Protein AF-A0A3D5FNA5-F1 (afdb_monomer_lite)

Sequence (862 aa):
MSSTCTRPLIRIAESLHCHIPSVRASAQRWLTGDHIDRHAGDKHLRKLVTDQVQAGADFLDVNVDDFFTVEGIGHDGARQVLAHILHLIAEYGHGVPPCIDSSDPSILEYGLQVDREGRGARGGRMPLVNSVTINRLEALQLRSGLPFAVVGMLLEKAGDDGATGFTDIADAAIYHETAKQIFDAARDAGFSAQDVFFDPTVGPLGADMVGYTKRTFEGIRMIREDAGMAGAHVVLGLSNCSDGLPRRLAINRAYLRVAMEYGVDAAICDVGQISGKDLVDGRVLKLIRKIATGDAEAGATDALILLVDYAQSQRRAPAAPSRSTKFDDPFGRALDDPTGEPVFILELAPSEGGLDQIFDVAEKARDEDYIFTITDTPGGNRTPGPDTLALEVARLSGRQPIMNLSCKSDDRNALIRRALALYHQGLHHFFAVTGDYTNGGRPVFDLDAVSLAMALDSLRRGLEFPDLLPRAGGALDQLRIGSAVSPFKYDEADSWGQYLKVWKKRRAGADYLITQLGYDVAKFQELKIWMSRAGMSDTPVFPMVYFLTPQFLRVLNRVHVAGAVIPDELKRKYQGRLGSKQEVKELRALNFSDLASHQHRQAVRRAALLSHILLDGFRFRGIDLAGITQLDDARAVRDELASLAGCDWHASWEEYRDADGTRPMQLSPSEDAFYLFEQREDGLLQEDSPLLRGDRSAYQPIDPQMKRLHGRYFEPGRGLNGLLQWMVGGAPDGSRLKWATLLEQATKRSKLGCEMCGDCRIADLAYLCPEPTTGCAKRLLNGPCAGADLQGGCEVTPERRCYWGRVLEATLADGGVEGLLALQPPKDPSLSHTSSWRNEVEGRCPQSLDLGLPPSEALPPR

Secondary structure (DSSP, 8-state):
------PPPEEEEEEEETTSHHHHHHHHHHHHS-HHHHHHHHHHHHHHHHHHHHTT-SEEEEE-GGGTTSTTTHHHHHHHHHHHHHHHHHHHSTTPPEEEE-S-HHHHHHHHHHHHHHHGGG--PPPEEEEEBTTB-GGGGGGGTS--EEEEE------SS-PPPGGG---HHHHHHHHHHHHHHHHHTT--GGGEEEE--PPPGGG-SS-HHHHHHHHHHHHHH-GGGTT-EEEEEGGGGGTT-TTHHHHHHHHHHHHHHHT--EEEE-TTT--SS----HHHHHHHHHHHHT-TTTTHHHHHHHHHHHHHTSPPPPPPP------B-HHHHHHH-TTSPPEEEEEE---TT-HHHHHHHHHHTTTSSEEEEEPPPGGG-SSPPHHHHHHHHHHHHSBPPEEEEETTS--HHHHHHHHHHHHTTT--EEEEE--PPPSSS----SS-HHHHHHHHHHHHHTB-TTT-PBPTT---TT-EEEEEE-----SHHHHHHHHHHHHHHHHTT--EEEEPS---HHHHHHHHHHHHHTT-TTS-EE-EEE---HHHHHHHTTS--TT----HHHHHHHTT-SS-HHHHHHHHHS-HHHHHHHHHHHHHHHHHHHHHIIIIIS--SEEEEES--SHHHHHHHHHHHHHTTTS-HHHHHHHHHBSSSSSB---SSSTT---SSPBPTTSSB-TTSPPP----TT-----HHHHHHHHHHHSTTSTTHHHHHHHH-S-TT-HHHHHHHHHHHHHHHHHH-----S---TTTTTT--SSSTTS-TT--SSS--S---TTSB-SS-TTSB-HHHHHHHHHHHHT--GGGSSB-PPP-GGGTTS-HHHHHHTT-SPPPBP--PPPGGGSPP-

Radius of gyration: 34.53 Å; chains: 1; bounding box: 84×60×103 Å

pLDDT: mean 88.19, std 11.37, range [28.02, 98.31]

Foldseek 3Di:
DDPPPQFFFQEEEAPQACVPPQNVQLLCLLQPNFLLSVVLSLLQLLCSLQLLVVLPHLEYEHYQAVQCPPPPQHPVNSLVSLLSSLLSCLVRNVQRAYAYADPDLVSQLSSQVSNDVSVPPVDGDAYEYHAAELVRLVSLLCCVVGPAQHEYEQQADPDDDDDDDLVPPPALVSLQVRLVSSVVSNVVSPDDLLSYEYEPEAAALLPCPPLSLQSSLSNLLSCPPDPVSPNHAYEYQQQRNQPPFAPSLLLSLLSLLVSSVSGHRYYHDNSNSDRNPDDHDPLSNVLNVCSNNVDVVPCNVVSSVVRRCVRVVDDDDDDDDQDDPAFDEVPLVLLVDLPDDFAEEEEDEDDDVQLVLLLVLLLVCLVPRYAYEYDAHAQDDPDDGQLVSQLSSCVNSSHHHAYEQEQFADALVRSLVSQVVVLSHHHQHYEFAPGDHHPPDDGGLLDHSLQSLLCSVLQQQQADPPSRHHHPVGHSVSHAYEYEAELQAFDPLQNVLRLLLVLSNVLSHHQAYEYDAADQLQSLLLSCLLCVLLVNNSRAYAYEQELDAPVVLVVCVVDPDFLHDFAPLNNCVLVLNWAAPVSSVVLVVDDPVVNRVVSLVVSLLLSLLSQLCCCVVSNHRHYHYYHDSHNVSVVSNVVNNVVCPPPDSVVSLCVNQDGYVPDGHDRHNDPSGDGQADADPSRHGDSPGFGDDDDLVVFDAQDVVVLVVCCQCQPPPHHCVVVLCVQCDDDPVDPSNVVVLVVQCVVCCVPAVDQQQLADCCNLQSNHAQPHPLHAPSSHLQGDSSRQDNVQAHVVGRVDHHNSSNSSSRQVVVFFCQSSSFAQHRWDNVSGNHHNSNCSSVVVTDDTRPSDGGPPSSTDGD

Structure (mmCIF, N/CA/C/O backbone):
data_AF-A0A3D5FNA5-F1
#
_entry.id   AF-A0A3D5FNA5-F1
#
loop_
_atom_site.group_PDB
_atom_site.id
_atom_site.type_symbol
_atom_site.label_atom_id
_atom_site.label_alt_id
_atom_site.label_comp_id
_atom_site.label_asym_id
_atom_site.label_entity_id
_atom_site.label_seq_id
_atom_site.pdbx_PDB_ins_code
_atom_site.Cartn_x
_atom_site.Cartn_y
_atom_site.Cartn_z
_atom_site.occupancy
_atom_site.B_iso_or_equiv
_atom_site.auth_seq_id
_atom_site.auth_comp_id
_atom_site.auth_asym_id
_atom_site.auth_atom_id
_atom_site.pdbx_PDB_model_num
ATOM 1 N N . MET A 1 1 ? 45.920 -18.286 -42.533 1.00 30.48 1 MET A N 1
ATOM 2 C CA . MET A 1 1 ? 45.208 -18.033 -41.261 1.00 30.48 1 MET A CA 1
ATOM 3 C C . MET A 1 1 ? 45.146 -16.526 -41.061 1.00 30.48 1 MET A C 1
ATOM 5 O O . MET A 1 1 ? 46.071 -15.951 -40.508 1.00 30.48 1 MET A O 1
ATOM 9 N N . SER A 1 2 ? 44.133 -15.884 -41.648 1.00 28.02 2 SER A N 1
ATOM 10 C CA . SER A 1 2 ? 43.925 -14.436 -41.542 1.00 28.02 2 SER A CA 1
ATOM 11 C C . SER A 1 2 ? 43.163 -14.156 -40.252 1.00 28.02 2 SER A C 1
ATOM 13 O O . SER A 1 2 ? 42.155 -14.804 -39.981 1.00 28.02 2 SER A O 1
ATOM 15 N N . SER A 1 3 ? 43.695 -13.241 -39.449 1.00 28.86 3 SER A N 1
ATOM 16 C CA . SER A 1 3 ? 43.079 -12.701 -38.241 1.00 28.86 3 SER A CA 1
ATOM 17 C C . SER A 1 3 ? 41.722 -12.077 -38.590 1.00 28.86 3 SER A C 1
ATOM 19 O O . SER A 1 3 ? 41.660 -10.959 -39.100 1.00 28.86 3 SER A O 1
ATOM 21 N N . THR A 1 4 ? 40.625 -12.804 -38.360 1.00 37.19 4 THR A N 1
ATOM 22 C CA . THR A 1 4 ? 39.272 -12.241 -38.405 1.00 37.19 4 THR A CA 1
ATOM 23 C C . THR A 1 4 ? 39.134 -11.273 -37.239 1.00 37.19 4 THR A C 1
ATOM 25 O O . THR A 1 4 ? 38.918 -11.681 -36.099 1.00 37.19 4 THR A O 1
ATOM 28 N N . CYS A 1 5 ? 39.296 -9.986 -37.530 1.00 33.12 5 CYS A N 1
ATOM 29 C CA . CYS A 1 5 ? 38.975 -8.889 -36.632 1.00 33.12 5 CYS A CA 1
ATOM 30 C C . CYS A 1 5 ? 37.448 -8.893 -36.420 1.00 33.12 5 CYS A C 1
ATOM 32 O O . CYS A 1 5 ? 36.706 -8.243 -37.153 1.00 33.12 5 CYS A O 1
ATOM 34 N N . THR A 1 6 ? 36.949 -9.722 -35.499 1.00 52.69 6 THR A N 1
ATOM 35 C CA . THR A 1 6 ? 35.526 -9.751 -35.145 1.00 52.69 6 THR A CA 1
ATOM 36 C C . THR A 1 6 ? 35.206 -8.450 -34.425 1.00 52.69 6 THR A C 1
ATOM 38 O O . THR A 1 6 ? 35.691 -8.237 -33.310 1.00 52.69 6 THR A O 1
ATOM 41 N N . ARG A 1 7 ? 34.429 -7.569 -35.068 1.00 62.88 7 ARG A N 1
ATOM 42 C CA . ARG A 1 7 ? 33.876 -6.384 -34.402 1.00 62.88 7 ARG A CA 1
ATOM 43 C C . ARG A 1 7 ? 33.125 -6.835 -33.137 1.00 62.88 7 ARG A C 1
ATOM 45 O O . ARG A 1 7 ? 32.475 -7.883 -33.176 1.00 62.88 7 ARG A O 1
ATOM 52 N N . PRO A 1 8 ? 33.247 -6.112 -32.013 1.00 80.38 8 PRO A N 1
ATOM 53 C CA . PRO A 1 8 ? 32.435 -6.399 -30.837 1.00 80.38 8 PRO A CA 1
ATOM 54 C C . PRO A 1 8 ? 30.951 -6.218 -31.183 1.00 80.38 8 PRO A C 1
ATOM 56 O O . PRO A 1 8 ? 30.600 -5.287 -31.901 1.00 80.38 8 PRO A O 1
ATOM 59 N N . LEU A 1 9 ? 30.110 -7.132 -30.695 1.00 93.56 9 LEU A N 1
ATOM 60 C CA . LEU A 1 9 ? 28.661 -7.067 -30.870 1.00 93.56 9 LEU A CA 1
ATOM 61 C C . LEU A 1 9 ? 28.115 -5.823 -30.161 1.00 93.56 9 LEU A C 1
ATOM 63 O O . LEU A 1 9 ? 28.338 -5.677 -28.960 1.00 93.56 9 LEU A O 1
ATOM 67 N N . ILE A 1 10 ? 27.378 -4.987 -30.888 1.00 96.00 10 ILE A N 1
ATOM 68 C CA . ILE A 1 10 ? 26.593 -3.884 -30.330 1.00 96.00 10 ILE A CA 1
ATOM 69 C C . ILE A 1 10 ? 25.331 -4.476 -29.704 1.00 96.00 10 ILE A C 1
ATOM 71 O O . ILE A 1 10 ? 24.541 -5.142 -30.375 1.00 96.00 10 ILE A O 1
ATOM 75 N N . ARG A 1 11 ? 25.135 -4.252 -28.409 1.00 96.69 11 ARG A N 1
ATOM 76 C CA . ARG A 1 11 ? 24.027 -4.834 -27.648 1.00 96.69 11 ARG A CA 1
ATOM 77 C C . ARG A 1 11 ? 22.987 -3.775 -27.316 1.00 96.69 11 ARG A C 1
ATOM 79 O O . ARG A 1 11 ? 23.229 -2.905 -26.485 1.00 96.69 11 ARG A O 1
ATOM 86 N N . ILE A 1 12 ? 21.830 -3.863 -27.951 1.00 97.81 12 ILE A N 1
ATOM 87 C CA . ILE A 1 12 ? 20.679 -2.997 -27.705 1.00 97.81 12 ILE A CA 1
ATOM 88 C C . ILE A 1 12 ? 19.760 -3.746 -26.732 1.00 97.81 12 ILE A C 1
ATOM 90 O O . ILE A 1 12 ? 19.386 -4.891 -26.980 1.00 97.81 12 ILE A O 1
ATOM 94 N N . ALA A 1 13 ? 19.466 -3.157 -25.578 1.00 97.38 13 ALA A N 1
ATOM 95 C CA . ALA A 1 13 ? 18.776 -3.854 -24.499 1.00 97.38 13 ALA A CA 1
ATOM 96 C C . ALA A 1 13 ? 17.252 -3.739 -24.621 1.00 97.38 13 ALA A C 1
ATOM 98 O O . ALA A 1 13 ? 16.744 -2.630 -24.719 1.00 97.38 13 ALA A O 1
ATOM 99 N N . GLU A 1 14 ? 16.540 -4.871 -24.595 1.00 94.81 14 GLU A N 1
ATOM 100 C CA . GLU A 1 14 ? 15.115 -4.966 -24.981 1.00 94.81 14 GLU A CA 1
ATOM 101 C C . GLU A 1 14 ? 14.102 -4.843 -23.822 1.00 94.81 14 GLU A C 1
ATOM 103 O O . GLU A 1 14 ? 12.896 -4.972 -24.022 1.00 94.81 14 GLU A O 1
ATOM 108 N N . SER A 1 15 ? 14.556 -4.644 -22.579 1.00 95.12 15 SER A N 1
ATOM 109 C CA . SER A 1 15 ? 13.682 -4.826 -21.404 1.00 95.12 15 SER A CA 1
ATOM 110 C C . SER A 1 15 ? 12.771 -3.632 -21.099 1.00 95.12 15 SER A C 1
ATOM 112 O O . SER A 1 15 ? 11.934 -3.747 -20.210 1.00 95.12 15 SER A O 1
ATOM 114 N N . LEU A 1 16 ? 12.914 -2.488 -21.781 1.00 96.81 16 LEU A N 1
ATOM 115 C CA . LEU A 1 16 ? 12.081 -1.285 -21.580 1.00 96.81 16 LEU A CA 1
ATOM 116 C C . LEU A 1 16 ? 10.971 -1.173 -22.636 1.00 96.81 16 LEU A C 1
ATOM 118 O O . LEU A 1 16 ? 10.598 -0.084 -23.067 1.00 96.81 16 LEU A O 1
ATOM 122 N N . HIS A 1 17 ? 10.412 -2.315 -23.027 1.00 95.06 17 HIS A N 1
ATOM 123 C CA . HIS A 1 17 ? 9.368 -2.390 -24.036 1.00 95.06 17 HIS A CA 1
ATOM 124 C C . HIS A 1 17 ? 8.015 -2.750 -23.410 1.00 95.06 17 HIS A C 1
ATOM 126 O O . HIS A 1 17 ? 7.859 -3.784 -22.757 1.00 95.06 17 HIS A O 1
ATOM 132 N N . CYS A 1 18 ? 6.997 -1.919 -23.650 1.00 94.62 18 CYS A N 1
ATOM 133 C CA . CYS A 1 18 ? 5.665 -2.076 -23.057 1.00 94.62 18 CYS A CA 1
ATOM 134 C C . CYS A 1 18 ? 4.857 -3.273 -23.593 1.00 94.62 18 CYS A C 1
ATOM 136 O O . CYS A 1 18 ? 3.796 -3.570 -23.045 1.00 94.62 18 CYS A O 1
ATOM 138 N N . HIS A 1 19 ? 5.361 -4.031 -24.575 1.00 90.06 19 HIS A N 1
ATOM 139 C CA . HIS A 1 19 ? 4.775 -5.327 -24.919 1.00 90.06 19 HIS A CA 1
ATOM 140 C C . HIS A 1 19 ? 4.975 -6.345 -23.788 1.00 90.06 19 HIS A C 1
ATOM 142 O O . HIS A 1 19 ? 4.123 -7.211 -23.578 1.00 90.06 19 HIS A O 1
ATOM 148 N N . ILE A 1 20 ? 6.055 -6.211 -23.008 1.00 90.31 20 ILE A N 1
ATOM 149 C CA . ILE A 1 20 ? 6.362 -7.074 -21.868 1.00 90.31 20 ILE A CA 1
ATOM 150 C C . ILE A 1 20 ? 5.338 -6.792 -20.753 1.00 90.31 20 ILE A C 1
ATOM 152 O O . ILE A 1 20 ? 5.287 -5.667 -20.247 1.00 90.31 20 ILE A O 1
ATOM 156 N N . PRO A 1 21 ? 4.542 -7.787 -20.303 1.00 89.56 21 PRO A N 1
ATOM 157 C CA . PRO A 1 21 ? 3.437 -7.546 -19.370 1.00 89.56 21 PRO A CA 1
ATOM 158 C C . PRO A 1 21 ? 3.836 -6.855 -18.060 1.00 89.56 21 PRO A C 1
ATOM 160 O O . PRO A 1 21 ? 3.113 -5.986 -17.577 1.00 89.56 21 PRO A O 1
ATOM 163 N N . SER A 1 22 ? 4.991 -7.206 -17.485 1.00 89.88 22 SER A N 1
ATOM 164 C CA . SER A 1 22 ? 5.482 -6.586 -16.246 1.00 89.88 22 SER A CA 1
ATOM 165 C C . SER A 1 22 ? 5.896 -5.125 -16.441 1.00 89.88 22 SER A C 1
ATOM 167 O O . SER A 1 22 ? 5.652 -4.304 -15.561 1.00 89.88 22 SER A O 1
ATOM 169 N N . VAL A 1 23 ? 6.481 -4.787 -17.593 1.00 93.44 23 VAL A N 1
ATOM 170 C CA . VAL A 1 23 ? 6.891 -3.418 -17.945 1.00 93.44 23 VAL A CA 1
ATOM 171 C C . VAL A 1 23 ? 5.660 -2.561 -18.196 1.00 93.44 23 VAL A C 1
ATOM 173 O O . VAL A 1 23 ? 5.538 -1.486 -17.614 1.00 93.44 23 VAL A O 1
ATOM 176 N N . ARG A 1 24 ? 4.698 -3.079 -18.973 1.00 94.06 24 ARG A N 1
ATOM 177 C CA . ARG A 1 24 ? 3.404 -2.430 -19.219 1.00 94.06 24 ARG A CA 1
ATOM 178 C C . ARG A 1 24 ? 2.683 -2.100 -17.922 1.00 94.06 24 ARG A C 1
ATOM 180 O O . ARG A 1 24 ? 2.264 -0.965 -17.721 1.00 94.06 24 ARG A O 1
ATOM 187 N N . ALA A 1 25 ? 2.580 -3.081 -17.025 1.00 92.38 25 ALA A N 1
ATOM 188 C CA . ALA A 1 25 ? 1.931 -2.903 -15.734 1.00 92.38 25 ALA A CA 1
ATOM 189 C C . ALA A 1 25 ? 2.641 -1.835 -14.888 1.00 92.38 25 ALA A C 1
ATOM 191 O O . ALA A 1 25 ? 1.975 -1.008 -14.272 1.00 92.38 25 ALA A O 1
ATOM 192 N N . SER A 1 26 ? 3.976 -1.809 -14.872 1.00 94.94 26 SER A N 1
ATOM 193 C CA . SER A 1 26 ? 4.739 -0.788 -14.143 1.00 94.94 26 SER A CA 1
ATOM 194 C C . SER A 1 26 ? 4.603 0.609 -14.741 1.00 94.94 26 SER A C 1
ATOM 196 O O . SER A 1 26 ? 4.397 1.558 -13.990 1.00 94.94 26 SER A O 1
ATOM 198 N N . ALA A 1 27 ? 4.651 0.742 -16.065 1.00 96.31 27 ALA A N 1
ATOM 199 C CA . ALA A 1 27 ? 4.425 2.014 -16.743 1.00 96.31 27 ALA A CA 1
ATOM 200 C C . ALA A 1 27 ? 3.001 2.540 -16.504 1.00 96.31 27 ALA A C 1
ATOM 202 O O . ALA A 1 27 ? 2.817 3.716 -16.196 1.00 96.31 27 ALA A O 1
ATOM 203 N N . GLN A 1 28 ? 1.994 1.664 -16.549 1.00 95.19 28 GLN A N 1
ATOM 204 C CA . GLN A 1 28 ? 0.611 2.030 -16.251 1.00 95.19 28 GLN A CA 1
ATOM 205 C C . GLN A 1 28 ? 0.424 2.455 -14.787 1.00 95.19 28 GLN A C 1
ATOM 207 O O . GLN A 1 28 ? -0.239 3.462 -14.530 1.00 95.19 28 GLN A O 1
ATOM 212 N N . ARG A 1 29 ? 1.026 1.734 -13.829 1.00 94.56 29 ARG A N 1
ATOM 213 C CA . ARG A 1 29 ? 1.037 2.112 -12.403 1.00 94.56 29 ARG A CA 1
ATOM 214 C C . ARG A 1 29 ? 1.679 3.475 -12.180 1.00 94.56 29 ARG A C 1
ATOM 216 O O . ARG A 1 29 ? 1.130 4.291 -11.450 1.00 94.56 29 ARG A O 1
ATOM 223 N N . TRP A 1 30 ? 2.804 3.734 -12.841 1.00 96.31 30 TRP A N 1
ATOM 224 C CA . TRP A 1 30 ? 3.465 5.032 -12.796 1.00 96.31 30 TRP A CA 1
ATOM 225 C C . TRP A 1 30 ? 2.601 6.160 -13.370 1.00 96.31 30 TRP A C 1
ATOM 227 O O . TRP A 1 30 ? 2.513 7.237 -12.784 1.00 96.31 30 TRP A O 1
ATOM 237 N N . LEU A 1 31 ? 1.919 5.912 -14.484 1.00 96.38 31 LEU A N 1
ATOM 238 C CA . LEU A 1 31 ? 1.126 6.941 -15.145 1.00 96.38 31 LEU A CA 1
ATOM 239 C C . LEU A 1 31 ? -0.180 7.250 -14.394 1.00 96.38 31 LEU A C 1
ATOM 241 O O . LEU A 1 31 ? -0.549 8.409 -14.216 1.00 96.38 31 LEU A O 1
ATOM 245 N N . THR A 1 32 ? -0.892 6.206 -13.965 1.00 94.50 32 THR A N 1
ATOM 246 C CA . THR A 1 32 ? -2.301 6.306 -13.534 1.00 94.50 32 THR A CA 1
ATOM 247 C C . THR A 1 32 ? -2.543 5.930 -12.074 1.00 94.50 32 THR A C 1
ATOM 249 O O . THR A 1 32 ? -3.610 6.225 -11.544 1.00 94.50 32 THR A O 1
ATOM 252 N N . GLY A 1 33 ? -1.570 5.302 -11.413 1.00 92.06 33 GLY A N 1
ATOM 253 C CA . GLY A 1 33 ? -1.720 4.795 -10.054 1.00 92.06 33 GLY A CA 1
ATOM 254 C C . GLY A 1 33 ? -1.658 5.869 -8.968 1.00 92.06 33 GLY A C 1
ATOM 255 O O . GLY A 1 33 ? -1.315 7.034 -9.213 1.00 92.06 33 GLY A O 1
ATOM 256 N N . ASP A 1 34 ? -1.973 5.443 -7.744 1.00 91.56 34 ASP A N 1
ATOM 257 C CA . ASP A 1 34 ? -1.765 6.231 -6.528 1.00 91.56 34 ASP A CA 1
ATOM 258 C C . ASP A 1 34 ? -0.267 6.371 -6.189 1.00 91.56 34 ASP A C 1
ATOM 260 O O . ASP A 1 34 ? 0.606 5.892 -6.909 1.00 91.56 34 ASP A O 1
ATOM 264 N N . HIS A 1 35 ? 0.064 7.031 -5.079 1.00 89.94 35 HIS A N 1
ATOM 265 C CA . HIS A 1 35 ? 1.462 7.264 -4.712 1.00 89.94 35 HIS A CA 1
ATOM 266 C C . HIS A 1 35 ? 2.297 5.974 -4.561 1.00 89.94 35 HIS A C 1
ATOM 268 O O . HIS A 1 35 ? 3.477 5.973 -4.919 1.00 89.94 35 HIS A O 1
ATOM 274 N N . ILE A 1 36 ? 1.704 4.878 -4.068 1.00 90.62 36 ILE A N 1
ATOM 275 C CA . ILE A 1 36 ? 2.400 3.594 -3.893 1.00 90.62 36 ILE A CA 1
ATOM 276 C C . ILE A 1 36 ? 2.641 2.950 -5.258 1.00 90.62 36 ILE A C 1
ATOM 278 O O . ILE A 1 36 ? 3.762 2.529 -5.546 1.00 90.62 36 ILE A O 1
ATOM 282 N N . ASP A 1 37 ? 1.621 2.916 -6.117 1.00 93.06 37 ASP A N 1
ATOM 283 C CA . ASP A 1 37 ? 1.743 2.388 -7.477 1.00 93.06 37 ASP A CA 1
ATOM 284 C C . ASP A 1 37 ? 2.751 3.186 -8.302 1.00 93.06 37 ASP A C 1
ATOM 286 O O . ASP A 1 37 ? 3.568 2.596 -9.012 1.00 93.06 37 ASP A O 1
ATOM 290 N N . ARG A 1 38 ? 2.758 4.514 -8.161 1.00 93.12 38 ARG A N 1
ATOM 291 C CA . ARG A 1 38 ? 3.729 5.370 -8.842 1.00 93.12 38 ARG A CA 1
ATOM 292 C C . ARG A 1 38 ? 5.155 5.061 -8.435 1.00 93.12 38 ARG A C 1
ATOM 294 O O . ARG A 1 38 ? 6.006 4.889 -9.304 1.00 93.12 38 ARG A O 1
ATOM 301 N N . HIS A 1 39 ? 5.398 4.941 -7.132 1.00 92.06 39 HIS A N 1
ATOM 302 C CA . HIS A 1 39 ? 6.709 4.577 -6.608 1.00 92.06 39 HIS A CA 1
ATOM 303 C C . HIS A 1 39 ? 7.138 3.173 -7.063 1.00 92.06 39 HIS A C 1
ATOM 305 O O . HIS A 1 39 ? 8.275 2.983 -7.483 1.00 92.06 39 HIS A O 1
ATOM 311 N N . ALA A 1 40 ? 6.230 2.193 -7.028 1.00 93.06 40 ALA A N 1
ATOM 312 C CA . ALA A 1 40 ? 6.492 0.829 -7.489 1.00 93.06 40 ALA A CA 1
ATOM 313 C C . ALA A 1 40 ? 6.831 0.775 -8.991 1.00 93.06 40 ALA A C 1
ATOM 315 O O . ALA A 1 40 ? 7.771 0.089 -9.403 1.00 93.06 40 ALA A O 1
ATOM 316 N N . GLY A 1 41 ? 6.075 1.516 -9.809 1.00 95.19 41 GLY A N 1
ATOM 317 C CA . GLY A 1 41 ? 6.292 1.648 -11.247 1.00 95.19 41 GLY A CA 1
ATOM 318 C C . GLY A 1 41 ? 7.649 2.270 -11.571 1.00 95.19 41 GLY A C 1
ATOM 319 O O . GLY A 1 41 ? 8.448 1.639 -12.264 1.00 95.19 41 GLY A O 1
ATOM 320 N N . ASP A 1 42 ? 7.932 3.447 -11.005 1.00 95.00 42 ASP A N 1
ATOM 321 C CA . ASP A 1 42 ? 9.212 4.160 -11.142 1.00 95.00 42 ASP A CA 1
ATOM 322 C C . ASP A 1 42 ? 10.392 3.263 -10.753 1.00 95.00 42 ASP A C 1
ATOM 324 O O . ASP A 1 42 ? 11.331 3.065 -11.527 1.00 95.00 42 ASP A O 1
ATOM 328 N N . LYS A 1 43 ? 10.302 2.622 -9.585 1.00 93.94 43 LYS A N 1
ATOM 329 C CA . LYS A 1 43 ? 11.365 1.772 -9.057 1.00 93.94 43 LYS A CA 1
ATOM 330 C C . LYS A 1 43 ? 11.660 0.573 -9.951 1.00 93.94 43 LYS A C 1
ATOM 332 O O . LYS A 1 43 ? 12.831 0.261 -10.175 1.00 93.94 43 LYS A O 1
ATOM 337 N N . HIS A 1 44 ? 10.632 -0.098 -10.471 1.00 95.06 44 HIS A N 1
ATOM 338 C CA . HIS A 1 44 ? 10.831 -1.216 -11.391 1.00 95.06 44 HIS A CA 1
ATOM 339 C C . HIS A 1 44 ? 11.458 -0.750 -12.713 1.00 95.06 44 HIS A C 1
ATOM 341 O O . HIS A 1 44 ? 12.442 -1.346 -13.148 1.00 95.06 44 HIS A O 1
ATOM 347 N N . LEU A 1 45 ? 10.965 0.341 -13.311 1.00 97.31 45 LEU A N 1
ATOM 348 C CA . LEU A 1 45 ? 11.518 0.899 -14.553 1.00 97.31 45 LEU A CA 1
ATOM 349 C C . LEU A 1 45 ? 12.976 1.346 -14.376 1.00 97.31 45 LEU A C 1
ATOM 351 O O . LEU A 1 45 ? 13.840 0.992 -15.180 1.00 97.31 45 LEU A O 1
ATOM 355 N N . ARG A 1 46 ? 13.286 2.035 -13.274 1.00 96.19 46 ARG A N 1
ATOM 356 C CA . ARG A 1 46 ? 14.655 2.406 -12.899 1.00 96.19 46 ARG A CA 1
ATOM 357 C C . ARG A 1 46 ? 15.545 1.177 -12.755 1.00 96.19 46 ARG A C 1
ATOM 359 O O . ARG A 1 46 ? 16.673 1.188 -13.245 1.00 96.19 46 ARG A O 1
ATOM 366 N N . LYS A 1 47 ? 15.052 0.115 -12.108 1.00 95.19 47 LYS A N 1
ATOM 367 C CA . LYS A 1 47 ? 15.805 -1.134 -11.952 1.00 95.19 47 LYS A CA 1
ATOM 368 C C . LYS A 1 47 ? 16.162 -1.740 -13.311 1.00 95.19 47 LYS A C 1
ATOM 370 O O . LYS A 1 47 ? 17.310 -2.130 -13.511 1.00 95.19 47 LYS A O 1
ATOM 375 N N . LEU A 1 48 ? 15.218 -1.760 -14.254 1.00 96.69 48 LEU A N 1
ATOM 376 C CA . LEU A 1 48 ? 15.452 -2.245 -15.618 1.00 96.69 48 LEU A CA 1
ATOM 377 C C . LEU A 1 48 ? 16.516 -1.416 -16.349 1.00 96.69 48 LEU A C 1
ATOM 379 O O . LEU A 1 48 ? 17.368 -1.990 -17.026 1.00 96.69 48 LEU A O 1
ATOM 383 N N . VAL A 1 49 ? 16.523 -0.088 -16.191 1.00 97.31 49 VAL A N 1
ATOM 384 C CA . VAL A 1 49 ? 17.604 0.769 -16.717 1.00 97.31 49 VAL A CA 1
ATOM 385 C C . VAL A 1 49 ? 18.946 0.354 -16.109 1.00 97.31 49 VAL A C 1
ATOM 387 O O . VAL A 1 49 ? 19.884 0.031 -16.838 1.00 97.31 49 VAL A O 1
ATOM 390 N N . THR A 1 50 ? 19.046 0.309 -14.777 1.00 96.50 50 THR A N 1
ATOM 391 C CA . THR A 1 50 ? 20.322 0.042 -14.098 1.00 96.50 50 THR A CA 1
ATOM 392 C C . THR A 1 50 ? 20.862 -1.361 -14.362 1.00 96.50 50 THR A C 1
ATOM 394 O O . THR A 1 50 ? 22.062 -1.511 -14.583 1.00 96.50 50 THR A O 1
ATOM 397 N N . ASP A 1 51 ? 20.001 -2.382 -14.375 1.00 96.44 51 ASP A N 1
ATOM 398 C CA . ASP A 1 51 ? 20.400 -3.773 -14.602 1.00 96.44 51 ASP A CA 1
ATOM 399 C C . ASP A 1 51 ? 20.968 -3.951 -16.020 1.00 96.44 51 ASP A C 1
ATOM 401 O O . ASP A 1 51 ? 22.015 -4.574 -16.204 1.00 96.44 51 ASP A O 1
ATOM 405 N N . GLN A 1 52 ? 20.316 -3.358 -17.028 1.00 96.62 52 GLN A N 1
ATOM 406 C CA . GLN A 1 52 ? 20.752 -3.451 -18.425 1.00 96.62 52 GLN A CA 1
ATOM 407 C C . GLN A 1 52 ? 22.076 -2.714 -18.663 1.00 96.62 52 GLN A C 1
ATOM 409 O O . GLN A 1 52 ? 22.957 -3.221 -19.361 1.00 96.62 52 GLN A O 1
ATOM 414 N N . VAL A 1 53 ? 22.266 -1.554 -18.030 1.00 95.56 53 VAL A N 1
ATOM 415 C CA . VAL A 1 53 ? 23.540 -0.819 -18.075 1.00 95.56 53 VAL A CA 1
ATOM 416 C C . VAL A 1 53 ? 24.658 -1.621 -17.411 1.00 95.56 53 VAL A C 1
ATOM 418 O O . VAL A 1 53 ? 25.742 -1.746 -17.976 1.00 95.56 53 VAL A O 1
ATOM 421 N N . GLN A 1 54 ? 24.403 -2.226 -16.247 1.00 95.50 54 GLN A N 1
ATOM 422 C CA . GLN A 1 54 ? 25.382 -3.074 -15.555 1.00 95.50 54 GLN A CA 1
ATOM 423 C C . GLN A 1 54 ? 25.737 -4.337 -16.353 1.00 95.50 54 GLN A C 1
ATOM 425 O O . GLN A 1 54 ? 26.886 -4.777 -16.331 1.00 95.50 54 GLN A O 1
ATOM 430 N N . ALA A 1 55 ? 24.783 -4.886 -17.109 1.00 94.88 55 ALA A N 1
ATOM 431 C CA . ALA A 1 55 ? 25.014 -5.969 -18.065 1.00 94.88 55 ALA A CA 1
ATOM 432 C C . ALA A 1 55 ? 25.795 -5.521 -19.324 1.00 94.88 55 ALA A C 1
ATOM 434 O O . ALA A 1 55 ? 26.236 -6.352 -20.130 1.00 94.88 55 ALA A O 1
ATOM 435 N N . GLY A 1 56 ? 26.026 -4.215 -19.478 1.00 93.88 56 GLY A N 1
ATOM 436 C CA . GLY A 1 56 ? 26.859 -3.594 -20.504 1.00 93.88 56 GLY A CA 1
ATOM 437 C C . GLY A 1 56 ? 26.127 -3.294 -21.812 1.00 93.88 56 GLY A C 1
ATOM 438 O O . GLY A 1 56 ? 26.720 -3.465 -22.878 1.00 93.88 56 GLY A O 1
ATOM 439 N N . ALA A 1 57 ? 24.853 -2.907 -21.744 1.00 96.12 57 ALA A N 1
ATOM 440 C CA . ALA A 1 57 ? 24.109 -2.401 -22.895 1.00 96.12 57 ALA A CA 1
ATOM 441 C C . ALA A 1 57 ? 24.840 -1.243 -23.604 1.00 96.12 57 ALA A C 1
ATOM 443 O O . ALA A 1 57 ? 25.382 -0.348 -22.956 1.00 96.12 57 ALA A O 1
ATOM 444 N N . ASP A 1 58 ? 24.821 -1.250 -24.937 1.00 96.25 58 ASP A N 1
ATOM 445 C CA . ASP A 1 58 ? 25.298 -0.155 -25.787 1.00 96.25 58 ASP A CA 1
ATOM 446 C C . ASP A 1 58 ? 24.202 0.868 -26.096 1.00 96.25 58 ASP A C 1
ATOM 448 O O . ASP A 1 58 ? 24.523 2.038 -26.309 1.00 96.25 58 ASP A O 1
ATOM 452 N N . PHE A 1 59 ? 22.941 0.423 -26.107 1.00 97.69 59 PHE A N 1
ATOM 453 C CA . PHE A 1 59 ? 21.722 1.228 -26.225 1.00 97.69 59 PHE A CA 1
ATOM 454 C C . PHE A 1 59 ? 20.609 0.610 -25.367 1.00 97.69 59 PHE A C 1
ATOM 456 O O . PHE A 1 59 ? 20.636 -0.592 -25.095 1.00 97.69 59 PHE A O 1
ATOM 463 N N . LEU A 1 60 ? 19.615 1.407 -24.976 1.00 97.81 60 LEU A N 1
ATOM 464 C CA . LEU A 1 60 ? 18.421 0.950 -24.253 1.00 97.81 60 LEU A CA 1
ATOM 465 C C . LEU A 1 60 ? 17.177 1.155 -25.123 1.00 97.81 60 LEU A C 1
ATOM 467 O O . LEU A 1 60 ? 16.788 2.297 -25.337 1.00 97.81 60 LEU A O 1
ATOM 471 N N . ASP A 1 61 ? 16.584 0.076 -25.630 1.00 98.19 61 ASP A N 1
ATOM 472 C CA . ASP A 1 61 ? 15.390 0.109 -26.482 1.00 98.19 61 ASP A CA 1
ATOM 473 C C . ASP A 1 61 ? 14.133 0.405 -25.665 1.00 98.19 61 ASP A C 1
ATOM 475 O O . ASP A 1 61 ? 13.848 -0.287 -24.685 1.00 98.19 61 ASP A O 1
ATOM 479 N N . VAL A 1 62 ? 13.424 1.471 -26.040 1.00 98.06 62 VAL A N 1
ATOM 480 C CA . VAL A 1 62 ? 12.243 1.985 -25.345 1.00 98.06 62 VAL A CA 1
ATOM 481 C C . VAL A 1 62 ? 11.084 2.063 -26.321 1.00 98.06 62 VAL A C 1
ATOM 483 O O . VAL A 1 62 ? 11.097 2.897 -27.224 1.00 98.06 62 VAL A O 1
ATOM 486 N N . ASN A 1 63 ? 10.052 1.263 -26.065 1.00 97.88 63 ASN A N 1
ATOM 487 C CA . ASN A 1 63 ? 8.841 1.220 -26.877 1.00 97.88 63 ASN A CA 1
ATOM 488 C C . ASN A 1 63 ? 7.589 1.315 -25.995 1.00 97.88 63 ASN A C 1
ATOM 490 O O . ASN A 1 63 ? 7.445 0.592 -24.997 1.00 97.88 63 ASN A O 1
ATOM 494 N N . VAL A 1 64 ? 6.676 2.206 -26.385 1.00 97.56 64 VAL A N 1
ATOM 495 C CA . VAL A 1 64 ? 5.432 2.535 -25.668 1.00 97.56 64 VAL A CA 1
ATOM 496 C C . VAL A 1 64 ? 4.171 2.351 -26.522 1.00 97.56 64 VAL A C 1
ATOM 498 O O . VAL A 1 64 ? 3.082 2.703 -26.069 1.00 97.56 64 VAL A O 1
ATOM 501 N N . ASP A 1 65 ? 4.292 1.786 -27.725 1.00 96.19 65 ASP A N 1
ATOM 502 C CA . ASP A 1 65 ? 3.214 1.722 -28.725 1.00 96.19 65 ASP A CA 1
ATOM 503 C C . ASP A 1 65 ? 1.991 0.934 -28.233 1.00 96.19 65 ASP A C 1
ATOM 505 O O . ASP A 1 65 ? 0.849 1.262 -28.564 1.00 96.19 65 ASP A O 1
ATOM 509 N N . ASP A 1 66 ? 2.209 -0.049 -27.354 1.00 94.19 66 ASP A N 1
ATOM 510 C CA . ASP A 1 66 ? 1.151 -0.816 -26.690 1.00 94.19 66 ASP A CA 1
ATOM 511 C C . ASP A 1 66 ? 0.104 0.069 -25.992 1.00 94.19 66 ASP A C 1
ATOM 513 O O . ASP A 1 66 ? -1.032 -0.365 -25.810 1.00 94.19 66 ASP A O 1
ATOM 517 N N . PHE A 1 67 ? 0.447 1.307 -25.616 1.00 95.12 67 PHE A N 1
ATOM 518 C CA . PHE A 1 67 ? -0.470 2.242 -24.965 1.00 95.12 67 PHE A CA 1
ATOM 519 C C . PHE A 1 67 ? -1.375 3.029 -25.918 1.00 95.12 67 PHE A C 1
ATOM 521 O O . PHE A 1 67 ? -2.381 3.572 -25.460 1.00 95.12 67 PHE A O 1
ATOM 528 N N . PHE A 1 68 ? -1.100 3.062 -27.228 1.00 94.25 68 PHE A N 1
ATOM 529 C CA . PHE A 1 68 ? -1.918 3.825 -28.184 1.00 94.25 68 PHE A CA 1
ATOM 530 C C . PHE A 1 68 ? -3.375 3.366 -28.217 1.00 94.25 68 PHE A C 1
ATOM 532 O O . PHE A 1 68 ? -4.276 4.174 -28.442 1.00 94.25 68 PHE A O 1
ATOM 539 N N . THR A 1 69 ? -3.600 2.074 -27.975 1.00 89.94 69 THR A N 1
ATOM 540 C CA . THR A 1 69 ? -4.925 1.440 -28.005 1.00 89.94 69 THR A CA 1
ATOM 541 C C . THR A 1 69 ? -5.527 1.221 -26.617 1.00 89.94 69 THR A C 1
ATOM 543 O O . THR A 1 69 ? -6.658 0.748 -26.512 1.00 89.94 69 THR A O 1
ATOM 546 N N . VAL A 1 70 ? -4.810 1.575 -25.543 1.00 88.38 70 VAL A N 1
ATOM 547 C CA . VAL A 1 70 ? -5.314 1.433 -24.174 1.00 88.38 70 VAL A CA 1
ATOM 548 C C . VAL A 1 70 ? -6.241 2.600 -23.856 1.00 88.38 70 VAL A C 1
ATOM 550 O O . VAL A 1 70 ? -5.826 3.763 -23.829 1.00 88.38 70 VAL A O 1
ATOM 553 N N . GLU A 1 71 ? -7.507 2.274 -23.601 1.00 86.00 71 GLU A N 1
ATOM 554 C CA . GLU A 1 71 ? -8.530 3.237 -23.205 1.00 86.00 71 GLU A CA 1
ATOM 555 C C . GLU A 1 71 ? -8.086 4.031 -21.962 1.00 86.00 71 GLU A C 1
ATOM 557 O O . GLU A 1 71 ? -7.568 3.471 -20.996 1.00 86.00 71 GLU A O 1
ATOM 562 N N . GLY A 1 72 ? -8.244 5.357 -22.005 1.00 87.00 72 GLY A N 1
ATOM 563 C CA . GLY A 1 72 ? -7.827 6.265 -20.930 1.00 87.00 72 GLY A CA 1
ATOM 564 C C . GLY A 1 72 ? -6.340 6.653 -20.916 1.00 87.00 72 GLY A C 1
ATOM 565 O O . GLY A 1 72 ? -5.977 7.547 -20.157 1.00 87.00 72 GLY A O 1
ATOM 566 N N . ILE A 1 73 ? -5.491 6.042 -21.755 1.00 92.12 73 ILE A N 1
ATOM 567 C CA . ILE A 1 73 ? -4.059 6.382 -21.876 1.00 92.12 73 ILE A CA 1
ATOM 568 C C . ILE A 1 73 ? -3.767 7.029 -23.236 1.00 92.12 73 ILE A C 1
ATOM 570 O O . ILE A 1 73 ? -3.373 8.196 -23.295 1.00 92.12 73 ILE A O 1
ATOM 574 N N . GLY A 1 74 ? -3.978 6.290 -24.330 1.00 94.12 74 GLY A N 1
ATOM 575 C CA . GLY A 1 74 ? -3.756 6.766 -25.698 1.00 94.12 74 GLY A CA 1
ATOM 576 C C . GLY A 1 74 ? -2.351 7.328 -25.971 1.00 94.12 74 GLY A C 1
ATOM 577 O O . GLY A 1 74 ? -1.375 7.025 -25.283 1.00 94.12 74 GLY A O 1
ATOM 578 N N . HIS A 1 75 ? -2.247 8.177 -26.998 1.00 95.12 75 HIS A N 1
ATOM 579 C CA . HIS A 1 75 ? -0.970 8.747 -27.450 1.00 95.12 75 HIS A CA 1
ATOM 580 C C . HIS A 1 75 ? -0.354 9.708 -26.421 1.00 95.12 75 HIS A C 1
ATOM 582 O O . HIS A 1 75 ? 0.859 9.697 -26.217 1.00 95.12 75 HIS A O 1
ATOM 588 N N . ASP A 1 76 ? -1.170 10.509 -25.729 1.00 95.06 76 ASP A N 1
ATOM 589 C CA . ASP A 1 76 ? -0.676 11.459 -24.723 1.00 95.06 76 ASP A CA 1
ATOM 590 C C . ASP A 1 76 ? -0.099 10.747 -23.496 1.00 95.06 76 ASP A C 1
ATOM 592 O O . ASP A 1 76 ? 0.935 11.158 -22.961 1.00 95.06 76 ASP A O 1
ATOM 596 N N . GLY A 1 77 ? -0.731 9.658 -23.054 1.00 95.75 77 GLY A N 1
ATOM 597 C CA . GLY A 1 77 ? -0.194 8.817 -21.992 1.00 95.75 77 GLY A CA 1
ATOM 598 C C . GLY A 1 77 ? 1.076 8.079 -22.423 1.00 95.75 77 GLY A C 1
ATOM 599 O O . GLY A 1 77 ? 2.042 8.039 -21.662 1.00 95.75 77 GLY A O 1
ATOM 600 N N . ALA A 1 78 ? 1.131 7.585 -23.666 1.00 96.88 78 ALA A N 1
ATOM 601 C CA . ALA A 1 78 ? 2.340 6.985 -24.232 1.00 96.88 78 ALA A CA 1
ATOM 602 C C . ALA A 1 78 ? 3.519 7.977 -24.258 1.00 96.88 78 ALA A C 1
ATOM 604 O O . ALA A 1 78 ? 4.621 7.629 -23.834 1.00 96.88 78 ALA A O 1
ATOM 605 N N . ARG A 1 79 ? 3.286 9.239 -24.656 1.00 97.75 79 ARG A N 1
ATOM 606 C CA . ARG A 1 79 ? 4.296 10.315 -24.597 1.00 97.75 79 ARG A CA 1
ATOM 607 C C . ARG A 1 79 ? 4.798 10.556 -23.176 1.00 97.75 79 ARG A C 1
ATOM 609 O O . ARG A 1 79 ? 6.003 10.646 -22.967 1.00 97.75 79 ARG A O 1
ATOM 616 N N . GLN A 1 80 ? 3.905 10.608 -22.189 1.00 97.62 80 GLN A N 1
ATOM 617 C CA . GLN A 1 80 ? 4.296 10.783 -20.785 1.00 97.62 80 GLN A CA 1
ATOM 618 C C . GLN A 1 80 ? 5.172 9.631 -20.277 1.00 97.62 80 GLN A C 1
ATOM 620 O O . GLN A 1 80 ? 6.194 9.878 -19.635 1.00 97.62 80 GLN A O 1
ATOM 625 N N . VAL A 1 81 ? 4.809 8.384 -20.597 1.00 97.81 81 VAL A N 1
ATOM 626 C CA . VAL A 1 81 ? 5.605 7.198 -20.241 1.00 97.81 81 VAL A CA 1
ATOM 627 C C . VAL A 1 81 ? 6.970 7.231 -20.926 1.00 97.81 81 VAL A C 1
ATOM 629 O O . VAL A 1 81 ? 7.985 7.036 -20.257 1.00 97.81 81 VAL A O 1
ATOM 632 N N . LEU A 1 82 ? 7.015 7.524 -22.230 1.00 98.31 82 LEU A N 1
ATOM 633 C CA . LEU A 1 82 ? 8.266 7.639 -22.980 1.00 98.31 82 LEU A CA 1
ATOM 634 C C . LEU A 1 82 ? 9.177 8.692 -22.348 1.00 98.31 82 LEU A C 1
ATOM 636 O O . LEU A 1 82 ? 10.327 8.397 -22.033 1.00 98.31 82 LEU A O 1
ATOM 640 N N . ALA A 1 83 ? 8.656 9.894 -22.091 1.00 97.94 83 ALA A N 1
ATOM 641 C CA . ALA A 1 83 ? 9.431 10.961 -21.475 1.00 97.94 83 ALA A CA 1
ATOM 642 C C . ALA A 1 83 ? 9.986 10.549 -20.110 1.00 97.94 83 ALA A C 1
ATOM 644 O O . ALA A 1 83 ? 11.150 10.803 -19.810 1.00 97.94 83 ALA A O 1
ATOM 645 N N . HIS A 1 84 ? 9.188 9.879 -19.281 1.00 97.81 84 HIS A N 1
ATOM 646 C CA . HIS A 1 84 ? 9.646 9.399 -17.984 1.00 97.81 84 HIS A CA 1
ATOM 647 C C . HIS A 1 84 ? 10.775 8.370 -18.088 1.00 97.81 84 HIS A C 1
ATOM 649 O O . HIS A 1 84 ? 11.800 8.535 -17.428 1.00 97.81 84 HIS A O 1
ATOM 655 N N . ILE A 1 85 ? 10.639 7.360 -18.953 1.00 98.12 85 ILE A N 1
ATOM 656 C CA . ILE A 1 85 ? 11.698 6.363 -19.167 1.00 98.12 85 ILE A CA 1
ATOM 657 C C . ILE A 1 85 ? 12.973 7.042 -19.689 1.00 98.12 85 ILE A C 1
ATOM 659 O O . ILE A 1 85 ? 14.063 6.740 -19.206 1.00 98.12 85 ILE A O 1
ATOM 663 N N . LEU A 1 86 ? 12.861 8.007 -20.607 1.00 96.94 86 LEU A N 1
ATOM 664 C CA . LEU A 1 86 ? 14.011 8.766 -21.111 1.00 96.94 86 LEU A CA 1
ATOM 665 C C . LEU A 1 86 ? 14.697 9.594 -20.012 1.00 96.94 86 LEU A C 1
ATOM 667 O O . LEU A 1 86 ? 15.926 9.642 -19.972 1.00 96.94 86 LEU A O 1
ATOM 671 N N . HIS A 1 87 ? 13.947 10.181 -19.075 1.00 95.56 87 HIS A N 1
ATOM 672 C CA . HIS A 1 87 ? 14.531 10.843 -17.902 1.00 95.56 87 HIS A CA 1
ATOM 673 C C . HIS A 1 87 ? 15.265 9.853 -16.987 1.00 95.56 87 HIS A C 1
ATOM 675 O O . HIS A 1 87 ? 16.382 10.142 -16.553 1.00 95.56 87 HIS A O 1
ATOM 681 N N . LEU A 1 88 ? 14.697 8.664 -16.750 1.00 95.75 88 LEU A N 1
ATOM 682 C CA . LEU A 1 88 ? 15.374 7.607 -15.993 1.00 95.75 88 LEU A CA 1
ATOM 683 C C . LEU A 1 88 ? 16.666 7.155 -16.687 1.00 95.75 88 LEU A C 1
ATOM 685 O O . LEU A 1 88 ? 17.671 6.930 -16.018 1.00 95.75 88 LEU A O 1
ATOM 689 N N . ILE A 1 89 ? 16.679 7.060 -18.017 1.00 95.12 89 ILE A N 1
ATOM 690 C CA . ILE A 1 89 ? 17.890 6.765 -18.795 1.00 95.12 89 ILE A CA 1
ATOM 691 C C . ILE A 1 89 ? 18.906 7.907 -18.676 1.00 95.12 89 ILE A C 1
ATOM 693 O O . ILE A 1 89 ? 20.090 7.654 -18.466 1.00 95.12 89 ILE A O 1
ATOM 697 N N . ALA A 1 90 ? 18.483 9.167 -18.754 1.00 92.50 90 ALA A N 1
ATOM 698 C CA . ALA A 1 90 ? 19.390 10.304 -18.602 1.00 92.50 90 ALA A CA 1
ATOM 699 C C . ALA A 1 90 ? 20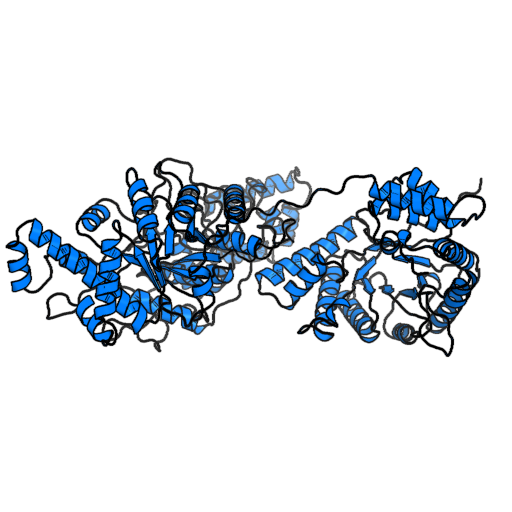.048 10.342 -17.208 1.00 92.50 90 ALA A C 1
ATOM 701 O O . ALA A 1 90 ? 21.229 10.678 -17.084 1.00 92.50 90 ALA A O 1
ATOM 702 N N . GLU A 1 91 ? 19.304 9.971 -16.164 1.00 91.44 91 GLU A N 1
ATOM 703 C CA . GLU A 1 91 ? 19.775 9.982 -14.778 1.00 91.44 91 GLU A CA 1
ATOM 704 C C . GLU A 1 91 ? 20.589 8.728 -14.406 1.00 91.44 91 GLU A C 1
ATOM 706 O O . GLU A 1 91 ? 21.672 8.840 -13.827 1.00 91.44 91 GLU A O 1
ATOM 711 N N . TYR A 1 92 ? 20.101 7.538 -14.768 1.00 92.56 92 TYR A N 1
ATOM 712 C CA . TYR A 1 92 ? 20.625 6.235 -14.329 1.00 92.56 92 TYR A CA 1
ATOM 713 C C . TYR A 1 92 ? 21.281 5.410 -15.445 1.00 92.56 92 TYR A C 1
ATOM 715 O O . TYR A 1 92 ? 21.863 4.359 -15.178 1.00 92.56 92 TYR A O 1
ATOM 723 N N . GLY A 1 93 ? 21.229 5.876 -16.692 1.00 91.38 93 GLY A N 1
ATOM 724 C CA . GLY A 1 93 ? 21.777 5.189 -17.865 1.00 91.38 93 GLY A CA 1
ATOM 725 C C . GLY A 1 93 ? 23.304 5.231 -17.973 1.00 91.38 93 GLY A C 1
ATOM 726 O O . GLY A 1 93 ? 23.874 4.580 -18.842 1.00 91.38 93 GLY A O 1
ATOM 727 N N . HIS A 1 94 ? 23.991 6.012 -17.129 1.00 89.56 94 HIS A N 1
ATOM 728 C CA . HIS A 1 94 ? 25.455 6.178 -17.130 1.00 89.56 94 HIS A CA 1
ATOM 729 C C . HIS A 1 94 ? 26.064 6.480 -18.517 1.00 89.56 94 HIS A C 1
ATOM 731 O O . HIS A 1 94 ? 27.171 6.047 -18.837 1.00 89.56 94 HIS A O 1
ATOM 737 N N . GLY A 1 95 ? 25.348 7.254 -19.340 1.00 89.25 95 GLY A N 1
ATOM 738 C CA . GLY A 1 95 ? 25.784 7.653 -20.681 1.00 89.25 95 GLY A CA 1
ATOM 739 C C . GLY A 1 95 ? 25.449 6.658 -21.798 1.00 89.25 95 GLY A C 1
ATOM 740 O O . GLY A 1 95 ? 25.794 6.931 -22.951 1.00 89.25 95 GLY A O 1
ATOM 741 N N . VAL A 1 96 ? 24.776 5.544 -21.489 1.00 94.12 96 VAL A N 1
ATOM 742 C CA . VAL A 1 96 ? 24.166 4.661 -22.493 1.00 94.12 96 VAL A CA 1
ATOM 743 C C . VAL A 1 96 ? 22.956 5.384 -23.107 1.00 94.12 96 VAL A C 1
ATOM 745 O O . VAL A 1 96 ? 22.052 5.769 -22.365 1.00 94.12 96 VAL A O 1
ATOM 748 N N . PRO A 1 97 ? 22.938 5.624 -24.431 1.00 94.94 97 PRO A N 1
ATOM 749 C CA . PRO A 1 97 ? 21.855 6.352 -25.085 1.00 94.94 97 PRO A CA 1
ATOM 750 C C . PRO A 1 97 ? 20.596 5.484 -25.273 1.00 94.94 97 PRO A C 1
ATOM 752 O O . PRO A 1 97 ? 20.696 4.255 -25.362 1.00 94.94 97 PRO A O 1
ATOM 755 N N . PRO A 1 98 ? 19.409 6.104 -25.383 1.00 97.00 98 PRO A N 1
ATOM 756 C CA . PRO A 1 98 ? 18.189 5.388 -25.727 1.00 97.00 98 PRO A CA 1
ATOM 757 C C . PRO A 1 98 ? 18.180 4.960 -27.205 1.00 97.00 98 PRO A C 1
ATOM 759 O O . PRO A 1 98 ? 18.770 5.613 -28.072 1.00 97.00 98 PRO A O 1
ATOM 762 N N . CYS A 1 99 ? 17.476 3.867 -27.479 1.00 97.94 99 CYS A N 1
ATOM 763 C CA . CYS A 1 99 ? 16.948 3.486 -28.779 1.00 97.94 99 CYS A CA 1
ATOM 764 C C . CYS A 1 99 ? 15.433 3.732 -28.723 1.00 97.94 99 CYS A C 1
ATOM 766 O O . CYS A 1 99 ? 14.723 3.056 -27.987 1.00 97.94 99 CYS A O 1
ATOM 768 N N . ILE A 1 100 ? 14.965 4.791 -29.382 1.00 97.94 100 ILE A N 1
ATOM 769 C CA . ILE A 1 100 ? 13.563 5.217 -29.353 1.00 97.94 100 ILE A CA 1
ATOM 770 C C . ILE A 1 100 ? 12.827 4.393 -30.398 1.00 97.94 100 ILE A C 1
ATOM 772 O O . ILE A 1 100 ? 13.068 4.583 -31.592 1.00 97.94 100 ILE A O 1
ATOM 776 N N . ASP A 1 101 ? 11.972 3.489 -29.928 1.00 96.81 101 ASP A N 1
ATOM 777 C CA . ASP A 1 101 ? 11.265 2.525 -30.756 1.00 96.81 101 ASP A CA 1
ATOM 778 C C . ASP A 1 101 ? 9.770 2.851 -30.853 1.00 96.81 101 ASP A C 1
ATOM 780 O O . ASP A 1 101 ? 9.050 2.840 -29.850 1.00 96.81 101 ASP A O 1
ATOM 784 N N . SER A 1 102 ? 9.318 3.200 -32.060 1.00 95.44 102 SER A N 1
ATOM 785 C CA . SER A 1 102 ? 7.907 3.455 -32.349 1.00 95.44 102 SER A CA 1
ATOM 786 C C . SER A 1 102 ? 7.578 3.357 -33.835 1.00 95.44 102 SER A C 1
ATOM 788 O O . SER A 1 102 ? 8.353 3.738 -34.713 1.00 95.44 102 SER A O 1
ATOM 790 N N . SER A 1 103 ? 6.354 2.917 -34.111 1.00 89.94 103 SER A N 1
ATOM 791 C CA . SER A 1 103 ? 5.742 2.929 -35.439 1.00 89.94 103 SER A CA 1
ATOM 792 C C . SER A 1 103 ? 5.160 4.292 -35.851 1.00 89.94 103 SER A C 1
ATOM 794 O O . SER A 1 103 ? 4.843 4.473 -37.033 1.00 89.94 103 SER A O 1
ATOM 796 N N . ASP A 1 104 ? 5.032 5.245 -34.917 1.00 91.75 104 ASP A N 1
ATOM 797 C CA . ASP A 1 104 ? 4.510 6.599 -35.147 1.00 91.75 104 ASP A CA 1
ATOM 798 C C . ASP A 1 104 ? 5.653 7.639 -35.213 1.00 91.75 104 ASP A C 1
ATOM 800 O O . ASP A 1 104 ? 6.306 7.911 -34.198 1.00 91.75 104 ASP A O 1
ATOM 804 N N . PRO A 1 105 ? 5.870 8.305 -36.368 1.00 91.06 105 PRO A N 1
ATOM 805 C CA . PRO A 1 105 ? 6.868 9.368 -36.507 1.00 91.06 105 PRO A CA 1
ATOM 806 C C . PRO A 1 105 ? 6.736 10.505 -35.483 1.00 91.06 105 PRO A C 1
ATOM 808 O O . PRO A 1 105 ? 7.743 11.093 -35.087 1.00 91.06 105 PRO A O 1
ATOM 811 N N . SER A 1 106 ? 5.518 10.807 -35.020 1.00 93.19 106 SER A N 1
ATOM 812 C CA . SER A 1 106 ? 5.276 11.862 -34.030 1.00 93.19 106 SER A CA 1
ATOM 813 C C . SER A 1 106 ? 5.852 11.514 -32.652 1.00 93.19 106 SER A C 1
ATOM 815 O O . SER A 1 106 ? 6.264 12.402 -31.903 1.00 93.19 106 SER A O 1
ATOM 817 N N . ILE A 1 107 ? 5.910 10.222 -32.315 1.00 96.06 107 ILE A N 1
ATOM 818 C CA . ILE A 1 107 ? 6.492 9.713 -31.069 1.00 96.06 107 ILE A CA 1
ATOM 819 C C . ILE A 1 107 ? 8.015 9.685 -31.166 1.00 96.06 107 ILE A C 1
ATOM 821 O O . ILE A 1 107 ? 8.687 10.061 -30.204 1.00 96.06 107 ILE A O 1
ATOM 825 N N . LEU A 1 108 ? 8.559 9.335 -32.337 1.00 95.69 108 LEU A N 1
ATOM 826 C CA . LEU A 1 108 ? 9.998 9.402 -32.608 1.00 95.69 108 LEU A CA 1
ATOM 827 C C . LEU A 1 108 ? 10.529 10.835 -32.461 1.00 95.69 108 LEU A C 1
ATOM 829 O O . LEU A 1 108 ? 11.508 11.064 -31.748 1.00 95.69 108 LEU A O 1
ATOM 833 N N . GLU A 1 109 ? 9.862 11.812 -33.085 1.00 95.75 109 GLU A N 1
ATOM 834 C CA . GLU A 1 109 ? 10.226 13.228 -32.967 1.00 95.75 109 GLU A CA 1
ATOM 835 C C . GLU A 1 109 ? 10.167 13.703 -31.509 1.00 95.75 109 GLU A C 1
ATOM 837 O O . GLU A 1 109 ? 11.130 14.289 -31.008 1.00 95.75 109 GLU A O 1
ATOM 842 N N . TYR A 1 110 ? 9.066 13.410 -30.813 1.00 96.94 110 TYR A N 1
ATOM 843 C CA . TYR A 1 110 ? 8.890 13.779 -29.411 1.00 96.94 110 TYR A CA 1
ATOM 844 C C . TYR A 1 110 ? 9.976 13.169 -28.511 1.00 96.94 110 TYR A C 1
ATOM 846 O O . TYR A 1 110 ? 10.599 13.878 -27.720 1.00 96.94 110 TYR A O 1
ATOM 854 N N . GLY A 1 111 ? 10.258 11.871 -28.657 1.00 96.75 111 GLY A N 1
ATOM 855 C CA . GLY A 1 111 ? 11.296 11.193 -27.884 1.00 96.75 111 GLY A CA 1
ATOM 856 C C . GLY A 1 111 ? 12.681 11.806 -28.098 1.00 96.75 111 GLY A C 1
ATOM 857 O O . GLY A 1 111 ? 13.416 12.017 -27.134 1.00 96.75 111 GLY A O 1
ATOM 858 N N . LEU A 1 112 ? 13.031 12.154 -29.342 1.00 95.56 112 LEU A N 1
ATOM 859 C CA . LEU A 1 112 ? 14.310 12.796 -29.666 1.00 95.56 112 LEU A CA 1
ATOM 860 C C . LEU A 1 112 ? 14.441 14.191 -29.040 1.00 95.56 112 LEU A C 1
ATOM 862 O O . LEU A 1 112 ? 15.531 14.571 -28.603 1.00 95.56 112 LEU A O 1
ATOM 866 N N . GLN A 1 113 ? 13.348 14.957 -28.994 1.00 94.88 113 GLN A N 1
ATOM 867 C CA . GLN A 1 113 ? 13.311 16.259 -28.325 1.00 94.88 113 GLN A CA 1
ATOM 868 C C . GLN A 1 113 ? 13.551 16.101 -26.817 1.00 94.88 113 GLN A C 1
ATOM 870 O O . GLN A 1 113 ? 14.462 16.733 -26.279 1.00 94.88 113 GLN A O 1
ATOM 875 N N . VAL A 1 114 ? 12.822 15.193 -26.160 1.00 94.75 114 VAL A N 1
ATOM 876 C CA . VAL A 1 114 ? 12.963 14.934 -24.716 1.00 94.75 114 VAL A CA 1
ATOM 877 C C . VAL A 1 114 ? 14.361 14.422 -24.362 1.00 94.75 114 VAL A C 1
ATOM 879 O O . VAL A 1 114 ? 14.985 14.910 -23.421 1.00 94.75 114 VAL A O 1
ATOM 882 N N . ASP A 1 115 ? 14.906 13.478 -25.128 1.00 92.81 115 ASP A N 1
ATOM 883 C CA . ASP A 1 115 ? 16.258 12.953 -24.907 1.00 92.81 115 ASP A CA 1
ATOM 884 C C . ASP A 1 115 ? 17.336 14.046 -25.062 1.00 92.81 115 ASP A C 1
ATOM 886 O O . ASP A 1 115 ? 18.309 14.103 -24.302 1.00 92.81 115 ASP A O 1
ATOM 890 N N . ARG A 1 116 ? 17.170 14.970 -26.019 1.00 89.75 116 ARG A N 1
ATOM 891 C CA . ARG A 1 116 ? 18.056 16.136 -26.162 1.00 89.75 116 ARG A CA 1
ATOM 892 C C . ARG A 1 116 ? 17.975 17.070 -24.953 1.00 89.75 116 ARG A C 1
ATOM 894 O O . ARG A 1 116 ? 19.015 17.555 -24.505 1.00 89.75 116 ARG A O 1
ATOM 901 N N . GLU A 1 117 ? 16.778 17.328 -24.438 1.00 88.06 117 GLU A N 1
ATOM 902 C CA . GLU A 1 117 ? 16.567 18.153 -23.244 1.00 88.06 117 GLU A CA 1
ATOM 903 C C . GLU A 1 117 ? 17.184 17.504 -21.998 1.00 88.06 117 GLU A C 1
ATOM 905 O O . GLU A 1 117 ? 17.958 18.150 -21.286 1.00 88.06 117 GLU A O 1
ATOM 910 N N . GLY A 1 118 ? 16.926 16.210 -21.782 1.00 81.69 118 GLY A N 1
ATOM 911 C CA . GLY A 1 118 ? 17.402 15.447 -20.626 1.00 81.69 118 GLY A CA 1
ATOM 912 C C . GLY A 1 118 ? 18.925 15.298 -20.562 1.00 81.69 118 GLY A C 1
ATOM 913 O O . GLY A 1 118 ? 19.512 15.361 -19.479 1.00 81.69 118 GLY A O 1
ATOM 914 N N . ARG A 1 119 ? 19.605 15.168 -21.711 1.00 74.75 119 ARG A N 1
ATOM 915 C CA . ARG A 1 119 ? 21.081 15.124 -21.769 1.00 74.75 119 ARG A CA 1
ATOM 916 C C . ARG A 1 119 ? 21.739 16.489 -21.509 1.00 74.75 119 ARG A C 1
ATOM 918 O O . ARG A 1 119 ? 22.900 16.541 -21.085 1.00 74.75 119 ARG A O 1
ATOM 925 N N . GLY A 1 120 ? 21.017 17.595 -21.704 1.00 66.81 120 GLY A N 1
ATOM 926 C CA . GLY A 1 120 ? 21.500 18.959 -21.466 1.00 66.81 120 GLY A CA 1
ATOM 927 C C . GLY A 1 120 ? 22.842 19.275 -22.154 1.00 66.81 120 GLY A C 1
ATOM 928 O O . GLY A 1 120 ? 23.183 18.730 -23.201 1.00 66.81 120 GLY A O 1
ATOM 929 N N . ALA A 1 121 ? 23.657 20.146 -21.544 1.00 52.03 121 ALA A N 1
ATOM 930 C CA . ALA A 1 121 ? 24.987 20.520 -22.057 1.00 52.03 121 ALA A CA 1
ATOM 931 C C . ALA A 1 121 ? 26.083 19.455 -21.833 1.00 52.03 121 ALA A C 1
ATOM 933 O O . ALA A 1 121 ? 27.235 19.676 -22.206 1.00 52.03 121 ALA A O 1
ATOM 934 N N . ARG A 1 122 ? 25.764 18.321 -21.188 1.00 50.75 122 ARG A N 1
ATOM 935 C CA . ARG A 1 122 ? 26.759 17.307 -20.788 1.00 50.75 122 ARG A CA 1
ATOM 936 C C . ARG A 1 122 ? 27.318 16.513 -21.970 1.00 50.75 122 ARG A C 1
ATOM 938 O O . ARG A 1 122 ? 28.358 15.878 -21.819 1.00 50.75 122 ARG A O 1
ATOM 945 N N . GLY A 1 123 ? 26.672 16.591 -23.136 1.00 60.59 123 GLY A N 1
ATOM 946 C CA . GLY A 1 123 ? 27.003 15.754 -24.284 1.00 60.59 123 GLY A CA 1
ATOM 947 C C . GLY A 1 123 ? 26.726 14.274 -23.997 1.00 60.59 123 GLY A C 1
ATOM 948 O O . GLY A 1 123 ? 26.503 13.860 -22.862 1.00 60.59 123 GLY A O 1
ATOM 949 N N . GLY A 1 124 ? 26.703 13.452 -25.038 1.00 67.75 124 GLY A N 1
ATOM 950 C CA . GLY A 1 124 ? 26.438 12.024 -24.905 1.00 67.75 124 GLY A CA 1
ATOM 951 C C . GLY A 1 124 ? 26.531 11.324 -26.249 1.00 67.75 124 GLY A C 1
ATOM 952 O O . GLY A 1 124 ? 26.588 11.979 -27.292 1.00 67.75 124 GLY A O 1
ATOM 953 N N . ARG A 1 125 ? 26.548 9.987 -26.228 1.00 83.25 125 ARG A N 1
ATOM 954 C CA . ARG A 1 125 ? 26.377 9.209 -27.457 1.00 83.25 125 ARG A CA 1
ATOM 955 C C . ARG A 1 125 ? 25.014 9.543 -28.062 1.00 83.25 125 ARG A C 1
ATOM 957 O O . ARG A 1 125 ? 24.061 9.887 -27.362 1.00 83.25 125 ARG A O 1
ATOM 964 N N . MET A 1 126 ? 24.975 9.507 -29.380 1.00 90.06 126 MET A N 1
ATOM 965 C CA . MET A 1 126 ? 23.793 9.804 -30.168 1.00 90.06 126 MET A CA 1
ATOM 966 C C . MET A 1 126 ? 22.711 8.729 -29.940 1.00 90.06 126 MET A C 1
ATOM 968 O O . MET A 1 126 ? 23.086 7.556 -29.863 1.00 90.06 126 MET A O 1
ATOM 972 N N . PRO A 1 127 ? 21.417 9.092 -29.806 1.00 95.50 127 PRO A N 1
ATOM 973 C CA . PRO A 1 127 ? 20.336 8.119 -29.688 1.00 95.50 127 PRO A CA 1
ATOM 974 C C . PRO A 1 127 ? 20.178 7.336 -30.987 1.00 95.50 127 PRO A C 1
ATOM 976 O O . PRO A 1 127 ? 20.617 7.782 -32.052 1.00 95.50 127 PRO A O 1
ATOM 979 N N . LEU A 1 128 ? 19.546 6.174 -30.884 1.00 97.56 128 LEU A N 1
ATOM 980 C CA . LEU A 1 128 ? 19.138 5.354 -32.018 1.00 97.56 128 LEU A CA 1
ATOM 981 C C . LEU A 1 128 ? 17.625 5.519 -32.226 1.00 97.56 128 LEU A C 1
ATOM 983 O O . LEU A 1 128 ? 16.881 5.597 -31.255 1.00 97.56 128 LEU A O 1
ATOM 987 N N . VAL A 1 129 ? 17.170 5.604 -33.471 1.00 97.56 129 VAL A N 1
ATOM 988 C CA . VAL A 1 129 ? 15.747 5.588 -33.838 1.00 97.56 129 VAL A CA 1
ATOM 989 C C . VAL A 1 129 ? 15.421 4.237 -34.453 1.00 97.56 129 VAL A C 1
ATOM 991 O O . VAL A 1 129 ? 16.055 3.843 -35.434 1.00 97.56 129 VAL A O 1
ATOM 994 N N . ASN A 1 130 ? 14.427 3.560 -33.890 1.00 95.62 130 ASN A N 1
ATOM 995 C CA . ASN A 1 130 ? 13.881 2.295 -34.358 1.00 95.62 130 ASN A CA 1
ATOM 996 C C . ASN A 1 130 ? 12.401 2.525 -34.741 1.00 95.62 130 ASN A C 1
ATOM 998 O O . ASN A 1 130 ? 11.567 2.829 -33.911 1.00 95.62 130 ASN A O 1
ATOM 1002 N N . SER A 1 131 ? 12.010 2.546 -36.004 1.00 92.62 131 SER A N 1
ATOM 1003 C CA . SER A 1 131 ? 12.808 2.415 -37.222 1.00 92.62 131 SER A CA 1
ATOM 1004 C C . SER A 1 131 ? 12.244 3.303 -38.332 1.00 92.62 131 SER A C 1
ATOM 1006 O O . SER A 1 131 ? 11.201 3.939 -38.188 1.00 92.62 131 SER A O 1
ATOM 1008 N N . VAL A 1 132 ? 12.937 3.337 -39.469 1.00 93.00 132 VAL A N 1
ATOM 1009 C CA . VAL A 1 132 ? 12.393 3.813 -40.745 1.00 93.00 132 VAL A CA 1
ATOM 1010 C C . VAL A 1 132 ? 12.136 2.635 -41.677 1.00 93.00 132 VAL A C 1
ATOM 1012 O O . VAL A 1 132 ? 12.814 1.607 -41.620 1.00 93.00 132 VAL A O 1
ATOM 1015 N N . THR A 1 133 ? 11.170 2.802 -42.571 1.00 90.25 133 THR A N 1
ATOM 1016 C CA . THR A 1 133 ? 10.864 1.852 -43.652 1.00 90.25 133 THR A CA 1
ATOM 1017 C C . THR A 1 133 ? 10.980 2.572 -44.985 1.00 90.25 133 THR A C 1
ATOM 1019 O O . THR A 1 133 ? 10.963 3.804 -45.028 1.00 90.25 133 THR A O 1
ATOM 1022 N N . ILE A 1 134 ? 11.066 1.827 -46.088 1.00 86.62 134 ILE A N 1
ATOM 1023 C CA . ILE A 1 134 ? 11.162 2.432 -47.423 1.00 86.62 134 ILE A CA 1
ATOM 1024 C C . ILE A 1 134 ? 9.960 3.329 -47.761 1.00 86.62 134 ILE A C 1
ATOM 1026 O O . ILE A 1 134 ? 10.100 4.305 -48.493 1.00 86.62 134 ILE A O 1
ATOM 1030 N N . ASN A 1 135 ? 8.798 3.030 -47.175 1.00 82.56 135 ASN A N 1
ATOM 1031 C CA . ASN A 1 135 ? 7.562 3.782 -47.368 1.00 82.56 135 ASN A CA 1
ATOM 1032 C C . ASN A 1 135 ? 7.376 4.923 -46.353 1.00 82.56 135 ASN A C 1
ATOM 1034 O O . ASN A 1 135 ? 6.435 5.699 -46.491 1.00 82.56 135 ASN A O 1
ATOM 1038 N N . ARG A 1 136 ? 8.245 5.027 -45.337 1.00 85.19 136 ARG A N 1
ATOM 1039 C CA . ARG A 1 136 ? 8.212 6.059 -44.285 1.00 85.19 136 ARG A CA 1
ATOM 1040 C C . ARG A 1 136 ? 9.609 6.620 -44.021 1.00 85.19 136 ARG A C 1
ATOM 1042 O O . ARG A 1 136 ? 10.168 6.478 -42.931 1.00 85.19 136 ARG A O 1
ATOM 1049 N N . LEU A 1 137 ? 10.210 7.213 -45.051 1.00 90.12 137 LEU A N 1
ATOM 1050 C CA . LEU A 1 137 ? 11.553 7.806 -44.984 1.00 90.12 137 LEU A CA 1
ATOM 1051 C C . LEU A 1 137 ? 11.549 9.237 -44.426 1.00 90.12 137 LEU A C 1
ATOM 1053 O O . LEU A 1 137 ? 12.613 9.772 -44.116 1.00 90.12 137 LEU A O 1
ATOM 1057 N N . GLU A 1 138 ? 10.384 9.872 -44.273 1.00 88.81 138 GLU A N 1
ATOM 1058 C CA . GLU A 1 138 ? 10.255 11.252 -43.793 1.00 88.81 138 GLU A CA 1
ATOM 1059 C C . GLU A 1 138 ? 10.897 11.479 -42.418 1.00 88.81 138 GLU A C 1
ATOM 1061 O O . GLU A 1 138 ? 11.456 12.549 -42.179 1.00 88.81 138 GLU A O 1
ATOM 1066 N N . ALA A 1 139 ? 10.917 10.464 -41.548 1.00 89.56 139 ALA A N 1
ATOM 1067 C CA . ALA A 1 139 ? 11.554 10.550 -40.235 1.00 89.56 139 ALA A CA 1
ATOM 1068 C C . ALA A 1 139 ? 13.069 10.821 -40.323 1.00 89.56 139 ALA A C 1
ATOM 1070 O O . ALA A 1 139 ? 13.629 11.430 -39.413 1.00 89.56 139 ALA A O 1
ATOM 1071 N N . LEU A 1 140 ? 13.739 10.473 -41.433 1.00 94.56 140 LEU A N 1
ATOM 1072 C CA . LEU A 1 140 ? 15.153 10.808 -41.658 1.00 94.56 140 LEU A CA 1
ATOM 1073 C C . LEU A 1 140 ? 15.397 12.322 -41.691 1.00 94.56 140 LEU A C 1
ATOM 1075 O O . LEU A 1 140 ? 16.477 12.773 -41.314 1.00 94.56 140 LEU A O 1
ATOM 1079 N N . GLN A 1 141 ? 14.402 13.121 -42.091 1.00 93.00 141 GLN A N 1
ATOM 1080 C CA . GLN A 1 141 ? 14.530 14.580 -42.167 1.00 93.00 141 GLN A CA 1
ATOM 1081 C C . GLN A 1 141 ? 14.682 15.229 -40.787 1.00 93.00 141 GLN A C 1
ATOM 1083 O O . GLN A 1 141 ? 15.268 16.306 -40.679 1.00 93.00 141 GLN A O 1
ATOM 1088 N N . LEU A 1 142 ? 14.259 14.551 -39.710 1.00 91.81 142 LEU A N 1
ATOM 1089 C CA . LEU A 1 142 ? 14.464 15.015 -38.333 1.00 91.81 142 LEU A CA 1
ATOM 1090 C C . LEU A 1 142 ? 15.955 15.227 -38.010 1.00 91.81 142 LEU A C 1
ATOM 1092 O O . LEU A 1 142 ? 16.290 16.032 -37.137 1.00 91.81 142 LEU A O 1
ATOM 1096 N N . ARG A 1 143 ? 16.859 14.572 -38.758 1.00 92.38 143 ARG A N 1
ATOM 1097 C CA . ARG A 1 143 ? 18.320 14.661 -38.619 1.00 92.38 143 ARG A CA 1
ATOM 1098 C C . ARG A 1 143 ? 18.851 16.090 -38.683 1.00 92.38 143 ARG A C 1
ATOM 1100 O O . ARG A 1 143 ? 19.846 16.394 -38.026 1.00 92.38 143 ARG A O 1
ATOM 1107 N N . SER A 1 144 ? 18.197 16.975 -39.441 1.00 88.50 144 SER A N 1
ATOM 1108 C CA . SER A 1 144 ? 18.625 18.372 -39.582 1.00 88.50 144 SER A CA 1
ATOM 1109 C C . SER A 1 144 ? 18.480 19.171 -38.284 1.00 88.50 144 SER A C 1
ATOM 1111 O O . SER A 1 144 ? 19.217 20.132 -38.068 1.00 88.50 144 SER A O 1
ATOM 1113 N N . GLY A 1 145 ? 17.525 18.795 -37.428 1.00 86.00 145 GLY A N 1
ATOM 1114 C CA . GLY A 1 145 ? 17.260 19.445 -36.143 1.00 86.00 145 GLY A CA 1
ATOM 1115 C C . GLY A 1 145 ? 17.733 18.641 -34.932 1.00 86.00 145 GLY A C 1
ATOM 1116 O O . GLY A 1 145 ? 18.062 19.234 -33.901 1.00 86.00 145 GLY A O 1
ATOM 1117 N N . LEU A 1 146 ? 17.777 17.311 -35.046 1.00 89.75 146 LEU A N 1
ATOM 1118 C CA . LEU A 1 146 ? 18.006 16.364 -33.956 1.00 89.75 146 LEU A CA 1
ATOM 1119 C C . LEU A 1 146 ? 18.983 15.269 -34.427 1.00 89.75 146 LEU A C 1
ATOM 1121 O O . LEU A 1 146 ? 18.647 14.507 -35.326 1.00 89.75 146 LEU A O 1
ATOM 1125 N N . PRO A 1 147 ? 20.199 15.154 -33.864 1.00 90.69 147 PRO A N 1
ATOM 1126 C CA . PRO A 1 147 ? 21.140 14.111 -34.270 1.00 90.69 147 PRO A CA 1
ATOM 1127 C C . PRO A 1 147 ? 20.740 12.737 -33.700 1.00 90.69 147 PRO A C 1
ATOM 1129 O O . PRO A 1 147 ? 20.663 12.582 -32.483 1.00 90.69 147 PRO A O 1
ATOM 1132 N N . PHE A 1 148 ? 20.549 11.734 -34.565 1.00 95.25 148 PHE A N 1
ATOM 1133 C CA . PHE A 1 148 ? 20.315 10.322 -34.203 1.00 95.25 148 PHE A CA 1
ATOM 1134 C C . PHE A 1 148 ? 20.947 9.336 -35.205 1.00 95.25 148 PHE A C 1
ATOM 1136 O O . PHE A 1 148 ? 21.141 9.689 -36.366 1.00 95.25 148 PHE A O 1
ATOM 1143 N N . ALA A 1 149 ? 21.276 8.118 -34.773 1.00 96.81 149 ALA A N 1
ATOM 1144 C CA . ALA A 1 149 ? 21.509 6.963 -35.649 1.00 96.81 149 ALA A CA 1
ATOM 1145 C C . ALA A 1 149 ? 20.167 6.292 -35.963 1.00 96.81 149 ALA A C 1
ATOM 1147 O O . ALA A 1 149 ? 19.227 6.441 -35.187 1.00 96.81 149 ALA A O 1
ATOM 1148 N N . VAL A 1 150 ? 20.056 5.546 -37.059 1.00 97.50 150 VAL A N 1
ATOM 1149 C CA . VAL A 1 150 ? 18.770 5.013 -37.531 1.00 97.50 150 VAL A CA 1
ATOM 1150 C C . VAL A 1 150 ? 18.822 3.515 -37.814 1.00 97.50 150 VAL A C 1
ATOM 1152 O O . VAL A 1 150 ? 19.781 3.022 -38.407 1.00 97.50 150 VAL A O 1
ATOM 1155 N N . VAL A 1 151 ? 17.766 2.806 -37.414 1.00 97.69 151 VAL A N 1
ATOM 1156 C CA . VAL A 1 151 ? 17.452 1.445 -37.857 1.00 97.69 151 VAL A CA 1
ATOM 1157 C C . VAL A 1 151 ? 16.531 1.519 -39.074 1.00 97.69 151 VAL A C 1
ATOM 1159 O O . VAL A 1 151 ? 15.461 2.116 -39.006 1.00 97.69 151 VAL A O 1
ATOM 1162 N N . GLY A 1 152 ? 16.935 0.920 -40.191 1.00 95.19 152 GLY A N 1
ATOM 1163 C CA . GLY A 1 152 ? 16.116 0.732 -41.385 1.00 95.19 152 GLY A CA 1
ATOM 1164 C C . GLY A 1 152 ? 15.608 -0.702 -41.478 1.00 95.19 152 GLY A C 1
ATOM 1165 O O . GLY A 1 152 ? 16.417 -1.620 -41.638 1.00 95.19 152 GLY A O 1
ATOM 1166 N N . MET A 1 153 ? 14.291 -0.903 -41.402 1.00 92.25 153 MET A N 1
ATOM 1167 C CA . MET A 1 153 ? 13.684 -2.228 -41.573 1.00 92.25 153 MET A CA 1
ATOM 1168 C C . MET A 1 153 ? 13.593 -2.620 -43.049 1.00 92.25 153 MET A C 1
ATOM 1170 O O . MET A 1 153 ? 13.151 -1.834 -43.887 1.00 92.25 153 MET A O 1
ATOM 1174 N N . LEU A 1 154 ? 13.951 -3.868 -43.361 1.00 88.31 154 LEU A N 1
ATOM 1175 C CA . LEU A 1 154 ? 14.042 -4.390 -44.732 1.00 88.31 154 LEU A CA 1
ATOM 1176 C C . LEU A 1 154 ? 12.860 -5.292 -45.138 1.00 88.31 154 LEU A C 1
ATOM 1178 O O . LEU A 1 154 ? 13.040 -6.246 -45.894 1.00 88.31 154 LEU A O 1
ATOM 1182 N N . LEU A 1 155 ? 11.665 -5.034 -44.603 1.00 67.31 155 LEU A N 1
ATOM 1183 C CA . LEU A 1 155 ? 10.473 -5.865 -44.834 1.00 67.31 155 LEU A CA 1
ATOM 1184 C C . LEU A 1 155 ? 9.618 -5.450 -46.040 1.00 67.31 155 LEU A C 1
ATOM 1186 O O . LEU A 1 155 ? 8.770 -6.226 -46.475 1.00 67.31 155 LEU A O 1
ATOM 1190 N N . GLU A 1 156 ? 9.805 -4.242 -46.568 1.00 64.12 156 GLU A N 1
ATOM 1191 C CA . GLU A 1 156 ? 8.892 -3.638 -47.542 1.00 64.12 156 GLU A CA 1
ATOM 1192 C C . GLU A 1 156 ? 9.619 -3.333 -48.857 1.00 64.12 156 GLU A C 1
ATOM 1194 O O . GLU A 1 156 ? 10.695 -2.736 -48.852 1.00 64.12 156 GLU A O 1
ATOM 1199 N N . LYS A 1 157 ? 9.023 -3.712 -49.996 1.00 56.31 157 LYS A N 1
ATOM 1200 C CA . LYS A 1 157 ? 9.482 -3.270 -51.322 1.00 56.31 157 LYS A CA 1
ATOM 1201 C C . LYS A 1 157 ? 8.806 -1.942 -51.672 1.00 56.31 157 LYS A C 1
ATOM 1203 O O . LYS A 1 157 ? 7.606 -1.800 -51.469 1.00 56.31 157 LYS A O 1
ATOM 1208 N N . ALA A 1 158 ? 9.543 -1.006 -52.270 1.00 47.44 158 ALA A N 1
ATOM 1209 C CA . ALA A 1 158 ? 8.944 0.161 -52.918 1.00 47.44 158 ALA A CA 1
ATOM 1210 C C . ALA A 1 158 ? 8.122 -0.290 -54.147 1.00 47.44 158 ALA A C 1
ATOM 1212 O O . ALA A 1 158 ? 8.693 -0.674 -55.173 1.00 47.44 158 ALA A O 1
ATOM 1213 N N . GLY A 1 159 ? 6.791 -0.298 -54.045 1.00 50.84 159 GLY A N 1
ATOM 1214 C CA . GLY A 1 159 ? 5.873 -0.618 -55.144 1.00 50.84 159 GLY A CA 1
ATOM 1215 C C . GLY A 1 159 ? 4.437 -0.163 -54.855 1.00 50.84 159 GLY A C 1
ATOM 1216 O O . GLY A 1 159 ? 4.019 -0.163 -53.703 1.00 50.84 159 GLY A O 1
ATOM 1217 N N . ASP A 1 160 ? 3.694 0.216 -55.901 1.00 44.91 160 ASP A N 1
ATOM 1218 C CA . ASP A 1 160 ? 2.374 0.881 -55.832 1.00 44.91 160 ASP A CA 1
ATOM 1219 C C . ASP A 1 160 ? 1.193 -0.004 -55.349 1.00 44.91 160 ASP A C 1
ATOM 1221 O O . ASP A 1 160 ? 0.070 0.487 -55.238 1.00 44.91 160 ASP A O 1
ATOM 1225 N N . ASP A 1 161 ? 1.417 -1.278 -55.005 1.00 47.44 161 ASP A N 1
ATOM 1226 C CA . ASP A 1 161 ? 0.352 -2.249 -54.704 1.00 47.44 161 ASP A CA 1
ATOM 1227 C C . ASP A 1 161 ? 0.451 -2.831 -53.277 1.00 47.44 161 ASP A C 1
ATOM 1229 O O . ASP A 1 161 ? 0.818 -3.988 -53.096 1.00 47.44 161 ASP A O 1
ATOM 1233 N N . GLY A 1 162 ? 0.056 -2.055 -52.260 1.00 48.34 162 GLY A N 1
ATOM 1234 C CA . GLY A 1 162 ? -0.318 -2.558 -50.924 1.00 48.34 162 GLY A CA 1
ATOM 1235 C C . GLY A 1 162 ? 0.784 -3.208 -50.058 1.00 48.34 162 GLY A C 1
ATOM 1236 O O . GLY A 1 162 ? 1.869 -3.552 -50.507 1.00 48.34 162 GLY A O 1
ATOM 1237 N N . ALA A 1 163 ? 0.502 -3.354 -48.757 1.00 42.22 163 ALA A N 1
ATOM 1238 C CA . ALA A 1 163 ? 1.456 -3.856 -47.762 1.00 42.22 163 ALA A CA 1
ATOM 1239 C C . ALA A 1 163 ? 1.897 -5.307 -48.046 1.00 42.22 163 ALA A C 1
ATOM 1241 O O . ALA A 1 163 ? 1.069 -6.219 -48.062 1.00 42.22 163 ALA A O 1
ATOM 1242 N N . THR A 1 164 ? 3.203 -5.527 -48.223 1.00 46.75 164 THR A N 1
ATOM 1243 C CA . THR A 1 164 ? 3.805 -6.856 -48.401 1.00 46.75 164 THR A CA 1
ATOM 1244 C C . THR A 1 164 ? 3.944 -7.562 -47.053 1.00 46.75 164 THR A C 1
ATOM 1246 O O . THR A 1 164 ? 4.560 -7.030 -46.130 1.00 46.75 164 THR A O 1
ATOM 1249 N N . GLY A 1 165 ? 3.376 -8.762 -46.919 1.00 49.12 165 GLY A N 1
ATOM 1250 C CA . GLY A 1 165 ? 3.539 -9.581 -45.719 1.00 49.12 165 GLY A CA 1
ATOM 1251 C C . GLY A 1 165 ? 4.926 -10.227 -45.647 1.00 49.12 165 GLY A C 1
ATOM 1252 O O . GLY A 1 165 ? 5.614 -10.388 -46.652 1.00 49.12 165 GLY A O 1
ATOM 1253 N N . PHE A 1 166 ? 5.311 -10.692 -44.455 1.00 50.56 166 PHE A N 1
ATOM 1254 C CA . PHE A 1 166 ? 6.559 -11.434 -44.198 1.00 50.56 166 PHE A CA 1
ATOM 1255 C C . PHE A 1 166 ? 6.773 -12.644 -45.142 1.00 50.56 166 PHE A C 1
ATOM 1257 O O . PHE A 1 166 ? 7.898 -13.076 -45.387 1.00 50.56 166 PHE A O 1
ATOM 1264 N N . THR A 1 167 ? 5.685 -13.192 -45.691 1.00 46.84 167 THR A N 1
ATOM 1265 C CA . THR A 1 167 ? 5.663 -14.343 -46.603 1.00 46.84 167 THR A CA 1
ATOM 1266 C C . THR A 1 167 ? 6.058 -14.022 -48.046 1.00 46.84 167 THR A C 1
ATOM 1268 O O . THR A 1 167 ? 6.381 -14.953 -48.785 1.00 46.84 167 THR A O 1
ATOM 1271 N N . ASP A 1 168 ? 6.078 -12.745 -48.441 1.00 50.06 168 ASP A N 1
ATOM 1272 C CA . ASP A 1 168 ? 6.245 -12.324 -49.841 1.00 50.06 168 ASP A CA 1
ATOM 1273 C C . ASP A 1 168 ? 7.678 -11.878 -50.190 1.00 50.06 168 ASP A C 1
ATOM 1275 O O . ASP A 1 168 ? 7.963 -11.543 -51.343 1.00 50.06 168 ASP A O 1
ATOM 1279 N N . ILE A 1 169 ? 8.621 -11.930 -49.235 1.00 56.88 169 ILE A N 1
ATOM 1280 C CA . ILE A 1 169 ? 10.053 -11.704 -49.503 1.00 56.88 169 ILE A CA 1
ATOM 1281 C C . ILE A 1 169 ? 10.611 -12.902 -50.277 1.00 56.88 169 ILE A C 1
ATOM 1283 O O . ILE A 1 169 ? 11.084 -13.891 -49.712 1.00 56.88 169 ILE A O 1
ATOM 1287 N N . ALA A 1 170 ? 10.511 -12.828 -51.602 1.00 56.38 170 ALA A N 1
ATOM 1288 C CA . ALA A 1 170 ? 10.788 -13.932 -52.512 1.00 56.38 170 ALA A CA 1
ATOM 1289 C C . ALA A 1 170 ? 12.286 -14.266 -52.688 1.00 56.38 170 ALA A C 1
ATOM 1291 O O . ALA A 1 170 ? 12.599 -15.404 -53.031 1.00 56.38 170 ALA A O 1
ATOM 1292 N N . ASP A 1 171 ? 13.205 -13.323 -52.436 1.00 73.81 171 ASP A N 1
ATOM 1293 C CA . ASP A 1 171 ? 14.643 -13.473 -52.725 1.00 73.81 171 ASP A CA 1
ATOM 1294 C C . ASP A 1 171 ? 15.518 -12.683 -51.728 1.00 73.81 171 ASP A C 1
ATOM 1296 O O . ASP A 1 171 ? 15.142 -11.598 -51.282 1.00 73.81 171 ASP A O 1
ATOM 1300 N N . ALA A 1 172 ? 16.708 -13.208 -51.414 1.00 81.38 172 ALA A N 1
ATOM 1301 C CA . ALA A 1 172 ? 17.742 -12.542 -50.622 1.00 81.38 172 ALA A CA 1
ATOM 1302 C C . ALA A 1 172 ? 18.161 -11.176 -51.207 1.00 81.38 172 ALA A C 1
ATOM 1304 O O . ALA A 1 172 ? 18.496 -10.261 -50.452 1.00 81.38 172 ALA A O 1
ATOM 1305 N N . ALA A 1 173 ? 18.092 -11.017 -52.536 1.00 85.00 173 ALA A N 1
ATOM 1306 C CA . ALA A 1 173 ? 18.397 -9.760 -53.224 1.00 85.00 173 ALA A CA 1
ATOM 1307 C C . ALA A 1 173 ? 17.483 -8.593 -52.798 1.00 85.00 173 ALA A C 1
ATOM 1309 O O . ALA A 1 173 ? 17.924 -7.446 -52.787 1.00 85.00 173 ALA A O 1
ATOM 1310 N N . ILE A 1 174 ? 16.244 -8.874 -52.373 1.00 84.50 174 ILE A N 1
ATOM 1311 C CA . ILE A 1 174 ? 15.283 -7.844 -51.942 1.00 84.50 174 ILE A CA 1
ATOM 1312 C C . ILE A 1 174 ? 15.783 -7.120 -50.685 1.00 84.50 174 ILE A C 1
ATOM 1314 O O . ILE A 1 174 ? 15.661 -5.898 -50.592 1.00 84.50 174 ILE A O 1
ATOM 1318 N N . TYR A 1 175 ? 16.397 -7.845 -49.742 1.00 87.25 175 TYR A N 1
ATOM 1319 C CA . TYR A 1 175 ? 17.002 -7.238 -48.552 1.00 87.25 175 TYR A CA 1
ATOM 1320 C C . TYR A 1 175 ? 18.112 -6.258 -48.933 1.00 87.25 175 TYR A C 1
ATOM 1322 O O . TYR A 1 175 ? 18.169 -5.150 -48.405 1.00 87.25 175 TYR A O 1
ATOM 1330 N N . HIS A 1 176 ? 18.979 -6.653 -49.870 1.00 90.56 176 HIS A N 1
ATOM 1331 C CA . HIS A 1 176 ? 20.085 -5.823 -50.345 1.00 90.56 176 HIS A CA 1
ATOM 1332 C C . HIS A 1 176 ? 19.595 -4.569 -51.079 1.00 90.56 176 HIS A C 1
ATOM 1334 O O . HIS A 1 176 ? 20.050 -3.468 -50.769 1.00 90.56 176 HIS A O 1
ATOM 1340 N N . GLU A 1 177 ? 18.627 -4.709 -51.989 1.00 89.44 177 GLU A N 1
ATOM 1341 C CA . GLU A 1 177 ? 18.033 -3.584 -52.721 1.00 89.44 177 GLU A CA 1
ATOM 1342 C C . GLU A 1 177 ? 17.350 -2.585 -51.779 1.00 89.44 177 GLU A C 1
ATOM 1344 O O . GLU A 1 177 ? 17.582 -1.379 -51.885 1.00 89.44 177 GLU A O 1
ATOM 1349 N N . THR A 1 178 ? 16.561 -3.081 -50.824 1.00 90.00 178 THR A N 1
ATOM 1350 C CA . THR A 1 178 ? 15.866 -2.247 -49.831 1.00 90.00 178 THR A CA 1
ATOM 1351 C C . THR A 1 178 ? 16.865 -1.534 -48.921 1.00 90.00 178 THR A C 1
ATOM 1353 O O . THR A 1 178 ? 16.751 -0.327 -48.704 1.00 90.00 178 THR A O 1
ATOM 1356 N N . ALA A 1 179 ? 17.897 -2.244 -48.449 1.00 93.44 179 ALA A N 1
ATOM 1357 C CA . ALA A 1 179 ? 18.960 -1.659 -47.634 1.00 93.44 179 ALA A CA 1
ATOM 1358 C C . ALA A 1 179 ? 19.673 -0.533 -48.385 1.00 93.44 179 ALA A C 1
ATOM 1360 O O . ALA A 1 179 ? 19.859 0.549 -47.835 1.00 93.44 179 ALA A O 1
ATOM 1361 N N . LYS A 1 180 ? 19.998 -0.749 -49.664 1.00 94.00 180 LYS A N 1
ATOM 1362 C CA . LYS A 1 180 ? 20.642 0.259 -50.507 1.00 94.00 180 LYS A CA 1
ATOM 1363 C C . LYS A 1 180 ? 19.784 1.513 -50.674 1.00 94.00 180 LYS A C 1
ATOM 1365 O O . LYS A 1 180 ? 20.307 2.616 -50.558 1.00 94.00 180 LYS A O 1
ATOM 1370 N N . GLN A 1 181 ? 18.481 1.362 -50.902 1.00 93.25 181 GLN A N 1
ATOM 1371 C CA . GLN A 1 181 ? 17.578 2.507 -51.043 1.00 93.25 181 GLN A CA 1
ATOM 1372 C C . GLN A 1 181 ? 17.459 3.312 -49.740 1.00 93.25 181 GLN A C 1
ATOM 1374 O O . GLN A 1 181 ? 17.578 4.537 -49.766 1.00 93.25 181 GLN A O 1
ATOM 1379 N N . ILE A 1 182 ? 17.290 2.636 -48.596 1.00 94.81 182 ILE A N 1
ATOM 1380 C CA . ILE A 1 182 ? 17.277 3.294 -47.280 1.00 94.81 182 ILE A CA 1
ATOM 1381 C C . ILE A 1 182 ? 18.626 3.980 -47.015 1.00 94.81 182 ILE A C 1
ATOM 1383 O O . ILE A 1 182 ? 18.656 5.102 -46.513 1.00 94.81 182 ILE A O 1
ATOM 1387 N N . PHE A 1 183 ? 19.743 3.346 -47.383 1.00 96.38 183 PHE A N 1
ATOM 1388 C CA . PHE A 1 183 ? 21.087 3.900 -47.217 1.00 96.38 183 PHE A CA 1
ATOM 1389 C C . PHE A 1 183 ? 21.309 5.175 -48.026 1.00 96.38 183 PHE A C 1
ATOM 1391 O O . PHE A 1 183 ? 21.835 6.152 -47.497 1.00 96.38 183 PHE A O 1
ATOM 1398 N N . ASP A 1 184 ? 20.920 5.169 -49.303 1.00 95.44 184 ASP A N 1
ATOM 1399 C CA . ASP A 1 184 ? 21.036 6.334 -50.174 1.00 95.44 184 ASP A CA 1
ATOM 1400 C C . ASP A 1 184 ? 20.191 7.496 -49.625 1.00 95.44 184 ASP A C 1
ATOM 1402 O O . ASP A 1 184 ? 20.707 8.605 -49.488 1.00 95.44 184 ASP A O 1
ATOM 1406 N N . ALA A 1 185 ? 18.953 7.231 -49.188 1.00 95.81 185 ALA A N 1
ATOM 1407 C CA . ALA A 1 185 ? 18.099 8.236 -48.549 1.00 95.81 185 ALA A CA 1
ATOM 1408 C C . ALA A 1 185 ? 18.688 8.772 -47.230 1.00 95.81 185 ALA A C 1
ATOM 1410 O O . ALA A 1 185 ? 18.670 9.979 -46.979 1.00 95.81 185 ALA A O 1
ATOM 1411 N N . ALA A 1 186 ? 19.252 7.898 -46.391 1.00 96.44 186 ALA A N 1
ATOM 1412 C CA . ALA A 1 186 ? 19.916 8.295 -45.152 1.00 96.44 186 ALA A CA 1
ATOM 1413 C C . ALA A 1 186 ? 21.165 9.147 -45.433 1.00 96.44 186 ALA A C 1
ATOM 1415 O O . ALA A 1 186 ? 21.368 10.182 -44.799 1.00 96.44 186 ALA A O 1
ATOM 1416 N N . ARG A 1 187 ? 21.990 8.778 -46.418 1.00 95.12 187 ARG A N 1
ATOM 1417 C CA . ARG A 1 187 ? 23.151 9.582 -46.824 1.00 95.12 187 ARG A CA 1
ATOM 1418 C C . ARG A 1 187 ? 22.722 10.976 -47.276 1.00 95.12 187 ARG A C 1
ATOM 1420 O O . ARG A 1 187 ? 23.337 11.959 -46.863 1.00 95.12 187 ARG A O 1
ATOM 1427 N N . ASP A 1 188 ? 21.669 11.063 -48.080 1.00 95.19 188 ASP A N 1
ATOM 1428 C CA . ASP A 1 188 ? 21.148 12.333 -48.589 1.00 95.19 188 ASP A CA 1
ATOM 1429 C C . ASP A 1 188 ? 20.582 13.215 -47.454 1.00 95.19 188 ASP A C 1
ATOM 1431 O O . ASP A 1 188 ? 20.705 14.439 -47.502 1.00 95.19 188 ASP A O 1
ATOM 1435 N N . ALA A 1 189 ? 20.067 12.606 -46.379 1.00 94.88 189 ALA A N 1
ATOM 1436 C CA . ALA A 1 189 ? 19.660 13.280 -45.140 1.00 94.88 189 ALA A CA 1
ATOM 1437 C C . ALA A 1 189 ? 20.828 13.606 -44.173 1.00 94.88 189 ALA A C 1
ATOM 1439 O O . ALA A 1 189 ? 20.609 14.163 -43.096 1.00 94.88 189 ALA A O 1
ATOM 1440 N N . GLY A 1 190 ? 22.078 13.287 -44.533 1.00 94.50 190 GLY A N 1
ATOM 1441 C CA . GLY A 1 190 ? 23.277 13.638 -43.761 1.00 94.50 190 GLY A CA 1
ATOM 1442 C C . GLY A 1 190 ? 23.731 12.594 -42.733 1.00 94.50 190 GLY A C 1
ATOM 1443 O O . GLY A 1 190 ? 24.436 12.937 -41.776 1.00 94.50 190 GLY A O 1
ATOM 1444 N N . PHE A 1 191 ? 23.341 11.328 -42.894 1.00 96.44 191 PHE A N 1
ATOM 1445 C CA . PHE A 1 191 ? 23.851 10.218 -42.085 1.00 96.44 191 PHE A CA 1
ATOM 1446 C C . PHE A 1 191 ? 25.178 9.698 -42.642 1.00 96.44 191 PHE A C 1
ATOM 1448 O O . PHE A 1 191 ? 25.394 9.645 -43.854 1.00 96.44 191 PHE A O 1
ATOM 1455 N N . SER A 1 192 ? 26.078 9.289 -41.747 1.00 94.94 192 SER A N 1
ATOM 1456 C CA . SER A 1 192 ? 27.278 8.540 -42.126 1.00 94.94 192 SER A CA 1
ATOM 1457 C C . SER A 1 192 ? 27.012 7.035 -42.061 1.00 94.94 192 SER A C 1
ATOM 1459 O O . SER A 1 192 ? 26.080 6.603 -41.390 1.00 94.94 192 SER A O 1
ATOM 1461 N N . ALA A 1 193 ? 27.826 6.214 -42.733 1.00 94.69 193 ALA A N 1
ATOM 1462 C CA . ALA A 1 193 ? 27.556 4.775 -42.823 1.00 94.69 193 ALA A CA 1
ATOM 1463 C C . ALA A 1 193 ? 27.421 4.095 -41.448 1.00 94.69 193 ALA A C 1
ATOM 1465 O O . ALA A 1 193 ? 26.516 3.301 -41.239 1.00 94.69 193 ALA A O 1
ATOM 1466 N N . GLN A 1 194 ? 28.273 4.472 -40.494 1.00 94.00 194 GLN A N 1
ATOM 1467 C CA . GLN A 1 194 ? 28.259 3.979 -39.109 1.00 94.00 194 GLN A CA 1
ATOM 1468 C C . GLN A 1 194 ? 27.017 4.401 -38.294 1.00 94.00 194 GLN A C 1
ATOM 1470 O O . GLN A 1 194 ? 26.800 3.877 -37.206 1.00 94.00 194 GLN A O 1
ATOM 1475 N N . ASP A 1 195 ? 26.217 5.350 -38.794 1.00 95.56 195 ASP A N 1
ATOM 1476 C CA . ASP A 1 195 ? 24.968 5.788 -38.162 1.00 95.56 195 ASP A CA 1
ATOM 1477 C C . ASP A 1 195 ? 23.757 4.964 -38.640 1.00 95.56 195 ASP A C 1
ATOM 1479 O O . ASP A 1 195 ? 22.647 5.198 -38.166 1.00 95.56 195 ASP A O 1
ATOM 1483 N N . VAL A 1 196 ? 23.942 4.034 -39.587 1.00 97.44 196 VAL A N 1
ATOM 1484 C CA . VAL A 1 196 ? 22.861 3.258 -40.213 1.00 97.44 196 VAL A CA 1
ATOM 1485 C C . VAL A 1 196 ? 22.945 1.790 -39.797 1.00 97.44 196 VAL A C 1
ATOM 1487 O O . VAL A 1 196 ? 23.973 1.132 -39.973 1.00 97.44 196 VAL A O 1
ATOM 1490 N N . PHE A 1 197 ? 21.837 1.278 -39.270 1.00 97.94 197 PHE A N 1
ATOM 1491 C CA . PHE A 1 197 ? 21.631 -0.109 -38.868 1.00 97.94 197 PHE A CA 1
ATOM 1492 C C . PHE A 1 197 ? 20.544 -0.713 -39.754 1.00 97.94 197 PHE A C 1
ATOM 1494 O O . PHE A 1 197 ? 19.460 -0.155 -39.857 1.00 97.94 197 PHE A O 1
ATOM 1501 N N . PHE A 1 198 ? 20.795 -1.853 -40.383 1.00 97.00 198 PHE A N 1
ATOM 1502 C CA . PHE A 1 198 ? 19.772 -2.557 -41.152 1.00 97.00 198 PHE A CA 1
ATOM 1503 C C . PHE A 1 198 ? 19.174 -3.691 -40.335 1.00 97.00 198 PHE A C 1
ATOM 1505 O O . PHE A 1 198 ? 19.917 -4.562 -39.879 1.00 97.00 198 PHE A O 1
ATOM 1512 N N . ASP A 1 199 ? 17.851 -3.692 -40.181 1.00 94.88 199 ASP A N 1
ATOM 1513 C CA . ASP A 1 199 ? 17.115 -4.804 -39.584 1.00 94.88 199 ASP A CA 1
ATOM 1514 C C . ASP A 1 199 ? 16.426 -5.618 -40.691 1.00 94.88 199 ASP A C 1
ATOM 1516 O O . ASP A 1 199 ? 15.412 -5.184 -41.248 1.00 94.88 199 ASP A O 1
ATOM 1520 N N . PRO A 1 200 ? 16.936 -6.815 -41.035 1.00 89.38 200 PRO A N 1
ATOM 1521 C CA . PRO A 1 200 ? 16.299 -7.680 -42.017 1.00 89.38 200 PRO A CA 1
ATOM 1522 C C . PRO A 1 200 ? 14.990 -8.301 -41.504 1.00 89.38 200 PRO A C 1
ATOM 1524 O O . PRO A 1 200 ? 14.329 -9.013 -42.248 1.00 89.38 200 PRO A O 1
ATOM 1527 N N . THR A 1 201 ? 14.625 -8.035 -40.246 1.00 81.88 201 THR A N 1
ATOM 1528 C CA . THR A 1 201 ? 13.500 -8.577 -39.489 1.00 81.88 201 THR A CA 1
ATOM 1529 C C . THR A 1 201 ? 13.524 -10.094 -39.411 1.00 81.88 201 THR A C 1
ATOM 1531 O O . THR A 1 201 ? 13.344 -10.818 -40.385 1.00 81.88 201 THR A O 1
ATOM 1534 N N . VAL A 1 202 ? 13.744 -10.621 -38.215 1.00 78.75 202 VAL A N 1
ATOM 1535 C CA . VAL A 1 202 ? 13.772 -12.069 -38.000 1.00 78.75 202 VAL A CA 1
ATOM 1536 C C . VAL A 1 202 ? 12.391 -12.554 -37.590 1.00 78.75 202 VAL A C 1
ATOM 1538 O O . VAL A 1 202 ? 11.827 -12.051 -36.624 1.00 78.75 202 VAL A O 1
ATOM 1541 N N . GLY A 1 203 ? 11.867 -13.558 -38.289 1.00 76.69 203 GLY A N 1
ATOM 1542 C CA . GLY A 1 203 ? 10.645 -14.253 -37.881 1.00 76.69 203 GLY A CA 1
ATOM 1543 C C . GLY A 1 203 ? 10.917 -15.501 -37.044 1.00 76.69 203 GLY A C 1
ATOM 1544 O O . GLY A 1 203 ? 12.061 -15.955 -36.941 1.00 76.69 203 GLY A O 1
ATOM 1545 N N . PRO A 1 204 ? 9.861 -16.083 -36.458 1.00 82.81 204 PRO A N 1
ATOM 1546 C CA . PRO A 1 204 ? 9.981 -17.260 -35.613 1.00 82.81 204 PRO A CA 1
ATOM 1547 C C . PRO A 1 204 ? 10.419 -18.483 -36.415 1.00 82.81 204 PRO A C 1
ATOM 1549 O O . PRO A 1 204 ? 9.751 -18.890 -37.367 1.00 82.81 204 PRO A O 1
ATOM 1552 N N . LEU A 1 205 ? 11.496 -19.139 -35.965 1.00 83.94 205 LEU A N 1
ATOM 1553 C CA . LEU A 1 205 ? 12.006 -20.374 -36.571 1.00 83.94 205 LEU A CA 1
ATOM 1554 C C . LEU A 1 205 ? 10.912 -21.441 -36.668 1.00 83.94 205 LEU A C 1
ATOM 1556 O O . LEU A 1 205 ? 10.816 -22.134 -37.670 1.00 83.94 205 LEU A O 1
ATOM 1560 N N . GLY A 1 206 ? 10.048 -21.551 -35.655 1.00 75.81 206 GLY A N 1
ATOM 1561 C CA . GLY A 1 206 ? 8.968 -22.542 -35.633 1.00 75.81 206 GLY A CA 1
ATOM 1562 C C . GLY A 1 206 ? 7.951 -22.409 -36.774 1.00 75.81 206 GLY A C 1
ATOM 1563 O O . GLY A 1 206 ? 7.223 -23.364 -37.026 1.00 75.81 206 GLY A O 1
ATOM 1564 N N . ALA A 1 207 ? 7.908 -21.263 -37.462 1.00 76.25 207 ALA A N 1
ATOM 1565 C CA . ALA A 1 207 ? 7.026 -21.004 -38.599 1.00 76.25 207 ALA A CA 1
ATOM 1566 C C . ALA A 1 207 ? 7.778 -20.895 -39.941 1.00 76.25 207 ALA A C 1
ATOM 1568 O O . ALA A 1 207 ? 7.168 -20.574 -40.962 1.00 76.25 207 ALA A O 1
ATOM 1569 N N . ASP A 1 208 ? 9.089 -21.161 -39.969 1.00 77.69 208 ASP A N 1
ATOM 1570 C CA . ASP A 1 208 ? 9.908 -21.050 -41.177 1.00 77.69 208 ASP A CA 1
ATOM 1571 C C . ASP A 1 208 ? 9.720 -22.259 -42.114 1.00 77.69 208 ASP A C 1
ATOM 1573 O O . ASP A 1 208 ? 10.534 -23.181 -42.176 1.00 77.69 208 ASP A O 1
ATOM 1577 N N . MET A 1 209 ? 8.606 -22.253 -42.848 1.00 68.81 209 MET A N 1
ATOM 1578 C CA . MET A 1 209 ? 8.216 -23.337 -43.759 1.00 68.81 209 MET A CA 1
ATOM 1579 C C . MET A 1 209 ? 8.806 -23.203 -45.167 1.00 68.81 209 MET A C 1
ATOM 1581 O O . MET A 1 209 ? 8.796 -24.165 -45.933 1.00 68.81 209 MET A O 1
ATOM 1585 N N . VAL A 1 210 ? 9.286 -22.012 -45.530 1.00 69.50 210 VAL A N 1
ATOM 1586 C CA . VAL A 1 210 ? 9.695 -21.675 -46.903 1.00 69.50 210 VAL A CA 1
ATOM 1587 C C . VAL A 1 210 ? 11.180 -21.312 -47.019 1.00 69.50 210 VAL A C 1
ATOM 1589 O O . VAL A 1 210 ? 11.657 -21.048 -48.120 1.00 69.50 210 VAL A O 1
ATOM 1592 N N . GLY A 1 211 ? 11.943 -21.326 -45.923 1.00 78.19 211 GLY A N 1
ATOM 1593 C CA . GLY A 1 211 ? 13.370 -20.993 -45.920 1.00 78.19 211 GLY A CA 1
ATOM 1594 C C . GLY A 1 211 ? 13.639 -19.493 -45.804 1.00 78.19 211 GLY A C 1
ATOM 1595 O O . GLY A 1 211 ? 14.555 -18.983 -46.446 1.00 78.19 211 GLY A O 1
ATOM 1596 N N . TYR A 1 212 ? 12.837 -18.791 -45.006 1.00 79.00 212 TYR A N 1
ATOM 1597 C CA . TYR A 1 212 ? 13.002 -17.383 -44.656 1.00 79.00 212 TYR A CA 1
ATOM 1598 C C . TYR A 1 212 ? 14.373 -17.125 -44.031 1.00 79.00 212 TYR A C 1
ATOM 1600 O O . TYR A 1 212 ? 15.126 -16.297 -44.531 1.00 79.00 212 TYR A O 1
ATOM 1608 N N . THR A 1 213 ? 14.749 -17.901 -43.009 1.00 86.44 213 THR A N 1
ATOM 1609 C CA . THR A 1 213 ? 16.005 -17.724 -42.260 1.00 86.44 213 THR A CA 1
ATOM 1610 C C . THR A 1 213 ? 17.221 -17.751 -43.179 1.00 86.44 213 THR A C 1
ATOM 1612 O O . THR A 1 213 ? 18.133 -16.936 -43.039 1.00 86.44 213 THR A O 1
ATOM 1615 N N . LYS A 1 214 ? 17.222 -18.666 -44.157 1.00 87.06 214 LYS A N 1
ATOM 1616 C CA . LYS A 1 214 ? 18.271 -18.738 -45.177 1.00 87.06 214 LYS A CA 1
ATOM 1617 C C . LYS A 1 214 ? 18.349 -17.443 -45.979 1.00 87.06 214 LYS A C 1
ATOM 1619 O O . LYS A 1 214 ? 19.425 -16.859 -46.074 1.00 87.06 214 LYS A O 1
ATOM 1624 N N . ARG A 1 215 ? 17.219 -16.987 -46.529 1.00 86.12 215 ARG A N 1
ATOM 1625 C CA . ARG A 1 215 ? 17.157 -15.768 -47.352 1.00 86.12 215 ARG A CA 1
ATOM 1626 C C . ARG A 1 215 ? 17.597 -14.542 -46.560 1.00 86.12 215 ARG A C 1
ATOM 1628 O O . ARG A 1 215 ? 18.371 -13.744 -47.073 1.00 86.12 215 ARG A O 1
ATOM 1635 N N . THR A 1 216 ? 17.170 -14.427 -45.302 1.00 88.19 216 THR A N 1
ATOM 1636 C CA . THR A 1 216 ? 17.614 -13.376 -44.379 1.00 88.19 216 THR A CA 1
ATOM 1637 C C . THR A 1 216 ? 19.132 -13.399 -44.229 1.00 88.19 216 THR A C 1
ATOM 1639 O O . THR A 1 216 ? 19.780 -12.377 -44.413 1.00 88.19 216 THR A O 1
ATOM 1642 N N . PHE A 1 217 ? 19.732 -14.558 -43.943 1.00 91.62 217 PHE A N 1
ATOM 1643 C CA . PHE A 1 217 ? 21.182 -14.668 -43.745 1.00 91.62 217 PHE A CA 1
ATOM 1644 C C . PHE A 1 217 ? 21.978 -14.399 -45.027 1.00 91.62 217 PHE A C 1
ATOM 1646 O O . PHE A 1 217 ? 23.015 -13.736 -44.981 1.00 91.62 217 PHE A O 1
ATOM 1653 N N . GLU A 1 218 ? 21.486 -14.849 -46.180 1.00 90.81 218 GLU A N 1
ATOM 1654 C CA . GLU A 1 218 ? 22.071 -14.518 -47.481 1.00 90.81 218 GLU A CA 1
ATOM 1655 C C . GLU A 1 218 ? 21.973 -13.015 -47.785 1.00 90.81 218 GLU A C 1
ATOM 1657 O O . GLU A 1 218 ? 22.963 -12.428 -48.222 1.00 90.81 218 GLU A O 1
ATOM 1662 N N . GLY A 1 219 ? 20.843 -12.375 -47.474 1.00 90.94 219 GLY A N 1
ATOM 1663 C CA . GLY A 1 219 ? 20.657 -10.928 -47.596 1.00 90.94 219 GLY A CA 1
ATOM 1664 C C . GLY A 1 219 ? 21.612 -10.136 -46.698 1.00 90.94 219 GLY A C 1
ATOM 1665 O O . GLY A 1 219 ? 22.271 -9.209 -47.165 1.00 90.94 219 GLY A O 1
ATOM 1666 N N . ILE A 1 220 ? 21.781 -10.555 -45.438 1.00 93.25 220 ILE A N 1
ATOM 1667 C CA . ILE A 1 220 ? 22.770 -9.981 -44.506 1.00 93.25 220 ILE A CA 1
ATOM 1668 C C . ILE A 1 220 ? 24.179 -10.045 -45.110 1.00 93.25 220 ILE A C 1
ATOM 1670 O O . ILE A 1 220 ? 24.914 -9.055 -45.079 1.00 93.25 220 ILE A O 1
ATOM 1674 N N . ARG A 1 221 ? 24.550 -11.190 -45.699 1.00 94.25 221 ARG A N 1
ATOM 1675 C CA . ARG A 1 221 ? 25.852 -11.362 -46.354 1.00 94.25 221 ARG A CA 1
ATOM 1676 C C . ARG A 1 221 ? 26.015 -10.421 -47.549 1.00 94.25 221 ARG A C 1
ATOM 1678 O O . ARG A 1 221 ? 27.065 -9.798 -47.670 1.00 94.25 221 ARG A O 1
ATOM 1685 N N . MET A 1 222 ? 24.987 -10.276 -48.388 1.00 94.00 222 MET A N 1
ATOM 1686 C CA . MET A 1 222 ? 25.004 -9.349 -49.529 1.00 94.00 222 MET A CA 1
ATOM 1687 C C . MET A 1 222 ? 25.190 -7.892 -49.088 1.00 94.00 222 MET A C 1
ATOM 1689 O O . MET A 1 222 ? 26.034 -7.195 -49.643 1.00 94.00 222 MET A O 1
ATOM 1693 N N . ILE A 1 223 ? 24.460 -7.441 -48.061 1.00 93.62 223 ILE A N 1
ATOM 1694 C CA . ILE A 1 223 ? 24.624 -6.094 -47.480 1.00 93.62 223 ILE A CA 1
ATOM 1695 C C . ILE A 1 223 ? 26.055 -5.919 -46.971 1.00 93.62 223 ILE A C 1
ATOM 1697 O O . ILE A 1 223 ? 26.681 -4.888 -47.207 1.00 93.62 223 ILE A O 1
ATOM 1701 N N . ARG A 1 224 ? 26.608 -6.942 -46.310 1.00 92.69 224 ARG A N 1
ATOM 1702 C CA . ARG A 1 224 ? 27.954 -6.873 -45.741 1.00 92.69 224 ARG A CA 1
ATOM 1703 C C . ARG A 1 224 ? 29.070 -6.840 -46.788 1.00 92.69 224 ARG A C 1
ATOM 1705 O O . ARG A 1 224 ? 30.120 -6.253 -46.525 1.00 92.69 224 ARG A O 1
ATOM 1712 N N . GLU A 1 225 ? 28.873 -7.496 -47.927 1.00 93.75 225 GLU A N 1
ATOM 1713 C CA . GLU A 1 225 ? 29.824 -7.548 -49.044 1.00 93.75 225 GLU A CA 1
ATOM 1714 C C . GLU A 1 225 ? 29.765 -6.289 -49.935 1.00 93.75 225 GLU A C 1
ATOM 1716 O O . GLU A 1 225 ? 30.695 -6.047 -50.708 1.00 93.75 225 GLU A O 1
ATOM 1721 N N . ASP A 1 226 ? 28.725 -5.455 -49.810 1.00 94.38 226 ASP A N 1
ATOM 1722 C CA . ASP A 1 226 ? 28.585 -4.214 -50.574 1.00 94.38 226 ASP A CA 1
ATOM 1723 C C . ASP A 1 226 ? 29.554 -3.121 -50.085 1.00 94.38 226 ASP A C 1
ATOM 1725 O O . ASP A 1 226 ? 29.449 -2.587 -48.977 1.00 94.38 226 ASP A O 1
ATOM 1729 N N . ALA A 1 227 ? 30.495 -2.737 -50.951 1.00 92.62 227 ALA A N 1
ATOM 1730 C CA . ALA A 1 227 ? 31.479 -1.697 -50.663 1.00 92.62 227 ALA A CA 1
ATOM 1731 C C . ALA A 1 227 ? 30.863 -0.296 -50.466 1.00 92.62 227 ALA A C 1
ATOM 1733 O O . ALA A 1 227 ? 31.462 0.535 -49.785 1.00 92.62 227 ALA A O 1
ATOM 1734 N N . GLY A 1 228 ? 29.689 -0.024 -51.043 1.00 91.50 228 GLY A N 1
ATOM 1735 C CA . GLY A 1 228 ? 28.963 1.240 -50.907 1.00 91.50 228 GLY A CA 1
ATOM 1736 C C . GLY A 1 228 ? 28.316 1.423 -49.535 1.00 91.50 228 GLY A C 1
ATOM 1737 O O . GLY A 1 228 ? 28.212 2.552 -49.066 1.00 91.50 228 GLY A O 1
ATOM 1738 N N . MET A 1 229 ? 27.960 0.323 -48.866 1.00 94.50 229 MET A N 1
ATOM 1739 C CA . MET A 1 229 ? 27.419 0.308 -47.498 1.00 94.50 229 MET A CA 1
ATOM 1740 C C . MET A 1 229 ? 28.488 -0.062 -46.454 1.00 94.50 229 MET A C 1
ATOM 1742 O O . MET A 1 229 ? 28.181 -0.339 -45.292 1.00 94.50 229 MET A O 1
ATOM 1746 N N . ALA A 1 230 ? 29.770 -0.055 -46.841 1.00 92.44 230 ALA A N 1
ATOM 1747 C CA . ALA A 1 230 ? 30.870 -0.397 -45.952 1.00 92.44 230 ALA A CA 1
ATOM 1748 C C . ALA A 1 230 ? 30.907 0.536 -44.731 1.00 92.44 230 ALA A C 1
ATOM 1750 O O . ALA A 1 230 ? 31.124 1.741 -44.840 1.00 92.44 230 ALA A O 1
ATOM 1751 N N . GLY A 1 231 ? 30.731 -0.045 -43.544 1.00 90.25 231 GLY A N 1
ATOM 1752 C CA . GLY A 1 231 ? 30.661 0.703 -42.288 1.00 90.25 231 GLY A CA 1
ATOM 1753 C C . GLY A 1 231 ? 29.283 0.672 -41.640 1.00 90.25 231 GLY A C 1
ATOM 1754 O O . GLY A 1 231 ? 29.242 0.786 -40.420 1.00 90.25 231 GLY A O 1
ATOM 1755 N N . ALA A 1 232 ? 28.219 0.417 -42.408 1.00 95.94 232 ALA A N 1
ATOM 1756 C CA . ALA A 1 232 ? 26.886 0.185 -41.866 1.00 95.94 232 ALA A CA 1
ATOM 1757 C C . ALA A 1 232 ? 26.825 -1.080 -41.005 1.00 95.94 232 ALA A C 1
ATOM 1759 O O . ALA A 1 232 ? 27.638 -2.010 -41.141 1.00 95.94 232 ALA A O 1
ATOM 1760 N N . HIS A 1 233 ? 25.855 -1.072 -40.100 1.00 96.75 233 HIS A N 1
ATOM 1761 C CA . HIS A 1 233 ? 25.592 -2.134 -39.147 1.00 96.75 233 HIS A CA 1
ATOM 1762 C C . HIS A 1 233 ? 24.428 -3.002 -39.606 1.00 96.75 233 HIS A C 1
ATOM 1764 O O . HIS A 1 233 ? 23.548 -2.555 -40.340 1.00 96.75 233 HIS A O 1
ATOM 1770 N N . VAL A 1 234 ? 24.407 -4.247 -39.141 1.00 96.62 234 VAL A N 1
ATOM 1771 C CA . VAL A 1 234 ? 23.246 -5.130 -39.299 1.00 96.62 234 VAL A CA 1
ATOM 1772 C C . VAL A 1 234 ? 22.797 -5.567 -37.916 1.00 96.62 234 VAL A C 1
ATOM 1774 O O . VAL A 1 234 ? 23.576 -6.169 -37.171 1.00 96.62 234 VAL A O 1
ATOM 1777 N N . VAL A 1 235 ? 21.548 -5.243 -37.588 1.00 96.50 235 VAL A N 1
ATOM 1778 C CA . VAL A 1 235 ? 20.907 -5.491 -36.295 1.00 96.50 235 VAL A CA 1
ATOM 1779 C C . VAL A 1 235 ? 19.833 -6.564 -36.426 1.00 96.50 235 VAL A C 1
ATOM 1781 O O . VAL A 1 235 ? 19.243 -6.717 -37.487 1.00 96.50 235 VAL A O 1
ATOM 1784 N N . LEU A 1 236 ? 19.588 -7.325 -35.358 1.00 93.19 236 LEU A N 1
ATOM 1785 C CA . LEU A 1 236 ? 18.463 -8.259 -35.283 1.00 93.19 236 LEU A CA 1
ATOM 1786 C C . LEU A 1 236 ? 17.628 -8.019 -34.027 1.00 93.19 236 LEU A C 1
ATOM 1788 O O . LEU A 1 236 ? 18.185 -8.016 -32.926 1.00 93.19 236 LEU A O 1
ATOM 1792 N N . GLY A 1 237 ? 16.303 -7.980 -34.175 1.00 92.62 237 GLY A N 1
ATOM 1793 C CA . GLY A 1 237 ? 15.355 -8.307 -33.103 1.00 92.62 237 GLY A CA 1
ATOM 1794 C C . GLY A 1 237 ? 15.473 -9.780 -32.699 1.00 92.62 237 GLY A C 1
ATOM 1795 O O . GLY A 1 237 ? 14.751 -10.638 -33.209 1.00 92.62 237 GLY A O 1
ATOM 1796 N N . LEU A 1 238 ? 16.428 -10.114 -31.826 1.00 92.94 238 LEU A N 1
ATOM 1797 C CA . LEU A 1 238 ? 16.870 -11.497 -31.624 1.00 92.94 238 LEU A CA 1
ATOM 1798 C C . LEU A 1 238 ? 15.781 -12.388 -31.021 1.00 92.94 238 LEU A C 1
ATOM 1800 O O . LEU A 1 238 ? 15.651 -13.554 -31.398 1.00 92.94 238 LEU A O 1
ATOM 1804 N N . SER A 1 239 ? 14.990 -11.853 -30.095 1.00 89.25 239 SER A N 1
ATOM 1805 C CA . SER A 1 239 ? 13.965 -12.610 -29.373 1.00 89.25 239 SER A CA 1
ATOM 1806 C C . SER A 1 239 ? 12.817 -13.106 -30.259 1.00 89.25 239 SER A C 1
ATOM 1808 O O . SER A 1 239 ? 12.156 -14.082 -29.886 1.00 89.25 239 SER A O 1
ATOM 1810 N N . ASN A 1 240 ? 12.642 -12.526 -31.451 1.00 89.12 240 ASN A N 1
ATOM 1811 C CA . ASN A 1 240 ? 11.631 -12.937 -32.427 1.00 89.12 240 ASN A CA 1
ATOM 1812 C C . ASN A 1 240 ? 11.938 -14.310 -33.046 1.00 89.12 240 ASN A C 1
ATOM 1814 O O . ASN A 1 240 ? 11.017 -15.063 -33.354 1.00 89.12 240 ASN A O 1
ATOM 1818 N N . CYS A 1 241 ? 13.218 -14.702 -33.150 1.00 88.88 241 CYS A N 1
ATOM 1819 C CA . CYS A 1 241 ? 13.601 -15.990 -33.748 1.00 88.88 241 CYS A CA 1
ATOM 1820 C C . CYS A 1 241 ? 13.077 -17.207 -32.967 1.00 88.88 241 CYS A C 1
ATOM 1822 O O . CYS A 1 241 ? 12.885 -18.285 -33.532 1.00 88.88 241 CYS A O 1
ATOM 1824 N N . SER A 1 242 ? 12.853 -17.042 -31.661 1.00 89.19 242 SER A N 1
ATOM 1825 C CA . SER A 1 242 ? 12.428 -18.105 -30.751 1.00 89.19 242 SER A CA 1
ATOM 1826 C C . SER A 1 242 ? 10.987 -17.957 -30.275 1.00 89.19 242 SER A C 1
ATOM 1828 O O . SER A 1 242 ? 10.587 -18.661 -29.343 1.00 89.19 242 SER A O 1
ATOM 1830 N N . ASP A 1 243 ? 10.207 -17.054 -30.872 1.00 85.12 243 ASP A N 1
ATOM 1831 C CA . ASP A 1 243 ? 8.811 -16.891 -30.487 1.00 85.12 243 ASP A CA 1
ATOM 1832 C C . ASP A 1 243 ? 8.009 -18.189 -30.705 1.00 85.12 243 ASP A C 1
ATOM 1834 O O . ASP A 1 243 ? 8.267 -18.971 -31.624 1.00 85.12 243 ASP A O 1
ATOM 1838 N N . GLY A 1 244 ? 7.111 -18.488 -29.766 1.00 77.19 244 GLY A N 1
ATOM 1839 C CA . GLY A 1 244 ? 6.374 -19.756 -29.703 1.00 77.19 244 GLY A CA 1
ATOM 1840 C C . GLY A 1 244 ? 7.202 -21.006 -29.348 1.00 77.19 244 GLY A C 1
ATOM 1841 O O . GLY A 1 244 ? 6.617 -22.061 -29.088 1.00 77.19 244 GLY A O 1
ATOM 1842 N N . LEU A 1 245 ? 8.539 -20.926 -29.271 1.00 80.25 245 LEU A N 1
ATOM 1843 C CA . LEU A 1 245 ? 9.413 -22.076 -29.013 1.00 80.25 245 LEU A CA 1
ATOM 1844 C C . LEU A 1 245 ? 9.837 -22.196 -27.530 1.00 80.25 245 LEU A C 1
ATOM 1846 O O . LEU A 1 245 ? 10.117 -21.201 -26.858 1.00 80.25 245 LEU A O 1
ATOM 1850 N N . PRO A 1 246 ? 9.945 -23.420 -26.973 1.00 76.88 246 PRO A N 1
ATOM 1851 C CA . PRO A 1 246 ? 10.568 -23.638 -25.666 1.00 76.88 246 PRO A CA 1
ATOM 1852 C C . PRO A 1 246 ? 12.084 -23.370 -25.700 1.00 76.88 246 PRO A C 1
ATOM 1854 O O . PRO A 1 246 ? 12.711 -23.387 -26.754 1.00 76.88 246 PRO A O 1
ATOM 1857 N N . ARG A 1 247 ? 12.707 -23.181 -24.524 1.00 79.75 247 ARG A N 1
ATOM 1858 C CA . ARG A 1 247 ? 14.163 -22.936 -24.382 1.00 79.75 247 ARG A CA 1
ATOM 1859 C C . ARG A 1 247 ? 14.687 -21.744 -25.207 1.00 79.75 247 ARG A C 1
ATOM 1861 O O . ARG A 1 247 ? 15.814 -21.787 -25.702 1.00 79.75 247 ARG A O 1
ATOM 1868 N N . ARG A 1 248 ? 13.899 -20.665 -25.281 1.00 87.38 248 ARG A N 1
ATOM 1869 C CA . ARG A 1 248 ? 14.190 -19.429 -26.033 1.00 87.38 248 ARG A CA 1
ATOM 1870 C C . ARG A 1 248 ? 15.640 -18.959 -25.934 1.00 87.38 248 ARG A C 1
ATOM 1872 O O . ARG A 1 248 ? 16.277 -18.763 -26.958 1.00 87.38 248 ARG A O 1
ATOM 1879 N N . LEU A 1 249 ? 16.213 -18.901 -24.729 1.00 89.44 249 LEU A N 1
ATOM 1880 C CA . LEU A 1 249 ? 17.600 -18.463 -24.534 1.00 89.44 249 LEU A CA 1
ATOM 1881 C C . LEU A 1 249 ? 18.633 -19.295 -25.319 1.00 89.44 249 LEU A C 1
ATOM 1883 O O . LEU A 1 249 ? 19.559 -18.742 -25.911 1.00 89.44 249 LEU A O 1
ATOM 1887 N N . ALA A 1 250 ? 18.497 -20.625 -25.325 1.00 88.81 250 ALA A N 1
ATOM 1888 C CA . ALA A 1 250 ? 19.434 -21.498 -26.033 1.00 88.81 250 ALA A CA 1
ATOM 1889 C C . ALA A 1 250 ? 19.339 -21.301 -27.554 1.00 88.81 250 ALA A C 1
ATOM 1891 O O . ALA A 1 250 ? 20.361 -21.322 -28.240 1.00 88.81 250 ALA A O 1
ATOM 1892 N N . ILE A 1 251 ? 18.119 -21.075 -28.053 1.00 90.06 251 ILE A N 1
ATOM 1893 C CA . ILE A 1 251 ? 17.840 -20.775 -29.459 1.00 90.06 251 ILE A CA 1
ATOM 1894 C C . ILE A 1 251 ? 18.408 -19.402 -29.821 1.00 90.06 251 ILE A C 1
ATOM 1896 O O . ILE A 1 251 ? 19.211 -19.329 -30.743 1.00 90.06 251 ILE A O 1
ATOM 1900 N N . ASN A 1 252 ? 18.102 -18.355 -29.051 1.00 93.12 252 ASN A N 1
ATOM 1901 C CA . ASN A 1 252 ? 18.591 -16.990 -29.269 1.00 93.12 252 ASN A CA 1
ATOM 1902 C C . ASN A 1 252 ? 20.127 -16.947 -29.350 1.00 93.12 252 ASN A C 1
ATOM 1904 O O . ASN A 1 252 ? 20.686 -16.413 -30.304 1.00 93.12 252 ASN A O 1
ATOM 1908 N N . ARG A 1 253 ? 20.833 -17.575 -28.396 1.00 93.56 253 ARG A N 1
ATOM 1909 C CA . ARG A 1 253 ? 22.309 -17.626 -28.398 1.00 93.56 253 ARG A CA 1
ATOM 1910 C C . ARG A 1 253 ? 22.871 -18.330 -29.632 1.00 93.56 253 ARG A C 1
ATOM 1912 O O . ARG A 1 253 ? 23.846 -17.867 -30.221 1.00 93.56 253 ARG A O 1
ATOM 1919 N N . ALA A 1 254 ? 22.273 -19.455 -30.021 1.00 92.62 254 ALA A N 1
ATOM 1920 C CA . ALA A 1 254 ? 22.703 -20.204 -31.194 1.00 92.62 254 ALA A CA 1
ATOM 1921 C C . ALA A 1 254 ? 22.401 -19.453 -32.498 1.00 92.62 254 ALA A C 1
ATOM 1923 O O . ALA A 1 254 ? 23.260 -19.405 -33.376 1.00 92.62 254 ALA A O 1
ATOM 1924 N N . TYR A 1 255 ? 21.227 -18.830 -32.595 1.00 93.50 255 TYR A N 1
ATOM 1925 C CA . TYR A 1 255 ? 20.803 -18.035 -33.741 1.00 93.50 255 TYR A CA 1
ATOM 1926 C C . TYR A 1 255 ? 21.737 -16.853 -33.963 1.00 93.50 255 TYR A C 1
ATOM 1928 O O . TYR A 1 255 ? 22.315 -16.726 -35.040 1.00 93.50 255 TYR A O 1
ATOM 1936 N N . LEU A 1 256 ? 21.977 -16.064 -32.913 1.00 94.56 256 LEU A N 1
ATOM 1937 C CA . LEU A 1 256 ? 22.910 -14.943 -32.945 1.00 94.56 256 LEU A CA 1
ATOM 1938 C C . LEU A 1 256 ? 24.310 -15.391 -33.370 1.00 94.56 256 LEU A C 1
ATOM 1940 O O . LEU A 1 256 ? 24.927 -14.756 -34.221 1.00 94.56 256 LEU A O 1
ATOM 1944 N N . ARG A 1 257 ? 24.806 -16.515 -32.828 1.00 94.06 257 ARG A N 1
ATOM 1945 C CA . ARG A 1 257 ? 26.139 -17.023 -33.173 1.00 94.06 257 ARG A CA 1
ATOM 1946 C C . ARG A 1 257 ? 26.283 -17.303 -34.665 1.00 94.06 257 ARG A C 1
ATOM 1948 O O . ARG A 1 257 ? 27.336 -16.977 -35.211 1.00 94.06 257 ARG A O 1
ATOM 1955 N N . VAL A 1 258 ? 25.268 -17.909 -35.288 1.00 93.38 258 VAL A N 1
ATOM 1956 C CA . VAL A 1 258 ? 25.259 -18.166 -36.736 1.00 93.38 258 VAL A CA 1
ATOM 1957 C C . VAL A 1 258 ? 25.071 -16.861 -37.500 1.00 93.38 258 VAL A C 1
ATOM 1959 O O . VAL A 1 258 ? 25.832 -16.606 -38.418 1.00 93.38 258 VAL A O 1
ATOM 1962 N N . ALA A 1 259 ? 24.153 -15.985 -37.097 1.00 93.62 259 ALA A N 1
ATOM 1963 C CA . ALA A 1 259 ? 23.926 -14.711 -37.778 1.00 93.62 259 ALA A CA 1
ATOM 1964 C C . ALA A 1 259 ? 25.186 -13.817 -37.818 1.00 93.62 259 ALA A C 1
ATOM 1966 O O . ALA A 1 259 ? 25.485 -13.191 -38.835 1.00 93.62 259 ALA A O 1
ATOM 1967 N N . MET A 1 260 ? 25.995 -13.827 -36.752 1.00 93.38 260 MET A N 1
ATOM 1968 C CA . MET A 1 260 ? 27.301 -13.154 -36.716 1.00 93.38 260 MET A CA 1
ATOM 1969 C C . MET A 1 260 ? 28.307 -13.730 -37.730 1.00 93.38 260 MET A C 1
ATOM 1971 O O . MET A 1 260 ? 29.205 -13.015 -38.166 1.00 93.38 260 MET A O 1
ATOM 1975 N N . GLU A 1 261 ? 28.182 -15.005 -38.124 1.00 92.81 261 GLU A N 1
ATOM 1976 C CA . GLU A 1 261 ? 28.996 -15.604 -39.200 1.00 92.81 261 GLU A CA 1
ATOM 1977 C C . GLU A 1 261 ? 28.630 -15.020 -40.577 1.00 92.81 261 GLU A C 1
ATOM 1979 O O . GLU A 1 261 ? 29.487 -14.985 -41.458 1.00 92.81 261 GLU A O 1
ATOM 1984 N N . TYR A 1 262 ? 27.400 -14.517 -40.745 1.00 93.38 262 TYR A N 1
ATOM 1985 C CA . TYR A 1 262 ? 26.904 -13.913 -41.989 1.00 93.38 262 TYR A CA 1
ATOM 1986 C C . TYR A 1 262 ? 27.080 -12.391 -42.056 1.00 93.38 262 TYR A C 1
ATOM 1988 O O . TYR A 1 262 ? 26.995 -11.827 -43.142 1.00 93.38 262 TYR A O 1
ATOM 1996 N N . GLY A 1 263 ? 27.381 -11.724 -40.936 1.00 92.50 263 GLY A N 1
ATOM 1997 C CA . GLY A 1 263 ? 27.711 -10.294 -40.924 1.00 92.50 263 GLY A CA 1
ATOM 1998 C C . GLY A 1 263 ? 26.966 -9.443 -39.900 1.00 92.50 263 GLY A C 1
ATOM 1999 O O . GLY A 1 263 ? 27.214 -8.240 -39.862 1.00 92.50 263 GLY A O 1
ATOM 2000 N N . VAL A 1 264 ? 26.107 -10.038 -39.064 1.00 94.94 264 VAL A N 1
ATOM 2001 C CA . VAL A 1 264 ? 25.451 -9.326 -37.954 1.00 94.94 264 VAL A CA 1
ATOM 2002 C C . VAL A 1 264 ? 26.483 -8.824 -36.952 1.00 94.94 264 VAL A C 1
ATOM 2004 O O . VAL A 1 264 ? 27.309 -9.598 -36.460 1.00 94.94 264 VAL A O 1
ATOM 2007 N N . ASP A 1 265 ? 26.411 -7.534 -36.630 1.00 95.69 265 ASP A N 1
ATOM 2008 C CA . ASP A 1 265 ? 27.256 -6.886 -35.627 1.00 95.69 265 ASP A CA 1
ATOM 2009 C C . ASP A 1 265 ? 26.467 -6.096 -34.568 1.00 95.69 265 ASP A C 1
ATOM 2011 O O . ASP A 1 265 ? 27.085 -5.552 -33.653 1.00 95.69 265 ASP A O 1
ATOM 2015 N N . ALA A 1 266 ? 25.129 -6.130 -34.604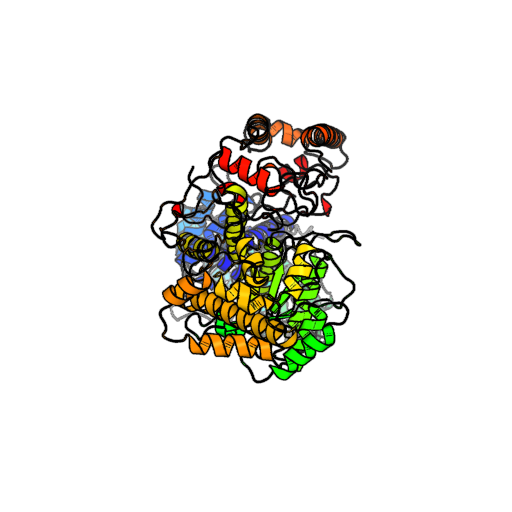 1.00 96.62 266 ALA A N 1
ATOM 2016 C CA . ALA A 1 266 ? 24.248 -5.597 -33.567 1.00 96.62 266 ALA A CA 1
ATOM 2017 C C . ALA A 1 266 ? 23.071 -6.545 -33.246 1.00 96.62 266 ALA A C 1
ATOM 2019 O O . ALA A 1 266 ? 22.633 -7.321 -34.094 1.00 96.62 266 ALA A O 1
ATOM 2020 N N . ALA A 1 267 ? 22.532 -6.492 -32.026 1.00 96.50 267 ALA A N 1
ATOM 2021 C CA . ALA A 1 267 ? 21.331 -7.246 -31.649 1.00 96.50 267 ALA A CA 1
ATOM 2022 C C . ALA A 1 267 ? 20.501 -6.515 -30.586 1.00 96.50 267 ALA A C 1
ATOM 2024 O O . ALA A 1 267 ? 21.061 -6.045 -29.594 1.00 96.50 267 ALA A O 1
ATOM 2025 N N . ILE A 1 268 ? 19.179 -6.484 -30.779 1.00 96.75 268 ILE A N 1
ATOM 2026 C CA . ILE A 1 268 ? 18.180 -6.141 -29.760 1.00 96.75 268 ILE A CA 1
ATOM 2027 C C . ILE A 1 268 ? 17.882 -7.423 -28.976 1.00 96.75 268 ILE A C 1
ATOM 2029 O O . ILE A 1 268 ? 17.449 -8.421 -29.562 1.00 96.75 268 ILE A O 1
ATOM 2033 N N . CYS A 1 269 ? 18.235 -7.451 -27.687 1.00 94.69 269 CYS A N 1
ATOM 2034 C CA . CYS A 1 269 ? 18.209 -8.671 -26.876 1.00 94.69 269 CYS A CA 1
ATOM 2035 C C . CYS A 1 269 ? 18.227 -8.422 -25.357 1.00 94.69 269 CYS A C 1
ATOM 2037 O O . CYS A 1 269 ? 18.601 -7.345 -24.888 1.00 94.69 269 CYS A O 1
ATOM 2039 N N . ASP A 1 270 ? 17.927 -9.462 -24.572 1.00 94.31 270 ASP A N 1
ATOM 2040 C CA . ASP A 1 270 ? 18.235 -9.528 -23.139 1.00 94.31 270 ASP A CA 1
ATOM 2041 C C . ASP A 1 270 ? 19.759 -9.569 -22.917 1.00 94.31 270 ASP A C 1
ATOM 2043 O O . ASP A 1 270 ? 20.410 -10.622 -22.921 1.00 94.31 270 ASP A O 1
ATOM 2047 N N . VAL A 1 271 ? 20.334 -8.387 -22.698 1.00 94.56 271 VAL A N 1
ATOM 2048 C CA . VAL A 1 271 ? 21.773 -8.172 -22.482 1.00 94.56 271 VAL A CA 1
ATOM 2049 C C . VAL A 1 271 ? 22.320 -8.831 -21.217 1.00 94.56 271 VAL A C 1
ATOM 2051 O O . VAL A 1 271 ? 23.528 -9.064 -21.132 1.00 94.56 271 VAL A O 1
ATOM 2054 N N . GLY A 1 272 ? 21.460 -9.149 -20.243 1.00 92.06 272 GLY A N 1
ATOM 2055 C CA . GLY A 1 272 ? 21.838 -9.884 -19.036 1.00 92.06 272 GLY A CA 1
ATOM 2056 C C . GLY A 1 272 ? 22.102 -11.360 -19.321 1.00 92.06 272 GLY A C 1
ATOM 2057 O O . GLY A 1 272 ? 22.873 -12.009 -18.611 1.00 92.06 272 GLY A O 1
ATOM 2058 N N . GLN A 1 273 ? 21.505 -11.892 -20.389 1.00 90.81 273 GLN A N 1
ATOM 2059 C CA . GLN A 1 273 ? 21.645 -13.290 -20.786 1.00 90.81 273 GLN A CA 1
ATOM 2060 C C . GLN A 1 273 ? 22.456 -13.484 -22.074 1.00 90.81 273 GLN A C 1
ATOM 2062 O O . GLN A 1 273 ? 22.864 -14.619 -22.357 1.00 90.81 273 GLN A O 1
ATOM 2067 N N . ILE A 1 274 ? 22.687 -12.423 -22.853 1.00 90.81 274 ILE A N 1
ATOM 2068 C CA . ILE A 1 274 ? 23.317 -12.477 -24.176 1.00 90.81 274 ILE A CA 1
ATOM 2069 C C . ILE A 1 274 ? 24.482 -11.478 -24.260 1.00 90.81 274 ILE A C 1
ATOM 2071 O O . ILE A 1 274 ? 24.323 -10.259 -24.212 1.00 90.81 274 ILE A O 1
ATOM 2075 N N . SER A 1 275 ? 25.691 -12.018 -24.412 1.00 86.38 275 SER A N 1
ATOM 2076 C CA . SER A 1 275 ? 26.952 -11.279 -24.554 1.00 86.38 275 SER A CA 1
ATOM 2077 C C . SER A 1 275 ? 27.588 -11.423 -25.942 1.00 86.38 275 SER A C 1
ATOM 2079 O O . SER A 1 275 ? 28.552 -10.724 -26.256 1.00 86.38 275 SER A O 1
ATOM 2081 N N . GLY A 1 276 ? 27.114 -12.376 -26.755 1.00 81.44 276 GLY A N 1
ATOM 2082 C CA . GLY A 1 276 ? 27.737 -12.758 -28.030 1.00 81.44 276 GLY A CA 1
ATOM 2083 C C . GLY A 1 276 ? 28.978 -13.651 -27.875 1.00 81.44 276 GLY A C 1
ATOM 2084 O O . GLY A 1 276 ? 29.506 -14.163 -28.861 1.00 81.44 276 GLY A O 1
ATOM 2085 N N . LYS A 1 277 ? 29.434 -13.884 -26.637 1.00 83.38 277 LYS A N 1
ATOM 2086 C CA . LYS A 1 277 ? 30.513 -14.827 -26.280 1.00 83.38 277 LYS A CA 1
ATOM 2087 C C . LYS A 1 277 ? 29.998 -16.016 -25.470 1.00 83.38 277 LYS A C 1
ATOM 2089 O O . LYS A 1 277 ? 30.787 -16.778 -24.913 1.00 83.38 277 LYS A O 1
ATOM 2094 N N . ASP A 1 278 ? 28.682 -16.148 -25.371 1.00 82.81 278 ASP A N 1
ATOM 2095 C CA . ASP A 1 278 ? 28.039 -17.130 -24.514 1.00 82.81 278 ASP A CA 1
ATOM 2096 C C . ASP A 1 278 ? 28.306 -18.558 -24.989 1.00 82.81 278 ASP A C 1
ATOM 2098 O O . ASP A 1 278 ? 28.492 -18.832 -26.178 1.00 82.81 278 ASP A O 1
ATOM 2102 N N . LEU A 1 279 ? 28.261 -19.498 -24.046 1.00 83.19 279 LEU A N 1
ATOM 2103 C CA . LEU A 1 279 ? 28.224 -20.912 -24.389 1.00 83.19 279 LEU A CA 1
ATOM 2104 C C . LEU A 1 279 ? 26.922 -21.223 -25.134 1.00 83.19 279 LEU A C 1
ATOM 2106 O O . LEU A 1 279 ? 25.824 -20.897 -24.673 1.00 83.19 279 LEU A O 1
ATOM 2110 N N . VAL A 1 280 ? 27.068 -21.890 -26.277 1.00 88.62 280 VAL A N 1
ATOM 2111 C CA . VAL A 1 280 ? 25.967 -22.285 -27.154 1.00 88.62 280 VAL A CA 1
ATOM 2112 C C . VAL A 1 280 ? 25.760 -23.796 -27.070 1.00 88.62 280 VAL A C 1
ATOM 2114 O O . VAL A 1 280 ? 26.727 -24.560 -27.087 1.00 88.62 280 VAL A O 1
ATOM 2117 N N . ASP A 1 281 ? 24.503 -24.248 -27.021 1.00 87.44 281 ASP A N 1
ATOM 2118 C CA . ASP A 1 281 ? 24.179 -25.673 -27.155 1.00 87.44 281 ASP A CA 1
ATOM 2119 C C . ASP A 1 281 ? 24.591 -26.155 -28.556 1.00 87.44 281 ASP A C 1
ATOM 2121 O O . ASP A 1 281 ? 24.041 -25.729 -29.573 1.00 87.44 281 ASP A O 1
ATOM 2125 N N . GLY A 1 282 ? 25.574 -27.058 -28.611 1.00 87.06 282 GLY A N 1
ATOM 2126 C CA . GLY A 1 282 ? 26.136 -27.544 -29.870 1.00 87.06 282 GLY A CA 1
ATOM 2127 C C . GLY A 1 282 ? 25.129 -28.264 -30.773 1.00 87.06 282 GLY A C 1
ATOM 2128 O O . GLY A 1 282 ? 25.308 -28.266 -31.992 1.00 87.06 282 GLY A O 1
ATOM 2129 N N . ARG A 1 283 ? 24.056 -28.848 -30.218 1.00 86.12 283 ARG A N 1
ATOM 2130 C CA . ARG A 1 283 ? 22.991 -29.473 -31.019 1.00 86.12 283 ARG A CA 1
ATOM 2131 C C . ARG A 1 283 ? 22.110 -28.409 -31.652 1.00 86.12 283 ARG A C 1
ATOM 2133 O O . ARG A 1 283 ? 21.891 -28.466 -32.858 1.00 86.12 283 ARG A O 1
ATOM 2140 N N . VAL A 1 284 ? 21.673 -27.423 -30.866 1.00 87.56 284 VAL A N 1
ATOM 2141 C CA . VAL A 1 284 ? 20.859 -26.298 -31.359 1.00 87.56 284 VAL A CA 1
ATOM 2142 C C . VAL A 1 284 ? 21.632 -25.513 -32.419 1.00 87.56 284 VAL A C 1
ATOM 2144 O O . VAL A 1 284 ? 21.104 -25.258 -33.496 1.00 87.56 284 VAL A O 1
ATOM 2147 N N . LEU A 1 285 ? 22.919 -25.241 -32.183 1.00 89.56 285 LEU A N 1
ATOM 2148 C CA . LEU A 1 285 ? 23.801 -24.590 -33.156 1.00 89.56 285 LEU A CA 1
ATOM 2149 C C . LEU A 1 285 ? 23.878 -25.359 -34.482 1.00 89.56 285 LEU A C 1
ATOM 2151 O O . LEU A 1 285 ? 23.801 -24.761 -35.552 1.00 89.56 285 LEU A O 1
ATOM 2155 N N . LYS A 1 286 ? 24.020 -26.691 -34.427 1.00 88.44 286 LYS A N 1
ATOM 2156 C CA . LYS A 1 286 ? 24.065 -27.537 -35.628 1.00 88.44 286 LYS A CA 1
ATOM 2157 C C . LYS A 1 286 ? 22.745 -27.499 -36.401 1.00 88.44 286 LYS A C 1
ATOM 2159 O O . LYS A 1 286 ? 22.780 -27.487 -37.628 1.00 88.44 286 LYS A O 1
ATOM 2164 N N . LEU A 1 287 ? 21.608 -27.482 -35.704 1.00 87.00 287 LEU A N 1
ATOM 2165 C CA . LEU A 1 287 ? 20.283 -27.390 -36.326 1.00 87.00 287 LEU A CA 1
ATOM 2166 C C . LEU A 1 287 ? 20.081 -26.030 -37.001 1.00 87.00 287 LEU A C 1
ATOM 2168 O O . LEU A 1 287 ? 19.730 -25.993 -38.174 1.00 87.00 287 LEU A O 1
ATOM 2172 N N . ILE A 1 288 ? 20.404 -24.928 -36.319 1.00 88.31 288 ILE A N 1
ATOM 2173 C CA . ILE A 1 288 ? 20.287 -23.583 -36.901 1.00 88.31 288 ILE A CA 1
ATOM 2174 C C . ILE A 1 288 ? 21.207 -23.419 -38.114 1.00 88.31 288 ILE A C 1
ATOM 2176 O O . ILE A 1 288 ? 20.776 -22.874 -39.123 1.00 88.31 288 ILE A O 1
ATOM 2180 N N . ARG A 1 289 ? 22.440 -23.949 -38.085 1.00 89.94 289 ARG A N 1
ATOM 2181 C CA . ARG A 1 289 ? 23.317 -23.934 -39.271 1.00 89.94 289 ARG A CA 1
ATOM 2182 C C . ARG A 1 289 ? 22.713 -24.675 -40.462 1.00 89.94 289 ARG A C 1
ATOM 2184 O O . ARG A 1 289 ? 22.833 -24.191 -41.579 1.00 89.94 289 ARG A O 1
ATOM 2191 N N . LYS A 1 290 ? 22.055 -25.818 -40.234 1.00 85.81 290 LYS A N 1
ATOM 2192 C CA . LYS A 1 290 ? 21.355 -26.553 -41.301 1.00 85.81 290 LYS A CA 1
ATOM 2193 C C . LYS A 1 290 ? 20.184 -25.759 -41.881 1.00 85.81 290 LYS A C 1
ATOM 2195 O O . LYS A 1 290 ? 19.989 -25.773 -43.092 1.00 85.81 290 LYS A O 1
ATOM 2200 N N . ILE A 1 291 ? 19.422 -25.081 -41.023 1.00 84.94 291 ILE A N 1
ATOM 2201 C CA . ILE A 1 291 ? 18.317 -24.209 -41.444 1.00 84.94 291 ILE A CA 1
ATOM 2202 C C . ILE A 1 291 ? 18.870 -23.045 -42.283 1.00 84.94 291 ILE A C 1
ATOM 2204 O O . ILE A 1 291 ? 18.383 -22.798 -43.381 1.00 84.94 291 ILE A O 1
ATOM 2208 N N . ALA A 1 292 ? 19.948 -22.406 -41.822 1.00 85.50 292 ALA A N 1
ATOM 2209 C CA . ALA A 1 292 ? 20.607 -21.295 -42.506 1.00 85.50 292 ALA A CA 1
ATOM 2210 C C . ALA A 1 292 ? 21.137 -21.647 -43.907 1.00 85.50 292 ALA A C 1
ATOM 2212 O O . ALA A 1 292 ? 21.075 -20.813 -44.802 1.00 85.50 292 ALA A O 1
ATOM 2213 N N . THR A 1 293 ? 21.648 -22.864 -44.128 1.00 82.69 293 THR A N 1
ATOM 2214 C CA . THR A 1 293 ? 22.150 -23.280 -45.452 1.00 82.69 293 THR A CA 1
ATOM 2215 C C . THR A 1 293 ? 21.034 -23.730 -46.405 1.00 82.69 293 THR A C 1
ATOM 2217 O O . THR A 1 293 ? 21.231 -23.741 -47.623 1.00 82.69 293 THR A O 1
ATOM 2220 N N . GLY A 1 294 ? 19.853 -24.080 -45.874 1.00 67.00 294 GLY A N 1
ATOM 2221 C CA . GLY A 1 294 ? 18.670 -24.529 -46.628 1.00 67.00 294 GLY A CA 1
ATOM 2222 C C . GLY A 1 294 ? 18.975 -25.635 -47.633 1.00 67.00 294 GLY A C 1
ATOM 2223 O O . GLY A 1 294 ? 18.576 -25.559 -48.793 1.00 67.00 294 GLY A O 1
ATOM 2224 N N . ASP A 1 295 ? 19.744 -26.624 -47.193 1.00 60.06 295 ASP A N 1
ATOM 2225 C CA . ASP A 1 295 ? 20.199 -27.730 -48.022 1.00 60.06 295 ASP A CA 1
ATOM 2226 C C . ASP A 1 295 ? 19.053 -28.749 -48.180 1.00 60.06 295 ASP A C 1
ATOM 2228 O O . ASP A 1 295 ? 18.709 -29.477 -47.242 1.00 60.06 295 ASP A O 1
ATOM 2232 N N . ALA A 1 296 ? 18.392 -28.725 -49.344 1.00 50.44 296 ALA A N 1
ATOM 2233 C CA . ALA A 1 296 ? 17.191 -29.513 -49.639 1.00 50.44 296 ALA A CA 1
ATOM 2234 C C . ALA A 1 296 ? 17.467 -31.028 -49.694 1.00 50.44 296 ALA A C 1
ATOM 2236 O O . ALA A 1 296 ? 16.567 -31.821 -49.433 1.00 50.44 296 ALA A O 1
ATOM 2237 N N . GLU A 1 297 ? 18.716 -31.435 -49.945 1.00 49.12 297 GLU A N 1
ATOM 2238 C CA . GLU A 1 297 ? 19.148 -32.837 -49.858 1.00 49.12 297 GLU A CA 1
ATOM 2239 C C . GLU A 1 297 ? 19.481 -33.273 -48.411 1.00 49.12 297 GLU A C 1
ATOM 2241 O O . GLU A 1 297 ? 19.615 -34.469 -48.150 1.00 49.12 297 GLU A O 1
ATOM 2246 N N . ALA A 1 298 ? 19.572 -32.342 -47.442 1.00 51.78 298 ALA A N 1
ATOM 2247 C CA . ALA A 1 298 ? 20.067 -32.599 -46.077 1.00 51.78 298 ALA A CA 1
ATOM 2248 C C . ALA A 1 298 ? 19.070 -32.321 -44.923 1.00 51.78 298 ALA A C 1
ATOM 2250 O O . ALA A 1 298 ? 19.468 -32.341 -43.742 1.00 51.78 298 ALA A O 1
ATOM 2251 N N . GLY A 1 299 ? 17.788 -32.102 -45.239 1.00 58.81 299 GLY A N 1
ATOM 2252 C CA . GLY A 1 299 ? 16.685 -32.101 -44.268 1.00 58.81 299 GLY A CA 1
ATOM 2253 C C . GLY A 1 299 ? 16.564 -30.825 -43.428 1.00 58.81 299 GLY A C 1
ATOM 2254 O O . GLY A 1 299 ? 16.516 -30.903 -42.204 1.00 58.81 299 GLY A O 1
ATOM 2255 N N . ALA A 1 300 ? 16.529 -29.636 -44.042 1.00 62.69 300 ALA A N 1
ATOM 2256 C CA . ALA A 1 300 ? 16.267 -28.380 -43.317 1.00 62.69 300 ALA A CA 1
ATOM 2257 C C . ALA A 1 300 ? 14.898 -28.388 -42.601 1.00 62.69 300 ALA A C 1
ATOM 2259 O O . ALA A 1 300 ? 14.808 -27.988 -41.441 1.00 62.69 300 ALA A O 1
ATOM 2260 N N . THR A 1 301 ? 13.862 -28.941 -43.242 1.00 66.62 301 THR A N 1
ATOM 2261 C CA . THR A 1 301 ? 12.551 -29.190 -42.619 1.00 66.62 301 THR A CA 1
ATOM 2262 C C . THR A 1 301 ? 12.662 -30.185 -41.459 1.00 66.62 301 THR A C 1
ATOM 2264 O O . THR A 1 301 ? 12.117 -29.938 -40.387 1.00 66.62 301 THR A O 1
ATOM 2267 N N . ASP A 1 302 ? 13.452 -31.253 -41.612 1.00 68.12 302 ASP A N 1
ATOM 2268 C CA . ASP A 1 302 ? 13.715 -32.209 -40.528 1.00 68.12 302 ASP A CA 1
ATOM 2269 C C . ASP A 1 302 ? 14.479 -31.559 -39.370 1.00 68.12 302 ASP A C 1
ATOM 2271 O O . ASP A 1 302 ? 14.241 -31.875 -38.210 1.00 68.12 302 ASP A O 1
ATOM 2275 N N . ALA A 1 303 ? 15.391 -30.625 -39.653 1.00 65.81 303 ALA A N 1
ATOM 2276 C CA . ALA A 1 303 ? 16.113 -29.876 -38.632 1.00 65.81 303 ALA A CA 1
ATOM 2277 C C . ALA A 1 303 ? 15.177 -28.951 -37.839 1.00 65.81 303 ALA A C 1
ATOM 2279 O O . ALA A 1 303 ? 15.361 -28.813 -36.628 1.00 65.81 303 ALA A O 1
ATOM 2280 N N . LEU A 1 304 ? 14.167 -28.371 -38.495 1.00 71.38 304 LEU A N 1
ATOM 2281 C CA . LEU A 1 304 ? 13.110 -27.604 -37.840 1.00 71.38 304 LEU A CA 1
ATOM 2282 C C . LEU A 1 304 ? 12.272 -28.493 -36.914 1.00 71.38 304 LEU A C 1
ATOM 2284 O O . LEU A 1 304 ? 12.101 -28.176 -35.738 1.00 71.38 304 LEU A O 1
ATOM 2288 N N . ILE A 1 305 ? 11.816 -29.641 -37.425 1.00 74.19 305 ILE A N 1
ATOM 2289 C CA . ILE A 1 305 ? 11.028 -30.624 -36.668 1.00 74.19 305 ILE A CA 1
ATOM 2290 C C . ILE A 1 305 ? 11.830 -31.123 -35.463 1.00 74.19 305 ILE A C 1
ATOM 2292 O O . ILE A 1 305 ? 11.345 -31.078 -34.339 1.00 74.19 305 ILE A O 1
ATOM 2296 N N . LEU A 1 306 ? 13.097 -31.494 -35.659 1.00 71.44 306 LEU A N 1
ATOM 2297 C CA . LEU A 1 306 ? 13.985 -31.935 -34.581 1.00 71.44 306 LEU A CA 1
ATOM 2298 C C . LEU A 1 306 ? 14.253 -30.837 -33.545 1.00 71.44 306 LEU A C 1
ATOM 2300 O O . LEU A 1 306 ? 14.442 -31.149 -32.368 1.00 71.44 306 LEU A O 1
ATOM 2304 N N . LEU A 1 307 ? 14.294 -29.564 -33.953 1.00 75.31 307 LEU A N 1
ATOM 2305 C CA . LEU A 1 307 ? 14.427 -28.436 -33.032 1.00 75.31 307 LEU A CA 1
ATOM 2306 C C . LEU A 1 307 ? 13.166 -28.288 -32.170 1.00 75.31 307 LEU A C 1
ATOM 2308 O O . LEU A 1 307 ? 13.283 -28.148 -30.950 1.00 75.31 307 LEU A O 1
ATOM 2312 N N . VAL A 1 308 ? 11.984 -28.365 -32.788 1.00 72.00 308 VAL A N 1
ATOM 2313 C CA . VAL A 1 308 ? 10.685 -28.322 -32.101 1.00 72.00 308 VAL A CA 1
ATOM 2314 C C . VAL A 1 308 ? 10.542 -29.516 -31.151 1.00 72.00 308 VAL A C 1
ATOM 2316 O O . VAL A 1 308 ? 10.279 -29.309 -29.967 1.00 72.00 308 VAL A O 1
ATOM 2319 N N . ASP A 1 309 ? 10.820 -30.737 -31.611 1.00 75.81 309 ASP A N 1
ATOM 2320 C CA . ASP A 1 309 ? 10.778 -31.964 -30.806 1.00 75.81 309 ASP A CA 1
ATOM 2321 C C . ASP A 1 309 ? 11.755 -31.906 -29.629 1.00 75.81 309 ASP A C 1
ATOM 2323 O O . ASP A 1 309 ? 11.396 -32.210 -28.489 1.00 75.81 309 ASP A O 1
ATOM 2327 N N . TYR A 1 310 ? 13.000 -31.472 -29.863 1.00 73.75 310 TYR A N 1
ATOM 2328 C CA . TYR A 1 310 ? 13.988 -31.310 -28.796 1.00 73.75 310 TYR A CA 1
ATOM 2329 C C . TYR A 1 310 ? 13.499 -30.322 -27.739 1.00 73.75 310 TYR A C 1
ATOM 2331 O O . TYR A 1 310 ? 13.600 -30.602 -26.540 1.00 73.75 310 TYR A O 1
ATOM 2339 N N . ALA A 1 311 ? 12.935 -29.194 -28.168 1.00 69.75 311 ALA A N 1
ATOM 2340 C CA . ALA A 1 311 ? 12.419 -28.183 -27.265 1.00 69.75 311 ALA A CA 1
ATOM 2341 C C . ALA A 1 311 ? 11.188 -28.687 -26.483 1.00 69.75 311 ALA A C 1
ATOM 2343 O O . ALA A 1 311 ? 11.085 -28.421 -25.284 1.00 69.75 311 ALA A O 1
ATOM 2344 N N . GLN A 1 312 ? 10.285 -29.440 -27.121 1.00 70.06 312 GLN A N 1
ATOM 2345 C CA . GLN A 1 312 ? 9.066 -29.987 -26.509 1.00 70.06 312 GLN A CA 1
ATOM 2346 C C . GLN A 1 312 ? 9.322 -31.203 -25.603 1.00 70.06 312 GLN A C 1
ATOM 2348 O O . GLN A 1 312 ? 8.604 -31.398 -24.623 1.00 70.06 312 GLN A O 1
ATOM 2353 N N . SER A 1 313 ? 10.364 -32.000 -25.868 1.00 70.62 313 SER A N 1
ATOM 2354 C CA . SER A 1 313 ? 10.702 -33.224 -25.113 1.00 70.62 313 SER A CA 1
ATOM 2355 C C . SER A 1 313 ? 11.088 -32.991 -23.642 1.00 70.62 313 SER A C 1
ATOM 2357 O O . SER A 1 313 ? 11.300 -33.938 -22.882 1.00 70.62 313 SER A O 1
ATOM 2359 N N . GLN A 1 314 ? 11.202 -31.735 -23.215 1.00 65.62 314 GLN A N 1
ATOM 2360 C CA . GLN A 1 314 ? 11.670 -31.335 -21.893 1.00 65.62 314 GLN A CA 1
ATOM 2361 C C . GLN A 1 314 ? 10.482 -30.773 -21.100 1.00 65.62 314 GLN A C 1
ATOM 2363 O O . GLN A 1 314 ? 9.874 -29.784 -21.502 1.00 65.62 314 GLN A O 1
ATOM 2368 N N . ARG A 1 315 ? 10.120 -31.435 -19.989 1.00 54.69 315 ARG A N 1
ATOM 2369 C CA . ARG A 1 315 ? 8.872 -31.181 -19.237 1.00 54.69 315 ARG A CA 1
ATOM 2370 C C . ARG A 1 315 ? 8.699 -29.699 -18.863 1.00 54.69 315 ARG A C 1
ATOM 2372 O O . ARG A 1 315 ? 9.540 -29.142 -18.161 1.00 54.69 315 ARG A O 1
ATOM 2379 N N . ARG A 1 316 ? 7.562 -29.098 -19.244 1.00 56.50 316 ARG A N 1
ATOM 2380 C CA . ARG A 1 316 ? 7.040 -27.867 -18.617 1.00 56.50 316 ARG A CA 1
ATOM 2381 C C . ARG A 1 316 ? 6.658 -28.162 -17.161 1.00 56.50 316 ARG A C 1
ATOM 2383 O O . ARG A 1 316 ? 6.164 -29.251 -16.866 1.00 56.50 316 ARG A O 1
ATOM 2390 N N . ALA A 1 317 ? 6.879 -27.207 -16.258 1.00 51.31 317 ALA A N 1
ATOM 2391 C CA . ALA A 1 317 ? 6.373 -27.307 -14.890 1.00 51.31 317 ALA A CA 1
ATOM 2392 C C . ALA A 1 317 ? 4.832 -27.435 -14.915 1.00 51.31 317 ALA A C 1
ATOM 2394 O O . ALA A 1 317 ? 4.191 -26.714 -15.686 1.00 51.31 317 ALA A O 1
ATOM 2395 N N . PRO A 1 318 ? 4.223 -28.352 -14.139 1.00 48.91 318 PRO A N 1
ATOM 2396 C CA . PRO A 1 318 ? 2.770 -28.465 -14.075 1.00 48.91 318 PRO A CA 1
ATOM 2397 C C . PRO A 1 318 ? 2.151 -27.199 -13.463 1.00 48.91 318 PRO A C 1
ATOM 2399 O O . PRO A 1 318 ? 2.730 -26.592 -12.562 1.00 48.91 318 PRO A O 1
ATOM 2402 N N . ALA A 1 319 ? 0.967 -26.816 -13.950 1.00 46.12 319 ALA A N 1
ATOM 2403 C CA . ALA A 1 319 ? 0.191 -25.711 -13.392 1.00 46.12 319 ALA A CA 1
ATOM 2404 C C . ALA A 1 319 ? -0.220 -26.004 -11.937 1.00 46.12 319 ALA A C 1
ATOM 2406 O O . ALA A 1 319 ? -0.468 -27.158 -11.573 1.00 46.12 319 ALA A O 1
ATOM 2407 N N . ALA A 1 320 ? -0.290 -24.962 -11.105 1.00 45.88 320 ALA A N 1
ATOM 2408 C CA . ALA A 1 320 ? -0.673 -25.102 -9.705 1.00 45.88 320 ALA A CA 1
ATOM 2409 C C . ALA A 1 320 ? -2.121 -25.629 -9.577 1.00 45.88 320 ALA A C 1
ATOM 2411 O O . ALA A 1 320 ? -3.001 -25.179 -10.313 1.00 45.88 320 ALA A O 1
ATOM 2412 N N . PRO A 1 321 ? -2.399 -26.574 -8.659 1.00 46.84 321 PRO A N 1
ATOM 2413 C CA . PRO A 1 321 ? -3.750 -27.083 -8.455 1.00 46.84 321 PRO A CA 1
ATOM 2414 C C . PRO A 1 321 ? -4.669 -26.000 -7.871 1.00 46.84 321 PRO A C 1
ATOM 2416 O O . PRO A 1 321 ? -4.347 -25.392 -6.852 1.00 46.84 321 PRO A O 1
ATOM 2419 N N . SER A 1 322 ? -5.844 -25.811 -8.478 1.00 45.81 322 SER A N 1
ATOM 2420 C CA . SER A 1 322 ? -6.933 -25.008 -7.912 1.00 45.81 322 SER A CA 1
ATOM 2421 C C . SER A 1 322 ? -7.496 -25.720 -6.677 1.00 45.81 322 SER A C 1
ATOM 2423 O O . SER A 1 322 ? -8.069 -26.804 -6.783 1.00 45.81 322 SER A O 1
ATOM 2425 N N . ARG A 1 323 ? -7.286 -25.152 -5.488 1.00 54.09 323 ARG A N 1
ATOM 2426 C CA . ARG A 1 323 ? -7.860 -25.637 -4.226 1.00 54.09 323 ARG A CA 1
ATOM 2427 C C . ARG A 1 323 ? -8.652 -24.499 -3.595 1.00 54.09 323 ARG A C 1
ATOM 2429 O O . ARG A 1 323 ? -8.116 -23.775 -2.772 1.00 54.09 323 ARG A O 1
ATOM 2436 N N . SER A 1 324 ? -9.899 -24.305 -4.014 1.00 54.06 324 SER A N 1
ATOM 2437 C CA . SER A 1 324 ? -10.769 -23.268 -3.450 1.00 54.06 324 SER A CA 1
ATOM 2438 C C . SER A 1 324 ? -11.943 -23.905 -2.714 1.00 54.06 324 SER A C 1
ATOM 2440 O O . SER A 1 324 ? -13.006 -24.121 -3.298 1.00 54.06 324 SER A O 1
ATOM 2442 N N . THR A 1 325 ? -11.783 -24.191 -1.424 1.00 62.28 325 THR A N 1
ATOM 2443 C CA . THR A 1 325 ? -12.960 -24.125 -0.553 1.00 62.28 325 THR A CA 1
ATOM 2444 C C . THR A 1 325 ? -13.391 -22.660 -0.580 1.00 62.28 325 THR A C 1
ATOM 2446 O O . THR A 1 325 ? -12.633 -21.802 -0.140 1.00 62.28 325 THR A O 1
ATOM 2449 N N . LYS A 1 326 ? -14.527 -22.351 -1.210 1.00 78.44 326 LYS A N 1
ATOM 2450 C CA . LYS A 1 326 ? -15.062 -20.985 -1.250 1.00 78.44 326 LYS A CA 1
ATOM 2451 C C . LYS A 1 326 ? -16.060 -20.838 -0.110 1.00 78.44 326 LYS A C 1
ATOM 2453 O O . LYS A 1 326 ? -17.072 -21.534 -0.112 1.00 78.44 326 LYS A O 1
ATOM 2458 N N . PHE A 1 327 ? -15.752 -19.971 0.845 1.00 90.06 327 PHE A N 1
ATOM 2459 C CA . PHE A 1 327 ? -16.712 -19.529 1.852 1.00 90.06 327 PHE A CA 1
ATOM 2460 C C . PHE A 1 327 ? -17.551 -18.384 1.284 1.00 90.06 327 PHE A C 1
ATOM 2462 O O . PHE A 1 327 ? -17.086 -17.661 0.400 1.00 90.06 327 PHE A O 1
ATOM 2469 N N . ASP A 1 328 ? -18.784 -18.229 1.764 1.00 91.75 328 ASP A N 1
ATOM 2470 C CA . ASP A 1 328 ? -19.578 -17.056 1.406 1.00 91.75 328 ASP A CA 1
ATOM 2471 C C . ASP A 1 328 ? -18.960 -15.781 2.009 1.00 91.75 328 ASP A C 1
ATOM 2473 O O . ASP A 1 328 ? -18.442 -15.801 3.129 1.00 91.75 328 ASP A O 1
ATOM 2477 N N . ASP A 1 329 ? -19.014 -14.676 1.261 1.00 92.94 329 ASP A N 1
ATOM 2478 C CA . ASP A 1 329 ? -18.411 -13.389 1.629 1.00 92.94 329 ASP A CA 1
ATOM 2479 C C . ASP A 1 329 ? -19.451 -12.251 1.662 1.00 92.94 329 ASP A C 1
ATOM 2481 O O . ASP A 1 329 ? -19.451 -11.367 0.795 1.00 92.94 329 ASP A O 1
ATOM 2485 N N . PRO A 1 330 ? -20.384 -12.262 2.633 1.00 92.12 330 PRO A N 1
ATOM 2486 C CA . PRO A 1 330 ? -21.358 -11.184 2.782 1.00 92.12 330 PRO A CA 1
ATOM 2487 C C . PRO A 1 330 ? -20.695 -9.864 3.172 1.00 92.12 330 PRO A C 1
ATOM 2489 O O . PRO A 1 330 ? -21.164 -8.807 2.758 1.00 92.12 330 PRO A O 1
ATOM 2492 N N . PHE A 1 331 ? -19.584 -9.912 3.913 1.00 94.00 331 PHE A N 1
ATOM 2493 C CA . PHE A 1 331 ? -18.878 -8.705 4.315 1.00 94.00 331 PHE A CA 1
ATOM 2494 C C . PHE A 1 331 ? -18.230 -8.006 3.121 1.00 94.00 331 PHE A C 1
ATOM 2496 O O . PHE A 1 331 ? -18.408 -6.804 2.960 1.00 94.00 331 PHE A O 1
ATOM 2503 N N . GLY A 1 332 ? -17.555 -8.750 2.238 1.00 93.75 332 GLY A N 1
ATOM 2504 C CA . GLY A 1 332 ? -17.001 -8.207 0.997 1.00 93.75 332 GLY A CA 1
ATOM 2505 C C . GLY A 1 332 ? -18.071 -7.529 0.140 1.00 93.75 332 GLY A C 1
ATOM 2506 O O . GLY A 1 332 ? -17.882 -6.389 -0.270 1.00 93.75 332 GLY A O 1
ATOM 2507 N N . ARG A 1 333 ? -19.239 -8.169 -0.030 1.00 92.31 333 ARG A N 1
ATOM 2508 C CA . ARG A 1 333 ? -20.384 -7.561 -0.734 1.00 92.31 333 ARG A CA 1
ATOM 2509 C C . ARG A 1 333 ? -20.884 -6.286 -0.053 1.00 92.31 333 ARG A C 1
ATOM 2511 O O . ARG A 1 333 ? -21.213 -5.327 -0.737 1.00 92.31 333 ARG A O 1
ATOM 2518 N N . ALA A 1 334 ? -20.926 -6.262 1.277 1.00 91.31 334 ALA A N 1
ATOM 2519 C CA . ALA A 1 334 ? -21.353 -5.090 2.033 1.00 91.31 334 ALA A CA 1
ATOM 2520 C C . ALA A 1 334 ? -20.344 -3.927 1.990 1.00 91.31 334 ALA A C 1
ATOM 2522 O O . ALA A 1 334 ? -20.746 -2.772 2.129 1.00 91.31 334 ALA A O 1
ATOM 2523 N N . LEU A 1 335 ? -19.052 -4.216 1.803 1.00 92.31 335 LEU A N 1
ATOM 2524 C CA . LEU A 1 335 ? -18.028 -3.204 1.532 1.00 92.31 335 LEU A CA 1
ATOM 2525 C C . LEU A 1 335 ? -18.157 -2.640 0.109 1.00 92.31 335 LEU A C 1
ATOM 2527 O O . LEU A 1 335 ? -17.960 -1.443 -0.079 1.00 92.31 335 LEU A O 1
ATOM 2531 N N . ASP A 1 336 ? -18.511 -3.481 -0.869 1.00 91.38 336 ASP A N 1
ATOM 2532 C CA . ASP A 1 336 ? -18.698 -3.069 -2.267 1.00 91.38 336 ASP A CA 1
ATOM 2533 C C . ASP A 1 336 ? -20.025 -2.310 -2.500 1.00 91.38 336 ASP A C 1
ATOM 2535 O O . ASP A 1 336 ? -20.109 -1.493 -3.418 1.00 91.38 336 ASP A O 1
ATOM 2539 N N . ASP A 1 337 ? -21.049 -2.539 -1.666 1.00 89.31 337 ASP A N 1
ATOM 2540 C CA . ASP A 1 337 ? -22.318 -1.796 -1.658 1.00 89.31 337 ASP A CA 1
ATOM 2541 C C . ASP A 1 337 ? -22.444 -0.891 -0.411 1.00 89.31 337 ASP A C 1
ATOM 2543 O O . ASP A 1 337 ? -22.931 -1.326 0.648 1.00 89.31 337 ASP A O 1
ATOM 2547 N N . PRO A 1 338 ? -22.054 0.395 -0.521 1.00 75.75 338 PRO A N 1
ATOM 2548 C CA . PRO A 1 338 ? -22.142 1.349 0.580 1.00 75.75 338 PRO A CA 1
ATOM 2549 C C . PRO A 1 338 ? -23.583 1.775 0.907 1.00 75.75 338 PRO A C 1
ATOM 2551 O O . PRO A 1 338 ? -23.792 2.420 1.933 1.00 75.75 338 PRO A O 1
ATOM 2554 N N . THR A 1 339 ? -24.567 1.440 0.064 1.00 82.62 339 THR A N 1
ATOM 2555 C CA . THR A 1 339 ? -25.987 1.797 0.251 1.00 82.62 339 THR A CA 1
ATOM 2556 C C . THR A 1 339 ? -26.831 0.675 0.854 1.00 82.62 339 THR A C 1
ATOM 2558 O O . THR A 1 339 ? -27.991 0.904 1.195 1.00 82.62 339 THR A O 1
ATOM 2561 N N . GLY A 1 340 ? -26.255 -0.522 0.990 1.00 85.19 340 GLY A N 1
ATOM 2562 C CA . GLY A 1 340 ? -26.929 -1.693 1.537 1.00 85.19 340 GLY A CA 1
ATOM 2563 C C . GLY A 1 340 ? -27.252 -1.593 3.032 1.00 85.19 340 GLY A C 1
ATOM 2564 O O . GLY A 1 340 ? -26.840 -0.667 3.733 1.00 85.19 340 GLY A O 1
ATOM 2565 N N . GLU A 1 341 ? -27.972 -2.595 3.539 1.00 88.31 341 GLU A N 1
ATOM 2566 C CA . GLU A 1 341 ? -28.400 -2.655 4.943 1.00 88.31 341 GLU A CA 1
ATOM 2567 C C . GLU A 1 341 ? -27.221 -2.663 5.931 1.00 88.31 341 GLU A C 1
ATOM 2569 O O . GLU A 1 341 ? -26.151 -3.189 5.595 1.00 88.31 341 GLU A O 1
ATOM 2574 N N . PRO A 1 342 ? -27.393 -2.117 7.154 1.00 92.31 342 PRO A N 1
ATOM 2575 C CA . PRO A 1 342 ? -26.367 -2.128 8.188 1.00 92.31 342 PRO A CA 1
ATOM 2576 C C . PRO A 1 342 ? -25.829 -3.525 8.481 1.00 92.31 342 PRO A C 1
ATOM 2578 O O . PRO A 1 342 ? -26.570 -4.495 8.619 1.00 92.31 342 PRO A O 1
ATOM 2581 N N . VAL A 1 343 ? -24.514 -3.603 8.628 1.00 94.31 343 VAL A N 1
ATOM 2582 C CA . VAL A 1 343 ? -23.814 -4.854 8.907 1.00 94.31 343 VAL A CA 1
ATOM 2583 C C . VAL A 1 343 ? -23.629 -5.048 10.411 1.00 94.31 343 VAL A C 1
ATOM 2585 O O . VAL A 1 343 ? -23.259 -4.105 11.107 1.00 94.31 343 VAL A O 1
ATOM 2588 N N . PHE A 1 344 ? -23.802 -6.275 10.905 1.00 95.94 344 PHE A N 1
ATOM 2589 C CA . PHE A 1 344 ? -23.505 -6.633 12.293 1.00 95.94 344 PHE A CA 1
ATOM 2590 C C . PHE A 1 344 ? -22.348 -7.625 12.356 1.00 95.94 344 PHE A C 1
ATOM 2592 O O . PHE A 1 344 ? -22.428 -8.745 11.845 1.00 95.94 344 PHE A O 1
ATOM 2599 N N . ILE A 1 345 ? -21.270 -7.194 12.997 1.00 96.69 345 ILE A N 1
ATOM 2600 C CA . ILE A 1 345 ? -20.083 -7.999 13.251 1.00 96.69 345 ILE A CA 1
ATOM 2601 C C . ILE A 1 345 ? -20.156 -8.483 14.703 1.00 96.69 345 ILE A C 1
ATOM 2603 O O . ILE A 1 345 ? -20.513 -7.719 15.594 1.00 96.69 345 ILE A O 1
ATOM 2607 N N . LEU A 1 346 ? -19.872 -9.760 14.939 1.00 95.69 346 LEU A N 1
ATOM 2608 C CA . LEU A 1 346 ? -19.745 -10.362 16.260 1.00 95.69 346 LEU A CA 1
ATOM 2609 C C . LEU A 1 346 ? -18.264 -10.588 16.546 1.00 95.69 346 LEU A C 1
ATOM 2611 O O . LEU A 1 346 ? -17.612 -11.411 15.892 1.00 95.69 346 LEU A O 1
ATOM 2615 N N . GLU A 1 347 ? -17.738 -9.866 17.528 1.00 92.69 347 GLU A N 1
ATOM 2616 C CA . GLU A 1 347 ? -16.350 -10.009 17.946 1.00 92.69 347 GLU A CA 1
ATOM 2617 C C . GLU A 1 347 ? -16.199 -11.212 18.889 1.00 92.69 347 GLU A C 1
ATOM 2619 O O . GLU A 1 347 ? -16.720 -11.231 20.007 1.00 92.69 347 GLU A O 1
ATOM 2624 N N . LEU A 1 348 ? -15.457 -12.224 18.440 1.00 89.56 348 LEU A N 1
ATOM 2625 C CA . LEU A 1 348 ? -15.193 -13.455 19.176 1.00 89.56 348 LEU A CA 1
ATOM 2626 C C . LEU A 1 348 ? -13.744 -13.458 19.671 1.00 89.56 348 LEU A C 1
ATOM 2628 O O . LEU A 1 348 ? -12.796 -13.636 18.900 1.00 89.56 348 LEU A O 1
ATOM 2632 N N . ALA A 1 349 ? -13.581 -13.271 20.982 1.00 84.62 349 ALA A N 1
ATOM 2633 C CA . ALA A 1 349 ? -12.277 -13.208 21.632 1.00 84.62 349 ALA A CA 1
ATOM 2634 C C . ALA A 1 349 ? -11.896 -14.544 22.296 1.00 84.62 349 ALA A C 1
ATOM 2636 O O . ALA A 1 349 ? -12.597 -15.003 23.206 1.00 84.62 349 ALA A O 1
ATOM 2637 N N . PRO A 1 350 ? -10.776 -15.179 21.903 1.00 81.25 350 PRO A N 1
ATOM 2638 C CA . PRO A 1 350 ? -10.348 -16.435 22.504 1.00 81.25 350 PRO A CA 1
ATOM 2639 C C . PRO A 1 350 ? -9.906 -16.251 23.961 1.00 81.25 350 PRO A C 1
ATOM 2641 O O . PRO A 1 350 ? -9.201 -15.306 24.316 1.00 81.25 350 PRO A O 1
ATOM 2644 N N . SER A 1 351 ? -10.281 -17.204 24.817 1.00 75.12 351 SER A N 1
ATOM 2645 C CA . SER A 1 351 ? -9.866 -17.271 26.223 1.00 75.12 351 SER A CA 1
ATOM 2646 C C . SER A 1 351 ? -9.634 -18.718 26.669 1.00 75.12 351 SER A C 1
ATOM 2648 O O . SER A 1 351 ? -10.144 -19.659 26.052 1.00 75.12 351 SER A O 1
ATOM 2650 N N . GLU A 1 352 ? -8.847 -18.914 27.734 1.00 65.62 352 GLU A N 1
ATOM 2651 C CA . GLU A 1 352 ? -8.625 -20.240 28.328 1.00 65.62 352 GLU A CA 1
ATOM 2652 C C . GLU A 1 352 ? -9.961 -20.793 28.865 1.00 65.62 352 GLU A C 1
ATOM 2654 O O . GLU A 1 352 ? -10.447 -20.369 29.910 1.00 65.62 352 GLU A O 1
ATOM 2659 N N . GLY A 1 353 ? -10.577 -21.715 28.112 1.00 67.25 353 GLY A N 1
ATOM 2660 C CA . GLY A 1 353 ? -11.880 -22.326 28.419 1.00 67.25 353 GLY A CA 1
ATOM 2661 C C . GLY A 1 353 ? -13.082 -21.771 27.639 1.00 67.25 353 GLY A C 1
ATOM 2662 O O . GLY A 1 353 ? -14.179 -22.296 27.794 1.00 67.25 353 GLY A O 1
ATOM 2663 N N . GLY A 1 354 ? -12.895 -20.750 26.792 1.00 74.69 354 GLY A N 1
ATOM 2664 C CA . GLY A 1 354 ? -13.970 -20.120 26.006 1.00 74.69 354 GLY A CA 1
ATOM 2665 C C . GLY A 1 354 ? -14.067 -20.565 24.541 1.00 74.69 354 GLY A C 1
ATOM 2666 O O . GLY A 1 354 ? -14.884 -20.031 23.802 1.00 74.69 354 GLY A O 1
ATOM 2667 N N . LEU A 1 355 ? -13.238 -21.514 24.092 1.00 83.56 355 LEU A N 1
ATOM 2668 C CA . LEU A 1 355 ? -13.179 -21.907 22.674 1.00 83.56 355 LEU A CA 1
ATOM 2669 C C . LEU A 1 355 ? -14.473 -22.569 22.187 1.00 83.56 355 LEU A C 1
ATOM 2671 O O . LEU A 1 355 ? -14.968 -22.224 21.119 1.00 83.56 355 LEU A O 1
ATOM 2675 N N . ASP A 1 356 ? -15.056 -23.458 22.993 1.00 85.62 356 ASP A N 1
ATOM 2676 C CA . ASP A 1 356 ? -16.305 -24.141 22.635 1.00 85.62 356 ASP A CA 1
ATOM 2677 C C . ASP A 1 356 ? -17.465 -23.148 22.462 1.00 85.62 356 ASP A C 1
ATOM 2679 O O . ASP A 1 356 ? -18.340 -23.359 21.630 1.00 85.62 356 ASP A O 1
ATOM 2683 N N . GLN A 1 357 ? -17.444 -22.029 23.197 1.00 86.44 357 GLN A N 1
ATOM 2684 C CA . GLN A 1 357 ? -18.452 -20.970 23.074 1.00 86.44 357 GLN A CA 1
ATOM 2685 C C . GLN A 1 357 ? -18.353 -20.251 21.723 1.00 86.44 357 GLN A C 1
ATOM 2687 O O . GLN A 1 357 ? -19.376 -19.963 21.111 1.00 86.44 357 GLN A O 1
ATOM 2692 N N . ILE A 1 358 ? -17.135 -20.001 21.230 1.00 89.44 358 ILE A N 1
ATOM 2693 C CA . ILE A 1 358 ? -16.903 -19.396 19.907 1.00 89.44 358 ILE A CA 1
ATOM 2694 C C . ILE A 1 358 ? -17.501 -20.284 18.812 1.00 89.44 358 ILE A C 1
ATOM 2696 O O . ILE A 1 358 ? -18.193 -19.793 17.921 1.00 89.44 358 ILE A O 1
ATOM 2700 N N . PHE A 1 359 ? -17.257 -21.593 18.892 1.00 90.69 359 PHE A N 1
ATOM 2701 C CA . PHE A 1 359 ? -17.768 -22.554 17.917 1.00 90.69 359 PHE A CA 1
ATOM 2702 C C . PHE A 1 359 ? -19.289 -22.714 17.995 1.00 90.69 359 PHE A C 1
ATOM 2704 O O . PHE A 1 359 ? -19.942 -22.717 16.955 1.00 90.69 359 PHE A O 1
ATOM 2711 N N . ASP A 1 360 ? -19.857 -22.763 19.203 1.00 90.75 360 ASP A N 1
ATOM 2712 C CA . ASP A 1 360 ? -21.308 -22.827 19.419 1.00 90.75 360 ASP A CA 1
ATOM 2713 C C . ASP A 1 360 ? -22.028 -21.587 18.863 1.00 90.75 360 ASP A C 1
ATOM 2715 O O . ASP A 1 360 ? -23.042 -21.715 18.176 1.00 90.75 360 ASP A O 1
ATOM 2719 N N . VAL A 1 361 ? -21.482 -20.384 19.087 1.00 91.38 361 VAL A N 1
ATOM 2720 C CA . VAL A 1 361 ? -22.019 -19.141 18.507 1.00 91.38 361 VAL A CA 1
ATOM 2721 C C . VAL A 1 361 ? -21.935 -19.170 16.980 1.00 91.38 361 VAL A C 1
ATOM 2723 O O . VAL A 1 361 ? -22.932 -18.887 16.318 1.00 91.38 361 VAL A O 1
ATOM 2726 N N . ALA A 1 362 ? -20.783 -19.546 16.415 1.00 91.75 362 ALA A N 1
ATOM 2727 C CA . ALA A 1 362 ? -20.589 -19.610 14.966 1.00 91.75 362 ALA A CA 1
ATOM 2728 C C . ALA A 1 362 ? -21.520 -20.624 14.281 1.00 91.75 362 ALA A C 1
ATOM 2730 O O . ALA A 1 362 ? -22.035 -20.355 13.197 1.00 91.75 362 ALA A O 1
ATOM 2731 N N . GLU A 1 363 ? -21.753 -21.781 14.906 1.00 91.88 363 GLU A N 1
ATOM 2732 C CA . GLU A 1 363 ? -22.661 -22.804 14.387 1.00 91.88 363 GLU A CA 1
ATOM 2733 C C . GLU A 1 363 ? -24.126 -22.359 14.463 1.00 91.88 363 GLU A C 1
ATOM 2735 O O . GLU A 1 363 ? -24.855 -22.485 13.479 1.00 91.88 363 GLU A O 1
ATOM 2740 N N . LYS A 1 364 ? -24.562 -21.793 15.595 1.00 93.44 364 LYS A N 1
ATOM 2741 C CA . LYS A 1 364 ? -25.950 -21.334 15.773 1.00 93.44 364 LYS A CA 1
ATOM 2742 C C . LYS A 1 364 ? -26.306 -20.142 14.887 1.00 93.44 364 LYS A C 1
ATOM 2744 O O . LYS A 1 364 ? -27.451 -20.038 14.465 1.00 93.44 364 LYS A O 1
ATOM 2749 N N . ALA A 1 365 ? -25.339 -19.276 14.593 1.00 91.56 365 ALA A N 1
ATOM 2750 C CA . ALA A 1 365 ? -25.516 -18.105 13.735 1.00 91.56 365 ALA A CA 1
ATOM 2751 C C . ALA A 1 365 ? -25.333 -18.408 12.232 1.00 91.56 365 ALA A C 1
ATOM 2753 O O . ALA A 1 365 ? -25.326 -17.485 11.415 1.00 91.56 365 ALA A O 1
ATOM 2754 N N . ARG A 1 366 ? -25.194 -19.685 11.836 1.00 88.50 366 ARG A N 1
ATOM 2755 C CA . ARG A 1 366 ? -24.990 -20.107 10.435 1.00 88.50 366 ARG A CA 1
ATOM 2756 C C . ARG A 1 366 ? -26.053 -19.570 9.474 1.00 88.50 366 ARG A C 1
ATOM 2758 O O . ARG A 1 366 ? -25.715 -19.199 8.358 1.00 88.50 366 ARG A O 1
ATOM 2765 N N . ASP A 1 367 ? -27.309 -19.500 9.900 1.00 88.25 367 ASP A N 1
ATOM 2766 C CA . ASP A 1 367 ? -28.423 -19.062 9.046 1.00 88.25 367 ASP A CA 1
ATOM 2767 C C . ASP A 1 367 ? -28.817 -17.591 9.282 1.00 88.25 367 ASP A C 1
ATOM 2769 O O . ASP A 1 367 ? -29.807 -17.115 8.736 1.00 88.25 367 ASP A O 1
ATOM 2773 N N . GLU A 1 368 ? -28.037 -16.850 10.075 1.00 91.19 368 GLU A N 1
ATOM 2774 C CA . GLU A 1 368 ? -28.282 -15.439 10.405 1.00 91.19 368 GLU A CA 1
ATOM 2775 C C . GLU A 1 368 ? -27.231 -14.519 9.788 1.00 91.19 368 GLU A C 1
ATOM 2777 O O . GLU A 1 368 ? -26.082 -14.915 9.610 1.00 91.19 368 GLU A O 1
ATOM 2782 N N . ASP A 1 369 ? -27.597 -13.268 9.509 1.00 90.19 369 ASP A N 1
ATOM 2783 C CA . ASP A 1 369 ? -26.723 -12.284 8.856 1.00 90.19 369 ASP A CA 1
ATOM 2784 C C . ASP A 1 369 ? -25.731 -11.624 9.828 1.00 90.19 369 ASP A C 1
ATOM 2786 O O . ASP A 1 369 ? -25.725 -10.408 10.024 1.00 90.19 369 ASP A O 1
ATOM 2790 N N . TYR A 1 370 ? -24.892 -12.446 10.457 1.00 94.12 370 TYR A N 1
ATOM 2791 C CA . TYR A 1 370 ? -23.754 -12.004 11.256 1.00 94.12 370 TYR A CA 1
ATOM 2792 C C . TYR A 1 370 ? -22.434 -12.302 10.548 1.00 94.12 370 TYR A C 1
ATOM 2794 O O . TYR A 1 370 ? -22.248 -13.351 9.925 1.00 94.12 370 TYR A O 1
ATOM 2802 N N . ILE A 1 371 ? -21.488 -11.380 10.697 1.00 94.94 371 ILE A N 1
ATOM 2803 C CA . ILE A 1 371 ? -20.082 -11.575 10.331 1.00 94.94 371 ILE A CA 1
ATOM 2804 C C . ILE A 1 371 ? -19.300 -11.797 11.610 1.00 94.94 371 ILE A C 1
ATOM 2806 O O . ILE A 1 371 ? -19.614 -11.208 12.635 1.00 94.94 371 ILE A O 1
ATOM 2810 N N . PHE A 1 372 ? -18.264 -12.622 11.565 1.00 95.31 372 PHE A N 1
ATOM 2811 C CA . PHE A 1 372 ? -17.458 -12.913 12.745 1.00 95.31 372 PHE A CA 1
ATOM 2812 C C . PHE A 1 372 ? -16.102 -12.237 12.630 1.00 95.31 372 PHE A C 1
ATOM 2814 O O . PHE A 1 372 ? -15.437 -12.385 11.607 1.00 95.31 372 PHE A O 1
ATOM 2821 N N . THR A 1 373 ? -15.670 -11.561 13.689 1.00 95.00 373 THR A N 1
ATOM 2822 C CA . THR A 1 373 ? -14.273 -11.149 13.855 1.00 95.00 373 THR A CA 1
ATOM 2823 C C . THR A 1 373 ? -13.613 -12.065 14.866 1.00 95.00 373 THR A C 1
ATOM 2825 O O . THR A 1 373 ? -14.107 -12.212 15.980 1.00 95.00 373 THR A O 1
ATOM 2828 N N . ILE A 1 374 ? -12.483 -12.670 14.504 1.00 93.25 374 ILE A N 1
ATOM 2829 C CA . ILE A 1 374 ? -11.677 -13.468 15.431 1.00 93.25 374 ILE A CA 1
ATOM 2830 C C . ILE A 1 374 ? -10.504 -12.625 15.904 1.00 93.25 374 ILE A C 1
ATOM 2832 O O . ILE A 1 374 ? -9.579 -12.338 15.132 1.00 93.25 374 ILE A O 1
ATOM 2836 N N . THR A 1 375 ? -10.542 -12.227 17.174 1.00 88.44 375 THR A N 1
ATOM 2837 C CA . THR A 1 375 ? -9.506 -11.363 17.736 1.00 88.44 375 THR A CA 1
ATOM 2838 C C . THR A 1 375 ? -8.278 -12.133 18.188 1.00 88.44 375 THR A C 1
ATOM 2840 O O . THR A 1 375 ? -8.267 -13.353 18.351 1.00 88.44 375 THR A O 1
ATOM 2843 N N . ASP A 1 376 ? -7.194 -11.385 18.353 1.00 80.94 376 ASP A N 1
ATOM 2844 C CA . ASP A 1 376 ? -5.951 -11.894 18.906 1.00 80.94 376 ASP A CA 1
ATOM 2845 C C . ASP A 1 376 ? -6.013 -11.867 20.442 1.00 80.94 376 ASP A C 1
ATOM 2847 O O . ASP A 1 376 ? -6.653 -11.001 21.037 1.00 80.94 376 ASP A O 1
ATOM 2851 N N . THR A 1 377 ? -5.336 -12.802 21.106 1.00 69.81 377 THR A N 1
ATOM 2852 C CA . THR A 1 377 ? -5.436 -12.953 22.560 1.00 69.81 377 THR A CA 1
ATOM 2853 C C . THR A 1 377 ? -4.706 -11.819 23.295 1.00 69.81 377 THR A C 1
ATOM 2855 O O . THR A 1 377 ? -3.495 -11.635 23.066 1.00 69.81 377 THR A O 1
ATOM 2858 N N . PRO A 1 378 ? -5.364 -11.110 24.236 1.00 61.03 378 PRO A N 1
ATOM 2859 C CA . PRO A 1 378 ? -4.720 -10.075 25.042 1.00 61.03 378 PRO A CA 1
ATOM 2860 C C . PRO A 1 378 ? -3.497 -10.620 25.790 1.00 61.03 378 PRO A C 1
ATOM 2862 O O . PRO A 1 378 ? -3.525 -11.728 26.332 1.00 61.03 378 PRO A O 1
ATOM 2865 N N . GLY A 1 379 ? -2.397 -9.864 25.801 1.00 58.97 379 GLY A N 1
ATOM 2866 C CA . GLY A 1 379 ? -1.188 -10.177 26.584 1.00 58.97 379 GLY A CA 1
ATOM 2867 C C . GLY A 1 379 ? -0.382 -11.425 26.172 1.00 58.97 379 GLY A C 1
ATOM 2868 O O . GLY A 1 379 ? 0.668 -11.677 26.766 1.00 58.97 379 GLY A O 1
ATOM 2869 N N . GLY A 1 380 ? -0.812 -12.180 25.151 1.00 55.31 380 GLY A N 1
ATOM 2870 C CA . GLY A 1 380 ? -0.094 -13.361 24.643 1.00 55.31 380 GLY A CA 1
ATOM 2871 C C . GLY A 1 380 ? -0.341 -14.658 25.429 1.00 55.31 380 GLY A C 1
ATOM 2872 O O . GLY A 1 380 ? 0.578 -15.463 25.582 1.00 55.31 380 GLY A O 1
ATOM 2873 N N . ASN A 1 381 ? -1.560 -14.856 25.943 1.00 63.56 381 ASN A N 1
ATOM 2874 C CA . ASN A 1 381 ? -1.960 -16.097 26.623 1.00 63.56 381 ASN A CA 1
ATOM 2875 C C . ASN A 1 381 ? -1.863 -17.329 25.696 1.00 63.56 381 ASN A C 1
ATOM 2877 O O . ASN A 1 381 ? -1.874 -17.210 24.471 1.00 63.56 381 ASN A O 1
ATOM 2881 N N . ARG A 1 382 ? -1.777 -18.533 26.280 1.00 66.75 382 ARG A N 1
ATOM 2882 C CA . ARG A 1 382 ? -1.522 -19.801 25.564 1.00 66.75 382 ARG A CA 1
ATOM 2883 C C . ARG A 1 382 ? -2.794 -20.410 24.957 1.00 66.75 382 ARG A C 1
ATOM 2885 O O . ARG A 1 382 ? -3.111 -21.568 25.212 1.00 66.75 382 ARG A O 1
ATOM 2892 N N . THR A 1 383 ? -3.525 -19.643 24.157 1.00 73.88 383 THR A N 1
ATOM 2893 C CA . THR A 1 383 ? -4.681 -20.129 23.384 1.00 73.88 383 THR A CA 1
ATOM 2894 C C . THR A 1 383 ? -4.300 -20.336 21.915 1.00 73.88 383 THR A C 1
ATOM 2896 O O . THR A 1 383 ? -3.329 -19.730 21.458 1.00 73.88 383 THR A O 1
ATOM 2899 N N . PRO A 1 384 ? -5.044 -21.157 21.146 1.00 79.88 384 PRO A N 1
ATOM 2900 C CA . PRO A 1 384 ? -4.922 -21.173 19.692 1.00 79.88 384 PRO A CA 1
ATOM 2901 C C . PRO A 1 384 ? -5.020 -19.758 19.115 1.00 79.88 384 PRO A C 1
ATOM 2903 O O . PRO A 1 384 ? -5.800 -18.938 19.606 1.00 79.88 384 PRO A O 1
ATOM 2906 N N . GLY A 1 385 ? -4.200 -19.480 18.102 1.00 80.62 385 GLY A N 1
ATOM 2907 C CA . GLY A 1 385 ? -4.188 -18.190 17.424 1.00 80.62 385 GLY A CA 1
ATOM 2908 C C . GLY A 1 385 ? -5.449 -17.958 16.584 1.00 80.62 385 GLY A C 1
ATOM 2909 O O . GLY A 1 385 ? -6.183 -18.907 16.278 1.00 80.62 385 GLY A O 1
ATOM 2910 N N . PRO A 1 386 ? -5.692 -16.701 16.172 1.00 87.88 386 PRO A N 1
ATOM 2911 C CA . PRO A 1 386 ? -6.847 -16.348 15.349 1.00 87.88 386 PRO A CA 1
ATOM 2912 C C . PRO A 1 386 ? -6.857 -17.076 13.997 1.00 87.88 386 PRO A C 1
ATOM 2914 O O . PRO A 1 386 ? -7.924 -17.320 13.453 1.00 87.88 386 PRO A O 1
ATOM 2917 N N . ASP A 1 387 ? -5.696 -17.497 13.488 1.00 87.06 387 ASP A N 1
ATOM 2918 C CA . ASP A 1 387 ? -5.550 -18.250 12.238 1.00 87.06 387 ASP A CA 1
ATOM 2919 C C . ASP A 1 387 ? -6.271 -19.598 12.246 1.00 87.06 387 ASP A C 1
ATOM 2921 O O . ASP A 1 387 ? -7.033 -19.914 11.333 1.00 87.06 387 ASP A O 1
ATOM 2925 N N . THR A 1 388 ? -6.066 -20.386 13.295 1.00 85.62 388 THR A N 1
ATOM 2926 C CA . THR A 1 388 ? -6.682 -21.711 13.419 1.00 85.62 388 THR A CA 1
ATOM 2927 C C . THR A 1 388 ? -8.179 -21.589 13.695 1.00 85.62 388 THR A C 1
ATOM 2929 O O . THR A 1 388 ? -8.979 -22.342 13.140 1.00 85.62 388 THR A O 1
ATOM 2932 N N . LEU A 1 389 ? -8.563 -20.618 14.527 1.00 90.94 389 LEU A N 1
ATOM 2933 C CA . LEU A 1 389 ? -9.953 -20.395 14.916 1.00 90.94 389 LEU A CA 1
ATOM 2934 C C . LEU A 1 389 ? -10.793 -19.834 13.767 1.00 90.94 389 LEU A C 1
ATOM 2936 O O . LEU A 1 389 ? -11.912 -20.296 13.567 1.00 90.94 389 LEU A O 1
ATOM 2940 N N . ALA A 1 390 ? -10.251 -18.907 12.974 1.00 92.69 390 ALA A N 1
ATOM 2941 C CA . ALA A 1 390 ? -10.940 -18.336 11.819 1.00 92.69 390 ALA A CA 1
ATOM 2942 C C . ALA A 1 390 ? -11.316 -19.403 10.789 1.00 92.69 390 ALA A C 1
ATOM 2944 O O . ALA A 1 390 ? -12.432 -19.398 10.280 1.00 92.69 390 ALA A O 1
ATOM 2945 N N . LEU A 1 391 ? -10.433 -20.365 10.517 1.00 91.56 391 LEU A N 1
ATOM 2946 C CA . LEU A 1 391 ? -10.762 -21.467 9.615 1.00 91.56 391 LEU A CA 1
ATOM 2947 C C . LEU A 1 391 ? -11.901 -22.343 10.116 1.00 91.56 391 LEU A C 1
ATOM 2949 O O . LEU A 1 391 ? -12.744 -22.765 9.325 1.00 91.56 391 LEU A O 1
ATOM 2953 N N . GLU A 1 392 ? -11.907 -22.648 11.408 1.00 91.62 392 GLU A N 1
ATOM 2954 C CA . GLU A 1 392 ? -12.939 -23.506 11.974 1.00 91.62 392 GLU A CA 1
ATOM 2955 C C . GLU A 1 392 ? -14.280 -22.776 12.051 1.00 91.62 392 GLU A C 1
ATOM 2957 O O . GLU A 1 392 ? -15.296 -23.316 11.622 1.00 91.62 392 GLU A O 1
ATOM 2962 N N . VAL A 1 393 ? -14.275 -21.503 12.455 1.00 93.19 393 VAL A N 1
ATOM 2963 C CA . VAL A 1 393 ? -15.456 -20.631 12.381 1.00 93.19 393 VAL A CA 1
ATOM 2964 C C . VAL A 1 393 ? -15.965 -20.527 10.945 1.00 93.19 393 VAL A C 1
ATOM 2966 O O . VAL A 1 393 ? -17.174 -20.608 10.730 1.00 93.19 393 VAL A O 1
ATOM 2969 N N . ALA A 1 394 ? -15.079 -20.435 9.950 1.00 93.69 394 ALA A N 1
ATOM 2970 C CA . ALA A 1 394 ? -15.488 -20.391 8.550 1.00 93.69 394 ALA A CA 1
ATOM 2971 C C . ALA A 1 394 ? -16.175 -21.679 8.087 1.00 93.69 394 ALA A C 1
ATOM 2973 O O . ALA A 1 394 ? -17.174 -21.641 7.371 1.00 93.69 394 ALA A O 1
ATOM 2974 N N . ARG A 1 395 ? -15.679 -22.839 8.530 1.00 91.81 395 ARG A N 1
ATOM 2975 C CA . ARG A 1 395 ? -16.298 -24.141 8.242 1.00 91.81 395 ARG A CA 1
ATOM 2976 C C . ARG A 1 395 ? -17.639 -24.314 8.941 1.00 91.81 395 ARG A C 1
ATOM 2978 O O . ARG A 1 395 ? -18.571 -24.818 8.322 1.00 91.81 395 ARG A O 1
ATOM 2985 N N . LEU A 1 396 ? -17.734 -23.909 10.206 1.00 91.81 396 LEU A N 1
ATOM 2986 C CA . LEU A 1 396 ? -18.945 -24.061 11.011 1.00 91.81 396 LEU A CA 1
ATOM 2987 C C . LEU A 1 396 ? -20.051 -23.104 10.571 1.00 91.81 396 LEU A C 1
ATOM 2989 O O . LEU A 1 396 ? -21.203 -23.522 10.497 1.00 91.81 396 LEU A O 1
ATOM 2993 N N . SER A 1 397 ? -19.715 -21.857 10.249 1.00 91.69 397 SER A N 1
ATOM 2994 C CA . SER A 1 397 ? -20.685 -20.849 9.802 1.00 91.69 397 SER A CA 1
ATOM 2995 C C . SER A 1 397 ? -20.944 -20.871 8.292 1.00 91.69 397 SER A C 1
ATOM 2997 O O . SER A 1 397 ? -21.929 -20.302 7.837 1.00 91.69 397 SER A O 1
ATOM 2999 N N . GLY A 1 398 ? -20.066 -21.494 7.496 1.00 90.44 398 GLY A N 1
ATOM 3000 C CA . GLY A 1 398 ? -20.112 -21.441 6.029 1.00 90.44 398 GLY A CA 1
ATOM 3001 C C . GLY A 1 398 ? -19.696 -20.088 5.433 1.00 90.44 398 GLY A C 1
ATOM 3002 O O . GLY A 1 398 ? -19.776 -19.904 4.215 1.00 90.44 398 GLY A O 1
ATOM 3003 N N . ARG A 1 399 ? -19.239 -19.147 6.267 1.00 90.88 399 ARG A N 1
ATOM 3004 C CA . ARG A 1 399 ? -18.922 -17.766 5.894 1.00 90.88 399 ARG A CA 1
ATOM 3005 C C . ARG A 1 399 ? -17.504 -17.407 6.270 1.00 90.88 399 ARG A C 1
ATOM 3007 O O . ARG A 1 399 ? -16.958 -17.893 7.249 1.00 90.88 399 ARG A O 1
ATOM 3014 N N . GLN A 1 400 ? -16.912 -16.510 5.511 1.00 92.81 400 GLN A N 1
ATOM 3015 C CA . GLN A 1 400 ? -15.585 -16.005 5.800 1.00 92.81 400 GLN A CA 1
ATOM 3016 C C . GLN A 1 400 ? -15.605 -15.025 6.988 1.00 92.81 400 GLN A C 1
ATOM 3018 O O . GLN A 1 400 ? -16.287 -14.002 6.910 1.00 92.81 400 GLN A O 1
ATOM 3023 N N . PRO A 1 401 ? -14.854 -15.288 8.071 1.00 95.62 401 PRO A N 1
ATOM 3024 C CA . PRO A 1 401 ? -14.659 -14.321 9.140 1.00 95.62 401 PRO A CA 1
ATOM 3025 C C . PRO A 1 401 ? -13.597 -13.275 8.778 1.00 95.62 401 PRO A C 1
ATOM 3027 O O . PRO A 1 401 ? -12.741 -13.486 7.916 1.00 95.62 401 PRO A O 1
ATOM 3030 N N . ILE A 1 402 ? -13.609 -12.177 9.526 1.00 96.38 402 ILE A N 1
ATOM 3031 C CA . ILE A 1 402 ? -12.521 -11.210 9.629 1.00 96.38 402 ILE A CA 1
ATOM 3032 C C . ILE A 1 402 ? -11.503 -11.757 10.632 1.00 96.38 402 ILE A C 1
ATOM 3034 O O . ILE A 1 402 ? -11.848 -12.089 11.767 1.00 96.38 402 ILE A O 1
ATOM 3038 N N . MET A 1 403 ? -10.234 -11.848 10.244 1.00 94.31 403 MET A N 1
ATOM 3039 C CA . MET A 1 403 ? -9.196 -12.403 11.113 1.00 94.31 403 MET A CA 1
ATOM 3040 C C . MET A 1 403 ? -8.170 -11.348 11.524 1.00 94.31 403 MET A C 1
ATOM 3042 O O . MET A 1 403 ? -7.506 -10.756 10.670 1.00 94.31 403 MET A O 1
ATOM 3046 N N . ASN A 1 404 ? -7.951 -11.182 12.830 1.00 93.56 404 ASN A N 1
ATOM 3047 C CA . ASN A 1 404 ? -6.888 -10.314 13.329 1.00 93.56 404 ASN A CA 1
ATOM 3048 C C . ASN A 1 404 ? -5.502 -10.873 12.994 1.00 93.56 404 ASN A C 1
ATOM 3050 O O . ASN A 1 404 ? -5.173 -12.023 13.288 1.00 93.56 404 ASN A O 1
ATOM 3054 N N . LEU A 1 405 ? -4.654 -10.012 12.439 1.00 93.44 405 LEU A N 1
ATOM 3055 C CA . LEU A 1 405 ? -3.251 -10.286 12.180 1.00 93.44 405 LEU A CA 1
ATOM 3056 C C . LEU A 1 405 ? -2.406 -9.272 12.957 1.00 93.44 405 LEU A C 1
ATOM 3058 O O . LEU A 1 405 ? -2.439 -8.071 12.690 1.00 93.44 405 LEU A O 1
ATOM 3062 N N . SER A 1 406 ? -1.691 -9.770 13.966 1.00 91.88 406 SER A N 1
ATOM 3063 C CA . SER A 1 406 ? -1.043 -8.964 15.002 1.00 91.88 406 SER A CA 1
ATOM 3064 C C . SER A 1 406 ? 0.473 -8.971 14.872 1.00 91.88 406 SER A C 1
ATOM 3066 O O . SER A 1 406 ? 1.083 -10.033 14.753 1.00 91.88 406 SER A O 1
ATOM 3068 N N . CYS A 1 407 ? 1.099 -7.797 14.955 1.00 93.19 407 CYS A N 1
ATOM 3069 C CA . CYS A 1 407 ? 2.552 -7.647 14.818 1.00 93.19 407 CYS A CA 1
ATOM 3070 C C . CYS A 1 407 ? 3.358 -7.954 16.097 1.00 93.19 407 CYS A C 1
ATOM 3072 O O . CYS A 1 407 ? 4.575 -7.753 16.127 1.00 93.19 407 CYS A O 1
ATOM 3074 N N . LYS A 1 408 ? 2.709 -8.402 17.180 1.00 88.00 408 LYS A N 1
ATOM 3075 C CA . LYS A 1 408 ? 3.353 -8.538 18.500 1.00 88.00 408 LYS A CA 1
ATOM 3076 C C . LYS A 1 408 ? 4.449 -9.610 18.553 1.00 88.00 408 LYS A C 1
ATOM 3078 O O . LYS A 1 408 ? 5.470 -9.409 19.212 1.00 88.00 408 LYS A O 1
ATOM 3083 N N . SER A 1 409 ? 4.241 -10.742 17.877 1.00 85.62 409 SER A N 1
ATOM 3084 C CA . SER A 1 409 ? 5.037 -11.970 18.051 1.00 85.62 409 SER A CA 1
ATOM 3085 C C . SER A 1 409 ? 5.746 -12.462 16.795 1.00 85.62 409 SER A C 1
ATOM 3087 O O . SER A 1 409 ? 6.656 -13.277 16.908 1.00 85.62 409 SER A O 1
ATOM 3089 N N . ASP A 1 410 ? 5.336 -11.992 15.621 1.00 89.25 410 ASP A N 1
ATOM 3090 C CA . ASP A 1 410 ? 5.792 -12.502 14.332 1.00 89.25 410 ASP A CA 1
ATOM 3091 C C . ASP A 1 410 ? 6.516 -11.402 13.546 1.00 89.25 410 ASP A C 1
ATOM 3093 O O . ASP A 1 410 ? 6.143 -10.228 13.600 1.00 89.25 410 ASP A O 1
ATOM 3097 N N . ASP A 1 411 ? 7.565 -11.787 12.817 1.00 92.94 411 ASP A N 1
ATOM 3098 C CA . ASP A 1 411 ? 8.231 -10.900 11.862 1.00 92.94 411 ASP A CA 1
ATOM 3099 C C . ASP A 1 411 ? 7.441 -10.806 10.544 1.00 92.94 411 ASP A C 1
ATOM 3101 O O . ASP A 1 411 ? 6.485 -11.556 10.306 1.00 92.94 411 ASP A O 1
ATOM 3105 N N . ARG A 1 412 ? 7.840 -9.897 9.645 1.00 93.88 412 ARG A N 1
ATOM 3106 C CA . ARG A 1 412 ? 7.165 -9.717 8.350 1.00 93.88 412 ARG A CA 1
ATOM 3107 C C . ARG A 1 412 ? 7.067 -11.000 7.523 1.00 93.88 412 ARG A C 1
ATOM 3109 O O . ARG A 1 412 ? 6.075 -11.195 6.828 1.00 93.88 412 ARG A O 1
ATOM 3116 N N . ASN A 1 413 ? 8.061 -11.889 7.596 1.00 93.00 413 ASN A N 1
ATOM 3117 C CA . ASN A 1 413 ? 8.066 -13.121 6.809 1.00 93.00 413 ASN A CA 1
ATOM 3118 C C . ASN A 1 413 ? 7.028 -14.107 7.342 1.00 93.00 413 ASN A C 1
ATOM 3120 O O . ASN A 1 413 ? 6.310 -14.724 6.556 1.00 93.00 413 ASN A O 1
ATOM 3124 N N . ALA A 1 414 ? 6.939 -14.258 8.663 1.00 93.44 414 ALA A N 1
ATOM 3125 C CA . ALA A 1 414 ? 5.933 -15.089 9.308 1.00 93.44 414 ALA A CA 1
ATOM 3126 C C . ALA A 1 414 ? 4.514 -14.560 9.040 1.00 93.44 414 ALA A C 1
ATOM 3128 O O . ALA A 1 414 ? 3.644 -15.340 8.645 1.00 93.44 414 ALA A O 1
ATOM 3129 N N . LEU A 1 415 ? 4.301 -13.243 9.148 1.00 94.38 415 LEU A N 1
ATOM 3130 C CA . LEU A 1 415 ? 3.011 -12.599 8.868 1.00 94.38 415 LEU A CA 1
ATOM 3131 C C . LEU A 1 415 ? 2.578 -12.782 7.406 1.00 94.38 415 LEU A C 1
ATOM 3133 O O . LEU A 1 415 ? 1.455 -13.217 7.152 1.00 94.38 415 LEU A O 1
ATOM 3137 N N . ILE A 1 416 ? 3.474 -12.530 6.443 1.00 94.62 416 ILE A N 1
ATOM 3138 C CA . ILE A 1 416 ? 3.194 -12.709 5.009 1.00 94.62 416 ILE A CA 1
ATOM 3139 C C . ILE A 1 416 ? 2.910 -14.178 4.687 1.00 94.62 416 ILE A C 1
ATOM 3141 O O . ILE A 1 416 ? 1.932 -14.478 4.007 1.00 94.62 416 ILE A O 1
ATOM 3145 N N . ARG A 1 417 ? 3.717 -15.121 5.195 1.00 93.44 417 ARG A N 1
ATOM 3146 C CA . ARG A 1 417 ? 3.478 -16.560 4.976 1.00 93.44 417 ARG A CA 1
ATOM 3147 C C . ARG A 1 417 ? 2.134 -17.005 5.540 1.00 93.44 417 ARG A C 1
ATOM 3149 O O . ARG A 1 417 ? 1.452 -17.789 4.884 1.00 93.44 417 ARG A O 1
ATOM 3156 N N . ARG A 1 418 ? 1.751 -16.507 6.720 1.00 92.69 418 ARG A N 1
ATOM 3157 C CA . ARG A 1 418 ? 0.444 -16.787 7.326 1.00 92.69 418 ARG A CA 1
ATOM 3158 C C . ARG A 1 418 ? -0.683 -16.249 6.442 1.00 92.69 418 ARG A C 1
ATOM 3160 O O . ARG A 1 418 ? -1.576 -17.015 6.099 1.00 92.69 418 ARG A O 1
ATOM 3167 N N . ALA A 1 419 ? -0.605 -14.991 6.005 1.00 93.88 419 ALA A N 1
ATOM 3168 C CA . ALA A 1 419 ? -1.598 -14.401 5.106 1.00 93.88 419 ALA A CA 1
ATOM 3169 C C . ALA A 1 419 ? -1.733 -15.188 3.789 1.00 93.88 419 ALA A C 1
ATOM 3171 O O . ALA A 1 419 ? -2.840 -15.540 3.397 1.00 93.88 419 ALA A O 1
ATOM 3172 N N . LEU A 1 420 ? -0.614 -15.556 3.151 1.00 93.12 420 LEU A N 1
ATOM 3173 C CA . LEU A 1 420 ? -0.606 -16.375 1.931 1.00 93.12 420 LEU A CA 1
ATOM 3174 C C . LEU A 1 420 ? -1.238 -17.755 2.146 1.00 93.12 420 LEU A C 1
ATOM 3176 O O . LEU A 1 420 ? -2.023 -18.214 1.317 1.00 93.12 420 LEU A O 1
ATOM 3180 N N . ALA A 1 421 ? -0.903 -18.428 3.250 1.00 91.62 421 ALA A N 1
ATOM 3181 C CA . ALA A 1 421 ? -1.436 -19.750 3.558 1.00 91.62 421 ALA A CA 1
ATOM 3182 C C . ALA A 1 421 ? -2.959 -19.721 3.740 1.00 91.62 421 ALA A C 1
ATOM 3184 O O . ALA A 1 421 ? -3.653 -20.580 3.201 1.00 91.62 421 ALA A O 1
ATOM 3185 N N . LEU A 1 422 ? -3.467 -18.724 4.465 1.00 91.94 422 LEU A N 1
ATOM 3186 C CA . LEU A 1 422 ? -4.891 -18.549 4.744 1.00 91.94 422 LEU A CA 1
ATOM 3187 C C . LEU A 1 422 ? -5.670 -18.096 3.506 1.00 91.94 422 LEU A C 1
ATOM 3189 O O . LEU A 1 422 ? -6.739 -18.637 3.231 1.00 91.94 422 LEU A O 1
ATOM 3193 N N . TYR A 1 423 ? -5.085 -17.206 2.702 1.00 92.88 423 TYR A N 1
ATOM 3194 C CA . TYR A 1 423 ? -5.642 -16.805 1.412 1.00 92.88 423 TYR A CA 1
ATOM 3195 C C . TYR A 1 423 ? -5.865 -18.014 0.504 1.00 92.88 423 TYR A C 1
ATOM 3197 O O . TYR A 1 423 ? -6.958 -18.230 -0.010 1.00 92.88 423 TYR A O 1
ATOM 3205 N N . HIS A 1 424 ? -4.868 -18.893 0.386 1.00 89.00 424 HIS A N 1
ATOM 3206 C CA . HIS A 1 424 ? -5.007 -20.131 -0.385 1.00 89.00 424 HIS A CA 1
ATOM 3207 C C . HIS A 1 424 ? -5.927 -21.184 0.258 1.00 89.00 424 HIS A C 1
ATOM 3209 O O . HIS A 1 424 ? -6.200 -22.206 -0.368 1.00 89.00 424 HIS A O 1
ATOM 3215 N N . GLN A 1 425 ? -6.414 -20.954 1.480 1.00 90.19 425 GLN A N 1
ATOM 3216 C CA . GLN A 1 425 ? -7.454 -21.756 2.132 1.00 90.19 425 GLN A CA 1
ATOM 3217 C C . GLN A 1 425 ? -8.851 -21.117 2.038 1.00 90.19 425 GLN A C 1
ATOM 3219 O O . GLN A 1 425 ? -9.805 -21.706 2.543 1.00 90.19 425 GLN A O 1
ATOM 3224 N N . GLY A 1 426 ? -8.982 -19.971 1.358 1.00 90.19 426 GLY A N 1
ATOM 3225 C CA . GLY A 1 426 ? -10.250 -19.277 1.125 1.00 90.19 426 GLY A CA 1
ATOM 3226 C C . GLY A 1 426 ? -10.568 -18.164 2.125 1.00 90.19 426 GLY A C 1
ATOM 3227 O O . GLY A 1 426 ? -11.711 -17.725 2.157 1.00 90.19 426 GLY A O 1
ATOM 3228 N N . LEU A 1 427 ? -9.602 -17.739 2.955 1.00 93.50 427 LEU A N 1
ATOM 3229 C CA . LEU A 1 427 ? -9.753 -16.614 3.885 1.00 93.50 427 LEU A CA 1
ATOM 3230 C C . LEU A 1 427 ? -9.003 -15.380 3.381 1.00 93.50 427 LEU A C 1
ATOM 3232 O O . LEU A 1 427 ? -7.778 -15.363 3.296 1.00 93.50 427 LEU A O 1
ATOM 3236 N N . HIS A 1 428 ? -9.744 -14.332 3.067 1.00 95.12 428 HIS A N 1
ATOM 3237 C CA . HIS A 1 428 ? -9.292 -13.151 2.349 1.00 95.12 428 HIS A CA 1
ATOM 3238 C C . HIS A 1 428 ? -9.422 -11.863 3.177 1.00 95.12 428 HIS A C 1
ATOM 3240 O O . HIS A 1 428 ? -8.911 -10.834 2.746 1.00 95.12 428 HIS A O 1
ATOM 3246 N N . HIS A 1 429 ? -10.059 -11.898 4.356 1.00 96.12 429 HIS A N 1
ATOM 3247 C CA . HIS A 1 429 ? -10.282 -10.719 5.205 1.00 96.12 429 HIS A CA 1
ATOM 3248 C C . HIS A 1 429 ? -9.317 -10.690 6.387 1.00 96.12 429 HIS A C 1
ATOM 3250 O O . HIS A 1 429 ? -9.434 -11.469 7.336 1.00 96.12 429 HIS A O 1
ATOM 3256 N N . PHE A 1 430 ? -8.365 -9.761 6.332 1.00 97.06 430 PHE A N 1
ATOM 3257 C CA . PHE A 1 430 ? -7.300 -9.614 7.319 1.00 97.06 430 PHE A CA 1
ATOM 3258 C C . PHE A 1 430 ? -7.404 -8.264 8.023 1.00 97.06 430 PHE A C 1
ATOM 3260 O O . PHE A 1 430 ? -7.379 -7.211 7.390 1.00 97.06 430 PHE A O 1
ATOM 3267 N N . PHE A 1 431 ? -7.459 -8.282 9.349 1.00 97.25 431 PHE A N 1
ATOM 3268 C CA . PHE A 1 431 ? -7.529 -7.085 10.175 1.00 97.25 431 PHE A CA 1
ATOM 3269 C C . PHE A 1 431 ? -6.158 -6.778 10.787 1.00 97.25 431 PHE A C 1
ATOM 3271 O O . PHE A 1 431 ? -5.688 -7.466 11.695 1.00 97.25 431 PHE A O 1
ATOM 3278 N N . ALA A 1 432 ? -5.483 -5.755 10.259 1.00 96.88 432 ALA A N 1
ATOM 3279 C CA . ALA A 1 432 ? -4.119 -5.400 10.633 1.00 96.88 432 ALA A CA 1
ATOM 3280 C C . ALA A 1 432 ? -4.073 -4.642 11.971 1.00 96.88 432 ALA A C 1
ATOM 3282 O O . ALA A 1 432 ? -4.582 -3.522 12.101 1.00 96.88 432 ALA A O 1
ATOM 3283 N N . VAL A 1 433 ? -3.400 -5.223 12.970 1.00 94.06 433 VAL A N 1
ATOM 3284 C CA . VAL A 1 433 ? -3.246 -4.627 14.307 1.00 94.06 433 VAL A CA 1
ATOM 3285 C C . VAL A 1 433 ? -1.797 -4.662 14.783 1.00 94.06 433 VAL A C 1
ATOM 3287 O O . VAL A 1 433 ? -1.051 -5.601 14.530 1.00 94.06 433 VAL A O 1
ATOM 3290 N N . THR A 1 434 ? -1.380 -3.626 15.517 1.00 93.38 434 THR A N 1
ATOM 3291 C CA . THR A 1 434 ? -0.036 -3.589 16.117 1.00 93.38 434 THR A CA 1
ATOM 3292 C C . THR A 1 434 ? 0.111 -4.680 17.182 1.00 93.38 434 THR A C 1
ATOM 3294 O O . THR A 1 434 ? 1.170 -5.290 17.277 1.00 93.38 434 THR A O 1
ATOM 3297 N N . GLY A 1 435 ? -0.950 -4.928 17.954 1.00 88.06 435 GLY A N 1
ATOM 3298 C CA . GLY A 1 435 ? -0.955 -5.878 19.062 1.00 88.06 435 GLY A CA 1
ATOM 3299 C C . GLY A 1 435 ? -0.480 -5.284 20.391 1.00 88.06 435 GLY A C 1
ATOM 3300 O O . GLY A 1 435 ? 0.161 -4.224 20.450 1.00 88.06 435 GLY A O 1
ATOM 3301 N N . ASP A 1 436 ? -0.817 -5.985 21.468 1.00 83.94 436 ASP A N 1
ATOM 3302 C CA . ASP A 1 436 ? -0.429 -5.643 22.837 1.00 83.94 436 ASP A CA 1
ATOM 3303 C C . ASP A 1 436 ? 1.007 -6.058 23.143 1.00 83.94 436 ASP A C 1
ATOM 3305 O O . ASP A 1 436 ? 1.559 -6.981 22.536 1.00 83.94 436 ASP A O 1
ATOM 3309 N N . TYR A 1 437 ? 1.621 -5.383 24.115 1.00 84.44 437 TYR A N 1
ATOM 3310 C CA . TYR A 1 437 ? 2.945 -5.768 24.588 1.00 84.44 437 TYR A CA 1
ATOM 3311 C C . TYR A 1 437 ? 2.911 -7.127 25.307 1.00 84.44 437 TYR A C 1
ATOM 3313 O O . TYR A 1 437 ? 2.055 -7.382 26.154 1.00 84.44 437 TYR A O 1
ATOM 3321 N N . THR A 1 438 ? 3.849 -8.016 24.977 1.00 76.50 438 THR A N 1
ATOM 3322 C CA . THR A 1 438 ? 3.903 -9.377 25.528 1.00 76.50 438 THR A CA 1
ATOM 3323 C C . THR A 1 438 ? 4.720 -9.424 26.819 1.00 76.50 438 THR A C 1
ATOM 3325 O O . THR A 1 438 ? 5.900 -9.083 26.807 1.00 76.50 438 THR A O 1
ATOM 3328 N N . ASN A 1 439 ? 4.141 -9.931 27.914 1.00 69.88 439 ASN A N 1
ATOM 3329 C CA . ASN A 1 439 ? 4.815 -10.006 29.224 1.00 69.88 439 ASN A CA 1
ATOM 3330 C C . ASN A 1 439 ? 5.582 -11.325 29.473 1.00 69.88 439 ASN A C 1
ATOM 3332 O O . ASN A 1 439 ? 6.322 -11.426 30.449 1.00 69.88 439 ASN A O 1
ATOM 3336 N N . GLY A 1 440 ? 5.416 -12.339 28.612 1.00 68.19 440 GLY A N 1
ATOM 3337 C CA . GLY A 1 440 ? 6.009 -13.680 28.777 1.00 68.19 440 GLY A CA 1
ATOM 3338 C C . GLY A 1 440 ? 6.902 -14.166 27.628 1.00 68.19 440 GLY A C 1
ATOM 3339 O O . GLY A 1 440 ? 7.426 -15.275 27.696 1.00 68.19 440 GLY A O 1
ATOM 3340 N N . GLY A 1 441 ? 7.075 -13.365 26.574 1.00 72.56 441 GLY A N 1
ATOM 3341 C CA . GLY A 1 441 ? 7.856 -13.702 25.380 1.00 72.56 441 GLY A CA 1
ATOM 3342 C C . GLY A 1 441 ? 8.623 -12.494 24.848 1.00 72.56 441 GLY A C 1
ATOM 3343 O O . GLY A 1 441 ? 8.424 -11.374 25.318 1.00 72.56 441 GLY A O 1
ATOM 3344 N N . ARG A 1 442 ? 9.520 -12.715 23.878 1.00 81.00 442 ARG A N 1
ATOM 3345 C CA . ARG A 1 442 ? 10.249 -11.617 23.233 1.00 81.00 442 ARG A CA 1
ATOM 3346 C C . ARG A 1 442 ? 9.283 -10.830 22.332 1.00 81.00 442 ARG A C 1
ATOM 3348 O O . ARG A 1 442 ? 8.788 -11.421 21.375 1.00 81.00 442 ARG A O 1
ATOM 3355 N N . PRO A 1 443 ? 9.059 -9.529 22.579 1.00 84.88 443 PRO A N 1
ATOM 3356 C CA . PRO A 1 443 ? 8.279 -8.697 21.670 1.00 84.88 443 PRO A CA 1
ATOM 3357 C C . PRO A 1 443 ? 9.038 -8.530 20.345 1.00 84.88 443 PRO A C 1
ATOM 3359 O O . PRO A 1 443 ? 10.237 -8.231 20.361 1.00 84.88 443 PRO A O 1
ATOM 3362 N N . VAL A 1 444 ? 8.360 -8.749 19.213 1.00 90.25 444 VAL A N 1
ATOM 3363 C CA . VAL A 1 444 ? 8.972 -8.668 17.875 1.00 90.25 444 VAL A CA 1
ATOM 3364 C C . VAL A 1 444 ? 8.752 -7.292 17.260 1.00 90.25 444 VAL A C 1
ATOM 3366 O O . VAL A 1 444 ? 9.733 -6.578 17.070 1.00 90.25 444 VAL A O 1
ATOM 3369 N N . PHE A 1 445 ? 7.496 -6.908 16.994 1.00 91.88 445 PHE A N 1
ATOM 3370 C CA . PHE A 1 445 ? 7.121 -5.611 16.408 1.00 91.88 445 PHE A CA 1
ATOM 3371 C C . PHE A 1 445 ? 8.008 -5.188 15.219 1.00 91.88 445 PHE A C 1
ATOM 3373 O O . PHE A 1 445 ? 8.399 -4.030 15.103 1.00 91.88 445 PHE A O 1
ATOM 3380 N N . ASP A 1 446 ? 8.333 -6.137 14.331 1.00 93.50 446 ASP A N 1
ATOM 3381 C CA . ASP A 1 446 ? 9.049 -5.858 13.073 1.00 93.50 446 ASP A CA 1
ATOM 3382 C C . ASP A 1 446 ? 8.213 -4.951 12.154 1.00 93.50 446 ASP A C 1
ATOM 3384 O O . ASP A 1 446 ? 8.747 -4.129 11.412 1.00 93.50 446 ASP A O 1
ATOM 3388 N N . LEU A 1 447 ? 6.887 -5.084 12.257 1.00 95.50 447 LEU A N 1
ATOM 3389 C CA . LEU A 1 447 ? 5.887 -4.240 11.617 1.00 95.50 447 LEU A CA 1
ATOM 3390 C C . LEU A 1 447 ? 5.018 -3.545 12.676 1.00 95.50 447 LEU A C 1
ATOM 3392 O O . LEU A 1 447 ? 4.816 -4.040 13.783 1.00 95.50 447 LEU A O 1
ATOM 3396 N N . ASP A 1 448 ? 4.417 -2.425 12.301 1.00 95.62 448 ASP A N 1
ATOM 3397 C CA . ASP A 1 448 ? 3.231 -1.856 12.941 1.00 95.62 448 ASP A CA 1
ATOM 3398 C C . ASP A 1 448 ? 1.987 -2.029 12.044 1.00 95.62 448 ASP A C 1
ATOM 3400 O O . ASP A 1 448 ? 2.106 -2.434 10.887 1.00 95.62 448 ASP A O 1
ATOM 3404 N N . ALA A 1 449 ? 0.789 -1.713 12.557 1.00 96.12 449 ALA A N 1
ATOM 3405 C CA . ALA A 1 449 ? -0.468 -1.884 11.821 1.00 96.12 449 ALA A CA 1
ATOM 3406 C C . ALA A 1 449 ? -0.493 -1.198 10.440 1.00 96.12 449 ALA A C 1
ATOM 3408 O O . ALA A 1 449 ? -1.115 -1.720 9.523 1.00 96.12 449 ALA A O 1
ATOM 3409 N N . VAL A 1 450 ? 0.177 -0.049 10.277 1.00 97.31 450 VAL A N 1
ATOM 3410 C CA . VAL A 1 450 ? 0.231 0.670 8.992 1.00 97.31 450 VAL A CA 1
ATOM 3411 C C . VAL A 1 450 ? 1.113 -0.094 8.013 1.00 97.31 450 VAL A C 1
ATOM 3413 O O . VAL A 1 450 ? 0.706 -0.369 6.890 1.00 97.31 450 VAL A O 1
ATOM 3416 N N . SER A 1 451 ? 2.312 -0.486 8.448 1.00 96.25 451 SER A N 1
ATOM 3417 C CA . SER A 1 451 ? 3.230 -1.260 7.604 1.00 96.25 451 SER A CA 1
ATOM 3418 C C . SER A 1 451 ? 2.713 -2.671 7.293 1.00 96.25 451 SER A C 1
ATOM 3420 O O . SER A 1 451 ? 3.017 -3.201 6.230 1.00 96.25 451 SER A O 1
ATOM 3422 N N . LEU A 1 452 ? 1.897 -3.265 8.174 1.00 97.50 452 LEU A N 1
ATOM 3423 C CA . LEU A 1 452 ? 1.213 -4.530 7.908 1.00 97.50 452 LEU A CA 1
ATOM 3424 C C . LEU A 1 452 ? 0.087 -4.356 6.883 1.00 97.50 452 LEU A C 1
ATOM 3426 O O . LEU A 1 452 ? -0.012 -5.174 5.973 1.00 97.50 452 LEU A O 1
ATOM 3430 N N . ALA A 1 453 ? -0.713 -3.289 6.983 1.00 97.56 453 ALA A N 1
ATOM 3431 C CA . ALA A 1 453 ? -1.693 -2.954 5.949 1.00 97.56 453 ALA A CA 1
ATOM 3432 C C . ALA A 1 453 ? -1.005 -2.773 4.586 1.00 97.56 453 ALA A C 1
ATOM 3434 O O . ALA A 1 453 ? -1.418 -3.398 3.615 1.00 97.56 453 ALA A O 1
ATOM 3435 N N . MET A 1 454 ? 0.124 -2.053 4.546 1.00 96.00 454 MET A N 1
ATOM 3436 C CA . MET A 1 454 ? 0.935 -1.909 3.333 1.00 96.00 454 MET A CA 1
ATOM 3437 C C . MET A 1 454 ? 1.475 -3.249 2.820 1.00 96.00 454 MET A C 1
ATOM 3439 O O . MET A 1 454 ? 1.496 -3.479 1.613 1.00 96.00 454 MET A O 1
ATOM 3443 N N . ALA A 1 455 ? 1.917 -4.146 3.706 1.00 96.44 455 ALA A N 1
ATOM 3444 C CA . ALA A 1 455 ? 2.388 -5.470 3.308 1.00 96.44 455 ALA A CA 1
ATOM 3445 C C . ALA A 1 455 ? 1.272 -6.287 2.648 1.00 96.44 455 ALA A C 1
ATOM 3447 O O . ALA A 1 455 ? 1.483 -6.861 1.582 1.00 96.44 455 ALA A O 1
ATOM 3448 N N . LEU A 1 456 ? 0.080 -6.306 3.247 1.00 97.56 456 LEU A N 1
ATOM 3449 C CA . LEU A 1 456 ? -1.087 -6.996 2.697 1.00 97.56 456 LEU A CA 1
ATOM 3450 C C . LEU A 1 456 ? -1.540 -6.367 1.372 1.00 97.56 456 LEU A C 1
ATOM 3452 O O . LEU A 1 456 ? -1.811 -7.092 0.416 1.00 97.56 456 LEU A O 1
ATOM 3456 N N . ASP A 1 457 ? -1.548 -5.038 1.281 1.00 96.69 457 ASP A N 1
ATOM 3457 C CA . ASP A 1 457 ? -1.912 -4.315 0.061 1.00 96.69 457 ASP A CA 1
ATOM 3458 C C . ASP A 1 457 ? -0.887 -4.530 -1.061 1.00 96.69 457 ASP A C 1
ATOM 3460 O O . ASP A 1 457 ? -1.254 -4.699 -2.221 1.00 96.69 457 ASP A O 1
ATOM 3464 N N . SER A 1 458 ? 0.400 -4.653 -0.723 1.00 95.50 458 SER A N 1
ATOM 3465 C CA . SER A 1 458 ? 1.438 -5.042 -1.686 1.00 95.50 458 SER A CA 1
ATOM 3466 C C . SER A 1 458 ? 1.123 -6.415 -2.288 1.00 95.50 458 SER A C 1
ATOM 3468 O O . SER A 1 458 ? 1.134 -6.569 -3.508 1.00 95.50 458 SER A O 1
ATOM 3470 N N . LEU A 1 459 ? 0.737 -7.403 -1.467 1.00 95.56 459 LEU A N 1
ATOM 3471 C CA . LEU A 1 459 ? 0.321 -8.720 -1.966 1.00 95.56 459 LEU A CA 1
ATOM 3472 C C . LEU A 1 459 ? -0.942 -8.629 -2.832 1.00 95.56 459 LEU A C 1
ATOM 3474 O O . LEU A 1 459 ? -0.992 -9.266 -3.887 1.00 95.56 459 LEU A O 1
ATOM 3478 N N . ARG A 1 460 ? -1.931 -7.825 -2.418 1.00 95.88 460 ARG A N 1
ATOM 3479 C CA . ARG A 1 460 ? -3.163 -7.569 -3.179 1.00 95.88 460 ARG A CA 1
ATOM 3480 C C . ARG A 1 460 ? -2.853 -7.019 -4.562 1.00 95.88 460 ARG A C 1
ATOM 3482 O O . ARG A 1 460 ? -3.369 -7.524 -5.551 1.00 95.88 460 ARG A O 1
ATOM 3489 N N . ARG A 1 461 ? -1.939 -6.055 -4.639 1.00 93.38 461 ARG A N 1
ATOM 3490 C CA . ARG A 1 461 ? -1.484 -5.415 -5.877 1.00 93.38 461 ARG A CA 1
ATOM 3491 C C . ARG A 1 461 ? -0.531 -6.279 -6.702 1.00 93.38 461 ARG A C 1
ATOM 3493 O O . ARG A 1 461 ? -0.296 -5.950 -7.858 1.00 93.38 461 ARG A O 1
ATOM 3500 N N . GLY A 1 462 ? 0.022 -7.363 -6.159 1.00 92.69 462 GLY A N 1
ATOM 3501 C CA . GLY A 1 462 ? 1.023 -8.187 -6.846 1.00 92.69 462 GLY A CA 1
ATOM 3502 C C . GLY A 1 462 ? 2.425 -7.581 -6.832 1.00 92.69 462 GLY A C 1
ATOM 3503 O O . GLY A 1 462 ? 3.166 -7.708 -7.804 1.00 92.69 462 GLY A O 1
ATOM 3504 N N . LEU A 1 463 ? 2.773 -6.926 -5.729 1.00 92.94 463 LEU A N 1
ATOM 3505 C CA . LEU A 1 463 ? 4.070 -6.330 -5.439 1.00 92.94 463 LEU A CA 1
ATOM 3506 C C . LEU A 1 463 ? 4.770 -7.094 -4.298 1.00 92.94 463 LEU A C 1
ATOM 3508 O O . LEU A 1 463 ? 4.129 -7.665 -3.413 1.00 92.94 463 LEU A O 1
ATOM 3512 N N . GLU A 1 464 ? 6.097 -7.114 -4.324 1.00 91.19 464 GLU A N 1
ATOM 3513 C CA . GLU A 1 464 ? 6.974 -7.622 -3.271 1.00 91.19 464 GLU A CA 1
ATOM 3514 C C . GLU A 1 464 ? 7.034 -6.618 -2.119 1.00 91.19 464 GLU A C 1
ATOM 3516 O O . GLU A 1 464 ? 7.110 -5.415 -2.335 1.00 91.19 464 GLU A O 1
ATOM 3521 N N . PHE A 1 465 ? 7.059 -7.087 -0.876 1.00 91.38 465 PHE A N 1
ATOM 3522 C CA . PHE A 1 465 ? 7.188 -6.219 0.296 1.00 91.38 465 PHE A CA 1
ATOM 3523 C C . PHE A 1 465 ? 8.545 -6.434 0.984 1.00 91.38 465 PHE A C 1
ATOM 3525 O O . PHE A 1 465 ? 8.932 -7.586 1.189 1.00 91.38 465 PHE A O 1
ATOM 3532 N N . PRO A 1 466 ? 9.264 -5.377 1.416 1.00 83.94 466 PRO A N 1
ATOM 3533 C CA . PRO A 1 466 ? 8.950 -3.948 1.294 1.00 83.94 466 PRO A CA 1
ATOM 3534 C C . PRO A 1 466 ? 9.498 -3.297 0.005 1.00 83.94 466 PRO A C 1
ATOM 3536 O O . PRO A 1 466 ? 9.481 -2.076 -0.110 1.00 83.94 466 PRO A O 1
ATOM 3539 N N . ASP A 1 467 ? 10.042 -4.081 -0.934 1.00 82.00 467 ASP A N 1
ATOM 3540 C CA . ASP A 1 467 ? 10.768 -3.566 -2.107 1.00 82.00 467 ASP A CA 1
ATOM 3541 C C . ASP A 1 467 ? 9.845 -2.957 -3.185 1.00 82.00 467 ASP A C 1
ATOM 3543 O O . ASP A 1 467 ? 10.282 -2.130 -3.976 1.00 82.00 467 ASP A O 1
ATOM 3547 N N . LEU A 1 468 ? 8.559 -3.304 -3.185 1.00 87.50 468 LEU A N 1
ATOM 3548 C CA . LEU A 1 468 ? 7.515 -2.867 -4.121 1.00 87.50 468 LEU A CA 1
ATOM 3549 C C . LEU A 1 468 ? 7.792 -3.200 -5.600 1.00 87.50 468 LEU A C 1
ATOM 3551 O O . LEU A 1 468 ? 7.202 -2.603 -6.494 1.00 87.50 468 LEU A O 1
ATOM 3555 N N . LEU A 1 469 ? 8.659 -4.180 -5.876 1.00 89.75 469 LEU A N 1
ATOM 3556 C CA . LEU A 1 469 ? 8.851 -4.737 -7.222 1.00 89.75 469 LEU A CA 1
ATOM 3557 C C . LEU A 1 469 ? 7.728 -5.721 -7.585 1.00 89.75 469 LEU A C 1
ATOM 3559 O O . LEU A 1 469 ? 7.067 -6.228 -6.687 1.00 89.75 469 LEU A O 1
ATOM 3563 N N . PRO A 1 470 ? 7.499 -6.051 -8.866 1.00 87.69 470 PRO A N 1
ATOM 3564 C CA . PRO A 1 470 ? 6.503 -7.055 -9.235 1.00 87.69 470 PRO A CA 1
ATOM 3565 C C . PRO A 1 470 ? 6.749 -8.419 -8.574 1.00 87.69 470 PRO A C 1
ATOM 3567 O O . PRO A 1 470 ? 7.855 -8.958 -8.617 1.00 87.69 470 PRO A O 1
ATOM 3570 N N . ARG A 1 471 ? 5.689 -9.002 -8.006 1.00 88.31 471 ARG A N 1
ATOM 3571 C CA . ARG A 1 471 ? 5.716 -10.309 -7.339 1.00 88.31 471 ARG A CA 1
ATOM 3572 C C . ARG A 1 471 ? 5.614 -11.443 -8.349 1.00 88.31 471 ARG A C 1
ATOM 3574 O O . ARG A 1 471 ? 4.701 -11.464 -9.175 1.00 88.31 471 ARG A O 1
ATOM 3581 N N . ALA A 1 472 ? 6.443 -12.475 -8.197 1.00 79.44 472 ALA A N 1
ATOM 3582 C CA . ALA A 1 472 ? 6.365 -13.672 -9.046 1.00 79.44 472 ALA A CA 1
ATOM 3583 C C . ALA A 1 472 ? 5.008 -14.401 -8.936 1.00 79.44 472 ALA A C 1
ATOM 3585 O O . ALA A 1 472 ? 4.529 -14.986 -9.903 1.00 79.44 472 ALA A O 1
ATOM 3586 N N . GLY A 1 473 ? 4.374 -14.352 -7.759 1.00 79.00 473 GLY A N 1
ATOM 3587 C CA . GLY A 1 473 ? 3.066 -14.963 -7.505 1.00 79.00 473 GLY A CA 1
ATOM 3588 C C . GLY A 1 473 ? 1.858 -14.134 -7.958 1.00 79.00 473 GLY A C 1
ATOM 3589 O O . GLY A 1 473 ? 0.743 -14.503 -7.602 1.00 79.00 473 GLY A O 1
ATOM 3590 N N . GLY A 1 474 ? 2.052 -12.998 -8.639 1.00 86.75 474 GLY A N 1
ATOM 3591 C CA . GLY A 1 474 ? 0.964 -12.127 -9.104 1.00 86.75 474 GLY A CA 1
ATOM 3592 C C . GLY A 1 474 ? 0.149 -11.459 -7.987 1.00 86.75 474 GLY A C 1
ATOM 3593 O O . GLY A 1 474 ? 0.523 -11.523 -6.816 1.00 86.75 474 GLY A O 1
ATOM 3594 N N . ALA A 1 475 ? -0.948 -10.805 -8.370 1.00 89.31 475 ALA A N 1
ATOM 3595 C CA . ALA A 1 475 ? -1.874 -10.101 -7.480 1.00 89.31 475 ALA A CA 1
ATOM 3596 C C . ALA A 1 475 ? -2.804 -11.056 -6.710 1.00 89.31 475 ALA A C 1
ATOM 3598 O O . ALA A 1 475 ? -3.193 -12.100 -7.230 1.00 89.31 475 ALA A O 1
ATOM 3599 N N . LEU A 1 476 ? -3.164 -10.680 -5.481 1.00 93.69 476 LEU A N 1
ATOM 3600 C CA . LEU A 1 476 ? -4.164 -11.352 -4.641 1.00 93.69 476 LEU A CA 1
ATOM 3601 C C . LEU A 1 476 ? -5.396 -10.449 -4.481 1.00 93.69 476 LEU A C 1
ATOM 3603 O O . LEU A 1 476 ? -5.682 -9.946 -3.397 1.00 93.69 476 LEU A O 1
ATOM 3607 N N . ASP A 1 477 ? -6.082 -10.210 -5.592 1.00 90.88 477 ASP A N 1
ATOM 3608 C CA . ASP A 1 477 ? -7.170 -9.237 -5.770 1.00 90.88 477 ASP A CA 1
ATOM 3609 C C . ASP A 1 477 ? -8.316 -9.328 -4.746 1.00 90.88 477 ASP A C 1
ATOM 3611 O O . ASP A 1 477 ? -8.882 -8.309 -4.367 1.00 90.88 477 ASP A O 1
ATOM 3615 N N . GLN A 1 478 ? -8.626 -10.528 -4.257 1.00 91.69 478 GLN A N 1
ATOM 3616 C CA . GLN A 1 478 ? -9.700 -10.755 -3.279 1.00 91.69 478 GLN A CA 1
ATOM 3617 C C . GLN A 1 478 ? -9.352 -10.334 -1.841 1.00 91.69 478 GLN A C 1
ATOM 3619 O O . GLN A 1 478 ? -10.228 -10.380 -0.980 1.00 91.69 478 GLN A O 1
ATOM 3624 N N . LEU A 1 479 ? -8.099 -9.957 -1.548 1.00 95.19 479 LEU A N 1
ATOM 3625 C CA . LEU A 1 479 ? -7.705 -9.524 -0.205 1.00 95.19 479 LEU A CA 1
ATOM 3626 C C . LEU A 1 479 ? -8.476 -8.271 0.229 1.00 95.19 479 LEU A C 1
ATOM 3628 O O . LEU A 1 479 ? -8.437 -7.238 -0.443 1.00 95.19 479 LEU A O 1
ATOM 3632 N N . ARG A 1 480 ? -9.098 -8.350 1.406 1.00 96.19 480 ARG A N 1
ATOM 3633 C CA . ARG A 1 480 ? -9.713 -7.226 2.114 1.00 96.19 480 ARG A CA 1
ATOM 3634 C C . ARG A 1 480 ? -8.946 -6.945 3.399 1.00 96.19 480 ARG A C 1
ATOM 3636 O O . ARG A 1 480 ? -8.596 -7.867 4.140 1.00 96.19 480 ARG A O 1
ATOM 3643 N N . ILE A 1 481 ? -8.654 -5.675 3.647 1.00 98.31 481 ILE A N 1
ATOM 3644 C CA . ILE A 1 481 ? -7.742 -5.226 4.697 1.00 98.31 481 ILE A CA 1
ATOM 3645 C C . ILE A 1 481 ? -8.488 -4.283 5.633 1.00 98.31 481 ILE A C 1
ATOM 3647 O O . ILE A 1 481 ? -8.847 -3.172 5.257 1.00 98.31 481 ILE A O 1
ATOM 3651 N N . GLY A 1 482 ? -8.678 -4.693 6.880 1.00 97.88 482 GLY A N 1
ATOM 3652 C CA . GLY A 1 482 ? -9.206 -3.827 7.929 1.00 97.88 482 GLY A CA 1
ATOM 3653 C C . GLY A 1 482 ? -8.112 -3.259 8.827 1.00 97.88 482 GLY A C 1
ATOM 3654 O O . GLY A 1 482 ? -6.985 -3.762 8.876 1.00 97.88 482 GLY A O 1
ATOM 3655 N N . SER A 1 483 ? -8.426 -2.208 9.580 1.00 96.94 483 SER A N 1
ATOM 3656 C CA . SER A 1 483 ? -7.536 -1.686 10.625 1.00 96.94 483 SER A CA 1
ATOM 3657 C C . SER A 1 483 ? -8.285 -1.043 11.788 1.00 96.94 483 SER A C 1
ATOM 3659 O O . SER A 1 483 ? -9.360 -0.478 11.625 1.00 96.94 483 SER A O 1
ATOM 3661 N N . ALA A 1 484 ? -7.681 -1.065 12.977 1.00 94.81 484 ALA A N 1
ATOM 3662 C CA . ALA A 1 484 ? -8.278 -0.444 14.163 1.00 94.81 484 ALA A CA 1
ATOM 3663 C C . ALA A 1 484 ? -8.114 1.088 14.185 1.00 94.81 484 ALA A C 1
ATOM 3665 O O . ALA A 1 484 ? -7.115 1.607 13.690 1.00 94.81 484 ALA A O 1
ATOM 3666 N N . VAL A 1 485 ? -9.005 1.823 14.842 1.00 94.81 485 VAL A N 1
ATOM 3667 C CA . VAL A 1 485 ? -8.842 3.253 15.174 1.00 94.81 485 VAL A CA 1
ATOM 3668 C C . VAL A 1 485 ? -9.334 3.514 16.592 1.00 94.81 485 VAL A C 1
ATOM 3670 O O . VAL A 1 485 ? -10.325 2.938 17.007 1.00 94.81 485 VAL A O 1
ATOM 3673 N N . SER A 1 486 ? -8.679 4.389 17.351 1.00 93.88 486 SER A N 1
ATOM 3674 C CA . SER A 1 486 ? -9.181 4.791 18.669 1.00 93.88 486 SER A CA 1
ATOM 3675 C C . SER A 1 486 ? -9.457 6.292 18.687 1.00 93.88 486 SER A C 1
ATOM 3677 O O . SER A 1 486 ? -8.507 7.061 18.798 1.00 93.88 486 SER A O 1
ATOM 3679 N N . PRO A 1 487 ? -10.721 6.737 18.565 1.00 95.00 487 PRO A N 1
ATOM 3680 C CA . PRO A 1 487 ? -11.053 8.155 18.705 1.00 95.00 487 PRO A CA 1
ATOM 3681 C C . PRO A 1 487 ? -11.063 8.621 20.172 1.00 95.00 487 PRO A C 1
ATOM 3683 O O . PRO A 1 487 ? -11.147 9.811 20.445 1.00 95.00 487 PRO A O 1
ATOM 3686 N N . PHE A 1 488 ? -10.954 7.706 21.140 1.00 94.31 488 PHE A N 1
ATOM 3687 C CA . PHE A 1 488 ? -11.093 7.988 22.574 1.00 94.31 488 PHE A CA 1
ATOM 3688 C C . PHE A 1 488 ? -9.799 8.530 23.192 1.00 94.31 488 PHE A C 1
ATOM 3690 O O . PHE A 1 488 ? -9.214 7.934 24.102 1.00 94.31 488 PHE A O 1
ATOM 3697 N N . LYS A 1 489 ? -9.334 9.659 22.653 1.00 93.31 489 LYS A N 1
ATOM 3698 C CA . LYS A 1 489 ? -8.224 10.463 23.170 1.00 93.31 489 LYS A CA 1
ATOM 3699 C C . LYS A 1 489 ? -8.724 11.856 23.519 1.00 93.31 489 LYS A C 1
ATOM 3701 O O . LYS A 1 489 ? -9.631 12.375 22.876 1.00 93.31 489 LYS A O 1
ATOM 3706 N N . TYR A 1 490 ? -8.163 12.406 24.591 1.00 93.31 490 TYR A N 1
ATOM 3707 C CA . TYR A 1 490 ? -8.704 13.582 25.277 1.00 93.31 490 TYR A CA 1
ATOM 3708 C C . TYR A 1 490 ? -7.655 14.672 25.514 1.00 93.31 490 TYR A C 1
ATOM 3710 O O . TYR A 1 490 ? -7.946 15.672 26.164 1.00 93.31 490 TYR A O 1
ATOM 3718 N N . ASP A 1 491 ? -6.460 14.500 24.950 1.00 92.38 491 ASP A N 1
ATOM 3719 C CA . ASP A 1 491 ? -5.441 15.524 24.742 1.00 92.38 491 ASP A CA 1
ATOM 3720 C C . ASP A 1 491 ? -5.238 15.769 23.236 1.00 92.38 491 ASP A C 1
ATOM 3722 O O . ASP A 1 491 ? -5.470 14.884 22.404 1.00 92.38 491 ASP A O 1
ATOM 3726 N N . GLU A 1 492 ? -4.806 16.981 22.874 1.00 94.12 492 GLU A N 1
ATOM 3727 C CA . GLU A 1 492 ? -4.622 17.385 21.473 1.00 94.12 492 GLU A CA 1
ATOM 3728 C C . GLU A 1 492 ? -3.616 16.484 20.740 1.00 94.12 492 GLU A C 1
ATOM 3730 O O . GLU A 1 492 ? -3.917 15.977 19.657 1.00 94.12 492 GLU A O 1
ATOM 3735 N N . ALA A 1 493 ? -2.441 16.251 21.332 1.00 94.50 493 ALA A N 1
ATOM 3736 C CA . ALA A 1 493 ? -1.376 15.478 20.705 1.00 94.50 493 ALA A CA 1
ATOM 3737 C C . ALA A 1 493 ? -1.807 14.034 20.410 1.00 94.50 493 ALA A C 1
ATOM 3739 O O . ALA A 1 493 ? -1.702 13.601 19.261 1.00 94.50 493 ALA A O 1
ATOM 3740 N N . ASP A 1 494 ? -2.329 13.288 21.388 1.00 93.75 494 ASP A N 1
ATOM 3741 C CA . ASP A 1 494 ? -2.690 11.884 21.172 1.00 93.75 494 ASP A CA 1
ATOM 3742 C C . ASP A 1 494 ? -3.909 11.736 20.248 1.00 93.75 494 ASP A C 1
ATOM 3744 O O . ASP A 1 494 ? -3.953 10.773 19.475 1.00 93.75 494 ASP A O 1
ATOM 3748 N N . SER A 1 495 ? -4.844 12.698 20.251 1.00 94.62 495 SER A N 1
ATOM 3749 C CA . SER A 1 495 ? -5.970 12.743 19.299 1.00 94.62 495 SER A CA 1
ATOM 3750 C C . SER A 1 495 ? -5.468 12.875 17.860 1.00 94.62 495 SER A C 1
ATOM 3752 O O . SER A 1 495 ? -5.775 12.033 17.009 1.00 94.62 495 SER A O 1
ATOM 3754 N N . TRP A 1 496 ? -4.595 13.856 17.595 1.00 95.56 496 TRP A N 1
ATOM 3755 C CA . TRP A 1 496 ? -3.953 14.000 16.286 1.00 95.56 496 TRP A CA 1
ATOM 3756 C C . TRP A 1 496 ? -3.146 12.762 15.904 1.00 95.56 496 TRP A C 1
ATOM 3758 O O . TRP A 1 496 ? -3.195 12.316 14.759 1.00 95.56 496 TRP A O 1
ATOM 3768 N N . GLY A 1 497 ? -2.461 12.139 16.862 1.00 95.50 497 GLY A N 1
ATOM 3769 C CA . GLY A 1 497 ? -1.735 10.894 16.632 1.00 95.50 497 GLY A CA 1
ATOM 3770 C C . GLY A 1 497 ? -2.602 9.765 16.081 1.00 95.50 497 GLY A C 1
ATOM 3771 O O . GLY A 1 497 ? -2.145 9.010 15.220 1.00 95.50 497 GLY A O 1
ATOM 3772 N N . GLN A 1 498 ? -3.847 9.642 16.547 1.00 95.31 498 GLN A N 1
ATOM 3773 C CA . GLN A 1 498 ? -4.786 8.636 16.047 1.00 95.31 498 GLN A CA 1
ATOM 3774 C C . GLN A 1 498 ? -5.303 8.991 14.654 1.00 95.31 498 GLN A C 1
ATOM 3776 O O . GLN A 1 498 ? -5.293 8.131 13.775 1.00 95.31 498 GLN A O 1
ATOM 3781 N N . TYR A 1 499 ? -5.677 10.246 14.411 1.00 96.25 499 TYR A N 1
ATOM 3782 C CA . TYR A 1 499 ? -6.256 10.667 13.129 1.00 96.25 499 TYR A CA 1
ATOM 3783 C C . TYR A 1 499 ? -5.231 10.696 11.992 1.00 96.25 499 TYR A C 1
ATOM 3785 O O . TYR A 1 499 ? -5.472 10.125 10.927 1.00 96.25 499 TYR A O 1
ATOM 3793 N N . LEU A 1 500 ? -4.012 11.185 12.231 1.00 95.62 500 LEU A N 1
ATOM 3794 C CA . LEU A 1 500 ? -2.928 11.075 11.243 1.00 95.62 500 LEU A CA 1
ATOM 3795 C C . LEU A 1 500 ? -2.602 9.604 10.928 1.00 95.62 500 LEU A C 1
ATOM 3797 O O . LEU A 1 500 ? -2.273 9.259 9.792 1.00 95.62 500 LEU A O 1
ATOM 3801 N N . LYS A 1 501 ? -2.738 8.703 11.909 1.00 96.38 501 LYS A N 1
ATOM 3802 C CA . LYS A 1 501 ? -2.571 7.262 11.689 1.00 96.38 501 LYS A CA 1
ATOM 3803 C C . LYS A 1 501 ? -3.724 6.652 10.885 1.00 96.38 501 LYS A C 1
ATOM 3805 O O . LYS A 1 501 ? -3.471 5.731 10.112 1.00 96.38 501 LYS A O 1
ATOM 3810 N N . VAL A 1 502 ? -4.957 7.146 11.027 1.00 96.94 502 VAL A N 1
ATOM 3811 C CA . VAL A 1 502 ? -6.094 6.750 10.173 1.00 96.94 502 VAL A CA 1
ATOM 3812 C C . VAL A 1 502 ? -5.811 7.094 8.717 1.00 96.94 502 VAL A C 1
ATOM 3814 O O . VAL A 1 502 ? -5.919 6.213 7.866 1.00 96.94 502 VAL A O 1
ATOM 3817 N N . TRP A 1 503 ? -5.358 8.324 8.447 1.00 96.25 503 TRP A N 1
ATOM 3818 C CA . TRP A 1 503 ? -4.948 8.735 7.101 1.00 96.25 503 TRP A CA 1
ATOM 3819 C C . TRP A 1 503 ? -3.924 7.765 6.510 1.00 96.25 503 TRP A C 1
ATOM 3821 O O . TRP A 1 503 ? -4.124 7.214 5.428 1.00 96.25 503 TRP A O 1
ATOM 3831 N N . LYS A 1 504 ? -2.858 7.478 7.269 1.00 96.38 504 LYS A N 1
ATOM 3832 C CA . LYS A 1 504 ? -1.825 6.526 6.850 1.00 96.38 504 LYS A CA 1
ATOM 3833 C C . LYS A 1 504 ? -2.377 5.137 6.558 1.00 96.38 504 LYS A C 1
ATOM 3835 O O . LYS A 1 504 ? -1.985 4.545 5.565 1.00 96.38 504 LYS A O 1
ATOM 3840 N N . LYS A 1 505 ? -3.266 4.606 7.401 1.00 97.00 505 LYS A N 1
ATOM 3841 C CA . LYS A 1 505 ? -3.869 3.274 7.210 1.00 97.00 505 LYS A CA 1
ATOM 3842 C C . LYS A 1 505 ? -4.682 3.203 5.929 1.00 97.00 505 LYS A C 1
ATOM 3844 O O . LYS A 1 505 ? -4.502 2.266 5.158 1.00 97.00 505 LYS A O 1
ATOM 3849 N N . ARG A 1 506 ? -5.523 4.210 5.682 1.00 95.50 506 ARG A N 1
ATOM 3850 C CA . ARG A 1 506 ? -6.336 4.282 4.465 1.00 95.50 506 ARG A CA 1
ATOM 3851 C C . ARG A 1 506 ? -5.457 4.335 3.218 1.00 95.50 506 ARG A C 1
ATOM 3853 O O . ARG A 1 506 ? -5.683 3.584 2.274 1.00 95.50 506 ARG A O 1
ATOM 3860 N N . ARG A 1 507 ? -4.420 5.173 3.245 1.00 94.19 507 ARG A N 1
ATOM 3861 C CA . ARG A 1 507 ? -3.452 5.327 2.149 1.00 94.19 507 ARG A CA 1
ATOM 3862 C C . ARG A 1 507 ? -2.513 4.129 1.978 1.00 94.19 507 ARG A C 1
ATOM 3864 O O . ARG A 1 507 ? -2.055 3.885 0.873 1.00 94.19 507 ARG A O 1
ATOM 3871 N N . ALA A 1 508 ? -2.265 3.365 3.040 1.00 94.62 508 ALA A N 1
ATOM 3872 C CA . ALA A 1 508 ? -1.528 2.102 3.003 1.00 94.62 508 ALA A CA 1
ATOM 3873 C C . ALA A 1 508 ? -2.367 0.918 2.486 1.00 94.62 508 ALA A C 1
ATOM 3875 O O . ALA A 1 508 ? -1.837 -0.184 2.390 1.00 94.62 508 ALA A O 1
ATOM 3876 N N . GLY A 1 509 ? -3.657 1.127 2.192 1.00 94.88 509 GLY A N 1
ATOM 3877 C CA . GLY A 1 509 ? -4.520 0.129 1.561 1.00 94.88 509 GLY A CA 1
ATOM 3878 C C . GLY A 1 509 ? -5.606 -0.480 2.448 1.00 94.88 509 GLY A C 1
ATOM 3879 O O . GLY A 1 509 ? -6.243 -1.432 2.005 1.00 94.88 509 GLY A O 1
ATOM 3880 N N . ALA A 1 510 ? -5.850 0.036 3.660 1.00 97.12 510 ALA A N 1
ATOM 3881 C CA . ALA A 1 510 ? -6.997 -0.402 4.460 1.00 97.12 510 ALA A CA 1
ATOM 3882 C C . ALA A 1 510 ? -8.325 -0.027 3.773 1.00 97.12 510 ALA A C 1
ATOM 3884 O O . ALA A 1 510 ? -8.533 1.132 3.411 1.00 97.12 510 ALA A O 1
ATOM 3885 N N . ASP A 1 511 ? -9.214 -1.007 3.635 1.00 97.00 511 ASP A N 1
ATOM 3886 C CA . ASP A 1 511 ? -10.541 -0.887 3.028 1.00 97.00 511 ASP A CA 1
ATOM 3887 C C . ASP A 1 511 ? -11.584 -0.379 4.026 1.00 97.00 511 ASP A C 1
ATOM 3889 O O . ASP A 1 511 ? -12.516 0.315 3.641 1.00 97.00 511 ASP A O 1
ATOM 3893 N N . TYR A 1 512 ? -11.431 -0.713 5.311 1.00 97.62 512 TYR A N 1
ATOM 3894 C CA . TYR A 1 512 ? -12.365 -0.325 6.368 1.00 97.62 512 TYR A CA 1
ATOM 3895 C C . TYR A 1 512 ? -11.676 -0.171 7.726 1.00 97.62 512 TYR A C 1
ATOM 3897 O O . TYR A 1 512 ? -10.548 -0.631 7.945 1.00 97.62 512 TYR A O 1
ATOM 3905 N N . LEU A 1 513 ? -12.380 0.467 8.662 1.00 97.81 513 LEU A N 1
ATOM 3906 C CA . LEU A 1 513 ? -11.916 0.682 10.029 1.00 97.81 513 LEU A CA 1
ATOM 3907 C C . LEU A 1 513 ? -12.889 0.099 11.056 1.00 97.81 513 LEU A C 1
ATOM 3909 O O . LEU A 1 513 ? -14.101 0.186 10.881 1.00 97.81 513 LEU A O 1
ATOM 3913 N N . ILE A 1 514 ? -12.359 -0.435 12.156 1.00 97.12 514 ILE A N 1
ATOM 3914 C CA . ILE A 1 514 ? -13.142 -0.783 13.354 1.00 97.12 514 ILE A CA 1
ATOM 3915 C C . ILE A 1 514 ? -12.641 0.083 14.510 1.00 97.12 514 ILE A C 1
ATOM 3917 O O . ILE A 1 514 ? -11.426 0.227 14.695 1.00 97.12 514 ILE A O 1
ATOM 3921 N N . THR A 1 515 ? -13.541 0.720 15.260 1.00 95.81 515 THR A N 1
ATOM 3922 C CA . THR A 1 515 ? -13.112 1.549 16.396 1.00 95.81 515 THR A CA 1
ATOM 3923 C C . THR A 1 515 ? -12.716 0.679 17.588 1.00 95.81 515 THR A C 1
ATOM 3925 O O . THR A 1 515 ? -13.254 -0.397 17.782 1.00 95.81 515 THR A O 1
ATOM 3928 N N . GLN A 1 516 ? -11.820 1.152 18.448 1.00 91.19 516 GLN A N 1
ATOM 3929 C CA . GLN A 1 516 ? -11.583 0.537 19.755 1.00 91.19 516 GLN A CA 1
ATOM 3930 C C . GLN A 1 516 ? -12.797 0.747 20.682 1.00 91.19 516 GLN A C 1
ATOM 3932 O O . GLN A 1 516 ? -13.713 1.505 20.364 1.00 91.19 516 GLN A O 1
ATOM 3937 N N . LEU A 1 517 ? -12.784 0.113 21.857 1.00 89.62 517 LEU A N 1
ATOM 3938 C CA . LEU A 1 517 ? -13.753 0.351 22.924 1.00 89.62 517 LEU A CA 1
ATOM 3939 C C . LEU A 1 517 ? 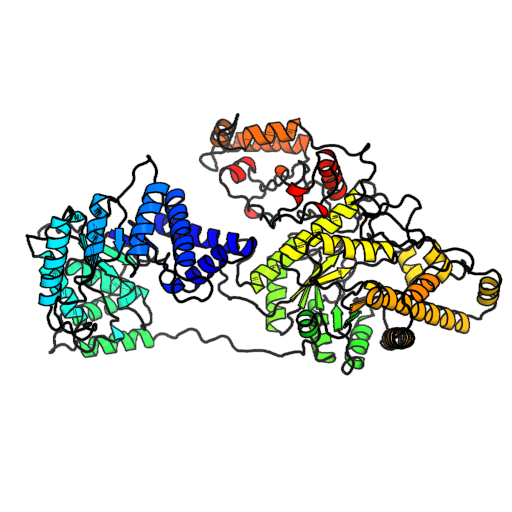-13.809 1.816 23.362 1.00 89.62 517 LEU A C 1
ATOM 3941 O O . LEU A 1 517 ? -12.818 2.354 23.862 1.00 89.62 517 LEU A O 1
ATOM 3945 N N . GLY A 1 518 ? -15.007 2.388 23.323 1.00 91.19 518 GLY A N 1
ATOM 3946 C CA . GLY A 1 518 ? -15.337 3.626 24.013 1.00 91.19 518 GLY A CA 1
ATOM 3947 C C . GLY A 1 518 ? -16.841 3.866 24.064 1.00 91.19 518 GLY A C 1
ATOM 3948 O O . GLY A 1 518 ? -17.625 3.136 23.463 1.00 91.19 518 GLY A O 1
ATOM 3949 N N . TYR A 1 519 ? -17.238 4.865 24.849 1.00 92.38 519 TYR A N 1
ATOM 3950 C CA . TYR A 1 519 ? -18.646 5.131 25.182 1.00 92.38 519 TYR A CA 1
ATOM 3951 C C . TYR A 1 519 ? -19.066 6.579 24.930 1.00 92.38 519 TYR A C 1
ATOM 3953 O O . TYR A 1 519 ? -20.230 6.927 25.137 1.00 92.38 519 TYR A O 1
ATOM 3961 N N . ASP A 1 520 ? -18.113 7.409 24.520 1.00 94.81 520 ASP A N 1
ATOM 3962 C CA . ASP A 1 520 ? -18.286 8.829 24.278 1.00 94.81 520 ASP A CA 1
ATOM 3963 C C . ASP A 1 520 ? -18.782 9.065 22.849 1.00 94.81 520 ASP A C 1
ATOM 3965 O O . ASP A 1 520 ? -18.042 8.911 21.874 1.00 94.81 520 ASP A O 1
ATOM 3969 N N . VAL A 1 521 ? -20.063 9.418 22.740 1.00 96.19 521 VAL A N 1
ATOM 3970 C CA . VAL A 1 521 ? -20.759 9.642 21.466 1.00 96.19 521 VAL A CA 1
ATOM 3971 C C . VAL A 1 521 ? -20.137 10.800 20.684 1.00 96.19 521 VAL A C 1
ATOM 3973 O O . VAL A 1 521 ? -20.006 10.698 19.463 1.00 96.19 521 VAL A O 1
ATOM 3976 N N . ALA A 1 522 ? -19.664 11.848 21.364 1.00 96.56 522 ALA A N 1
ATOM 3977 C CA . ALA A 1 522 ? -19.016 12.979 20.709 1.00 96.56 522 ALA A CA 1
ATOM 3978 C C . ALA A 1 522 ? -17.711 12.553 20.022 1.00 96.56 522 ALA A C 1
ATOM 3980 O O . ALA A 1 522 ? -17.424 13.019 18.925 1.00 96.56 522 ALA A O 1
ATOM 3981 N N . LYS A 1 523 ? -16.954 11.603 20.588 1.00 96.81 523 LYS A N 1
ATOM 3982 C CA . LYS A 1 523 ? -15.738 11.065 19.947 1.00 96.81 523 LYS A CA 1
ATOM 3983 C C . LYS A 1 523 ? -16.017 10.181 18.733 1.00 96.81 523 LYS A C 1
ATOM 3985 O O . LYS A 1 523 ? -15.238 10.199 17.781 1.00 96.81 523 LYS A O 1
ATOM 3990 N N . PHE A 1 524 ? -17.136 9.459 18.706 1.00 97.62 524 PHE A N 1
ATOM 3991 C CA . PHE A 1 524 ? -17.571 8.787 17.476 1.00 97.62 524 PHE A CA 1
ATOM 3992 C C . PHE A 1 524 ? -17.921 9.801 16.378 1.00 97.62 524 PHE A C 1
ATOM 3994 O O . PHE A 1 524 ? -17.493 9.639 15.233 1.00 97.62 524 PHE A O 1
ATOM 4001 N N . GLN A 1 525 ? -18.648 10.866 16.731 1.00 97.81 525 GLN A N 1
ATOM 4002 C CA . GLN A 1 525 ? -18.980 11.947 15.802 1.00 97.81 525 GLN A CA 1
ATOM 4003 C C . GLN A 1 525 ? -17.720 12.675 15.307 1.00 97.81 525 GLN A C 1
ATOM 4005 O O . GLN A 1 525 ? -17.586 12.935 14.115 1.00 97.81 525 GLN A O 1
ATOM 4010 N N . GLU A 1 526 ? -16.767 12.948 16.202 1.00 98.00 526 GLU A N 1
ATOM 4011 C CA . GLU A 1 526 ? -15.495 13.613 15.906 1.00 98.00 526 GLU A CA 1
ATOM 4012 C C . GLU A 1 526 ? -14.727 12.902 14.792 1.00 98.00 526 GLU A C 1
ATOM 4014 O O . GLU A 1 526 ? -14.302 13.539 13.826 1.00 98.00 526 GLU A O 1
ATOM 4019 N N . LEU A 1 527 ? -14.608 11.573 14.892 1.00 97.62 527 LEU A N 1
ATOM 4020 C CA . LEU A 1 527 ? -13.979 10.749 13.865 1.00 97.62 527 LEU A CA 1
ATOM 4021 C C . LEU A 1 527 ? -14.695 10.898 12.518 1.00 97.62 527 LEU A C 1
ATOM 4023 O O . LEU A 1 527 ? -14.034 11.071 11.496 1.00 97.62 527 LEU A O 1
ATOM 4027 N N . LYS A 1 528 ? -16.033 10.859 12.507 1.00 96.25 528 LYS A N 1
ATOM 4028 C CA . LYS A 1 528 ? -16.837 10.974 11.281 1.00 96.25 528 LYS A CA 1
ATOM 4029 C C . LYS A 1 528 ? -16.666 12.344 10.616 1.00 96.25 528 LYS A C 1
ATOM 4031 O O . LYS A 1 528 ? -16.407 12.398 9.413 1.00 96.25 528 LYS A O 1
ATOM 4036 N N . ILE A 1 529 ? -16.751 13.430 11.388 1.00 97.06 529 ILE A N 1
ATOM 4037 C CA . ILE A 1 529 ? -16.566 14.803 10.891 1.00 97.06 529 ILE A CA 1
ATOM 4038 C C . ILE A 1 529 ? -15.146 14.968 10.341 1.00 97.06 529 ILE A C 1
ATOM 4040 O O . ILE A 1 529 ? -14.967 15.438 9.215 1.00 97.06 529 ILE A O 1
ATOM 4044 N N . TRP A 1 530 ? -14.129 14.544 11.098 1.00 97.56 530 TRP A N 1
ATOM 4045 C CA . TRP A 1 530 ? -12.739 14.655 10.663 1.00 97.56 530 TRP A CA 1
ATOM 4046 C C . TRP A 1 530 ? -12.470 13.838 9.392 1.00 97.56 530 TRP A C 1
ATOM 4048 O O . TRP A 1 530 ? -11.872 14.363 8.455 1.00 97.56 530 TRP A O 1
ATOM 4058 N N . MET A 1 531 ? -12.956 12.593 9.308 1.00 96.94 531 MET A N 1
ATOM 4059 C CA . MET A 1 531 ? -12.816 11.767 8.101 1.00 96.94 531 MET A CA 1
ATOM 4060 C C . MET A 1 531 ? -13.494 12.410 6.889 1.00 96.94 531 MET A C 1
ATOM 4062 O O . MET A 1 531 ? -12.937 12.359 5.795 1.00 96.94 531 MET A O 1
ATOM 4066 N N . SER A 1 532 ? -14.649 13.055 7.078 1.00 95.44 532 SER A N 1
ATOM 4067 C CA . SER A 1 532 ? -15.320 13.809 6.016 1.00 95.44 532 SER A CA 1
ATOM 4068 C C . SER A 1 532 ? -14.437 14.949 5.493 1.00 95.44 532 SER A C 1
ATOM 4070 O O . SER A 1 532 ? -14.145 14.998 4.299 1.00 95.44 532 SER A O 1
ATOM 4072 N N . ARG A 1 533 ? -13.898 15.792 6.389 1.00 95.69 533 ARG A N 1
ATOM 4073 C CA . ARG A 1 533 ? -12.971 16.888 6.030 1.00 95.69 533 ARG A CA 1
ATOM 4074 C C . ARG A 1 533 ? -11.663 16.396 5.416 1.00 95.69 533 ARG A C 1
ATOM 4076 O O . ARG A 1 533 ? -11.061 17.074 4.592 1.00 95.69 533 ARG A O 1
ATOM 4083 N N . ALA A 1 534 ? -11.212 15.209 5.807 1.00 95.62 534 ALA A N 1
ATOM 4084 C CA . ALA A 1 534 ? -10.025 14.589 5.242 1.00 95.62 534 ALA A CA 1
ATOM 4085 C C . ALA A 1 534 ? -10.269 13.982 3.845 1.00 95.62 534 ALA A C 1
ATOM 4087 O O . ALA A 1 534 ? -9.320 13.509 3.227 1.00 95.62 534 ALA A O 1
ATOM 4088 N N . GLY A 1 535 ? -11.507 13.976 3.333 1.00 95.31 535 GLY A N 1
ATOM 4089 C CA . GLY A 1 535 ? -11.851 13.348 2.054 1.00 95.31 535 GLY A CA 1
ATOM 4090 C C . GLY A 1 535 ? -11.904 11.818 2.120 1.00 95.31 535 GLY A C 1
ATOM 4091 O O . GLY A 1 535 ? -11.542 11.153 1.156 1.00 95.31 535 GLY A O 1
ATOM 4092 N N . MET A 1 536 ? -12.304 11.263 3.268 1.00 95.19 536 MET A N 1
ATOM 4093 C CA . MET A 1 536 ? -12.433 9.821 3.535 1.00 95.19 536 MET A CA 1
ATOM 4094 C C . MET A 1 536 ? -13.861 9.437 3.963 1.00 95.19 536 MET A C 1
ATOM 4096 O O . MET A 1 536 ? -14.058 8.474 4.704 1.00 95.19 536 MET A O 1
ATOM 4100 N N . SER A 1 537 ? -14.870 10.211 3.554 1.00 91.62 537 SER A N 1
ATOM 4101 C CA . SER A 1 537 ? -16.281 9.954 3.886 1.00 91.62 537 SER A CA 1
ATOM 4102 C C . SER A 1 537 ? -16.818 8.640 3.301 1.00 91.62 537 SER A C 1
ATOM 4104 O O . SER A 1 537 ? -17.766 8.078 3.848 1.00 91.62 537 SER A O 1
ATOM 4106 N N . ASP A 1 538 ? -16.191 8.152 2.230 1.00 90.81 538 ASP A N 1
ATOM 4107 C CA . ASP A 1 538 ? -16.456 6.890 1.534 1.00 90.81 538 ASP A CA 1
ATOM 4108 C C . ASP A 1 538 ? -15.947 5.655 2.289 1.00 90.81 538 ASP A C 1
ATOM 4110 O O . ASP A 1 538 ? -16.368 4.540 2.002 1.00 90.81 538 ASP A O 1
ATOM 4114 N N . THR A 1 539 ? -15.035 5.837 3.245 1.00 94.62 539 THR A N 1
ATOM 4115 C CA . THR A 1 539 ? -14.363 4.733 3.930 1.00 94.62 539 THR A CA 1
ATOM 4116 C C . THR A 1 539 ? -15.283 4.141 5.005 1.00 94.62 539 THR A C 1
ATOM 4118 O O . THR A 1 539 ? -15.613 4.842 5.969 1.00 94.62 539 THR A O 1
ATOM 4121 N N . PRO A 1 540 ? -15.682 2.857 4.905 1.00 95.69 540 PRO A N 1
ATOM 4122 C CA . PRO A 1 540 ? -16.533 2.220 5.899 1.00 95.69 540 PRO A CA 1
ATOM 4123 C C . PRO A 1 540 ? -15.876 2.174 7.278 1.00 95.69 540 PRO A C 1
ATOM 4125 O O . PRO A 1 540 ? -14.722 1.764 7.436 1.00 95.69 540 PRO A O 1
ATOM 4128 N N . VAL A 1 541 ? -16.645 2.558 8.294 1.00 96.50 541 VAL A N 1
ATOM 4129 C CA . VAL A 1 541 ? -16.255 2.448 9.700 1.00 96.50 541 VAL A CA 1
ATOM 4130 C C . VAL A 1 541 ? -17.333 1.668 10.439 1.00 96.50 541 VAL A C 1
ATOM 4132 O O . VAL A 1 541 ? -18.523 1.960 10.283 1.00 96.50 541 VAL A O 1
ATOM 4135 N N . PHE A 1 542 ? -16.897 0.702 11.243 1.00 97.44 542 PHE A N 1
ATOM 4136 C CA . PHE A 1 542 ? -17.726 -0.124 12.114 1.00 97.44 542 PHE A CA 1
ATOM 4137 C C . PHE A 1 542 ? -17.382 0.221 13.565 1.00 97.44 542 PHE A C 1
ATOM 4139 O O . PHE A 1 542 ? -16.358 -0.225 14.090 1.00 97.44 542 PHE A O 1
ATOM 4146 N N . PRO A 1 543 ? -18.166 1.096 14.210 1.00 97.50 543 PRO A N 1
ATOM 4147 C CA . PRO A 1 543 ? -18.005 1.382 15.619 1.00 97.50 543 PRO A CA 1
ATOM 4148 C C . PRO A 1 543 ? -18.172 0.125 16.463 1.00 97.50 543 PRO A C 1
ATOM 4150 O O . PRO A 1 543 ? -19.132 -0.628 16.292 1.00 97.50 543 PRO A O 1
ATOM 4153 N N . MET A 1 544 ? -17.263 -0.051 17.410 1.00 95.94 544 MET A N 1
ATOM 4154 C CA . MET A 1 544 ? -17.348 -1.123 18.383 1.00 95.94 544 MET A CA 1
ATOM 4155 C C . MET A 1 544 ? -18.302 -0.739 19.514 1.00 95.94 544 MET A C 1
ATOM 4157 O O . MET A 1 544 ? -18.060 0.210 20.266 1.00 95.94 544 MET A O 1
ATOM 4161 N N . VAL A 1 545 ? -19.383 -1.501 19.647 1.00 95.94 545 VAL A N 1
ATOM 4162 C CA . VAL A 1 545 ? -20.389 -1.387 20.702 1.00 95.94 545 VAL A CA 1
ATOM 4163 C C . VAL A 1 545 ? -20.236 -2.584 21.625 1.00 95.94 545 VAL A C 1
ATOM 4165 O O . VAL A 1 545 ? -20.520 -3.725 21.267 1.00 95.94 545 VAL A O 1
ATOM 4168 N N . TYR A 1 546 ? -19.776 -2.324 22.844 1.00 91.94 546 TYR A N 1
ATOM 4169 C CA . TYR A 1 546 ? -19.526 -3.388 23.806 1.00 91.94 546 TYR A CA 1
ATOM 4170 C C . TYR A 1 546 ? -20.765 -3.686 24.645 1.00 91.94 546 TYR A C 1
ATOM 4172 O O . TYR A 1 546 ? -21.330 -2.796 25.290 1.00 91.94 546 TYR A O 1
ATOM 4180 N N . PHE A 1 547 ? -21.136 -4.961 24.711 1.00 91.19 547 PHE A N 1
ATOM 4181 C CA . PHE A 1 547 ? -22.171 -5.480 25.592 1.00 91.19 547 PHE A CA 1
ATOM 4182 C C . PHE A 1 547 ? -21.686 -5.467 27.049 1.00 91.19 547 PHE A C 1
ATOM 4184 O O . PHE A 1 547 ? -21.109 -6.420 27.583 1.00 91.19 547 PHE A O 1
ATOM 4191 N N . LEU A 1 548 ? -21.837 -4.311 27.696 1.00 87.25 548 LEU A N 1
ATOM 4192 C CA . LEU A 1 548 ? -21.232 -4.047 28.994 1.00 87.25 548 LEU A CA 1
ATOM 4193 C C . LEU A 1 548 ? -22.008 -4.727 30.126 1.00 87.25 548 LEU A C 1
ATOM 4195 O O . LEU A 1 548 ? -23.055 -4.258 30.564 1.00 87.25 548 LEU A O 1
ATOM 4199 N N . THR A 1 549 ? -21.439 -5.801 30.671 1.00 82.88 549 THR A N 1
ATOM 4200 C CA . THR A 1 549 ? -21.998 -6.488 31.841 1.00 82.88 549 THR A CA 1
ATOM 4201 C C . THR A 1 549 ? -21.319 -6.052 33.151 1.00 82.88 549 THR A C 1
ATOM 4203 O O . THR A 1 549 ? -20.132 -5.702 33.179 1.00 82.88 549 THR A O 1
ATOM 4206 N N . PRO A 1 550 ? -22.009 -6.134 34.305 1.00 77.88 550 PRO A N 1
ATOM 4207 C CA . PRO A 1 550 ? -21.409 -5.871 35.619 1.00 77.88 550 PRO A CA 1
ATOM 4208 C C . PRO A 1 550 ? -20.245 -6.807 35.979 1.00 77.88 550 PRO A C 1
ATOM 4210 O O . PRO A 1 550 ? -19.367 -6.451 36.771 1.00 77.88 550 PRO A O 1
ATOM 4213 N N . GLN A 1 551 ? -20.228 -8.027 35.436 1.00 73.25 551 GLN A N 1
ATOM 4214 C CA . GLN A 1 551 ? -19.086 -8.936 35.558 1.00 73.25 551 GLN A CA 1
ATOM 4215 C C . GLN A 1 551 ? -17.876 -8.374 34.818 1.00 73.25 551 GLN A C 1
ATOM 4217 O O . GLN A 1 551 ? -16.804 -8.284 35.415 1.00 73.25 551 GLN A O 1
ATOM 4222 N N . PHE A 1 552 ? -18.063 -7.903 33.586 1.00 75.00 552 PHE A N 1
ATOM 4223 C CA . PHE A 1 552 ? -16.983 -7.307 32.815 1.00 75.00 552 PHE A CA 1
ATOM 4224 C C . PHE A 1 552 ? -16.453 -6.010 33.438 1.00 75.00 552 PHE A C 1
ATOM 4226 O O . PHE A 1 552 ? -15.243 -5.841 33.546 1.00 75.00 552 PHE A O 1
ATOM 4233 N N . LEU A 1 553 ? -17.316 -5.152 33.997 1.00 76.75 553 LEU A N 1
ATOM 4234 C CA . LEU A 1 553 ? -16.879 -3.972 34.763 1.00 76.75 553 LEU A CA 1
ATOM 4235 C C . LEU A 1 553 ? -15.940 -4.324 35.929 1.00 76.75 553 LEU A C 1
ATOM 4237 O O . LEU A 1 553 ? -15.000 -3.587 36.224 1.00 76.75 553 LEU A O 1
ATOM 4241 N N . ARG A 1 554 ? -16.170 -5.458 36.606 1.00 72.56 554 ARG A N 1
ATOM 4242 C CA . ARG A 1 554 ? -15.269 -5.941 37.667 1.00 72.56 554 ARG A CA 1
ATOM 4243 C C . ARG A 1 554 ? -13.934 -6.428 37.113 1.00 72.56 554 ARG A C 1
ATOM 4245 O O . ARG A 1 554 ? -12.926 -6.264 37.796 1.00 72.56 554 ARG A O 1
ATOM 4252 N N . VAL A 1 555 ? -13.929 -7.013 35.917 1.00 68.81 555 VAL A N 1
ATOM 4253 C CA . VAL A 1 555 ? -12.706 -7.431 35.220 1.00 68.81 555 VAL A CA 1
ATOM 4254 C C . VAL A 1 555 ? -11.910 -6.208 34.779 1.00 68.81 555 VAL A C 1
ATOM 4256 O O . VAL A 1 555 ? -10.747 -6.115 35.144 1.00 68.81 555 VAL A O 1
ATOM 4259 N N . LEU A 1 556 ? -12.531 -5.229 34.120 1.00 68.56 556 LEU A N 1
ATOM 4260 C CA . LEU A 1 556 ? -11.866 -4.000 33.665 1.00 68.56 556 LEU A CA 1
ATOM 4261 C C . LEU A 1 556 ? -11.287 -3.158 34.810 1.00 68.56 556 LEU A C 1
ATOM 4263 O O . LEU A 1 556 ? -10.232 -2.552 34.668 1.00 68.56 556 LEU A O 1
ATOM 4267 N N . ASN A 1 557 ? -11.932 -3.152 35.980 1.00 65.25 557 ASN A N 1
ATOM 4268 C CA . ASN A 1 557 ? -11.374 -2.489 37.164 1.00 65.25 557 ASN A CA 1
ATOM 4269 C C . ASN A 1 557 ? -10.154 -3.222 37.754 1.00 65.25 557 ASN A C 1
ATOM 4271 O O . ASN A 1 557 ? -9.418 -2.637 38.544 1.00 65.25 557 ASN A O 1
ATOM 4275 N N . ARG A 1 558 ? -9.962 -4.509 37.434 1.00 60.03 558 ARG A N 1
ATOM 4276 C CA . ARG A 1 558 ? -8.826 -5.330 37.897 1.00 60.03 558 ARG A CA 1
ATOM 4277 C C . ARG A 1 558 ? -7.725 -5.459 36.847 1.00 60.03 558 ARG A C 1
ATOM 4279 O O . ARG A 1 558 ? -6.562 -5.581 37.211 1.00 60.03 558 ARG A O 1
ATOM 4286 N N . VAL A 1 559 ? -8.102 -5.465 35.573 1.00 57.94 559 VAL A N 1
ATOM 4287 C CA . VAL A 1 559 ? -7.239 -5.628 34.405 1.00 57.94 559 VAL A CA 1
ATOM 4288 C C . VAL A 1 559 ? -7.339 -4.337 33.609 1.00 57.94 559 VAL A C 1
ATOM 4290 O O . VAL A 1 559 ? -8.339 -4.091 32.940 1.00 57.94 559 VAL A O 1
ATOM 4293 N N . HIS A 1 560 ? -6.319 -3.491 33.719 1.00 59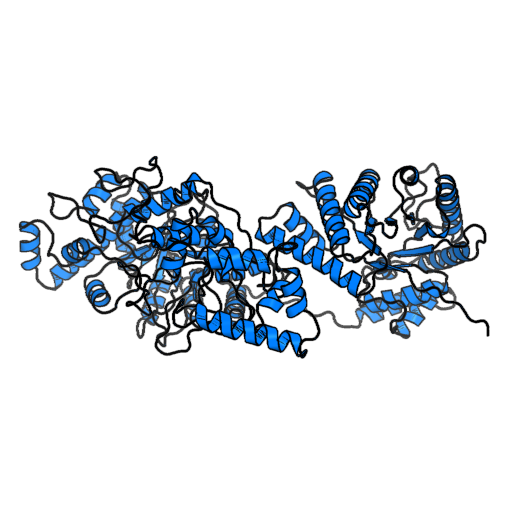.94 560 HIS A N 1
ATOM 4294 C CA . HIS A 1 560 ? -6.248 -2.267 32.933 1.00 59.94 560 HIS A CA 1
ATOM 4295 C C . HIS A 1 560 ? -6.160 -2.628 31.443 1.00 59.94 560 HIS A C 1
ATOM 4297 O O . HIS A 1 560 ? -5.165 -3.204 31.005 1.00 59.94 560 HIS A O 1
ATOM 4303 N N . VAL A 1 561 ? -7.208 -2.321 30.676 1.00 66.69 561 VAL A N 1
ATOM 4304 C CA . VAL A 1 561 ? -7.193 -2.445 29.213 1.00 66.69 561 VAL A CA 1
ATOM 4305 C C . VAL A 1 561 ? -6.603 -1.162 28.650 1.00 66.69 561 VAL A C 1
ATOM 4307 O O . VAL A 1 561 ? -7.205 -0.093 28.761 1.00 66.69 561 VAL A O 1
ATOM 4310 N N . ALA A 1 562 ? -5.405 -1.272 28.080 1.00 67.31 562 ALA A N 1
ATOM 4311 C CA . ALA A 1 562 ? -4.644 -0.129 27.599 1.00 67.31 562 ALA A CA 1
ATOM 4312 C C . ALA A 1 562 ? -5.456 0.708 26.596 1.00 67.31 562 ALA A C 1
ATOM 4314 O O . ALA A 1 562 ? -5.975 0.201 25.600 1.00 67.31 562 ALA A O 1
ATOM 4315 N N . GLY A 1 563 ? -5.560 2.011 26.863 1.00 70.06 563 GLY A N 1
ATOM 4316 C CA . GLY A 1 563 ? -6.229 2.967 25.982 1.00 70.06 563 GLY A CA 1
ATOM 4317 C C . GLY A 1 563 ? -7.762 2.926 25.961 1.00 70.06 563 GLY A C 1
ATOM 4318 O O . GLY A 1 563 ? -8.341 3.760 25.269 1.00 70.06 563 GLY A O 1
ATOM 4319 N N . ALA A 1 564 ? -8.419 2.021 26.698 1.00 80.19 564 ALA A N 1
ATOM 4320 C CA . ALA A 1 564 ? -9.878 1.994 26.818 1.00 80.19 564 ALA A CA 1
ATOM 4321 C C . ALA A 1 564 ? -10.356 2.929 27.937 1.00 80.19 564 ALA A C 1
ATOM 4323 O O . ALA A 1 564 ? -9.890 2.851 29.076 1.00 80.19 564 ALA A O 1
ATOM 4324 N N . VAL A 1 565 ? -11.331 3.785 27.628 1.00 80.44 565 VAL A N 1
ATOM 4325 C CA . VAL A 1 565 ? -11.883 4.759 28.578 1.00 80.44 565 VAL A CA 1
ATOM 4326 C C . VAL A 1 565 ? -13.346 4.427 28.837 1.00 80.44 565 VAL A C 1
ATOM 4328 O O . VAL A 1 565 ? -14.185 4.512 27.944 1.00 80.44 565 VAL A O 1
ATOM 4331 N N . ILE A 1 566 ? -13.654 4.040 30.078 1.00 85.44 566 ILE A N 1
ATOM 4332 C CA . ILE A 1 566 ? -15.037 3.921 30.545 1.00 85.44 566 ILE A CA 1
ATOM 4333 C C . ILE A 1 566 ? -15.334 5.122 31.444 1.00 85.44 566 ILE A C 1
ATOM 4335 O O . ILE A 1 566 ? -14.666 5.252 32.479 1.00 85.44 566 ILE A O 1
ATOM 4339 N N . PRO A 1 567 ? -16.348 5.936 31.120 1.00 88.38 567 PRO A N 1
ATOM 4340 C CA . PRO A 1 567 ? -16.726 7.079 31.940 1.00 88.38 567 PRO A CA 1
ATOM 4341 C C . PRO A 1 567 ? -17.138 6.649 33.351 1.00 88.38 567 PRO A C 1
ATOM 4343 O O . PRO A 1 567 ? -17.821 5.636 33.539 1.00 88.38 567 PRO A O 1
ATOM 4346 N N . ASP A 1 568 ? -16.740 7.411 34.366 1.00 87.12 568 ASP A N 1
ATOM 4347 C CA . ASP A 1 568 ? -17.011 7.046 35.760 1.00 87.12 568 ASP A CA 1
ATOM 4348 C C . ASP A 1 568 ? -18.504 7.104 36.101 1.00 87.12 568 ASP A C 1
ATOM 4350 O O . ASP A 1 568 ? -19.012 6.244 36.830 1.00 87.12 568 ASP A O 1
ATOM 4354 N N . GLU A 1 569 ? -19.241 8.054 35.523 1.00 90.69 569 GLU A N 1
ATOM 4355 C CA . GLU A 1 569 ? -20.696 8.124 35.671 1.00 90.69 569 GLU A CA 1
ATOM 4356 C C . GLU A 1 569 ? -21.386 6.904 35.052 1.00 90.69 569 GLU A C 1
ATOM 4358 O O . GLU A 1 569 ? -22.270 6.314 35.679 1.00 90.69 569 GLU A O 1
ATOM 4363 N N . LEU A 1 570 ? -20.896 6.430 33.902 1.00 88.50 570 LEU A N 1
ATOM 4364 C CA . LEU A 1 570 ? -21.390 5.209 33.270 1.00 88.50 570 LEU A CA 1
ATOM 4365 C C . LEU A 1 570 ? -21.180 3.986 34.172 1.00 88.50 570 LEU A C 1
ATOM 4367 O O . LEU A 1 570 ? -22.115 3.214 34.402 1.00 88.50 570 LEU A O 1
ATOM 4371 N N . LYS A 1 571 ? -19.984 3.832 34.762 1.00 86.25 571 LYS A N 1
ATOM 4372 C CA . LYS A 1 571 ? -19.711 2.757 35.739 1.00 86.25 571 LYS A CA 1
ATOM 4373 C C . LYS A 1 571 ? -20.695 2.818 36.905 1.00 86.25 571 LYS A C 1
ATOM 4375 O O . LYS A 1 571 ? -21.200 1.783 37.344 1.00 86.25 571 LYS A O 1
ATOM 4380 N N . ARG A 1 572 ? -20.977 4.018 37.422 1.00 86.75 572 ARG A N 1
ATOM 4381 C CA . ARG A 1 572 ? -21.915 4.214 38.535 1.00 86.75 572 ARG A CA 1
ATOM 4382 C C . ARG A 1 572 ? -23.357 3.892 38.143 1.00 86.75 572 ARG A C 1
ATOM 4384 O O . ARG A 1 572 ? -24.036 3.265 38.955 1.00 86.75 572 ARG A O 1
ATOM 4391 N N . LYS A 1 573 ? -23.806 4.252 36.935 1.00 86.25 573 LYS A N 1
ATOM 4392 C CA . LYS A 1 573 ? -25.147 3.919 36.410 1.00 86.25 573 LYS A CA 1
ATOM 4393 C C . LYS A 1 573 ? -25.332 2.401 36.350 1.00 86.25 573 LYS A C 1
ATOM 4395 O O . LYS A 1 573 ? -26.252 1.880 36.971 1.00 86.25 573 LYS A O 1
ATOM 4400 N N . TYR A 1 574 ? -24.379 1.665 35.770 1.00 80.88 574 TYR A N 1
ATOM 4401 C CA . TYR A 1 574 ? -24.417 0.191 35.722 1.00 80.88 574 TYR A CA 1
ATOM 4402 C C . TYR A 1 574 ? -24.354 -0.490 37.096 1.00 80.88 574 TYR A C 1
ATOM 4404 O O . TYR A 1 574 ? -24.899 -1.576 37.292 1.00 80.88 574 TYR A O 1
ATOM 4412 N N . GLN A 1 575 ? -23.695 0.134 38.072 1.00 79.00 575 GLN A N 1
ATOM 4413 C CA . GLN A 1 575 ? -23.661 -0.354 39.453 1.00 79.00 575 GLN A CA 1
ATOM 4414 C C . GLN A 1 575 ? -24.936 -0.020 40.249 1.00 79.00 575 GLN A C 1
ATOM 4416 O O . GLN A 1 575 ? -24.990 -0.331 41.441 1.00 79.00 575 GLN A O 1
ATOM 4421 N N . GLY A 1 576 ? -25.932 0.642 39.645 1.00 78.31 576 GLY A N 1
ATOM 4422 C CA . GLY A 1 576 ? -27.134 1.115 40.340 1.00 78.31 576 GLY A CA 1
ATOM 4423 C C . GLY A 1 576 ? -26.836 2.200 41.382 1.00 78.31 576 GLY A C 1
ATOM 4424 O O . GLY A 1 576 ? -27.503 2.291 42.411 1.00 78.31 576 GLY A O 1
ATOM 4425 N N . ARG A 1 577 ? -25.769 2.982 41.170 1.00 80.62 577 ARG A N 1
ATOM 4426 C CA . ARG A 1 577 ? -25.282 4.058 42.061 1.00 80.62 577 ARG A CA 1
ATOM 4427 C C . ARG A 1 577 ? -25.469 5.459 41.471 1.00 80.62 577 ARG A C 1
ATOM 4429 O O . ARG A 1 577 ? -25.028 6.440 42.079 1.00 80.62 577 ARG A O 1
ATOM 4436 N N . LEU A 1 578 ? -26.061 5.536 40.287 1.00 81.19 578 LEU A N 1
ATOM 4437 C CA . LEU A 1 578 ? -26.443 6.751 39.582 1.00 81.19 578 LEU A CA 1
ATOM 4438 C C . LEU A 1 578 ? -27.805 6.478 38.934 1.00 81.19 578 LEU A C 1
ATOM 4440 O O . LEU A 1 578 ? -27.991 5.400 38.375 1.00 81.19 578 LEU A O 1
ATOM 4444 N N . GLY A 1 579 ? -28.751 7.394 39.099 1.00 82.94 579 GLY A N 1
ATOM 4445 C CA . GLY A 1 579 ? -30.169 7.210 38.788 1.00 82.94 579 GLY A CA 1
ATOM 4446 C C . GLY A 1 579 ? -31.034 7.992 39.774 1.00 82.94 579 GLY A C 1
ATOM 4447 O O . GLY A 1 579 ? -30.529 8.503 40.784 1.00 82.94 579 GLY A O 1
ATOM 4448 N N . SER A 1 580 ? -32.334 8.075 39.511 1.00 84.56 580 SER A N 1
ATOM 4449 C CA . SER A 1 580 ? -33.261 8.759 40.411 1.00 84.56 580 SER A CA 1
ATOM 4450 C C . SER A 1 580 ? -33.266 8.098 41.800 1.00 84.56 580 SER A C 1
ATOM 4452 O O . SER A 1 580 ? -32.999 6.902 41.965 1.00 84.56 580 SER A O 1
ATOM 4454 N N . LYS A 1 581 ? -33.596 8.867 42.849 1.00 81.94 581 LYS A N 1
ATOM 4455 C CA . LYS A 1 581 ? -33.649 8.336 44.230 1.00 81.94 581 LYS A CA 1
ATOM 4456 C C . LYS A 1 581 ? -34.563 7.113 44.354 1.00 81.94 581 LYS A C 1
ATOM 4458 O O . LYS A 1 581 ? -34.294 6.238 45.178 1.00 81.94 581 LYS A O 1
ATOM 4463 N N . GLN A 1 582 ? -35.632 7.082 43.564 1.00 83.94 582 GLN A N 1
ATOM 4464 C CA . GLN A 1 582 ? -36.596 5.993 43.544 1.00 83.94 582 GLN A CA 1
ATOM 4465 C C . GLN A 1 582 ? -36.007 4.744 42.874 1.00 83.94 582 GLN A C 1
ATOM 4467 O O . GLN A 1 582 ? -35.984 3.694 43.510 1.00 83.94 582 GLN A O 1
ATOM 4472 N N . GLU A 1 583 ? -35.423 4.867 41.679 1.00 83.12 583 GLU A N 1
ATOM 4473 C CA . GLU A 1 583 ? -34.782 3.743 40.973 1.00 83.12 583 GLU A CA 1
ATOM 4474 C C . GLU A 1 583 ? -33.671 3.099 41.805 1.00 83.12 583 GLU A C 1
ATOM 4476 O O . GLU A 1 583 ? -33.617 1.881 41.954 1.00 83.12 583 GLU A O 1
ATOM 4481 N N . VAL A 1 584 ? -32.798 3.905 42.419 1.00 83.62 584 VAL A N 1
ATOM 4482 C CA . VAL A 1 584 ? -31.703 3.381 43.253 1.00 83.62 584 VAL A CA 1
ATOM 4483 C C . VAL A 1 584 ? -32.247 2.612 44.462 1.00 83.62 584 VAL A C 1
ATOM 4485 O O . VAL A 1 584 ? -31.653 1.620 44.893 1.00 83.62 584 VAL A O 1
ATOM 4488 N N . LYS A 1 585 ? -33.375 3.052 45.030 1.00 86.06 585 LYS A N 1
ATOM 4489 C CA . LYS A 1 585 ? -34.038 2.359 46.141 1.00 86.06 585 LYS A CA 1
ATOM 4490 C C . LYS A 1 585 ? -34.662 1.041 45.680 1.00 86.06 585 LYS A C 1
ATOM 4492 O O . LYS A 1 585 ? -34.510 0.042 46.379 1.00 86.06 585 LYS A O 1
ATOM 4497 N N . GLU A 1 586 ? -35.319 1.036 44.525 1.00 87.00 586 GLU A N 1
ATOM 4498 C CA . GLU A 1 586 ? -35.931 -0.154 43.924 1.00 87.00 586 GLU A CA 1
ATOM 4499 C C . GLU A 1 586 ? -34.880 -1.207 43.569 1.00 87.00 586 GLU A C 1
ATOM 4501 O O . GLU A 1 586 ? -35.012 -2.360 43.969 1.00 87.00 586 GLU A O 1
ATOM 4506 N N . LEU A 1 587 ? -33.771 -0.802 42.944 1.00 86.12 587 LEU A N 1
ATOM 4507 C CA . LEU A 1 587 ? -32.655 -1.689 42.603 1.00 86.12 587 LEU A CA 1
ATOM 4508 C C . LEU A 1 587 ? -32.052 -2.390 43.822 1.00 86.12 587 LEU A C 1
ATOM 4510 O O . LEU A 1 587 ? -31.687 -3.560 43.747 1.00 86.12 587 LEU A O 1
ATOM 4514 N N . ARG A 1 588 ? -31.961 -1.694 44.962 1.00 83.75 588 ARG A N 1
ATOM 4515 C CA . ARG A 1 588 ? -31.465 -2.275 46.223 1.00 83.75 588 ARG A CA 1
ATOM 4516 C C . ARG A 1 588 ? -32.439 -3.266 46.858 1.00 83.75 588 ARG A C 1
ATOM 4518 O O . ARG A 1 588 ? -32.012 -4.044 47.706 1.00 83.75 588 ARG A O 1
ATOM 4525 N N . ALA A 1 589 ? -33.720 -3.207 46.497 1.00 87.06 589 ALA A N 1
ATOM 4526 C CA . ALA A 1 589 ? -34.752 -4.104 47.005 1.00 87.06 589 ALA A CA 1
ATOM 4527 C C . ALA A 1 589 ? -34.890 -5.395 46.174 1.00 87.06 589 ALA A C 1
ATOM 4529 O O . ALA A 1 589 ? -35.542 -6.333 46.630 1.00 87.06 589 ALA A O 1
ATOM 4530 N N . LEU A 1 590 ? -34.283 -5.460 44.981 1.00 88.81 590 LEU A N 1
ATOM 4531 C CA . LEU A 1 590 ? -34.313 -6.645 44.123 1.00 88.81 590 LEU A CA 1
ATOM 4532 C C . LEU A 1 590 ? -33.487 -7.793 44.714 1.00 88.81 590 LEU A C 1
ATOM 4534 O O . LEU A 1 590 ? -32.415 -7.595 45.290 1.00 88.81 590 LEU A O 1
ATOM 4538 N N . ASN A 1 591 ? -33.968 -9.022 44.517 1.00 90.88 591 ASN A N 1
ATOM 4539 C CA . ASN A 1 591 ? -33.158 -10.210 44.767 1.00 90.88 591 ASN A CA 1
ATOM 4540 C C . ASN A 1 591 ? -32.091 -10.381 43.666 1.00 90.88 591 ASN A C 1
ATOM 4542 O O . ASN A 1 591 ? -32.077 -9.673 42.659 1.00 90.88 591 ASN A O 1
ATOM 4546 N N . PHE A 1 592 ? -31.193 -11.351 43.848 1.00 85.38 592 PHE A N 1
ATOM 4547 C CA . PHE A 1 592 ? -30.083 -11.584 42.923 1.00 85.38 592 PHE A CA 1
ATOM 4548 C C . PHE A 1 592 ? -30.530 -11.879 41.477 1.00 85.38 592 PHE A C 1
ATOM 4550 O O . PHE A 1 592 ? -29.926 -11.360 40.542 1.00 85.38 592 PHE A O 1
ATOM 4557 N N . SER A 1 593 ? -31.588 -12.677 41.291 1.00 88.44 593 SER A N 1
ATOM 4558 C CA . SER A 1 593 ? -32.087 -13.072 39.964 1.00 88.44 593 SER A CA 1
ATOM 4559 C C . SER A 1 593 ? -32.736 -11.902 39.224 1.00 88.44 593 SER A C 1
ATOM 4561 O O . SER A 1 593 ? -32.461 -11.668 38.044 1.00 88.44 593 SER A O 1
ATOM 4563 N N . ASP A 1 594 ? -33.563 -11.129 39.928 1.00 89.56 594 ASP A N 1
ATOM 4564 C CA . ASP A 1 594 ? -34.238 -9.963 39.358 1.00 89.56 594 ASP A CA 1
ATOM 4565 C C . ASP A 1 594 ? -33.240 -8.849 39.040 1.00 89.56 594 ASP A C 1
ATOM 4567 O O . ASP A 1 594 ? -33.345 -8.198 37.999 1.00 89.56 594 ASP A O 1
ATOM 4571 N N . LEU A 1 595 ? -32.225 -8.668 39.893 1.00 86.44 595 LEU A N 1
ATOM 4572 C CA . LEU A 1 595 ? -31.137 -7.726 39.652 1.00 86.44 595 LEU A CA 1
ATOM 4573 C C . LEU A 1 595 ? -30.325 -8.116 38.413 1.00 86.44 595 LEU A C 1
ATOM 4575 O O . LEU A 1 595 ? -30.050 -7.255 37.580 1.00 86.44 595 LEU A O 1
ATOM 4579 N N . ALA A 1 596 ? -29.970 -9.396 38.263 1.00 86.00 596 ALA A N 1
ATOM 4580 C CA . ALA A 1 596 ? -29.255 -9.884 37.085 1.00 86.00 596 ALA A CA 1
ATOM 4581 C C . ALA A 1 596 ? -30.075 -9.673 35.801 1.00 86.00 596 ALA A C 1
ATOM 4583 O O . ALA A 1 596 ? -29.558 -9.154 34.814 1.00 86.00 596 ALA A O 1
ATOM 4584 N N . SER A 1 597 ? -31.374 -9.983 35.844 1.00 88.62 597 SER A N 1
ATOM 4585 C CA . SER A 1 597 ? -32.298 -9.769 34.722 1.00 88.62 597 SER A CA 1
ATOM 4586 C C . SER A 1 597 ? -32.435 -8.286 34.363 1.00 88.62 597 SER A C 1
ATOM 4588 O O . SER A 1 597 ? -32.452 -7.924 33.189 1.00 88.62 597 SER A O 1
ATOM 4590 N N . HIS A 1 598 ? -32.504 -7.405 35.366 1.00 88.12 598 HIS A N 1
ATOM 4591 C CA . HIS A 1 598 ? -32.510 -5.959 35.155 1.00 88.12 598 HIS A CA 1
ATOM 4592 C C . HIS A 1 598 ? -31.202 -5.479 34.507 1.00 88.12 598 HIS A C 1
ATOM 4594 O O . HIS A 1 598 ? -31.243 -4.733 33.534 1.00 88.12 598 HIS A O 1
ATOM 4600 N N . GLN A 1 599 ? -30.047 -5.917 35.015 1.00 87.69 599 GLN A N 1
ATOM 4601 C CA . GLN A 1 599 ? -28.731 -5.544 34.484 1.00 87.69 599 GLN A CA 1
ATOM 4602 C C . GLN A 1 599 ? -28.538 -6.006 33.038 1.00 87.69 599 GLN A C 1
ATOM 4604 O O . GLN A 1 599 ? -28.000 -5.254 32.230 1.00 87.69 599 GLN A O 1
ATOM 4609 N N . HIS A 1 600 ? -29.008 -7.208 32.706 1.00 90.56 600 HIS A N 1
ATOM 4610 C CA . HIS A 1 600 ? -28.999 -7.718 31.340 1.00 90.56 600 HIS A CA 1
ATOM 4611 C C . HIS A 1 600 ? -29.880 -6.859 30.414 1.00 90.56 600 HIS A C 1
ATOM 4613 O O . HIS A 1 600 ? -29.387 -6.378 29.398 1.00 90.56 600 HIS A O 1
ATOM 4619 N N . ARG A 1 601 ? -31.130 -6.547 30.801 1.00 91.38 601 ARG A N 1
ATOM 4620 C CA . ARG A 1 601 ? -31.998 -5.637 30.019 1.00 91.38 601 ARG A CA 1
ATOM 4621 C C . ARG A 1 601 ? -31.377 -4.255 29.813 1.00 91.38 601 ARG A C 1
ATOM 4623 O O . ARG A 1 601 ? -31.496 -3.689 28.735 1.00 91.38 601 ARG A O 1
ATOM 4630 N N . GLN A 1 602 ? -30.699 -3.716 30.826 1.00 89.81 602 GLN A N 1
ATOM 4631 C CA . GLN A 1 602 ? -29.985 -2.441 30.715 1.00 89.81 602 GLN A CA 1
ATOM 4632 C C . GLN A 1 602 ? -28.810 -2.520 29.732 1.00 89.81 602 GLN A C 1
ATOM 4634 O O . GLN A 1 602 ? -28.622 -1.597 28.944 1.00 89.81 602 GLN A O 1
ATOM 4639 N N . ALA A 1 603 ? -28.039 -3.611 29.743 1.00 91.94 603 ALA A N 1
ATOM 4640 C CA . ALA A 1 603 ? -26.958 -3.819 28.780 1.00 91.94 603 ALA A CA 1
ATOM 4641 C C . ALA A 1 603 ? -27.495 -3.900 27.340 1.00 91.94 603 ALA A C 1
ATOM 4643 O O . ALA A 1 603 ? -26.969 -3.215 26.462 1.00 91.94 603 ALA A O 1
ATOM 4644 N N . VAL A 1 604 ? -28.587 -4.649 27.124 1.00 95.81 604 VAL A N 1
ATOM 4645 C CA . VAL A 1 604 ? -29.288 -4.740 25.830 1.00 95.81 604 VAL A CA 1
ATOM 4646 C C . VAL A 1 604 ? -29.770 -3.363 25.375 1.00 95.81 604 VAL A C 1
ATOM 4648 O O . VAL A 1 604 ? -29.372 -2.904 24.304 1.00 95.81 604 VAL A O 1
ATOM 4651 N N . ARG A 1 605 ? -30.545 -2.657 26.214 1.00 95.38 605 ARG A N 1
ATOM 4652 C CA . ARG A 1 605 ? -31.086 -1.328 25.893 1.00 95.38 605 ARG A CA 1
ATOM 4653 C C . ARG A 1 605 ? -29.980 -0.342 25.548 1.00 95.38 605 ARG A C 1
ATOM 4655 O O . ARG A 1 605 ? -30.074 0.353 24.548 1.00 95.38 605 ARG A O 1
ATOM 4662 N N . ARG A 1 606 ? -28.899 -0.289 26.328 1.00 93.56 606 ARG A N 1
ATOM 4663 C CA . ARG A 1 606 ? -27.805 0.661 26.074 1.00 93.56 606 ARG A CA 1
ATOM 4664 C C . ARG A 1 606 ? -27.014 0.340 24.812 1.00 93.56 606 ARG A C 1
ATOM 4666 O O . ARG A 1 606 ? -26.647 1.275 24.106 1.00 93.56 606 ARG A O 1
ATOM 4673 N N . ALA A 1 607 ? -26.759 -0.936 24.526 1.00 96.19 607 ALA A N 1
ATOM 4674 C CA . ALA A 1 607 ? -26.125 -1.341 23.275 1.00 96.19 607 ALA A CA 1
ATOM 4675 C C . ALA A 1 607 ? -27.011 -0.994 22.066 1.00 96.19 607 ALA A C 1
ATOM 4677 O O . ALA A 1 607 ? -26.505 -0.465 21.078 1.00 96.19 607 ALA A O 1
ATOM 4678 N N . ALA A 1 608 ? -28.328 -1.204 22.170 1.00 97.88 608 ALA A N 1
ATOM 4679 C CA . ALA A 1 608 ? -29.292 -0.834 21.137 1.00 97.88 608 ALA A CA 1
ATOM 4680 C C . ALA A 1 608 ? -29.390 0.688 20.940 1.00 97.88 608 ALA A C 1
ATOM 4682 O O . ALA A 1 608 ? -29.305 1.151 19.809 1.00 97.88 608 ALA A O 1
ATOM 4683 N N . LEU A 1 609 ? -29.474 1.478 22.019 1.00 98.06 609 LEU A N 1
ATOM 4684 C CA . LEU A 1 609 ? -29.480 2.946 21.955 1.00 98.06 609 LEU A CA 1
ATOM 4685 C C . LEU A 1 609 ? -28.214 3.487 21.285 1.00 98.06 609 LEU A C 1
ATOM 4687 O O . LEU A 1 609 ? -28.304 4.319 20.387 1.00 98.06 609 LEU A O 1
ATOM 4691 N N . LEU A 1 610 ? -27.036 3.001 21.693 1.00 97.44 610 LEU A N 1
ATOM 4692 C CA . LEU A 1 610 ? -25.775 3.416 21.082 1.00 97.44 610 LEU A CA 1
ATOM 4693 C C . LEU A 1 610 ? -25.724 3.010 19.604 1.00 97.44 610 LEU A C 1
ATOM 4695 O O . LEU A 1 610 ? -25.369 3.830 18.764 1.00 97.44 610 LEU A O 1
ATOM 4699 N N . SER A 1 611 ? -26.144 1.788 19.271 1.00 97.94 611 SER A N 1
ATOM 4700 C CA . SER A 1 611 ? -26.226 1.329 17.878 1.00 97.94 611 SER A CA 1
ATOM 4701 C C . SER A 1 611 ? -27.170 2.200 17.046 1.00 97.94 611 SER A C 1
ATOM 4703 O O . SER A 1 611 ? -26.811 2.580 15.938 1.00 97.94 611 SER A O 1
ATOM 4705 N N . HIS A 1 612 ? -28.327 2.587 17.590 1.00 98.19 612 HIS A N 1
ATOM 4706 C CA . HIS A 1 612 ? -29.287 3.465 16.920 1.00 98.19 612 HIS A CA 1
ATOM 4707 C C . HIS A 1 612 ? -28.690 4.852 16.643 1.00 98.19 612 HIS A C 1
ATOM 4709 O O . HIS A 1 612 ? -28.761 5.341 15.521 1.00 98.19 612 HIS A O 1
ATOM 4715 N N . ILE A 1 613 ? -28.007 5.461 17.620 1.00 98.06 613 ILE A N 1
ATOM 4716 C CA . ILE A 1 613 ? -27.324 6.756 17.434 1.00 98.06 613 ILE A CA 1
ATOM 4717 C C . ILE A 1 613 ? -26.253 6.660 16.336 1.00 98.06 613 ILE A C 1
ATOM 4719 O O . ILE A 1 613 ? -26.141 7.539 15.482 1.00 98.06 613 ILE A O 1
ATOM 4723 N N . LEU A 1 614 ? -25.458 5.590 16.340 1.00 97.75 614 LEU A N 1
ATOM 4724 C CA . LEU A 1 614 ? -24.348 5.419 15.405 1.00 97.75 614 LEU A CA 1
ATOM 4725 C C . LEU A 1 614 ? -24.829 5.102 13.977 1.00 97.75 614 LEU A C 1
ATOM 4727 O O . LEU A 1 614 ? -24.263 5.619 13.012 1.00 97.75 614 LEU A O 1
ATOM 4731 N N . LEU A 1 615 ? -25.876 4.290 13.827 1.00 96.56 615 LEU A N 1
ATOM 4732 C CA . LEU A 1 615 ? -26.427 3.911 12.524 1.00 96.56 615 LEU A CA 1
ATOM 4733 C C . LEU A 1 615 ? -27.332 4.999 11.939 1.00 96.56 615 LEU A C 1
ATOM 4735 O O . LEU A 1 615 ? -27.115 5.425 10.805 1.00 96.56 615 LEU A O 1
ATOM 4739 N N . ASP A 1 616 ? -28.314 5.489 12.693 1.00 95.75 616 ASP A N 1
ATOM 4740 C CA . ASP A 1 616 ? -29.305 6.441 12.185 1.00 95.75 616 ASP A CA 1
ATOM 4741 C C . ASP A 1 616 ? -28.854 7.894 12.308 1.00 95.75 616 ASP A C 1
ATOM 4743 O O . ASP A 1 616 ? -29.085 8.684 11.389 1.00 95.75 616 ASP A O 1
ATOM 4747 N N . GLY A 1 617 ? -28.162 8.234 13.397 1.00 94.56 617 GLY A N 1
ATOM 4748 C CA . GLY A 1 617 ? -27.625 9.575 13.615 1.00 94.56 617 GLY A CA 1
ATOM 4749 C C . GLY A 1 617 ? -26.386 9.849 12.772 1.00 94.56 617 GLY A C 1
ATOM 4750 O O . GLY A 1 617 ? -26.377 10.762 11.950 1.00 94.56 617 GLY A O 1
ATOM 4751 N N . PHE A 1 618 ? -25.336 9.041 12.939 1.00 95.00 618 PHE A N 1
ATOM 4752 C CA . PHE A 1 618 ? -24.031 9.294 12.305 1.00 95.00 618 PHE A CA 1
ATOM 4753 C C . PHE A 1 618 ? -23.778 8.511 11.013 1.00 95.00 618 PHE A C 1
ATOM 4755 O O . PHE A 1 618 ? -22.735 8.700 10.377 1.00 95.00 618 PHE A O 1
ATOM 4762 N N . ARG A 1 619 ? -24.727 7.663 10.591 1.00 93.50 619 ARG A N 1
ATOM 4763 C CA . ARG A 1 619 ? -24.665 6.911 9.325 1.00 93.50 619 ARG A CA 1
ATOM 4764 C C . ARG A 1 619 ? -23.379 6.088 9.198 1.00 93.50 619 ARG A C 1
ATOM 4766 O O . ARG A 1 619 ? -22.689 6.123 8.173 1.00 93.50 619 ARG A O 1
ATOM 4773 N N . PHE A 1 620 ? -23.010 5.381 10.266 1.00 95.25 620 PHE A N 1
ATOM 4774 C CA . PHE A 1 620 ? -21.976 4.348 10.202 1.00 95.25 620 PHE A CA 1
ATOM 4775 C C . PHE A 1 620 ? -22.467 3.126 9.409 1.00 95.25 620 PHE A C 1
ATOM 4777 O O . PHE A 1 620 ? -23.664 2.864 9.335 1.00 95.25 620 PHE A O 1
ATOM 4784 N N . ARG A 1 621 ? -21.539 2.374 8.794 1.00 93.50 621 ARG A N 1
ATOM 4785 C CA . ARG A 1 621 ? -21.878 1.278 7.860 1.00 93.50 621 ARG A CA 1
ATOM 4786 C C . ARG A 1 621 ? -22.458 0.050 8.568 1.00 93.50 621 ARG A C 1
ATOM 4788 O O . ARG A 1 621 ? -23.136 -0.767 7.947 1.00 93.50 621 ARG A O 1
ATOM 4795 N N . GLY A 1 622 ? -22.164 -0.103 9.847 1.00 95.88 622 GLY A N 1
ATOM 4796 C CA . GLY A 1 622 ? -22.546 -1.253 10.645 1.00 95.88 622 GLY A CA 1
ATOM 4797 C C . GLY A 1 622 ? -22.011 -1.120 12.061 1.00 95.88 622 GLY A C 1
ATOM 4798 O O . GLY A 1 622 ? -21.390 -0.111 12.389 1.00 95.88 622 GLY A O 1
ATOM 4799 N N . ILE A 1 623 ? -22.230 -2.143 12.877 1.00 97.50 623 ILE A N 1
ATOM 4800 C CA . ILE A 1 623 ? -21.801 -2.201 14.273 1.00 97.50 623 ILE A CA 1
ATOM 4801 C C . ILE A 1 623 ? -20.942 -3.440 14.487 1.00 97.50 623 ILE A C 1
ATOM 4803 O O . ILE A 1 623 ? -21.295 -4.532 14.043 1.00 97.50 623 ILE A O 1
ATOM 4807 N N . ASP A 1 624 ? -19.840 -3.261 15.204 1.00 97.25 624 ASP A N 1
ATOM 4808 C CA . ASP A 1 624 ? -19.048 -4.352 15.754 1.00 97.25 624 ASP A CA 1
ATOM 4809 C C . ASP A 1 624 ? -19.464 -4.601 17.208 1.00 97.25 624 ASP A C 1
ATOM 4811 O O . ASP A 1 624 ? -19.203 -3.801 18.105 1.00 97.25 624 ASP A O 1
ATOM 4815 N N . LEU A 1 625 ? -20.218 -5.674 17.436 1.00 95.62 625 LEU A N 1
ATOM 4816 C CA . LEU A 1 625 ? -20.733 -6.055 18.744 1.00 95.62 625 LEU A CA 1
ATOM 4817 C C . LEU A 1 625 ? -19.697 -6.906 19.476 1.00 95.62 625 LEU A C 1
ATOM 4819 O O . LEU A 1 625 ? -19.484 -8.078 19.159 1.00 95.62 625 LEU A O 1
ATOM 4823 N N . ALA A 1 626 ? -19.102 -6.317 20.509 1.00 91.94 626 ALA A N 1
ATOM 4824 C CA . ALA A 1 626 ? -18.095 -6.957 21.345 1.00 91.94 626 ALA A CA 1
ATOM 4825 C C . ALA A 1 626 ? -18.654 -7.353 22.719 1.00 91.94 626 ALA A C 1
ATOM 4827 O O . ALA A 1 626 ? -19.629 -6.784 23.209 1.00 91.94 626 ALA A O 1
ATOM 4828 N N . GLY A 1 627 ? -18.025 -8.330 23.377 1.00 87.50 627 GLY A N 1
ATOM 4829 C CA . GLY A 1 627 ? -18.435 -8.790 24.713 1.00 87.50 627 GLY A CA 1
ATOM 4830 C C . GLY A 1 627 ? -19.641 -9.735 24.736 1.00 87.50 627 GLY A C 1
ATOM 4831 O O . GLY A 1 627 ? -20.137 -10.058 25.816 1.00 87.50 627 GLY A O 1
ATOM 4832 N N . ILE A 1 628 ? -20.094 -10.189 23.567 1.00 86.81 628 ILE A N 1
ATOM 4833 C CA . ILE A 1 628 ? -21.145 -11.194 23.417 1.00 86.81 628 ILE A CA 1
ATOM 4834 C C . ILE A 1 628 ? -20.550 -12.584 23.653 1.00 86.81 628 ILE A C 1
ATOM 4836 O O . ILE A 1 628 ? -19.571 -12.969 23.020 1.00 86.81 628 ILE A O 1
ATOM 4840 N N . THR A 1 629 ? -21.155 -13.347 24.563 1.00 82.50 629 THR A N 1
ATOM 4841 C CA . THR A 1 629 ? -20.751 -14.742 24.844 1.00 82.50 629 THR A CA 1
ATOM 4842 C C . THR A 1 629 ? -21.812 -15.760 24.437 1.00 82.50 629 THR A C 1
ATOM 4844 O O . THR A 1 629 ? -21.516 -16.947 24.325 1.00 82.50 629 THR A O 1
ATOM 4847 N N . GLN A 1 630 ? -23.043 -15.300 24.202 1.00 89.06 630 GLN A N 1
ATOM 4848 C CA . GLN A 1 630 ? -24.175 -16.109 23.772 1.00 89.06 630 GLN A CA 1
ATOM 4849 C C . GLN A 1 630 ? -24.875 -15.403 22.613 1.00 89.06 630 GLN A C 1
ATOM 4851 O O . GLN A 1 630 ? -25.101 -14.197 22.665 1.00 89.06 630 GLN A O 1
ATOM 4856 N N . LEU A 1 631 ? -25.258 -16.155 21.580 1.00 92.50 631 LEU A N 1
ATOM 4857 C CA . LEU A 1 631 ? -25.930 -15.586 20.408 1.00 92.50 631 LEU A CA 1
ATOM 4858 C C . LEU A 1 631 ? -27.248 -14.876 20.766 1.00 92.50 631 LEU A C 1
ATOM 4860 O O . LEU A 1 631 ? -27.588 -13.867 20.155 1.00 92.50 631 LEU A O 1
ATOM 4864 N N . ASP A 1 632 ? -27.956 -15.357 21.789 1.00 94.50 632 ASP A N 1
ATOM 4865 C CA . ASP A 1 632 ? -29.212 -14.751 22.242 1.00 94.50 632 ASP A CA 1
ATOM 4866 C C . ASP A 1 632 ? -29.027 -13.316 22.763 1.00 94.50 632 ASP A C 1
ATOM 4868 O O . ASP A 1 632 ? -29.920 -12.492 22.577 1.00 94.50 632 ASP A O 1
ATOM 4872 N N . ASP A 1 633 ? -27.858 -12.971 23.322 1.00 93.94 633 ASP A N 1
ATOM 4873 C CA . ASP A 1 633 ? -27.548 -11.588 23.712 1.00 93.94 633 ASP A CA 1
ATOM 4874 C C . ASP A 1 633 ? -27.469 -10.679 22.470 1.00 93.94 633 ASP A C 1
ATOM 4876 O O . ASP A 1 633 ? -27.996 -9.566 22.468 1.00 93.94 633 ASP A O 1
ATOM 4880 N N . ALA A 1 634 ? -26.843 -11.156 21.386 1.00 95.25 634 ALA A N 1
ATOM 4881 C CA . ALA A 1 634 ? -26.742 -10.404 20.135 1.00 95.25 634 ALA A CA 1
ATOM 4882 C C . ALA A 1 634 ? -28.100 -10.261 19.434 1.00 95.25 634 ALA A C 1
ATOM 4884 O O . ALA A 1 634 ? -28.388 -9.196 18.878 1.00 95.25 634 ALA A O 1
ATOM 4885 N N . ARG A 1 635 ? -28.941 -11.302 19.481 1.00 96.88 635 ARG A N 1
ATOM 4886 C CA . ARG A 1 635 ? -30.325 -11.246 18.987 1.00 96.88 635 ARG A CA 1
ATOM 4887 C C . ARG A 1 635 ? -31.144 -10.235 19.782 1.00 96.88 635 ARG A C 1
ATOM 4889 O O . ARG A 1 635 ? -31.760 -9.366 19.181 1.00 96.88 635 ARG A O 1
ATOM 4896 N N . ALA A 1 636 ? -31.049 -10.255 21.113 1.00 97.00 636 ALA A N 1
ATOM 4897 C CA . ALA A 1 636 ? -31.747 -9.302 21.974 1.00 97.00 636 ALA A CA 1
ATOM 4898 C C . ALA A 1 636 ? -31.362 -7.844 21.671 1.00 97.00 636 ALA A C 1
ATOM 4900 O O . ALA A 1 636 ? -32.230 -6.976 21.637 1.00 97.00 636 ALA A O 1
ATOM 4901 N N . VAL A 1 637 ? -30.079 -7.562 21.402 1.00 97.00 637 VAL A N 1
ATOM 4902 C CA . VAL A 1 637 ? -29.637 -6.220 20.978 1.00 97.00 637 VAL A CA 1
ATOM 4903 C C . VAL A 1 637 ? -30.239 -5.827 19.627 1.00 97.00 637 VAL A C 1
ATOM 4905 O O . VAL A 1 637 ? -30.683 -4.689 19.482 1.00 97.00 637 VAL A O 1
ATOM 4908 N N . ARG A 1 638 ? -30.284 -6.740 18.646 1.00 96.19 638 ARG A N 1
ATOM 4909 C CA . ARG A 1 638 ? -30.904 -6.468 17.337 1.00 96.19 638 ARG A CA 1
ATOM 4910 C C . ARG A 1 638 ? -32.414 -6.276 17.430 1.00 96.19 638 ARG A C 1
ATOM 4912 O O . ARG A 1 638 ? -32.924 -5.369 16.785 1.00 96.19 638 ARG A O 1
ATOM 4919 N N . ASP A 1 639 ? -33.107 -7.075 18.233 1.00 97.44 639 ASP A N 1
ATOM 4920 C CA . ASP A 1 639 ? -34.552 -6.955 18.451 1.00 97.44 639 ASP A CA 1
ATOM 4921 C C . ASP A 1 639 ? -34.891 -5.618 19.123 1.00 97.44 639 ASP A C 1
ATOM 4923 O O . ASP A 1 639 ? -35.795 -4.900 18.691 1.00 97.44 639 ASP A O 1
ATOM 4927 N N . GLU A 1 640 ? -34.118 -5.236 20.141 1.00 97.88 640 GLU A N 1
ATOM 4928 C CA . GLU A 1 640 ? -34.273 -3.950 20.818 1.00 97.88 640 GLU A CA 1
ATOM 4929 C C . GLU A 1 640 ? -33.957 -2.777 19.877 1.00 97.88 640 GLU A C 1
ATOM 4931 O O . GLU A 1 640 ? -34.684 -1.784 19.863 1.00 97.88 640 GLU A O 1
ATOM 4936 N N . LEU A 1 641 ? -32.926 -2.893 19.036 1.00 97.31 641 LEU A N 1
ATOM 4937 C CA . LEU A 1 641 ? -32.619 -1.904 18.002 1.00 97.31 641 LEU A CA 1
ATOM 4938 C C . LEU A 1 641 ? -33.737 -1.807 16.954 1.00 97.31 641 LEU A C 1
ATOM 4940 O O . LEU A 1 641 ? -34.128 -0.707 16.576 1.00 97.31 641 LEU A O 1
ATOM 4944 N N . ALA A 1 642 ? -34.301 -2.934 16.520 1.00 96.62 642 ALA A N 1
ATOM 4945 C CA . ALA A 1 642 ? -35.435 -2.953 15.602 1.00 96.62 642 ALA A CA 1
ATOM 4946 C C . ALA A 1 642 ? -36.677 -2.286 16.216 1.00 96.62 642 ALA A C 1
ATOM 4948 O O . ALA A 1 642 ? -37.436 -1.637 15.500 1.00 96.62 642 ALA A O 1
ATOM 4949 N N . SER A 1 643 ? -36.859 -2.369 17.540 1.00 97.25 643 SER A N 1
ATOM 4950 C CA . SER A 1 643 ? -37.935 -1.653 18.246 1.00 97.25 643 SER A CA 1
ATOM 4951 C C . SER A 1 643 ? -37.783 -0.124 18.207 1.00 97.25 643 SER A C 1
ATOM 4953 O O . SER A 1 643 ? -38.772 0.594 18.353 1.00 97.25 643 SER A O 1
ATOM 4955 N N . LEU A 1 644 ? -36.560 0.373 17.985 1.00 96.81 644 LEU A N 1
ATOM 4956 C CA . LEU A 1 644 ? -36.253 1.795 17.820 1.00 96.81 644 LEU A CA 1
ATOM 4957 C C . LEU A 1 644 ? -36.407 2.273 16.370 1.00 96.81 644 LEU A C 1
ATOM 4959 O O . LEU A 1 644 ? -36.356 3.478 16.128 1.00 96.81 644 LEU A O 1
ATOM 4963 N N . ALA A 1 645 ? -36.620 1.374 15.405 1.00 91.88 645 ALA A N 1
ATOM 4964 C CA . ALA A 1 645 ? -36.712 1.740 13.997 1.00 91.88 645 ALA A CA 1
ATOM 4965 C C . ALA A 1 645 ? -37.826 2.774 13.746 1.00 91.88 645 ALA A C 1
ATOM 4967 O O . ALA A 1 645 ? -38.972 2.609 14.166 1.00 91.88 645 ALA A O 1
ATOM 4968 N N . GLY A 1 646 ? -37.482 3.859 13.047 1.00 90.31 646 GLY A N 1
ATOM 4969 C CA . GLY A 1 646 ? -38.394 4.972 12.767 1.00 90.31 646 GLY A CA 1
ATOM 4970 C C . GLY A 1 646 ? -38.575 5.965 13.921 1.00 90.31 646 GLY A C 1
ATOM 4971 O O . GLY A 1 646 ? -39.261 6.972 13.738 1.00 90.31 646 GLY A O 1
ATOM 4972 N N . CYS A 1 647 ? -37.963 5.727 15.085 1.00 94.12 647 CYS A N 1
ATOM 4973 C CA . CYS A 1 647 ? -37.867 6.729 16.143 1.00 94.12 647 CYS A CA 1
ATOM 4974 C C . CYS A 1 647 ? -36.812 7.787 15.793 1.00 94.12 647 CYS A C 1
ATOM 4976 O O . CYS A 1 647 ? -35.853 7.520 15.075 1.00 94.12 647 CYS A O 1
ATOM 4978 N N . ASP A 1 648 ? -36.955 8.988 16.354 1.00 96.38 648 ASP A N 1
ATOM 4979 C CA . ASP A 1 648 ? -35.896 9.993 16.288 1.00 96.38 648 ASP A CA 1
ATOM 4980 C C . ASP A 1 648 ? -34.697 9.541 17.137 1.00 96.38 648 ASP A C 1
ATOM 4982 O O . ASP A 1 648 ? -34.818 9.309 18.346 1.00 96.38 648 ASP A O 1
ATOM 4986 N N . TRP A 1 649 ? -33.527 9.419 16.511 1.00 96.56 649 TRP A N 1
ATOM 4987 C CA . TRP A 1 649 ? -32.299 9.018 17.191 1.00 96.56 649 TRP A CA 1
ATOM 4988 C C . TRP A 1 649 ? -31.881 10.028 18.271 1.00 96.56 649 TRP A C 1
ATOM 4990 O O . TRP A 1 649 ? -31.239 9.626 19.244 1.00 96.56 649 TRP A O 1
ATOM 5000 N N . HIS A 1 650 ? -32.301 11.300 18.189 1.00 96.12 650 HIS A N 1
ATOM 5001 C CA . HIS A 1 650 ? -32.077 12.273 19.263 1.00 96.12 650 HIS A CA 1
ATOM 5002 C C . HIS A 1 650 ? -32.740 11.841 20.575 1.00 96.12 650 HIS A C 1
ATOM 5004 O O . HIS A 1 650 ? -32.144 11.997 21.636 1.00 96.12 650 HIS A O 1
ATOM 5010 N N . ALA A 1 651 ? -33.920 11.213 20.530 1.00 96.31 651 ALA A N 1
ATOM 5011 C CA . ALA A 1 651 ? -34.549 10.669 21.734 1.00 96.31 651 ALA A CA 1
ATOM 5012 C C . ALA A 1 651 ? -33.720 9.524 22.339 1.00 96.31 651 ALA A C 1
ATOM 5014 O O . ALA A 1 651 ? -33.603 9.411 23.559 1.00 96.31 651 ALA A O 1
ATOM 5015 N N . SER A 1 652 ? -33.089 8.706 21.489 1.00 97.38 652 SER A N 1
ATOM 5016 C CA . SER A 1 652 ? -32.162 7.664 21.948 1.00 97.38 652 SER A CA 1
ATOM 5017 C C . SER A 1 652 ? -30.885 8.249 22.550 1.00 97.38 652 SER A C 1
ATOM 5019 O O . SER A 1 652 ? -30.370 7.705 23.525 1.00 97.38 652 SER A O 1
ATOM 5021 N N . TRP A 1 653 ? -30.396 9.372 22.016 1.00 96.44 653 TRP A N 1
ATOM 5022 C CA . TRP A 1 653 ? -29.281 10.121 22.595 1.00 96.44 653 TRP A CA 1
ATOM 5023 C C . TRP A 1 653 ? -29.621 10.688 23.976 1.00 96.44 653 TRP A C 1
ATOM 5025 O O . TRP A 1 653 ? -28.849 10.481 24.914 1.00 96.44 653 TRP A O 1
ATOM 5035 N N . GLU A 1 654 ? -30.787 11.321 24.131 1.00 96.00 654 GLU A N 1
ATOM 5036 C CA . GLU A 1 654 ? -31.263 11.819 25.428 1.00 96.00 654 GLU A CA 1
ATOM 5037 C C . GLU A 1 654 ? -31.365 10.700 26.472 1.00 96.00 654 GLU A C 1
ATOM 5039 O O . GLU A 1 654 ? -30.884 10.851 27.594 1.00 96.00 654 GLU A O 1
ATOM 5044 N N . GLU A 1 655 ? -31.919 9.544 26.099 1.00 95.25 655 GLU A N 1
ATOM 5045 C CA . GLU A 1 655 ? -32.005 8.391 27.000 1.00 95.25 655 GLU A CA 1
ATOM 5046 C C . GLU A 1 655 ? -30.620 7.816 27.331 1.00 95.25 655 GLU A C 1
ATOM 5048 O O . GLU A 1 655 ? -30.319 7.513 28.487 1.00 95.25 655 GLU A O 1
ATOM 5053 N N . TYR A 1 656 ? -29.740 7.683 26.336 1.00 95.00 656 TYR A N 1
ATOM 5054 C CA . TYR A 1 656 ? -28.404 7.123 26.537 1.00 95.00 656 TYR A CA 1
ATOM 5055 C C . TYR A 1 656 ? -27.546 7.991 27.466 1.00 95.00 656 TYR A C 1
ATOM 5057 O O . TYR A 1 656 ? -26.776 7.452 28.278 1.00 95.00 656 TYR A O 1
ATOM 5065 N N . ARG A 1 657 ? -27.679 9.318 27.348 1.00 94.12 657 ARG A N 1
ATOM 5066 C CA . ARG A 1 657 ? -26.953 10.301 28.157 1.00 94.12 657 ARG A CA 1
ATOM 5067 C C . ARG A 1 657 ? -27.645 10.631 29.475 1.00 94.12 657 ARG A C 1
ATOM 5069 O O . ARG A 1 657 ? -27.055 11.360 30.257 1.00 94.12 657 ARG A O 1
ATOM 5076 N N . ASP A 1 658 ? -28.828 10.105 29.771 1.00 93.75 658 ASP A N 1
ATOM 5077 C CA . ASP A 1 658 ? -29.513 10.386 31.034 1.00 93.75 658 ASP A CA 1
ATOM 5078 C C . ASP A 1 658 ? -28.723 9.890 32.261 1.00 93.75 658 ASP A C 1
ATOM 5080 O O . ASP A 1 658 ? -28.402 8.700 32.396 1.00 93.75 658 ASP A O 1
ATOM 5084 N N . ALA A 1 659 ? -28.449 10.797 33.206 1.00 90.88 659 ALA A N 1
ATOM 5085 C CA . ALA A 1 659 ? -27.847 10.434 34.486 1.00 90.88 659 ALA A CA 1
ATOM 5086 C C . ALA A 1 659 ? -28.899 9.967 35.495 1.00 90.88 659 ALA A C 1
ATOM 5088 O O . ALA A 1 659 ? -28.768 8.882 36.073 1.00 90.88 659 ALA A O 1
ATOM 5089 N N . ASP A 1 660 ? -29.928 10.778 35.725 1.00 88.75 660 ASP A N 1
ATOM 5090 C CA . ASP A 1 660 ? -30.897 10.603 36.814 1.00 88.75 660 ASP A CA 1
ATOM 5091 C C . ASP A 1 660 ? -32.281 11.231 36.556 1.00 88.75 660 ASP A C 1
ATOM 5093 O O . ASP A 1 660 ? -33.066 11.397 37.495 1.00 88.75 660 ASP A O 1
ATOM 5097 N N . GLY A 1 661 ? -32.582 11.586 35.308 1.00 87.75 661 GLY A N 1
ATOM 5098 C CA . GLY A 1 661 ? -33.799 12.269 34.874 1.00 87.75 661 GLY A CA 1
ATOM 5099 C C . GLY A 1 661 ? -33.734 13.794 34.951 1.00 87.75 661 GLY A C 1
ATOM 5100 O O . GLY A 1 661 ? -34.698 14.452 34.561 1.00 87.75 661 GLY A O 1
ATOM 5101 N N . THR A 1 662 ? -32.647 14.378 35.474 1.00 87.81 662 THR A N 1
ATOM 5102 C CA . THR A 1 662 ? -32.536 15.839 35.660 1.00 87.81 662 THR A CA 1
ATOM 5103 C C . THR A 1 662 ? -31.346 16.482 34.962 1.00 87.81 662 THR A C 1
ATOM 5105 O O . THR A 1 662 ? -31.376 17.683 34.695 1.00 87.81 662 THR A O 1
ATOM 5108 N N . ARG A 1 663 ? -30.304 15.705 34.656 1.00 92.25 663 ARG A N 1
ATOM 5109 C CA . ARG A 1 663 ? -29.095 16.181 33.979 1.00 92.25 663 ARG A CA 1
ATOM 5110 C C . ARG A 1 663 ? -28.490 15.091 33.088 1.00 92.25 663 ARG A C 1
ATOM 5112 O O . ARG A 1 663 ? -28.692 13.904 33.365 1.00 92.25 663 ARG A O 1
ATOM 5119 N N . PRO A 1 664 ? -27.685 15.469 32.083 1.00 92.56 664 PRO A N 1
ATOM 5120 C CA . PRO A 1 664 ? -26.907 14.508 31.318 1.00 92.56 664 PRO A CA 1
ATOM 5121 C C . PRO A 1 664 ? -25.737 13.930 32.135 1.00 92.56 664 PRO A C 1
ATOM 5123 O O . PRO A 1 664 ? -25.252 14.536 33.100 1.00 92.56 664 PRO A O 1
ATOM 5126 N N . MET A 1 665 ? -25.287 12.742 31.734 1.00 92.56 665 MET A N 1
ATOM 5127 C CA . MET A 1 665 ? -24.068 12.095 32.200 1.00 92.56 665 MET A CA 1
ATOM 5128 C C . MET A 1 665 ? -22.846 12.716 31.541 1.00 92.56 665 MET A C 1
ATOM 5130 O O . MET A 1 665 ? -22.845 13.016 30.348 1.00 92.56 665 MET A O 1
ATOM 5134 N N . GLN A 1 666 ? -21.762 12.780 32.300 1.00 90.88 666 GLN A N 1
ATOM 5135 C CA . GLN A 1 666 ? -20.444 13.064 31.760 1.00 90.88 666 GLN A CA 1
ATOM 5136 C C . GLN A 1 666 ? -19.853 11.798 31.124 1.00 90.88 666 GLN A C 1
ATOM 5138 O O . GLN A 1 666 ? -19.526 10.829 31.816 1.00 90.88 666 GLN A O 1
ATOM 5143 N N . LEU A 1 667 ? -19.741 11.802 29.793 1.00 91.62 667 LEU A N 1
ATOM 5144 C CA . LEU A 1 667 ? -19.151 10.703 29.015 1.00 91.62 667 LEU A CA 1
ATOM 5145 C C . LEU A 1 667 ? -17.659 10.902 28.713 1.00 91.62 667 LEU A C 1
ATOM 5147 O O . LEU A 1 667 ? -17.006 9.975 28.244 1.00 91.62 667 LEU A O 1
ATOM 5151 N N . SER A 1 668 ? -17.103 12.069 29.025 1.00 90.94 668 SER A N 1
ATOM 5152 C CA . SER A 1 668 ? -15.665 12.312 29.006 1.00 90.94 668 SER A CA 1
ATOM 5153 C C . SER A 1 668 ? -15.012 11.905 30.337 1.00 90.94 668 SER A C 1
ATOM 5155 O O . SER A 1 668 ? -15.685 11.825 31.368 1.00 90.94 668 SER A O 1
ATOM 5157 N N . PRO A 1 669 ? -13.692 11.655 30.365 1.00 87.44 669 PRO A N 1
ATOM 5158 C CA . PRO A 1 669 ? -12.972 11.384 31.610 1.00 87.44 669 PRO A CA 1
ATOM 5159 C C . PRO A 1 669 ? -12.805 12.627 32.504 1.00 87.44 669 PRO A C 1
ATOM 5161 O O . PRO A 1 669 ? -12.563 12.481 33.699 1.00 87.44 669 PRO A O 1
ATOM 5164 N N . SER A 1 670 ? -12.908 13.832 31.939 1.00 85.38 670 SER A N 1
ATOM 5165 C CA . SER A 1 670 ? -12.766 15.117 32.635 1.00 85.38 670 SER A CA 1
ATOM 5166 C C . SER A 1 670 ? -13.624 16.200 31.978 1.00 85.38 670 SER A C 1
ATOM 5168 O O . SER A 1 670 ? -14.070 16.040 30.840 1.00 85.38 670 SER A O 1
ATOM 5170 N N . GLU A 1 671 ? -13.898 17.292 32.699 1.00 83.50 671 GLU A N 1
ATOM 5171 C CA . GLU A 1 671 ? -14.649 18.438 32.154 1.00 83.50 671 GLU A CA 1
ATOM 5172 C C . GLU A 1 671 ? -13.818 19.185 31.099 1.00 83.50 671 GLU A C 1
ATOM 5174 O O . GLU A 1 671 ? -14.339 19.538 30.049 1.00 83.50 671 GLU A O 1
ATOM 5179 N N . ASP A 1 672 ? -12.502 19.289 31.309 1.00 86.56 672 ASP A N 1
ATOM 5180 C CA . ASP A 1 672 ? -11.552 19.931 30.387 1.00 86.56 672 ASP A CA 1
ATOM 5181 C C . ASP A 1 672 ? -11.065 19.002 29.254 1.00 86.56 672 ASP A C 1
ATOM 5183 O O . ASP A 1 672 ? -9.950 19.135 28.747 1.00 86.56 672 ASP A O 1
ATOM 5187 N N . ALA A 1 673 ? -11.852 17.986 28.900 1.00 92.06 673 ALA A N 1
ATOM 5188 C CA . ALA A 1 673 ? -11.481 17.029 27.866 1.00 92.06 673 ALA A CA 1
ATOM 5189 C C . ALA A 1 673 ? -11.377 17.709 26.488 1.00 92.06 673 ALA A C 1
ATOM 5191 O O . ALA A 1 673 ? -12.275 18.445 26.080 1.00 92.06 673 ALA A O 1
ATOM 5192 N N . PHE A 1 674 ? -10.299 17.441 25.746 1.00 94.38 674 PHE A N 1
ATOM 5193 C CA . PHE A 1 674 ? -10.088 18.045 24.430 1.00 94.38 674 PHE A CA 1
ATOM 5194 C C . PHE A 1 674 ? -10.921 17.362 23.339 1.00 94.38 674 PHE A C 1
ATOM 5196 O O . PHE A 1 674 ? -10.928 16.131 23.227 1.00 94.38 674 PHE A O 1
ATOM 5203 N N . TYR A 1 675 ? -11.539 18.173 22.477 1.00 96.38 675 TYR A N 1
ATOM 5204 C CA . TYR A 1 675 ? -12.212 17.755 21.246 1.00 96.38 675 TYR A CA 1
ATOM 5205 C C . TYR A 1 675 ? -11.698 18.578 20.064 1.00 96.38 675 TYR A C 1
ATOM 5207 O O . TYR A 1 675 ? -11.322 19.737 20.227 1.00 96.38 675 TYR A O 1
ATOM 5215 N N . LEU A 1 676 ? -11.694 17.988 18.866 1.00 96.38 676 LEU A N 1
ATOM 5216 C CA . LEU A 1 676 ? -11.283 18.672 17.633 1.00 96.38 676 LEU A CA 1
ATOM 5217 C C . LEU A 1 676 ? -12.255 19.791 17.232 1.00 96.38 676 LEU A C 1
ATOM 5219 O O . LEU A 1 676 ? -11.862 20.683 16.485 1.00 96.38 676 LEU A O 1
ATOM 5223 N N . PHE A 1 677 ? -13.505 19.732 17.688 1.00 96.69 677 PHE A N 1
ATOM 5224 C CA . PHE A 1 677 ? -14.591 20.623 17.278 1.00 96.69 677 PHE A CA 1
ATOM 5225 C C . PHE A 1 677 ? -15.297 21.212 18.499 1.00 96.69 677 PHE A C 1
ATOM 5227 O O . PHE A 1 677 ? -15.221 20.662 19.600 1.00 96.69 677 PHE A O 1
ATOM 5234 N N . GLU A 1 678 ? -16.000 22.324 18.296 1.00 95.94 678 GLU A N 1
ATOM 5235 C CA . GLU A 1 678 ? -16.785 22.967 19.349 1.00 95.94 678 GLU A CA 1
ATOM 5236 C C . GLU A 1 678 ? -17.950 22.071 19.775 1.00 95.94 678 GLU A C 1
ATOM 5238 O O . GLU A 1 678 ? -18.651 21.490 18.942 1.00 95.94 678 GLU A O 1
ATOM 5243 N N . GLN A 1 679 ? -18.155 21.954 21.087 1.00 94.25 679 GLN A N 1
ATOM 5244 C CA . GLN A 1 679 ? -19.309 21.254 21.637 1.00 94.25 679 GLN A CA 1
ATOM 5245 C C . GLN A 1 679 ? -20.538 22.158 21.649 1.00 94.25 679 GLN A C 1
ATOM 5247 O O . GLN A 1 679 ? -20.476 23.329 22.021 1.00 94.25 679 GLN A O 1
ATOM 5252 N N . ARG A 1 680 ? -21.678 21.575 21.294 1.00 94.31 680 ARG A N 1
ATOM 5253 C CA . ARG A 1 680 ? -23.005 22.168 21.429 1.00 94.31 680 ARG A CA 1
ATOM 5254 C C . ARG A 1 680 ? -23.560 21.911 22.832 1.00 94.31 680 ARG A C 1
ATOM 5256 O O . ARG A 1 680 ? -23.080 21.049 23.565 1.00 94.31 680 ARG A O 1
ATOM 5263 N N . GLU A 1 681 ? -24.646 22.601 23.181 1.00 89.19 681 GLU A N 1
ATOM 5264 C CA . GLU A 1 681 ? -25.347 22.410 24.464 1.00 89.19 681 GLU A CA 1
ATOM 5265 C C . GLU A 1 681 ? -25.880 20.977 24.662 1.00 89.19 681 GLU A C 1
ATOM 5267 O O . GLU A 1 681 ? -26.040 20.511 25.790 1.00 89.19 681 GLU A O 1
ATOM 5272 N N . ASP A 1 682 ? -26.122 20.241 23.573 1.00 90.00 682 ASP A N 1
ATOM 5273 C CA . ASP A 1 682 ? -26.545 18.840 23.602 1.00 90.00 682 ASP A CA 1
ATOM 5274 C C . ASP A 1 682 ? -25.377 17.841 23.751 1.00 90.00 682 ASP A C 1
ATOM 5276 O O . ASP A 1 682 ? -25.584 16.628 23.661 1.00 90.00 682 ASP A O 1
ATOM 5280 N N . GLY A 1 683 ? -24.157 18.317 24.011 1.00 90.62 683 GLY A N 1
ATOM 5281 C CA . GLY A 1 683 ? -22.968 17.487 24.216 1.00 90.62 683 GLY A CA 1
ATOM 5282 C C . GLY A 1 683 ? -22.425 16.823 22.947 1.00 90.62 683 GLY A C 1
ATOM 5283 O O . GLY A 1 683 ? -21.460 16.068 23.036 1.00 90.62 683 GLY A O 1
ATOM 5284 N N . LEU A 1 684 ? -23.025 17.086 21.783 1.00 95.62 684 LEU A N 1
ATOM 5285 C CA . LEU A 1 684 ? -22.504 16.694 20.474 1.00 95.62 684 LEU A CA 1
ATOM 5286 C C . LEU A 1 684 ? -21.657 17.822 19.875 1.00 95.62 684 LEU A C 1
ATOM 5288 O O . LEU A 1 684 ? -21.590 18.929 20.405 1.00 95.62 684 LEU A O 1
ATOM 5292 N N . LEU A 1 685 ? -20.994 17.542 18.761 1.00 97.06 685 LEU A N 1
ATOM 5293 C CA . LEU A 1 685 ? -20.065 18.452 18.102 1.00 97.06 685 LEU A CA 1
ATOM 5294 C C . LEU A 1 685 ? -20.744 19.259 16.996 1.00 97.06 685 LEU A C 1
ATOM 5296 O O . LEU A 1 685 ? -21.632 18.773 16.287 1.00 97.06 685 LEU A O 1
ATOM 5300 N N . GLN A 1 686 ? -20.302 20.504 16.837 1.00 95.56 686 GLN A N 1
ATOM 5301 C CA . GLN A 1 686 ? -20.717 21.384 15.755 1.00 95.56 686 GLN A CA 1
ATOM 5302 C C . GLN A 1 686 ? -19.911 21.079 14.486 1.00 95.56 686 GLN A C 1
ATOM 5304 O O . GLN A 1 686 ? -18.732 21.407 14.386 1.00 95.56 686 GLN A O 1
ATOM 5309 N N . GLU A 1 687 ? -20.567 20.475 13.494 1.00 91.44 687 GLU A N 1
ATOM 5310 C CA . GLU A 1 687 ? -19.910 19.971 12.277 1.00 91.44 687 GLU A CA 1
ATOM 5311 C C . GLU A 1 687 ? -19.239 21.053 11.430 1.00 91.44 687 GLU A C 1
ATOM 5313 O O . GLU A 1 687 ? -18.252 20.758 10.762 1.00 91.44 687 GLU A O 1
ATOM 5318 N N . ASP A 1 688 ? -19.726 22.294 11.494 1.00 91.69 688 ASP A N 1
ATOM 5319 C CA . ASP A 1 688 ? -19.197 23.436 10.739 1.00 91.69 688 ASP A CA 1
ATOM 5320 C C . ASP A 1 688 ? -18.143 24.249 11.516 1.00 91.69 688 ASP A C 1
ATOM 5322 O O . ASP A 1 688 ? -17.607 25.227 10.991 1.00 91.69 688 ASP A O 1
ATOM 5326 N N . SER A 1 689 ? -17.819 23.883 12.765 1.00 93.88 689 SER A N 1
ATOM 5327 C CA . SER A 1 689 ? -16.872 24.663 13.576 1.00 93.88 689 SER A CA 1
ATOM 5328 C C . SER A 1 689 ? -15.444 24.571 13.017 1.00 93.88 689 SER A C 1
ATOM 5330 O O . SER A 1 689 ? -15.052 23.541 12.457 1.00 93.88 689 SER A O 1
ATOM 5332 N N . PRO A 1 690 ? -14.588 25.588 13.191 1.00 93.88 690 PRO A N 1
ATOM 5333 C CA . PRO A 1 690 ? -13.165 25.421 12.915 1.00 93.88 690 PRO A CA 1
ATOM 5334 C C . PRO A 1 690 ? -12.563 24.314 13.799 1.00 93.88 690 PRO A C 1
ATOM 5336 O O . PRO A 1 690 ? -13.111 23.974 14.851 1.00 93.88 690 PRO A O 1
ATOM 5339 N N . LEU A 1 691 ? -11.434 23.747 13.360 1.00 95.56 691 LEU A N 1
ATOM 5340 C CA . LEU A 1 691 ? -10.656 22.836 14.199 1.00 95.56 691 LEU A CA 1
ATOM 5341 C C . LEU A 1 691 ? -10.088 23.598 15.396 1.00 95.56 691 LEU A C 1
ATOM 5343 O O . LEU A 1 691 ? -9.448 24.641 15.232 1.00 95.56 691 LEU A O 1
ATOM 5347 N N . LEU A 1 692 ? -10.302 23.055 16.588 1.00 95.38 692 LEU A N 1
ATOM 5348 C CA . LEU A 1 692 ? -9.829 23.642 17.829 1.00 95.38 692 LEU A CA 1
ATOM 5349 C C . LEU A 1 692 ? -8.339 23.376 18.052 1.00 95.38 692 LEU A C 1
ATOM 5351 O O . LEU A 1 692 ? -7.774 22.370 17.617 1.00 95.38 692 LEU A O 1
ATOM 5355 N N . ARG A 1 693 ? -7.707 24.314 18.760 1.00 94.00 693 ARG A N 1
ATOM 5356 C CA . ARG A 1 693 ? -6.309 24.256 19.188 1.00 94.00 693 ARG A CA 1
ATOM 5357 C C . ARG A 1 693 ? -6.255 24.116 20.705 1.00 94.00 693 ARG A C 1
ATOM 5359 O O . ARG A 1 693 ? -6.860 24.919 21.411 1.00 94.00 693 ARG A O 1
ATOM 5366 N N . GLY A 1 694 ? -5.515 23.123 21.188 1.00 90.69 694 GLY A N 1
ATOM 5367 C CA . GLY A 1 694 ? -5.272 22.924 22.616 1.00 90.69 694 GLY A CA 1
ATOM 5368 C C . GLY A 1 694 ? -4.245 23.907 23.189 1.00 90.69 694 GLY A C 1
ATOM 5369 O O . GLY A 1 694 ? -3.596 24.667 22.461 1.00 90.69 694 GLY A O 1
ATOM 5370 N N . ASP A 1 695 ? -4.061 23.877 24.511 1.00 90.19 695 ASP A N 1
ATOM 5371 C CA . ASP A 1 695 ? -2.937 24.574 25.140 1.00 90.19 695 ASP A CA 1
ATOM 5372 C C . ASP A 1 695 ? -1.623 23.834 24.842 1.00 90.19 695 ASP A C 1
ATOM 5374 O O . ASP A 1 695 ? -1.379 22.725 25.316 1.00 90.19 695 ASP A O 1
ATOM 5378 N N . ARG A 1 696 ? -0.758 24.482 24.054 1.00 92.69 696 ARG A N 1
ATOM 5379 C CA . ARG A 1 696 ? 0.561 23.965 23.654 1.00 92.69 696 ARG A CA 1
ATOM 5380 C C . ARG A 1 696 ? 1.713 24.588 24.446 1.00 92.69 696 ARG A C 1
ATOM 5382 O O . ARG A 1 696 ? 2.869 24.386 24.087 1.00 92.69 696 ARG A O 1
ATOM 5389 N N . SER A 1 697 ? 1.439 25.364 25.498 1.00 90.81 697 SER A N 1
ATOM 5390 C CA . SER A 1 697 ? 2.464 26.091 26.270 1.00 90.81 697 SER A CA 1
ATOM 5391 C C . SER A 1 697 ? 3.531 25.177 26.887 1.00 90.81 697 SER A C 1
ATOM 5393 O O . SER A 1 697 ? 4.685 25.581 27.030 1.00 90.81 697 SER A O 1
ATOM 5395 N N . ALA A 1 698 ? 3.163 23.932 27.202 1.00 91.19 698 ALA A N 1
ATOM 5396 C CA . ALA A 1 698 ? 4.057 22.916 27.751 1.00 91.19 698 ALA A CA 1
ATOM 5397 C C . ALA A 1 698 ? 4.790 22.073 26.687 1.00 91.19 698 ALA A C 1
ATOM 5399 O O . ALA A 1 698 ? 5.646 21.260 27.044 1.00 91.19 698 ALA A O 1
ATOM 5400 N N . TYR A 1 699 ? 4.468 22.224 25.396 1.00 93.94 699 TYR A N 1
ATOM 5401 C CA . TYR A 1 699 ? 5.035 21.378 24.345 1.00 93.94 699 TYR A CA 1
ATOM 5402 C C . TYR A 1 699 ? 6.488 21.765 24.068 1.00 93.94 699 TYR A C 1
ATOM 5404 O O . TYR A 1 699 ? 6.828 22.938 23.913 1.00 93.94 699 TYR A O 1
ATOM 5412 N N . GLN A 1 700 ? 7.362 20.762 23.989 1.00 91.81 700 GLN A N 1
ATOM 5413 C CA . GLN A 1 700 ? 8.776 20.980 23.694 1.00 91.81 700 GLN A CA 1
ATOM 5414 C C . GLN A 1 700 ? 8.993 20.983 22.180 1.00 91.81 700 GLN A C 1
ATOM 5416 O O . GLN A 1 700 ? 8.808 19.935 21.567 1.00 91.81 700 GLN A O 1
ATOM 5421 N N . PRO A 1 701 ? 9.407 22.105 21.563 1.00 91.69 701 PRO A N 1
ATOM 5422 C CA . PRO A 1 701 ? 9.643 22.151 20.127 1.00 91.69 701 PRO A CA 1
ATOM 5423 C C . PRO A 1 701 ? 10.824 21.268 19.720 1.00 91.69 701 PRO A C 1
ATOM 5425 O O . PRO A 1 701 ? 11.688 20.916 20.529 1.00 91.69 701 PRO A O 1
ATOM 5428 N N . ILE A 1 702 ? 10.885 20.956 18.426 1.00 91.38 702 ILE A N 1
ATOM 5429 C CA . ILE A 1 702 ? 12.012 20.244 17.821 1.00 91.38 702 ILE A CA 1
ATOM 5430 C C . ILE A 1 702 ? 13.322 20.985 18.120 1.00 91.38 702 ILE A C 1
ATOM 5432 O O . ILE A 1 702 ? 13.405 22.199 17.941 1.00 91.38 702 ILE A O 1
ATOM 5436 N N . ASP A 1 703 ? 14.371 20.252 18.514 1.00 89.44 703 ASP A N 1
ATOM 5437 C CA . ASP A 1 703 ? 15.691 20.837 18.769 1.00 89.44 703 ASP A CA 1
ATOM 5438 C C . ASP A 1 703 ? 16.225 21.546 17.498 1.00 89.44 703 ASP A C 1
ATOM 5440 O O . ASP A 1 703 ? 16.602 20.888 16.512 1.00 89.44 703 ASP A O 1
ATOM 5444 N N . PRO A 1 704 ? 16.322 22.892 17.505 1.00 88.38 704 PRO A N 1
ATOM 5445 C CA . PRO A 1 704 ? 16.703 23.657 16.324 1.00 88.38 704 PRO A CA 1
ATOM 5446 C C . PRO A 1 704 ? 18.178 23.463 15.959 1.00 88.38 704 PRO A C 1
ATOM 5448 O O . PRO A 1 704 ? 18.557 23.636 14.796 1.00 88.38 704 PRO A O 1
ATOM 5451 N N . GLN A 1 705 ? 19.033 23.108 16.925 1.00 88.56 705 GLN A N 1
ATOM 5452 C CA . GLN A 1 705 ? 20.438 22.811 16.664 1.00 88.56 705 GLN A CA 1
ATOM 5453 C C . GLN A 1 705 ? 20.571 21.484 15.926 1.00 88.56 705 GLN A C 1
ATOM 5455 O O . GLN A 1 705 ? 21.305 21.420 14.940 1.00 88.56 705 GLN A O 1
ATOM 5460 N N . MET A 1 706 ? 19.843 20.450 16.358 1.00 87.25 706 MET A N 1
ATOM 5461 C CA . MET A 1 706 ? 19.835 19.147 15.686 1.00 87.25 706 MET A CA 1
ATOM 5462 C C . MET A 1 706 ? 19.284 19.255 14.264 1.00 87.25 706 MET A C 1
ATOM 5464 O O . MET A 1 706 ? 19.950 18.796 13.334 1.00 87.25 706 MET A O 1
ATOM 5468 N N . LYS A 1 707 ? 18.155 19.953 14.073 1.00 87.62 707 LYS A N 1
ATOM 5469 C CA . LYS A 1 707 ? 17.555 20.203 12.749 1.00 87.62 707 LYS A CA 1
ATOM 5470 C C . LYS A 1 707 ? 18.526 20.913 11.802 1.00 87.62 707 LYS A C 1
ATOM 5472 O O . LYS A 1 707 ? 18.766 20.464 10.683 1.00 87.62 707 LYS A O 1
ATOM 5477 N N . ARG A 1 708 ? 19.174 21.985 12.275 1.00 87.81 708 ARG A N 1
ATOM 5478 C CA . ARG A 1 708 ? 20.168 22.743 11.495 1.00 87.81 708 ARG A CA 1
ATOM 5479 C C . ARG A 1 708 ? 21.424 21.928 11.183 1.00 87.81 708 ARG A C 1
ATOM 5481 O O . ARG A 1 708 ? 21.967 22.042 10.085 1.00 87.81 708 ARG A O 1
ATOM 5488 N N . LEU A 1 709 ? 21.924 21.158 12.150 1.00 86.12 709 LEU A N 1
ATOM 5489 C CA . LEU A 1 709 ? 23.116 20.331 11.973 1.00 86.12 709 LEU A CA 1
ATOM 5490 C C . LEU A 1 709 ? 22.851 19.230 10.944 1.00 86.12 709 LEU A C 1
ATOM 5492 O O . LEU A 1 709 ? 23.660 19.053 10.039 1.00 86.12 709 LEU A O 1
ATOM 5496 N N . HIS A 1 710 ? 21.710 18.547 11.048 1.00 87.69 710 HIS A N 1
ATOM 5497 C CA . HIS A 1 710 ? 21.309 17.507 10.106 1.00 87.69 710 HIS A CA 1
ATOM 5498 C C . HIS A 1 710 ? 21.208 18.050 8.678 1.00 87.69 710 HIS A C 1
ATOM 5500 O O . HIS A 1 710 ? 21.875 17.524 7.789 1.00 87.69 710 HIS A O 1
ATOM 5506 N N . GLY A 1 711 ? 20.493 19.165 8.474 1.00 85.00 711 GLY A N 1
ATOM 5507 C CA . GLY A 1 711 ? 20.387 19.807 7.159 1.00 85.00 711 GLY A CA 1
ATOM 5508 C C . GLY A 1 711 ? 21.752 20.151 6.548 1.00 85.00 711 GLY A C 1
ATOM 5509 O O . GLY A 1 711 ? 21.998 19.888 5.379 1.00 85.00 711 GLY A O 1
ATOM 5510 N N . ARG A 1 712 ? 22.714 20.633 7.350 1.00 86.38 712 ARG A N 1
ATOM 5511 C CA . ARG A 1 712 ? 24.077 20.941 6.865 1.00 86.38 712 ARG A CA 1
ATOM 5512 C C . ARG A 1 712 ? 24.901 19.727 6.438 1.00 86.38 712 ARG A C 1
ATOM 5514 O O . ARG A 1 712 ? 25.843 19.914 5.672 1.00 86.38 712 ARG A O 1
ATOM 5521 N N . TYR A 1 713 ? 24.637 18.545 6.985 1.00 84.44 713 TYR A N 1
ATOM 5522 C CA . TYR A 1 713 ? 25.398 17.331 6.678 1.00 84.44 713 TYR A CA 1
ATOM 5523 C C . TYR A 1 713 ? 24.738 16.495 5.576 1.00 84.44 713 TYR A C 1
ATOM 5525 O O . TYR A 1 713 ? 25.447 15.928 4.747 1.00 84.44 713 TYR A O 1
ATOM 5533 N N . PHE A 1 714 ? 23.407 16.428 5.539 1.00 84.38 714 PHE A N 1
ATOM 5534 C CA . PHE A 1 714 ? 22.681 15.493 4.676 1.00 84.38 714 PHE A CA 1
ATOM 5535 C C . PHE A 1 714 ? 22.024 16.140 3.450 1.00 84.38 714 PHE A C 1
ATOM 5537 O O . PHE A 1 714 ? 21.795 15.431 2.477 1.00 84.38 714 PHE A O 1
ATOM 5544 N N . GLU A 1 715 ? 21.792 17.461 3.416 1.00 82.25 715 GLU A N 1
ATOM 5545 C CA . GLU A 1 715 ? 21.273 18.107 2.199 1.00 82.25 715 GLU A CA 1
ATOM 5546 C C . GLU A 1 715 ? 22.355 18.163 1.099 1.00 82.25 715 GLU A C 1
ATOM 5548 O O . GLU A 1 715 ? 23.444 18.709 1.338 1.00 82.25 715 GLU A O 1
ATOM 5553 N N . PRO A 1 716 ? 22.081 17.644 -0.116 1.00 76.25 716 PRO A N 1
ATOM 5554 C CA . PRO A 1 716 ? 23.035 17.672 -1.220 1.00 76.25 716 PRO A CA 1
ATOM 5555 C C . PRO A 1 716 ? 23.537 19.085 -1.535 1.00 76.25 716 PRO A C 1
ATOM 5557 O O . PRO A 1 716 ? 22.767 20.042 -1.613 1.00 76.25 716 PRO A O 1
ATOM 5560 N N . GLY A 1 717 ? 24.852 19.225 -1.725 1.00 69.75 717 GLY A N 1
ATOM 5561 C CA . GLY A 1 717 ? 25.473 20.487 -2.150 1.00 69.75 717 GLY A CA 1
ATOM 5562 C C . GLY A 1 717 ? 25.513 21.595 -1.088 1.00 69.75 717 GLY A C 1
ATOM 5563 O O . GLY A 1 717 ? 25.947 22.707 -1.390 1.00 69.75 717 GLY A O 1
ATOM 5564 N N . ARG A 1 718 ? 25.103 21.321 0.158 1.00 73.88 718 ARG A N 1
ATOM 5565 C CA . ARG A 1 718 ? 25.124 22.294 1.259 1.00 73.88 718 ARG A CA 1
ATOM 5566 C C . ARG A 1 718 ? 26.175 21.960 2.316 1.00 73.88 718 ARG A C 1
ATOM 5568 O O . ARG A 1 718 ? 26.381 20.809 2.685 1.00 73.88 718 ARG A O 1
ATOM 5575 N N . GLY A 1 719 ? 26.810 23.006 2.853 1.00 82.50 719 GLY A N 1
ATOM 5576 C CA . GLY A 1 719 ? 27.596 22.958 4.090 1.00 82.50 719 GLY A CA 1
ATOM 5577 C C . GLY A 1 719 ? 28.665 21.861 4.145 1.00 82.50 719 GLY A C 1
ATOM 5578 O O . GLY A 1 719 ? 29.692 21.945 3.480 1.00 82.50 719 GLY A O 1
ATOM 5579 N N . LEU A 1 720 ? 28.437 20.868 5.008 1.00 84.62 720 LEU A N 1
ATOM 5580 C CA . LEU A 1 720 ? 29.369 19.788 5.345 1.00 84.62 720 LEU A CA 1
ATOM 5581 C C . LEU A 1 720 ? 29.066 18.482 4.590 1.00 84.62 720 LEU A C 1
ATOM 5583 O O . LEU A 1 720 ? 29.693 17.462 4.871 1.00 84.62 720 LEU A O 1
ATOM 5587 N N . ASN A 1 721 ? 28.147 18.498 3.620 1.00 87.69 721 ASN A N 1
ATOM 5588 C CA . ASN A 1 721 ? 27.749 17.311 2.865 1.00 87.69 721 ASN A CA 1
ATOM 5589 C C . ASN A 1 721 ? 28.920 16.647 2.120 1.00 87.69 721 ASN A C 1
ATOM 5591 O O . ASN A 1 721 ? 29.110 15.439 2.233 1.00 87.69 721 ASN A O 1
ATOM 5595 N N . GLY A 1 722 ? 29.787 17.425 1.463 1.00 86.25 722 GLY A N 1
ATOM 5596 C CA . GLY A 1 722 ? 30.984 16.880 0.806 1.00 86.25 722 GLY A CA 1
ATOM 5597 C C . GLY A 1 722 ? 31.979 16.244 1.787 1.00 86.25 722 GLY A C 1
ATOM 5598 O O . GLY A 1 722 ? 32.582 15.213 1.488 1.00 86.25 722 GLY A O 1
ATOM 5599 N N . LEU A 1 723 ? 32.108 16.808 2.995 1.00 87.69 723 LEU A N 1
ATOM 5600 C CA . LEU A 1 723 ? 32.925 16.220 4.059 1.00 87.69 723 LEU A CA 1
ATOM 5601 C C . LEU A 1 723 ? 32.319 14.901 4.550 1.00 87.69 723 LEU A C 1
ATOM 5603 O O . LEU A 1 723 ? 33.059 13.942 4.751 1.00 87.69 723 LEU A O 1
ATOM 5607 N N . LEU A 1 724 ? 30.995 14.830 4.716 1.00 87.56 724 LEU A N 1
ATOM 5608 C CA . LEU A 1 724 ? 30.307 13.594 5.088 1.00 87.56 724 LEU A CA 1
ATOM 5609 C C . LEU A 1 724 ? 30.546 12.498 4.055 1.00 87.56 724 LEU A C 1
ATOM 5611 O O . LEU A 1 724 ? 31.026 11.430 4.424 1.00 87.56 724 LEU A O 1
ATOM 5615 N N . GLN A 1 725 ? 30.279 12.788 2.777 1.00 88.19 725 GLN A N 1
ATOM 5616 C CA . GLN A 1 725 ? 30.509 11.863 1.666 1.00 88.19 725 GLN A CA 1
ATOM 5617 C C . GLN A 1 725 ? 31.957 11.369 1.648 1.00 88.19 725 GLN A C 1
ATOM 5619 O O . GLN A 1 725 ? 32.212 10.174 1.499 1.00 88.19 725 GLN A O 1
ATOM 5624 N N . TRP A 1 726 ? 32.917 12.270 1.877 1.00 88.94 726 TRP A N 1
ATOM 5625 C CA . TRP A 1 726 ? 34.314 11.887 2.021 1.00 88.94 726 TRP A CA 1
ATOM 5626 C C . TRP A 1 726 ? 34.541 10.985 3.239 1.00 88.94 726 TRP A C 1
ATOM 5628 O O . TRP A 1 726 ? 35.215 9.978 3.094 1.00 88.94 726 TRP A O 1
ATOM 5638 N N . MET A 1 727 ? 33.996 11.286 4.420 1.00 88.12 727 MET A N 1
ATOM 5639 C CA . MET A 1 727 ? 34.203 10.480 5.635 1.00 88.12 727 MET A CA 1
ATOM 5640 C C . MET A 1 727 ? 33.642 9.061 5.510 1.00 88.12 727 MET A C 1
ATOM 5642 O O . MET A 1 727 ? 34.290 8.107 5.941 1.00 88.12 727 MET A O 1
ATOM 5646 N N . VAL A 1 728 ? 32.449 8.912 4.936 1.00 89.50 728 VAL A N 1
ATOM 5647 C CA . VAL A 1 728 ? 31.740 7.622 4.906 1.00 89.50 728 VAL A CA 1
ATOM 5648 C C . VAL A 1 728 ? 31.928 6.844 3.610 1.00 89.50 728 VAL A C 1
ATOM 5650 O O . VAL A 1 728 ? 31.636 5.652 3.574 1.00 89.50 728 VAL A O 1
ATOM 5653 N N . GLY A 1 729 ? 32.447 7.481 2.559 1.00 84.38 729 GLY A N 1
ATOM 5654 C CA . GLY A 1 729 ? 32.735 6.809 1.299 1.00 84.38 729 GLY A CA 1
ATOM 5655 C C . GLY A 1 729 ? 33.900 5.816 1.400 1.00 84.38 729 GLY A C 1
ATOM 5656 O O . GLY A 1 729 ? 34.675 5.803 2.364 1.00 84.38 729 GLY A O 1
ATOM 5657 N N . GLY A 1 730 ? 34.111 5.044 0.334 1.00 81.75 730 GLY A N 1
ATOM 5658 C CA . GLY A 1 730 ? 35.256 4.139 0.175 1.00 81.75 730 GLY A CA 1
ATOM 5659 C C . GLY A 1 730 ? 35.006 2.696 0.634 1.00 81.75 730 GLY A C 1
ATOM 5660 O O . GLY A 1 730 ? 33.869 2.244 0.761 1.00 81.75 730 GLY A O 1
ATOM 5661 N N . ALA A 1 731 ? 36.096 1.943 0.827 1.00 80.81 731 ALA A N 1
ATOM 5662 C CA . ALA A 1 731 ? 36.032 0.512 1.123 1.00 80.81 731 ALA A CA 1
ATOM 5663 C C . ALA A 1 731 ? 35.375 0.226 2.493 1.00 80.81 731 ALA A C 1
ATOM 5665 O O . ALA A 1 731 ? 35.689 0.926 3.461 1.00 80.81 731 ALA A O 1
ATOM 5666 N N . PRO A 1 732 ? 34.539 -0.826 2.618 1.00 78.44 732 PRO A N 1
ATOM 5667 C CA . PRO A 1 732 ? 33.854 -1.160 3.870 1.00 78.44 732 PRO A CA 1
ATOM 5668 C C . PRO A 1 732 ? 34.759 -1.373 5.084 1.00 78.44 732 PRO A C 1
ATOM 5670 O O . PRO A 1 732 ? 34.411 -0.957 6.183 1.00 78.44 732 PRO A O 1
ATOM 5673 N N . ASP A 1 733 ? 35.948 -1.939 4.884 1.00 80.75 733 ASP A N 1
ATOM 5674 C CA . ASP A 1 733 ? 36.903 -2.184 5.971 1.00 80.75 733 ASP A CA 1
ATOM 5675 C C . ASP A 1 733 ? 37.918 -1.051 6.170 1.00 80.75 733 ASP A C 1
ATOM 5677 O O . ASP A 1 733 ? 38.834 -1.162 6.998 1.00 80.75 733 ASP A O 1
ATOM 5681 N N . GLY A 1 734 ? 37.757 0.047 5.427 1.00 88.12 734 GLY A N 1
ATOM 5682 C CA . GLY A 1 734 ? 38.648 1.196 5.458 1.00 88.12 734 GLY A CA 1
ATOM 5683 C C . GLY A 1 734 ? 38.694 1.861 6.834 1.00 88.12 734 GLY A C 1
ATOM 5684 O O . GLY A 1 734 ? 37.673 2.056 7.496 1.00 88.12 734 GLY A O 1
ATOM 5685 N N . SER A 1 735 ? 39.892 2.269 7.259 1.00 87.50 735 SER A N 1
ATOM 5686 C CA . SER A 1 735 ? 40.105 2.961 8.538 1.00 87.50 735 SER A CA 1
ATOM 5687 C C . SER A 1 735 ? 39.258 4.230 8.665 1.00 87.50 735 SER A C 1
ATOM 5689 O O . SER A 1 735 ? 38.712 4.495 9.732 1.00 87.50 735 SER A O 1
ATOM 5691 N N . ARG A 1 736 ? 39.087 4.979 7.569 1.00 91.44 736 ARG A N 1
ATOM 5692 C CA . ARG A 1 736 ? 38.274 6.202 7.514 1.00 91.44 736 ARG A CA 1
ATOM 5693 C C . ARG A 1 736 ? 36.817 5.960 7.925 1.00 91.44 736 ARG A C 1
ATOM 5695 O O . ARG A 1 736 ? 36.327 6.636 8.826 1.00 91.44 736 ARG A O 1
ATOM 5702 N N . LEU A 1 737 ? 36.159 4.965 7.323 1.00 90.38 737 LEU A N 1
ATOM 5703 C CA . LEU A 1 737 ? 34.779 4.615 7.662 1.00 90.38 737 LEU A CA 1
ATOM 5704 C C . LEU A 1 737 ? 34.670 4.120 9.110 1.00 90.38 737 LEU A C 1
ATOM 5706 O O . LEU A 1 737 ? 33.730 4.491 9.809 1.00 90.38 737 LEU A O 1
ATOM 5710 N N . LYS A 1 738 ? 35.640 3.331 9.591 1.00 90.38 738 LYS A N 1
ATOM 5711 C CA . LYS A 1 738 ? 35.673 2.873 10.992 1.00 90.38 738 LYS A CA 1
ATOM 5712 C C . LYS A 1 738 ? 35.704 4.053 11.965 1.00 90.38 738 LYS A C 1
ATOM 5714 O O . LYS A 1 738 ? 34.911 4.086 12.902 1.00 90.38 738 LYS A O 1
ATOM 5719 N N . TRP A 1 739 ? 36.549 5.054 11.711 1.00 91.00 739 TRP A N 1
ATOM 5720 C CA . TRP A 1 739 ? 36.594 6.280 12.513 1.00 91.00 739 TRP A CA 1
ATOM 5721 C C . TRP A 1 739 ? 35.292 7.080 12.445 1.00 91.00 739 TRP A C 1
ATOM 5723 O O . TRP A 1 739 ? 34.789 7.502 13.485 1.00 91.00 739 TRP A O 1
ATOM 5733 N N . ALA A 1 740 ? 34.716 7.245 11.251 1.00 91.50 740 ALA A N 1
ATOM 5734 C CA . ALA A 1 740 ? 33.428 7.918 11.085 1.00 91.50 740 ALA A CA 1
ATOM 5735 C C . ALA A 1 740 ? 32.305 7.200 11.855 1.00 91.50 740 ALA A C 1
ATOM 5737 O O . ALA A 1 740 ? 31.520 7.844 12.544 1.00 91.50 740 ALA A O 1
ATOM 5738 N N . THR A 1 741 ? 32.284 5.866 11.813 1.00 92.56 741 THR A N 1
ATOM 5739 C CA . THR A 1 741 ? 31.308 5.029 12.528 1.00 92.56 741 THR A CA 1
ATOM 5740 C C . THR A 1 741 ? 31.463 5.153 14.046 1.00 92.56 741 THR A C 1
ATOM 5742 O O . THR A 1 741 ? 30.469 5.262 14.759 1.00 92.56 741 THR A O 1
ATOM 5745 N N . LEU A 1 742 ? 32.699 5.188 14.560 1.00 92.81 742 LEU A N 1
ATOM 5746 C CA . LEU A 1 742 ? 32.962 5.410 15.988 1.00 92.81 742 LEU A CA 1
ATOM 5747 C C . LEU A 1 742 ? 32.506 6.804 16.439 1.00 92.81 742 LEU A C 1
ATOM 5749 O O . LEU A 1 742 ? 31.893 6.938 17.499 1.00 92.81 742 LEU A O 1
ATOM 5753 N N . LEU A 1 743 ? 32.766 7.835 15.629 1.00 92.56 743 LEU A N 1
ATOM 5754 C CA . LEU A 1 743 ? 32.309 9.200 15.893 1.00 92.56 743 LEU A CA 1
ATOM 5755 C C . LEU A 1 743 ? 30.777 9.291 15.896 1.00 92.56 743 LEU A C 1
ATOM 5757 O O . LEU A 1 743 ? 30.192 9.898 16.800 1.00 92.56 743 LEU A O 1
ATOM 5761 N N . GLU A 1 744 ? 30.128 8.667 14.912 1.00 92.81 744 GLU A N 1
ATOM 5762 C CA . GLU A 1 744 ? 28.675 8.543 14.839 1.00 92.81 744 GLU A CA 1
ATOM 5763 C C . GLU A 1 744 ? 28.129 7.885 16.108 1.00 92.81 744 GLU A C 1
ATOM 5765 O O . GLU A 1 744 ? 27.249 8.448 16.765 1.00 92.81 744 GLU A O 1
ATOM 5770 N N . GLN A 1 745 ? 28.671 6.720 16.473 1.00 92.94 745 GLN A N 1
ATOM 5771 C CA . GLN A 1 745 ? 28.227 5.954 17.631 1.00 92.94 745 GLN A CA 1
ATOM 5772 C C . GLN A 1 745 ? 28.377 6.763 18.920 1.00 92.94 745 GLN A C 1
ATOM 5774 O O . GLN A 1 745 ? 27.425 6.844 19.694 1.00 92.94 745 GLN A O 1
ATOM 5779 N N . ALA A 1 746 ? 29.531 7.396 19.145 1.00 92.88 746 ALA A N 1
ATOM 5780 C CA . ALA A 1 746 ? 29.770 8.215 20.331 1.00 92.88 746 ALA A CA 1
ATOM 5781 C C . ALA A 1 746 ? 28.760 9.371 20.429 1.00 92.88 746 ALA A C 1
ATOM 5783 O O . ALA A 1 746 ? 28.119 9.563 21.466 1.00 92.88 746 ALA A O 1
ATOM 5784 N N . THR A 1 747 ? 28.556 10.091 19.323 1.00 90.06 747 THR A N 1
ATOM 5785 C CA . THR A 1 747 ? 27.657 11.251 19.265 1.00 90.06 747 THR A CA 1
ATOM 5786 C C . THR A 1 747 ? 26.198 10.843 19.472 1.00 90.06 747 THR A C 1
ATOM 5788 O O . THR A 1 747 ? 25.496 11.414 20.309 1.00 90.06 747 THR A O 1
ATOM 5791 N N . LYS A 1 748 ? 25.727 9.832 18.732 1.00 91.12 748 LYS A N 1
ATOM 5792 C CA . LYS A 1 748 ? 24.327 9.392 18.772 1.00 91.12 748 LYS A CA 1
ATOM 5793 C C . LYS A 1 748 ? 23.987 8.639 20.055 1.00 91.12 748 LYS A C 1
ATOM 5795 O O . LYS A 1 748 ? 22.873 8.780 20.551 1.00 91.12 748 LYS A O 1
ATOM 5800 N N . ARG A 1 749 ? 24.916 7.871 20.632 1.00 91.31 749 ARG A N 1
ATOM 5801 C CA . ARG A 1 749 ? 24.688 7.191 21.915 1.00 91.31 749 ARG A CA 1
ATOM 5802 C C . ARG A 1 749 ? 24.558 8.190 23.058 1.00 91.31 749 ARG A C 1
ATOM 5804 O O . ARG A 1 749 ? 23.657 8.042 23.872 1.00 91.31 749 ARG A O 1
ATOM 5811 N N . SER A 1 750 ? 25.399 9.226 23.080 1.00 89.75 750 SER A N 1
ATOM 5812 C CA . SER A 1 750 ? 25.339 10.268 24.111 1.00 89.75 750 SER A CA 1
ATOM 5813 C C . SER A 1 750 ? 24.060 11.107 24.033 1.00 89.75 750 SER A C 1
ATOM 5815 O O . SER A 1 750 ? 23.471 11.381 25.073 1.00 89.75 750 SER A O 1
ATOM 5817 N N . LYS A 1 751 ? 23.622 11.502 22.829 1.00 86.62 751 LYS A N 1
ATOM 5818 C CA . LYS A 1 751 ? 22.454 12.385 22.662 1.00 86.62 751 LYS A CA 1
ATOM 5819 C C . LYS A 1 751 ? 21.108 11.661 22.613 1.00 86.62 751 LYS A C 1
ATOM 5821 O O . LYS A 1 751 ? 20.119 12.197 23.090 1.00 86.62 751 LYS A O 1
ATOM 5826 N N . LEU A 1 752 ? 21.060 10.480 21.995 1.00 87.88 752 LEU A N 1
ATOM 5827 C CA . LEU A 1 752 ? 19.811 9.791 21.642 1.00 87.88 752 LEU A CA 1
ATOM 5828 C C . LEU A 1 752 ? 19.708 8.381 22.235 1.00 87.88 752 LEU A C 1
ATOM 5830 O O . LEU A 1 752 ? 18.724 7.699 21.979 1.00 87.88 752 LEU A O 1
ATOM 5834 N N . GLY A 1 753 ? 20.727 7.891 22.951 1.00 89.94 753 GLY A N 1
ATOM 5835 C CA . GLY A 1 753 ? 20.763 6.496 23.405 1.00 89.94 753 GLY A CA 1
ATOM 5836 C C . GLY A 1 753 ? 20.862 5.475 22.263 1.00 89.94 753 GLY A C 1
ATOM 5837 O O . GLY A 1 753 ? 20.469 4.331 22.438 1.00 89.94 753 GLY A O 1
ATOM 5838 N N . CYS A 1 754 ? 21.356 5.881 21.088 1.00 91.56 754 CYS A N 1
ATOM 5839 C CA . CYS A 1 754 ? 21.367 5.067 19.868 1.00 91.56 754 CYS A CA 1
ATOM 5840 C C . CYS A 1 754 ? 21.951 3.652 20.053 1.00 91.56 754 CYS A C 1
ATOM 5842 O O . CYS A 1 754 ? 23.079 3.492 20.525 1.00 91.56 754 CYS A O 1
ATOM 5844 N N . GLU A 1 755 ? 21.210 2.649 19.573 1.00 91.12 755 GLU A N 1
ATOM 5845 C CA . GLU A 1 755 ? 21.590 1.225 19.564 1.00 91.12 755 GLU A CA 1
ATOM 5846 C C . GLU A 1 755 ? 22.275 0.785 18.251 1.00 91.12 755 GLU A C 1
ATOM 5848 O O . GLU A 1 755 ? 22.575 -0.391 18.064 1.00 91.12 755 GLU A O 1
ATOM 5853 N N . MET A 1 756 ? 22.568 1.729 17.346 1.00 92.50 756 MET A N 1
ATOM 5854 C CA . MET A 1 756 ? 23.194 1.488 16.036 1.00 92.50 756 MET A CA 1
ATOM 5855 C C . MET A 1 756 ? 22.394 0.539 15.128 1.00 92.50 756 MET A C 1
ATOM 5857 O O . MET A 1 756 ? 22.952 -0.386 14.555 1.00 92.50 756 MET A O 1
ATOM 5861 N N . CYS A 1 757 ? 21.095 0.790 14.934 1.00 92.00 757 CYS A N 1
ATOM 5862 C CA . CYS A 1 757 ? 20.273 0.011 13.991 1.00 92.00 757 CYS A CA 1
ATOM 5863 C C . CYS A 1 757 ? 20.674 0.162 12.505 1.00 92.00 757 CYS A C 1
ATOM 5865 O O . CYS A 1 757 ? 20.148 -0.558 11.669 1.00 92.00 757 CYS A O 1
ATOM 5867 N N . GLY A 1 758 ? 21.563 1.106 12.164 1.00 92.56 758 GLY A N 1
ATOM 5868 C CA . GLY A 1 758 ? 22.026 1.358 10.791 1.00 92.56 758 GLY A CA 1
ATOM 5869 C C . GLY A 1 758 ? 21.020 2.046 9.863 1.00 92.56 758 GLY A C 1
ATOM 5870 O O . GLY A 1 758 ? 21.436 2.601 8.852 1.00 92.56 758 GLY A O 1
ATOM 5871 N N . ASP A 1 759 ? 19.743 2.088 10.238 1.00 92.69 759 ASP A N 1
ATOM 5872 C CA . ASP A 1 759 ? 18.647 2.720 9.498 1.00 92.69 759 ASP A CA 1
ATOM 5873 C C . ASP A 1 759 ? 17.992 3.831 10.351 1.00 92.69 759 ASP A C 1
ATOM 5875 O O . ASP A 1 759 ? 17.133 3.596 11.212 1.00 92.69 759 ASP A O 1
ATOM 5879 N N . CYS A 1 760 ? 18.492 5.060 10.202 1.00 91.88 760 CYS A N 1
ATOM 5880 C CA . CYS A 1 760 ? 18.218 6.167 11.118 1.00 91.88 760 CYS A CA 1
ATOM 5881 C C . CYS A 1 760 ? 17.019 7.018 10.668 1.00 91.88 760 CYS A C 1
ATOM 5883 O O . CYS A 1 760 ? 17.137 7.786 9.728 1.00 91.88 760 CYS A O 1
ATOM 5885 N N . ARG A 1 761 ? 15.912 6.977 11.426 1.00 92.19 761 ARG A N 1
ATOM 5886 C CA . ARG A 1 761 ? 14.632 7.660 11.107 1.00 92.19 761 ARG A CA 1
ATOM 5887 C C . ARG A 1 761 ? 14.367 8.962 11.861 1.00 92.19 761 ARG A C 1
ATOM 5889 O O . ARG A 1 761 ? 13.247 9.449 11.915 1.00 92.19 761 ARG A O 1
ATOM 5896 N N . ILE A 1 762 ? 15.379 9.513 12.527 1.00 92.00 762 ILE A N 1
ATOM 5897 C CA . ILE A 1 762 ? 15.155 10.652 13.428 1.00 92.00 762 ILE A CA 1
ATOM 5898 C C . ILE A 1 762 ? 14.717 11.910 12.668 1.00 92.00 762 ILE A C 1
ATOM 5900 O O . ILE A 1 762 ? 13.951 12.689 13.216 1.00 92.00 762 ILE A O 1
ATOM 5904 N N . ALA A 1 763 ? 15.161 12.106 11.422 1.00 90.19 763 ALA A N 1
ATOM 5905 C CA . ALA A 1 763 ? 14.772 13.272 10.628 1.00 90.19 763 ALA A CA 1
ATOM 5906 C C . ALA A 1 763 ? 13.259 13.299 10.351 1.00 90.19 763 ALA A C 1
ATOM 5908 O O . ALA A 1 763 ? 12.657 14.369 10.395 1.00 90.19 763 ALA A O 1
ATOM 5909 N N . ASP A 1 764 ? 12.655 12.122 10.170 1.00 91.19 764 ASP A N 1
ATOM 5910 C CA . ASP A 1 764 ? 11.219 11.947 9.943 1.00 91.19 764 ASP A CA 1
ATOM 5911 C C . ASP A 1 764 ? 10.394 11.940 11.241 1.00 91.19 764 ASP A C 1
ATOM 5913 O O . ASP A 1 764 ? 9.178 12.101 11.215 1.00 91.19 764 ASP A O 1
ATOM 5917 N N . LEU A 1 765 ? 11.042 11.740 12.395 1.00 93.38 765 LEU A N 1
ATOM 5918 C CA . LEU A 1 765 ? 10.395 11.527 13.696 1.00 93.38 765 LEU A CA 1
ATOM 5919 C C . LEU A 1 765 ? 10.769 12.617 14.708 1.00 93.38 765 LEU A C 1
ATOM 5921 O O . LEU A 1 765 ? 11.105 12.332 15.858 1.00 93.38 765 LEU A O 1
ATOM 5925 N N . ALA A 1 766 ? 10.746 13.879 14.267 1.00 92.69 766 ALA A N 1
ATOM 5926 C CA . ALA A 1 766 ? 10.993 15.054 15.112 1.00 92.69 766 ALA A CA 1
ATOM 5927 C C . ALA A 1 766 ? 12.345 15.026 15.861 1.00 92.69 766 ALA A C 1
ATOM 5929 O O . ALA A 1 766 ? 12.486 15.560 16.958 1.00 92.69 766 ALA A O 1
ATOM 5930 N N . TYR A 1 767 ? 13.359 14.393 15.269 1.00 92.31 767 TYR A N 1
ATOM 5931 C CA . TYR A 1 767 ? 14.684 14.145 15.848 1.00 92.31 767 TYR A CA 1
ATOM 5932 C C . TYR A 1 767 ? 14.684 13.266 17.112 1.00 92.31 767 TYR A C 1
ATOM 5934 O O . TYR A 1 767 ? 15.685 13.209 17.829 1.00 92.31 767 TYR A O 1
ATOM 5942 N N . LEU A 1 768 ? 13.606 12.510 17.346 1.00 92.69 768 LEU A N 1
ATOM 5943 C CA . LEU A 1 768 ? 13.465 11.558 18.445 1.00 92.69 768 LEU A CA 1
ATOM 5944 C C . LEU A 1 768 ? 13.642 10.119 17.946 1.00 92.69 768 LEU A C 1
ATOM 5946 O O . LEU A 1 768 ? 13.043 9.698 16.960 1.00 92.69 768 LEU A O 1
ATOM 5950 N N . CYS A 1 769 ? 14.444 9.322 18.655 1.00 93.12 769 CYS A N 1
ATOM 5951 C CA . CYS A 1 769 ? 14.711 7.935 18.272 1.00 93.12 769 CYS A CA 1
ATOM 5952 C C . CYS A 1 769 ? 13.711 6.959 18.930 1.00 93.12 769 CYS A C 1
ATOM 5954 O O . CYS A 1 769 ? 13.578 6.995 20.156 1.00 93.12 769 CYS A O 1
ATOM 5956 N N . PRO A 1 770 ? 13.053 6.061 18.167 1.00 92.88 770 PRO A N 1
ATOM 5957 C CA . PRO A 1 770 ? 12.121 5.079 18.727 1.00 92.88 770 PRO A CA 1
ATOM 5958 C C . PRO A 1 770 ? 12.807 3.836 19.317 1.00 92.88 770 PRO A C 1
ATOM 5960 O O . PRO A 1 770 ? 12.187 3.153 20.123 1.00 92.88 770 PRO A O 1
ATOM 5963 N N . GLU A 1 771 ? 14.060 3.549 18.942 1.00 90.81 771 GLU A N 1
ATOM 5964 C CA . GLU A 1 771 ? 14.798 2.328 19.318 1.00 90.81 771 GLU A CA 1
ATOM 5965 C C . GLU A 1 771 ? 15.220 2.175 20.786 1.00 90.81 771 GLU A C 1
ATOM 5967 O O . GLU A 1 771 ? 15.071 1.069 21.311 1.00 90.81 771 GLU A O 1
ATOM 5972 N N . PRO A 1 772 ? 15.803 3.199 21.447 1.00 87.25 772 PRO A N 1
ATOM 5973 C CA . PRO A 1 772 ? 16.369 3.014 22.778 1.00 87.25 772 PRO A CA 1
ATOM 5974 C C . PRO A 1 772 ? 15.292 2.612 23.785 1.00 87.25 772 PRO A C 1
ATOM 5976 O O . PRO A 1 772 ? 14.103 2.855 23.591 1.00 87.25 772 PRO A O 1
ATOM 5979 N N . THR A 1 773 ? 15.709 2.114 24.947 1.00 76.62 773 THR A N 1
ATOM 5980 C CA . THR A 1 773 ? 14.796 1.810 26.069 1.00 76.62 773 THR A CA 1
ATOM 5981 C C . THR A 1 773 ? 14.001 3.021 26.579 1.00 76.62 773 THR A C 1
ATOM 5983 O O . THR A 1 773 ? 13.015 2.859 27.299 1.00 76.62 773 THR A O 1
ATOM 5986 N N . THR A 1 774 ? 14.417 4.241 26.229 1.00 81.38 774 THR A N 1
ATOM 5987 C CA . THR A 1 774 ? 13.707 5.507 26.487 1.00 81.38 774 THR A CA 1
ATOM 5988 C C . THR A 1 774 ? 12.812 5.959 25.322 1.00 81.38 774 THR A C 1
ATOM 5990 O O . THR A 1 774 ? 12.140 6.988 25.434 1.00 81.38 774 THR A O 1
ATOM 5993 N N . GLY A 1 775 ? 12.824 5.225 24.208 1.00 90.69 775 GLY A N 1
ATOM 5994 C CA . GLY A 1 775 ? 12.021 5.425 23.006 1.00 90.69 775 GLY A CA 1
ATOM 5995 C C . GLY A 1 775 ? 10.647 4.759 23.105 1.00 90.69 775 GLY A C 1
ATOM 5996 O O . GLY A 1 775 ? 9.995 4.796 24.149 1.00 90.69 775 GLY A O 1
ATOM 5997 N N . CYS A 1 776 ? 10.176 4.175 22.003 1.00 93.44 776 CYS A N 1
ATOM 5998 C CA . CYS A 1 776 ? 8.910 3.452 21.971 1.00 93.44 776 CYS A CA 1
ATOM 5999 C C . CYS A 1 776 ? 9.128 2.010 22.440 1.00 93.44 776 CYS A C 1
ATOM 6001 O O . CYS A 1 776 ? 9.888 1.273 21.820 1.00 93.44 776 CYS A O 1
ATOM 6003 N N . ALA A 1 777 ? 8.398 1.563 23.467 1.00 91.12 777 ALA A N 1
ATOM 6004 C CA . ALA A 1 777 ? 8.485 0.176 23.938 1.00 91.12 777 ALA A CA 1
ATOM 6005 C C . ALA A 1 777 ? 8.181 -0.853 22.830 1.00 91.12 777 ALA A C 1
ATOM 6007 O O . ALA A 1 777 ? 8.775 -1.927 22.805 1.00 91.12 777 ALA A O 1
ATOM 6008 N N . LYS A 1 778 ? 7.297 -0.493 21.888 1.00 91.81 778 LYS A N 1
ATOM 6009 C CA . LYS A 1 778 ? 6.925 -1.289 20.706 1.00 91.81 778 LYS A CA 1
ATOM 6010 C C . LYS A 1 778 ? 7.698 -0.904 19.430 1.00 91.81 778 LYS A C 1
ATOM 6012 O O . LYS A 1 778 ? 7.367 -1.405 18.367 1.00 91.81 778 LYS A O 1
ATOM 6017 N N . ARG A 1 779 ? 8.675 0.014 19.505 1.00 92.38 779 ARG A N 1
ATOM 6018 C CA . ARG A 1 779 ? 9.532 0.467 18.381 1.00 92.38 779 ARG A CA 1
ATOM 6019 C C . ARG A 1 779 ? 8.779 0.936 17.118 1.00 92.38 779 ARG A C 1
ATOM 6021 O O . ARG A 1 779 ? 9.267 0.799 16.004 1.00 92.38 779 ARG A O 1
ATOM 6028 N N . LEU A 1 780 ? 7.592 1.520 17.292 1.00 94.81 780 LEU A N 1
ATOM 6029 C CA . LEU A 1 780 ? 6.687 1.874 16.187 1.00 94.81 780 LEU A CA 1
ATOM 6030 C C . LEU A 1 780 ? 7.188 3.069 15.368 1.00 94.81 780 LEU A C 1
ATOM 6032 O O . LEU A 1 780 ? 7.608 4.071 15.951 1.00 94.81 780 LEU A O 1
ATOM 6036 N N . LEU A 1 781 ? 7.033 2.997 14.041 1.00 94.81 781 LEU A N 1
ATOM 6037 C CA . LEU A 1 781 ? 7.480 4.026 13.091 1.00 94.81 781 LEU A CA 1
ATOM 6038 C C . LEU A 1 781 ? 6.333 4.840 12.475 1.00 94.81 781 LEU A C 1
ATOM 6040 O O . LEU A 1 781 ? 6.551 5.977 12.068 1.00 94.81 781 LEU A O 1
ATOM 6044 N N . ASN A 1 782 ? 5.106 4.308 12.449 1.00 96.06 782 ASN A N 1
ATOM 6045 C CA . ASN A 1 782 ? 3.963 4.946 11.781 1.00 96.06 782 ASN A CA 1
ATOM 6046 C C . ASN A 1 782 ? 2.822 5.358 12.724 1.00 96.06 782 ASN A C 1
ATOM 6048 O O . ASN A 1 782 ? 1.644 5.204 12.399 1.00 96.06 782 ASN A O 1
ATOM 6052 N N . GLY A 1 783 ? 3.150 5.897 13.894 1.00 94.94 783 GLY A N 1
ATOM 6053 C CA . GLY A 1 783 ? 2.176 6.469 14.824 1.00 94.94 783 GLY A CA 1
ATOM 6054 C C . GLY A 1 783 ? 1.894 5.622 16.075 1.00 94.94 783 GLY A C 1
ATOM 6055 O O . GLY A 1 783 ? 2.330 4.470 16.187 1.00 94.94 783 GLY A O 1
ATOM 6056 N N . PRO A 1 784 ? 1.125 6.175 17.030 1.00 94.75 784 PRO A N 1
ATOM 6057 C CA . PRO A 1 784 ? 0.881 5.576 18.347 1.00 94.75 784 PRO A CA 1
ATOM 6058 C C . PRO A 1 784 ? 0.122 4.239 18.289 1.00 94.75 784 PRO A C 1
ATOM 6060 O O . PRO A 1 784 ? -0.673 4.000 17.382 1.00 94.75 784 PRO A O 1
ATOM 6063 N N . CYS A 1 785 ? 0.306 3.362 19.287 1.00 91.50 785 CYS A N 1
ATOM 6064 C CA . CYS A 1 785 ? -0.453 2.101 19.426 1.00 91.50 785 CYS A CA 1
ATOM 6065 C C . CYS A 1 785 ? -1.876 2.266 19.979 1.00 91.50 785 CYS A C 1
ATOM 6067 O O . CYS A 1 785 ? -2.553 1.261 20.126 1.00 91.50 785 CYS A O 1
ATOM 6069 N N . ALA A 1 786 ? -2.301 3.492 20.302 1.00 88.19 786 ALA A N 1
ATOM 6070 C CA . ALA A 1 786 ? -3.530 3.809 21.042 1.00 88.19 786 ALA A CA 1
ATOM 6071 C C . ALA A 1 786 ? -3.554 3.408 22.528 1.00 88.19 786 ALA A C 1
ATOM 6073 O O . ALA A 1 786 ? -4.471 3.817 23.232 1.00 88.19 786 ALA A O 1
ATOM 6074 N N . GLY A 1 787 ? -2.528 2.734 23.049 1.00 87.06 787 GLY A N 1
ATOM 6075 C CA . GLY A 1 787 ? -2.486 2.337 24.459 1.00 87.06 787 GLY A CA 1
ATOM 6076 C C . GLY A 1 787 ? -2.094 3.426 25.458 1.00 87.06 787 GLY A C 1
ATOM 6077 O O . GLY A 1 787 ? -2.035 3.136 26.647 1.00 87.06 787 GLY A O 1
ATOM 6078 N N . ALA A 1 788 ? -1.813 4.658 25.013 1.00 88.50 788 ALA A N 1
ATOM 6079 C CA . ALA A 1 788 ? -1.525 5.747 25.943 1.00 88.50 788 ALA A CA 1
ATOM 6080 C C . ALA A 1 788 ? -2.699 5.946 26.918 1.00 88.50 788 ALA A C 1
ATOM 6082 O O . ALA A 1 788 ? -3.862 5.925 26.486 1.00 88.50 788 ALA A O 1
ATOM 6083 N N . ASP A 1 789 ? -2.380 6.086 28.206 1.00 86.69 789 ASP A N 1
ATOM 6084 C CA . ASP A 1 789 ? -3.366 6.324 29.258 1.00 86.69 789 ASP A CA 1
ATOM 6085 C C . ASP A 1 789 ? -3.936 7.753 29.189 1.00 86.69 789 ASP A C 1
ATOM 6087 O O . ASP A 1 789 ? -3.557 8.556 28.338 1.00 86.69 789 ASP A O 1
ATOM 6091 N N . LEU A 1 790 ? -4.872 8.077 30.083 1.00 84.75 790 LEU A N 1
ATOM 6092 C CA . LEU A 1 790 ? -5.541 9.384 30.115 1.00 84.75 790 LEU A CA 1
ATOM 6093 C C . LEU A 1 790 ? -4.608 10.564 30.426 1.00 84.75 790 LEU A C 1
ATOM 6095 O O . LEU A 1 790 ? -4.970 11.704 30.164 1.00 84.75 790 LEU A O 1
ATOM 6099 N N . GLN A 1 791 ? -3.436 10.305 31.006 1.00 83.62 791 GLN A N 1
ATOM 6100 C CA . GLN A 1 791 ? -2.412 11.310 31.303 1.00 83.62 791 GLN A CA 1
ATOM 6101 C C . GLN A 1 791 ? -1.336 11.340 30.209 1.00 83.62 791 GLN A C 1
ATOM 6103 O O . GLN A 1 791 ? -0.349 12.070 30.314 1.00 83.62 791 GLN A O 1
ATOM 6108 N N . GLY A 1 792 ? -1.503 10.527 29.162 1.00 87.94 792 GLY A N 1
ATOM 6109 C CA . GLY A 1 792 ? -0.568 10.418 28.064 1.00 87.94 792 GLY A CA 1
ATOM 6110 C C . GLY A 1 792 ? 0.622 9.485 28.322 1.00 87.94 792 GLY A C 1
ATOM 6111 O O . GLY A 1 792 ? 1.559 9.441 27.509 1.00 87.94 792 GLY A O 1
ATOM 6112 N N . GLY A 1 793 ? 0.627 8.753 29.436 1.00 91.75 793 GLY A N 1
ATOM 6113 C CA . GLY A 1 793 ? 1.642 7.767 29.796 1.00 91.75 793 GLY A CA 1
ATOM 6114 C C . GLY A 1 793 ? 1.641 6.557 28.858 1.00 91.75 793 GLY A C 1
ATOM 6115 O O . GLY A 1 793 ? 0.624 6.186 28.278 1.00 91.75 793 GLY A O 1
ATOM 6116 N N . CYS A 1 794 ? 2.804 5.938 28.648 1.00 91.50 794 CYS A N 1
ATOM 6117 C CA . CYS A 1 794 ? 2.937 4.736 27.815 1.00 91.50 794 CYS A CA 1
ATOM 6118 C C . CYS A 1 794 ? 2.319 3.499 28.496 1.00 91.50 794 CYS A C 1
ATOM 6120 O O . CYS A 1 794 ? 2.672 3.219 29.636 1.00 91.50 794 CYS A O 1
ATOM 6122 N N . GLU A 1 795 ? 1.543 2.673 27.776 1.00 87.31 795 GLU A N 1
ATOM 6123 C CA . GLU A 1 795 ? 0.938 1.437 28.334 1.00 87.31 795 GLU A CA 1
ATOM 6124 C C . GLU A 1 795 ? 1.957 0.486 28.993 1.00 87.31 795 GLU A C 1
ATOM 6126 O O . GLU A 1 795 ? 1.635 -0.224 29.940 1.00 87.31 795 GLU A O 1
ATOM 6131 N N . VAL A 1 796 ? 3.193 0.457 28.477 1.00 88.50 796 VAL A N 1
ATOM 6132 C CA . VAL A 1 796 ? 4.257 -0.450 28.941 1.00 88.50 796 VAL A CA 1
ATOM 6133 C C . VAL A 1 796 ? 5.076 0.186 30.062 1.00 88.50 796 VAL A C 1
ATOM 6135 O O . VAL A 1 796 ? 5.602 -0.502 30.932 1.00 88.50 796 VAL A O 1
ATOM 6138 N N . THR A 1 797 ? 5.210 1.512 30.036 1.00 88.81 797 THR A N 1
ATOM 6139 C CA . THR A 1 797 ? 5.981 2.280 31.020 1.00 88.81 797 THR A CA 1
ATOM 6140 C C . THR A 1 797 ? 5.180 3.518 31.437 1.00 88.81 797 THR A C 1
ATOM 6142 O O . THR A 1 797 ? 5.508 4.612 30.965 1.00 88.81 797 THR A O 1
ATOM 6145 N N . PRO A 1 798 ? 4.150 3.362 32.293 1.00 87.38 798 PRO A N 1
ATOM 6146 C CA . PRO A 1 798 ? 3.191 4.434 32.600 1.00 87.38 798 PRO A CA 1
ATOM 6147 C C . PRO A 1 798 ? 3.838 5.701 33.169 1.00 87.38 798 PRO A C 1
ATOM 6149 O O . PRO A 1 798 ? 3.429 6.809 32.855 1.00 87.38 798 PRO A O 1
ATOM 6152 N N . GLU A 1 799 ? 4.945 5.544 33.899 1.00 89.69 799 GLU A N 1
ATOM 6153 C CA . GLU A 1 799 ? 5.760 6.627 34.479 1.00 89.69 799 GLU A CA 1
ATOM 6154 C C . GLU A 1 799 ? 6.361 7.603 33.440 1.00 89.69 799 GLU A C 1
ATOM 6156 O O . GLU A 1 799 ? 7.030 8.573 33.796 1.00 89.69 799 GLU A O 1
ATOM 6161 N N . ARG A 1 800 ? 6.233 7.318 32.137 1.00 90.81 800 ARG A N 1
ATOM 6162 C CA . ARG A 1 800 ? 6.849 8.091 31.051 1.00 90.81 800 ARG A CA 1
ATOM 6163 C C . ARG A 1 800 ? 5.806 8.501 30.025 1.00 90.81 800 ARG A C 1
ATOM 6165 O O . ARG A 1 800 ? 5.051 7.656 29.542 1.00 90.81 800 ARG A O 1
ATOM 6172 N N . ARG A 1 801 ? 5.877 9.762 29.580 1.00 93.12 801 ARG A N 1
ATOM 6173 C CA . ARG A 1 801 ? 5.121 10.244 28.415 1.00 93.12 801 ARG A CA 1
ATOM 6174 C C . ARG A 1 801 ? 5.377 9.334 27.214 1.00 93.12 801 ARG A C 1
ATOM 6176 O O . ARG A 1 801 ? 6.529 9.007 26.901 1.00 93.12 801 ARG A O 1
ATOM 6183 N N . CYS A 1 802 ? 4.298 8.940 26.543 1.00 94.19 802 CYS A N 1
ATOM 6184 C CA . CYS A 1 802 ? 4.340 8.155 25.317 1.00 94.19 802 CYS A CA 1
ATOM 6185 C C . CYS A 1 802 ? 5.349 8.743 24.314 1.00 94.19 802 CYS A C 1
ATOM 6187 O O . CYS A 1 802 ? 5.394 9.953 24.088 1.00 94.19 802 CYS A O 1
ATOM 6189 N N . TYR A 1 803 ? 6.160 7.887 23.681 1.00 95.50 803 TYR A N 1
ATOM 6190 C CA . TYR A 1 803 ? 7.103 8.321 22.642 1.00 95.50 803 TYR A CA 1
ATOM 6191 C C . TYR A 1 803 ? 6.400 9.103 21.526 1.00 95.50 803 TYR A C 1
ATOM 6193 O O . TYR A 1 803 ? 6.857 10.181 21.166 1.00 95.50 803 TYR A O 1
ATOM 6201 N N . TRP A 1 804 ? 5.270 8.588 21.032 1.00 95.56 804 TRP A N 1
ATOM 6202 C CA . TRP A 1 804 ? 4.510 9.250 19.974 1.00 95.56 804 TRP A CA 1
ATOM 6203 C C . TRP A 1 804 ? 3.845 10.542 20.442 1.00 95.56 804 TRP A C 1
ATOM 6205 O O . TRP A 1 804 ? 3.834 11.492 19.670 1.00 95.56 804 TRP A O 1
ATOM 6215 N N . GLY A 1 805 ? 3.403 10.615 21.702 1.00 95.44 805 GLY A N 1
ATOM 6216 C CA . GLY A 1 805 ? 2.942 11.868 22.306 1.00 95.44 805 GLY A CA 1
ATOM 6217 C C . GLY A 1 805 ? 4.018 12.954 22.221 1.00 95.44 805 GLY A C 1
ATOM 6218 O O . GLY A 1 805 ? 3.765 14.019 21.674 1.00 95.44 805 GLY A O 1
ATOM 6219 N N . ARG A 1 806 ? 5.266 12.641 22.607 1.00 95.62 806 ARG A N 1
ATOM 6220 C CA . ARG A 1 806 ? 6.401 13.583 22.488 1.00 95.62 806 ARG A CA 1
ATOM 6221 C C . ARG A 1 806 ? 6.709 13.994 21.046 1.00 95.62 806 ARG A C 1
ATOM 6223 O O . ARG A 1 806 ? 7.040 15.149 20.804 1.00 95.62 806 ARG A O 1
ATOM 6230 N N . VAL A 1 807 ? 6.638 13.057 20.095 1.00 96.12 807 VAL A N 1
ATOM 6231 C CA . VAL A 1 807 ? 6.833 13.361 18.664 1.00 96.12 807 VAL A CA 1
ATOM 6232 C C . VAL A 1 807 ? 5.770 14.353 18.189 1.00 96.12 807 VAL A C 1
ATOM 6234 O O . VAL A 1 807 ? 6.112 15.356 17.568 1.00 96.12 807 VAL A O 1
ATOM 6237 N N . LEU A 1 808 ? 4.503 14.104 18.524 1.00 96.31 808 LEU A N 1
ATOM 6238 C CA . LEU A 1 808 ? 3.373 14.945 18.129 1.00 96.31 808 LEU A CA 1
ATOM 6239 C C . LEU A 1 808 ? 3.446 16.327 18.776 1.00 96.31 808 LEU A C 1
ATOM 6241 O O . LEU A 1 808 ? 3.360 17.322 18.063 1.00 96.31 808 LEU A O 1
ATOM 6245 N N . GLU A 1 809 ? 3.708 16.397 20.081 1.00 96.06 809 GLU A N 1
ATOM 6246 C CA . GLU A 1 809 ? 3.934 17.649 20.815 1.00 96.06 809 GLU A CA 1
ATOM 6247 C C . GLU A 1 809 ? 5.032 18.495 20.158 1.00 96.06 809 GLU A C 1
ATOM 6249 O O . GLU A 1 809 ? 4.826 19.681 19.896 1.00 96.06 809 GLU A O 1
ATOM 6254 N N . ALA A 1 810 ? 6.167 17.878 19.811 1.00 95.62 810 ALA A N 1
ATOM 6255 C CA . ALA A 1 810 ? 7.275 18.576 19.169 1.00 95.62 810 ALA A CA 1
ATOM 6256 C C . ALA A 1 810 ? 6.917 19.124 17.785 1.00 95.62 810 ALA A C 1
ATOM 6258 O O . ALA A 1 810 ? 7.272 20.259 17.465 1.00 95.62 810 ALA A O 1
ATOM 6259 N N . THR A 1 811 ? 6.189 18.355 16.974 1.00 95.06 811 THR A N 1
ATOM 6260 C CA . THR A 1 811 ? 5.742 18.801 15.643 1.00 95.06 811 THR A CA 1
ATOM 6261 C C . THR A 1 811 ? 4.656 19.877 15.707 1.00 95.06 811 THR A C 1
ATOM 6263 O O . THR A 1 811 ? 4.736 20.880 14.999 1.00 95.06 811 THR A O 1
ATOM 6266 N N . LEU A 1 812 ? 3.688 19.741 16.620 1.00 95.12 812 LEU A N 1
ATOM 6267 C CA . LEU A 1 812 ? 2.638 20.737 16.850 1.00 95.12 812 LEU A CA 1
ATOM 6268 C C . LEU A 1 812 ? 3.207 22.058 17.387 1.00 95.12 812 LEU A C 1
ATOM 6270 O O . LEU A 1 812 ? 2.663 23.120 17.086 1.00 95.12 812 LEU A O 1
ATOM 6274 N N . ALA A 1 813 ? 4.305 22.004 18.148 1.00 93.88 813 ALA A N 1
ATOM 6275 C CA . ALA A 1 813 ? 5.041 23.183 18.600 1.00 93.88 813 ALA A CA 1
ATOM 6276 C C . ALA A 1 813 ? 5.892 23.839 17.491 1.00 93.88 813 ALA A C 1
ATOM 6278 O O . ALA A 1 813 ? 6.047 25.057 17.499 1.00 93.88 813 ALA A O 1
ATOM 6279 N N . ASP A 1 814 ? 6.422 23.065 16.533 1.00 88.75 814 ASP A N 1
ATOM 6280 C CA . ASP A 1 814 ? 7.207 23.573 15.385 1.00 88.75 814 ASP A CA 1
ATOM 6281 C C . ASP A 1 814 ? 6.320 24.085 14.224 1.00 88.75 814 ASP A C 1
ATOM 6283 O O . ASP A 1 814 ? 6.831 24.637 13.249 1.00 88.75 814 ASP A O 1
ATOM 6287 N N . GLY A 1 815 ? 4.991 23.952 14.340 1.00 80.50 815 GLY A N 1
ATOM 6288 C CA . GLY A 1 815 ? 4.007 24.597 13.462 1.00 80.50 815 GLY A CA 1
ATOM 6289 C C . GLY A 1 815 ? 3.328 23.697 12.424 1.00 80.50 815 GLY A C 1
ATOM 6290 O O . GLY A 1 815 ? 2.693 24.232 11.513 1.00 80.50 815 GLY A O 1
ATOM 6291 N N . GLY A 1 816 ? 3.436 22.366 12.529 1.00 82.88 816 GLY A N 1
ATOM 6292 C CA . GLY A 1 816 ? 2.749 21.443 11.616 1.00 82.88 816 GLY A CA 1
ATOM 6293 C C . GLY A 1 816 ? 3.153 19.971 11.759 1.00 82.88 816 GLY A C 1
ATOM 6294 O O . GLY A 1 816 ? 4.213 19.650 12.290 1.00 82.88 816 GLY A O 1
ATOM 6295 N N . VAL A 1 817 ? 2.297 19.064 11.282 1.00 92.56 817 VAL A N 1
ATOM 6296 C CA . VAL A 1 817 ? 2.451 17.593 11.376 1.00 92.56 817 VAL A CA 1
ATOM 6297 C C . VAL A 1 817 ? 2.684 16.925 10.018 1.00 92.56 817 VAL A C 1
ATOM 6299 O O . VAL A 1 817 ? 2.755 15.702 9.932 1.00 92.56 817 VAL A O 1
ATOM 6302 N N . GLU A 1 818 ? 2.808 17.707 8.947 1.00 91.69 818 GLU A N 1
ATOM 6303 C CA . GLU A 1 818 ? 2.848 17.239 7.560 1.00 91.69 818 GLU A CA 1
ATOM 6304 C C . GLU A 1 818 ? 3.994 16.241 7.325 1.00 91.69 818 GLU A C 1
ATOM 6306 O O . GLU A 1 818 ? 3.801 15.211 6.684 1.00 91.69 818 GLU A O 1
ATOM 6311 N N . GLY A 1 819 ? 5.162 16.482 7.932 1.00 88.88 819 GLY A N 1
ATOM 6312 C CA . GLY A 1 819 ? 6.310 15.570 7.854 1.00 88.88 819 GLY A CA 1
ATOM 6313 C C . GLY A 1 819 ? 6.059 14.193 8.479 1.00 88.88 819 GLY A C 1
ATOM 6314 O O . GLY A 1 819 ? 6.705 13.220 8.098 1.00 88.88 819 GLY A O 1
ATOM 6315 N N . LEU A 1 820 ? 5.088 14.076 9.393 1.00 93.75 820 LEU A N 1
ATOM 6316 C CA . LEU A 1 820 ? 4.715 12.797 9.989 1.00 93.75 820 LEU A CA 1
ATOM 6317 C C . LEU A 1 820 ? 3.807 11.970 9.086 1.00 93.75 820 LEU A C 1
ATOM 6319 O O . LEU A 1 820 ? 3.600 10.814 9.427 1.00 93.75 820 LEU A O 1
ATOM 6323 N N . LEU A 1 821 ? 3.247 12.496 7.990 1.00 94.00 821 LEU A N 1
ATOM 6324 C CA . LEU A 1 821 ? 2.281 11.772 7.148 1.00 94.00 821 LEU A CA 1
ATOM 6325 C C . LEU A 1 821 ? 2.930 10.791 6.167 1.00 94.00 821 LEU A C 1
ATOM 6327 O O . LEU A 1 821 ? 2.278 9.823 5.774 1.00 94.00 821 LEU A O 1
ATOM 6331 N N . ALA A 1 822 ? 4.217 10.967 5.858 1.00 92.56 822 ALA A N 1
ATOM 6332 C CA . ALA A 1 822 ? 4.977 9.990 5.088 1.00 92.56 822 ALA A CA 1
ATOM 6333 C C . ALA A 1 822 ? 5.011 8.631 5.812 1.00 92.56 822 ALA A C 1
ATOM 6335 O O . ALA A 1 822 ? 5.207 8.547 7.035 1.00 92.56 822 ALA A O 1
ATOM 6336 N N . LEU A 1 823 ? 4.804 7.552 5.061 1.00 93.50 823 LEU A N 1
ATOM 6337 C CA . LEU A 1 823 ? 4.875 6.193 5.580 1.00 93.50 823 LEU A CA 1
ATOM 6338 C C . LEU A 1 823 ? 6.334 5.764 5.687 1.00 93.50 823 LEU A C 1
ATOM 6340 O O . LEU A 1 823 ? 7.106 5.837 4.734 1.00 93.50 823 LEU A O 1
ATOM 6344 N N . GLN A 1 824 ? 6.699 5.290 6.869 1.00 93.88 824 GLN A N 1
ATOM 6345 C CA . GLN A 1 824 ? 8.013 4.751 7.165 1.00 93.88 824 GLN A CA 1
ATOM 6346 C C . GLN A 1 824 ? 8.006 3.243 6.881 1.00 93.88 824 GLN A C 1
ATOM 6348 O O . GLN A 1 824 ? 7.283 2.510 7.571 1.00 93.88 824 GLN A O 1
ATOM 6353 N N . PRO A 1 825 ? 8.754 2.755 5.873 1.00 92.25 825 PRO A N 1
ATOM 6354 C CA . PRO A 1 825 ? 8.890 1.322 5.640 1.00 92.25 825 PRO A CA 1
ATOM 6355 C C . PRO A 1 825 ? 9.566 0.648 6.843 1.00 92.25 825 PRO A C 1
ATOM 6357 O O . PRO A 1 825 ? 10.264 1.305 7.625 1.00 92.25 825 PRO A O 1
ATOM 6360 N N . PRO A 1 826 ? 9.387 -0.670 7.012 1.00 92.75 826 PRO A N 1
ATOM 6361 C CA . PRO A 1 826 ? 10.044 -1.375 8.097 1.00 92.75 826 PRO A CA 1
ATOM 6362 C C . PRO A 1 826 ? 11.560 -1.394 7.875 1.00 92.75 826 PRO A C 1
ATOM 6364 O O . PRO A 1 826 ? 12.036 -1.536 6.745 1.00 92.75 826 PRO A O 1
ATOM 6367 N N . LYS A 1 827 ? 12.321 -1.267 8.965 1.00 91.38 827 LYS A N 1
ATOM 6368 C CA . LYS A 1 827 ? 13.784 -1.158 8.901 1.00 91.38 827 LYS A CA 1
ATOM 6369 C C . LYS A 1 827 ? 14.419 -2.371 8.240 1.00 91.38 827 LYS A C 1
ATOM 6371 O O . LYS A 1 827 ? 13.899 -3.485 8.347 1.00 91.38 827 LYS A O 1
ATOM 6376 N N . ASP A 1 828 ? 15.565 -2.162 7.601 1.00 91.50 828 ASP A N 1
ATOM 6377 C CA . ASP A 1 828 ? 16.375 -3.261 7.077 1.00 91.50 828 ASP A CA 1
ATOM 6378 C C . ASP A 1 828 ? 17.261 -3.857 8.192 1.00 91.50 828 ASP A C 1
ATOM 6380 O O . ASP A 1 828 ? 18.219 -3.211 8.633 1.00 91.50 828 ASP A O 1
ATOM 6384 N N . PRO A 1 829 ? 16.985 -5.092 8.660 1.00 88.94 829 PRO A N 1
ATOM 6385 C CA . PRO A 1 829 ? 17.779 -5.720 9.711 1.00 88.94 829 PRO A CA 1
ATOM 6386 C C . PRO A 1 829 ? 19.224 -6.012 9.278 1.00 88.94 829 PRO A C 1
ATOM 6388 O O . PRO A 1 829 ? 20.093 -6.146 10.143 1.00 88.94 829 PRO A O 1
ATOM 6391 N N . SER A 1 830 ? 19.513 -6.085 7.971 1.00 91.62 830 SER A N 1
ATOM 6392 C CA . SER A 1 830 ? 20.868 -6.307 7.445 1.00 91.62 830 SER A CA 1
ATOM 6393 C C . SER A 1 830 ? 21.812 -5.128 7.710 1.00 91.62 830 SER A C 1
ATOM 6395 O O . SER A 1 830 ? 23.031 -5.302 7.741 1.00 91.62 830 SER A O 1
ATOM 6397 N N . LEU A 1 831 ? 21.257 -3.939 7.974 1.00 92.88 831 LEU A N 1
ATOM 6398 C CA . LEU A 1 831 ? 22.013 -2.733 8.305 1.00 92.88 831 LEU A CA 1
ATOM 6399 C C . LEU A 1 831 ? 22.356 -2.639 9.797 1.00 92.88 831 LEU A C 1
ATOM 6401 O O . LEU A 1 831 ? 23.105 -1.741 10.190 1.00 92.88 831 LEU A O 1
ATOM 6405 N N . SER A 1 832 ? 21.866 -3.548 10.644 1.00 91.94 832 SER A N 1
ATOM 6406 C CA . SER A 1 832 ? 22.137 -3.491 12.082 1.00 91.94 832 SER A CA 1
ATOM 6407 C C . SER A 1 832 ? 23.641 -3.465 12.376 1.00 91.94 832 SER A C 1
ATOM 6409 O O . SER A 1 832 ? 24.433 -4.205 11.798 1.00 91.94 832 SER A O 1
ATOM 6411 N N . HIS A 1 833 ? 24.036 -2.594 13.301 1.00 90.88 833 HIS A N 1
ATOM 6412 C CA . HIS A 1 833 ? 25.417 -2.323 13.711 1.00 90.88 833 HIS A CA 1
ATOM 6413 C C . HIS A 1 833 ? 26.330 -1.730 12.625 1.00 90.88 833 HIS A C 1
ATOM 6415 O O . HIS A 1 833 ? 27.543 -1.648 12.824 1.00 90.88 833 HIS A O 1
ATOM 6421 N N . THR A 1 834 ? 25.768 -1.251 11.514 1.00 92.88 834 THR A N 1
ATOM 6422 C CA . THR A 1 834 ? 26.500 -0.483 10.496 1.00 92.88 834 THR A CA 1
ATOM 6423 C C . THR A 1 834 ? 26.318 1.032 10.682 1.00 92.88 834 THR A C 1
ATOM 6425 O O . THR A 1 834 ? 25.494 1.491 11.479 1.00 92.88 834 THR A O 1
ATOM 6428 N N . SER A 1 835 ? 27.125 1.836 9.978 1.00 93.38 835 SER A N 1
ATOM 6429 C CA . SER A 1 835 ? 27.022 3.302 10.014 1.00 93.38 835 SER A CA 1
ATOM 6430 C C . SER A 1 835 ? 25.793 3.780 9.253 1.00 93.38 835 SER A C 1
ATOM 6432 O O . SER A 1 835 ? 25.731 3.648 8.030 1.00 93.38 835 SER A O 1
ATOM 6434 N N . SER A 1 836 ? 24.851 4.419 9.949 1.00 93.06 836 SER A N 1
ATOM 6435 C CA . SER A 1 836 ? 23.682 4.983 9.267 1.00 93.06 836 SER A CA 1
ATOM 6436 C C . SER A 1 836 ? 24.026 6.231 8.456 1.00 93.06 836 SER A C 1
ATOM 6438 O O . SER A 1 836 ? 23.344 6.524 7.485 1.00 93.06 836 SER A O 1
ATOM 6440 N N . TRP A 1 837 ? 25.123 6.931 8.776 1.00 92.56 837 TRP A N 1
ATOM 6441 C CA . TRP A 1 837 ? 25.629 8.010 7.920 1.00 92.56 837 TRP A CA 1
ATOM 6442 C C . TRP A 1 837 ? 26.035 7.502 6.540 1.00 92.56 837 TRP A C 1
ATOM 6444 O O . TRP A 1 837 ? 25.711 8.126 5.534 1.00 92.56 837 TRP A O 1
ATOM 6454 N N . ARG A 1 838 ? 26.729 6.360 6.491 1.00 92.25 838 ARG A N 1
ATOM 6455 C CA . ARG A 1 838 ? 27.081 5.713 5.228 1.00 92.25 838 ARG A CA 1
ATOM 6456 C C . ARG A 1 838 ? 25.843 5.244 4.480 1.00 92.25 838 ARG A C 1
ATOM 6458 O O . ARG A 1 838 ? 25.745 5.477 3.282 1.00 92.25 838 ARG A O 1
ATOM 6465 N N . ASN A 1 839 ? 24.933 4.574 5.181 1.00 92.81 839 ASN A N 1
ATOM 6466 C CA . ASN A 1 839 ? 23.754 3.986 4.555 1.00 92.81 839 ASN A CA 1
ATOM 6467 C C . ASN A 1 839 ? 22.838 5.051 3.947 1.00 92.81 839 ASN A C 1
ATOM 6469 O O . ASN A 1 839 ? 22.323 4.831 2.859 1.00 92.81 839 ASN A O 1
ATOM 6473 N N . GLU A 1 840 ? 22.710 6.211 4.591 1.00 89.12 840 GLU A N 1
ATOM 6474 C CA . GLU A 1 840 ? 21.987 7.360 4.041 1.00 89.12 840 GLU A CA 1
ATOM 6475 C C . GLU A 1 840 ? 22.674 7.910 2.782 1.00 89.12 840 GLU A C 1
ATOM 6477 O O . GLU A 1 840 ? 22.047 8.055 1.738 1.00 89.12 840 GLU A O 1
ATOM 6482 N N . VAL A 1 841 ? 23.992 8.151 2.845 1.00 87.38 841 VAL A N 1
ATOM 6483 C CA . VAL A 1 841 ? 24.769 8.695 1.715 1.00 87.38 841 VAL A CA 1
ATOM 6484 C C . VAL A 1 841 ? 24.776 7.759 0.506 1.00 87.38 841 VAL A C 1
ATOM 6486 O O . VAL A 1 841 ? 24.745 8.222 -0.630 1.00 87.38 841 VAL A O 1
ATOM 6489 N N . GLU A 1 842 ? 24.837 6.449 0.736 1.00 86.50 842 GLU A N 1
ATOM 6490 C CA . GLU A 1 842 ? 24.820 5.443 -0.328 1.00 86.50 842 GLU A CA 1
ATOM 6491 C C . GLU A 1 842 ? 23.397 5.023 -0.741 1.00 86.50 842 GLU A C 1
ATOM 6493 O O . GLU A 1 842 ? 23.257 4.164 -1.608 1.00 86.50 842 GLU A O 1
ATOM 6498 N N . GLY A 1 843 ? 22.346 5.594 -0.137 1.00 85.62 843 GLY A N 1
ATOM 6499 C CA . GLY A 1 843 ? 20.955 5.268 -0.465 1.00 85.62 843 GLY A CA 1
ATOM 6500 C C . GLY A 1 843 ? 20.564 3.818 -0.156 1.00 85.62 843 GLY A C 1
ATOM 6501 O O . GLY A 1 843 ? 19.748 3.236 -0.863 1.00 85.62 843 GLY A O 1
ATOM 6502 N N . ARG A 1 844 ? 21.170 3.213 0.873 1.00 87.31 844 ARG A N 1
ATOM 6503 C CA . ARG A 1 844 ? 20.889 1.833 1.310 1.00 87.31 844 ARG A CA 1
ATOM 6504 C C . ARG A 1 844 ? 19.656 1.732 2.204 1.00 87.31 844 ARG A C 1
ATOM 6506 O O . ARG A 1 844 ? 19.077 0.657 2.314 1.00 87.31 844 ARG A O 1
ATOM 6513 N N . CYS A 1 845 ? 19.291 2.818 2.883 1.00 87.94 845 CYS A N 1
ATOM 6514 C CA . CYS A 1 845 ? 18.110 2.847 3.739 1.00 87.94 845 CYS A CA 1
ATOM 6515 C C . CYS A 1 845 ? 16.836 2.821 2.875 1.00 87.94 845 CYS A C 1
ATOM 6517 O O . CYS A 1 845 ? 16.754 3.570 1.899 1.00 87.94 845 CYS A O 1
ATOM 6519 N N . PRO A 1 846 ? 15.813 2.028 3.240 1.00 87.19 846 PRO A N 1
ATOM 6520 C CA . PRO A 1 846 ? 14.507 2.104 2.592 1.00 87.19 846 PRO A CA 1
ATOM 6521 C C . PRO A 1 846 ? 13.938 3.530 2.667 1.00 87.19 846 PRO A C 1
ATOM 6523 O O . PRO A 1 846 ? 13.876 4.108 3.753 1.00 87.19 846 PRO A O 1
ATOM 6526 N N . GLN A 1 847 ? 13.517 4.108 1.544 1.00 85.00 847 GLN A N 1
ATOM 6527 C CA . GLN A 1 847 ? 12.986 5.475 1.520 1.00 85.00 847 GLN A CA 1
ATOM 6528 C C . GLN A 1 847 ? 11.569 5.541 2.099 1.00 85.00 847 GLN A C 1
ATOM 6530 O O . GLN A 1 847 ? 10.789 4.600 1.956 1.00 85.00 847 GLN A O 1
ATOM 6535 N N . SER A 1 848 ? 11.241 6.647 2.770 1.00 89.56 848 SER A N 1
ATOM 6536 C CA . SER A 1 848 ? 9.866 6.917 3.185 1.00 89.56 848 SER A CA 1
ATOM 6537 C C . SER A 1 848 ? 8.973 7.109 1.958 1.00 89.56 848 SER A C 1
ATOM 6539 O O . SER A 1 848 ? 9.403 7.629 0.928 1.00 89.56 848 SER A O 1
ATOM 6541 N N . LEU A 1 849 ? 7.729 6.652 2.061 1.00 89.94 849 LEU A N 1
ATOM 6542 C CA . LEU A 1 849 ? 6.752 6.745 0.985 1.00 89.94 849 LEU A CA 1
ATOM 6543 C C . LEU A 1 849 ? 5.838 7.935 1.251 1.00 89.94 849 LEU A C 1
ATOM 6545 O O . LEU A 1 849 ? 5.160 7.992 2.280 1.00 89.94 849 LEU A O 1
ATOM 6549 N N . ASP A 1 850 ? 5.822 8.886 0.322 1.00 89.44 850 ASP A N 1
ATOM 6550 C CA . ASP A 1 850 ? 4.826 9.949 0.325 1.00 89.44 850 ASP A CA 1
ATOM 6551 C C . ASP A 1 850 ? 3.452 9.343 0.022 1.00 89.44 850 ASP A C 1
ATOM 6553 O O . ASP A 1 850 ? 3.290 8.622 -0.957 1.00 89.44 850 ASP A O 1
ATOM 6557 N N . LEU A 1 851 ? 2.470 9.613 0.877 1.00 87.31 851 LEU A N 1
ATOM 6558 C CA . LEU A 1 851 ? 1.095 9.133 0.734 1.00 87.31 851 LEU A CA 1
ATOM 6559 C C . LEU A 1 851 ? 0.131 10.240 0.280 1.00 87.31 851 LEU A C 1
ATOM 6561 O O . LEU A 1 851 ? -1.082 10.012 0.195 1.00 87.31 851 LEU A O 1
ATOM 6565 N N . GLY A 1 852 ? 0.656 11.439 0.023 1.00 89.81 852 GLY A N 1
ATOM 6566 C CA . GLY A 1 852 ? -0.112 12.662 -0.117 1.00 89.81 852 GLY A CA 1
ATOM 6567 C C . GLY A 1 852 ? -0.576 13.215 1.234 1.00 89.81 852 GLY A C 1
ATOM 6568 O O . GLY A 1 852 ? -0.541 12.546 2.274 1.00 89.81 852 GLY A O 1
ATOM 6569 N N . LEU A 1 853 ? -1.039 14.463 1.204 1.00 92.38 853 LEU A N 1
ATOM 6570 C CA . LEU A 1 853 ? -1.560 15.175 2.370 1.00 92.38 853 LEU A CA 1
ATOM 6571 C C . LEU A 1 853 ? -3.095 15.213 2.340 1.00 92.38 853 LEU A C 1
ATOM 6573 O O . LEU A 1 853 ? -3.673 15.299 1.251 1.00 92.38 853 LEU A O 1
ATOM 6577 N N . PRO A 1 854 ? -3.766 15.173 3.507 1.00 93.69 854 PRO A N 1
ATOM 6578 C CA . PRO A 1 854 ? -5.177 15.515 3.578 1.00 93.69 854 PRO A CA 1
ATOM 6579 C C . PRO A 1 854 ? -5.370 17.011 3.265 1.00 93.69 854 PRO A C 1
ATOM 6581 O O . PRO A 1 854 ? -4.411 17.788 3.349 1.00 93.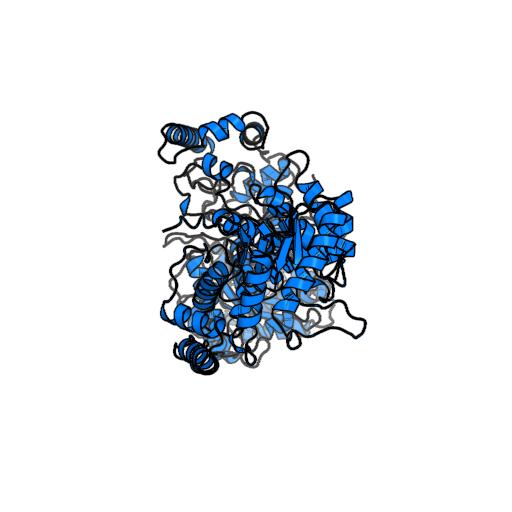69 854 PRO A O 1
ATOM 6584 N N . PRO A 1 855 ? -6.600 17.437 2.926 1.00 94.25 855 PRO A N 1
ATOM 6585 C CA . PRO A 1 855 ? -6.947 18.851 2.817 1.00 94.25 855 PRO A CA 1
ATOM 6586 C C . PRO A 1 855 ? -6.495 19.652 4.046 1.00 94.25 855 PRO A C 1
ATOM 6588 O O . PRO A 1 855 ? -6.522 19.154 5.173 1.00 94.25 855 PRO A O 1
ATOM 6591 N N . SER A 1 856 ? -6.098 20.914 3.854 1.00 91.00 856 SER A N 1
ATOM 6592 C CA . SER A 1 856 ? -5.551 21.747 4.938 1.00 91.00 856 SER A CA 1
ATOM 6593 C C . SER A 1 856 ? -6.526 21.971 6.097 1.00 91.00 856 SER A C 1
ATOM 6595 O O . SER A 1 856 ? -6.103 22.147 7.232 1.00 91.00 856 SER A O 1
ATOM 6597 N N . GLU A 1 857 ? -7.829 21.934 5.824 1.00 90.50 857 GLU A N 1
ATOM 6598 C CA . GLU A 1 857 ? -8.914 22.017 6.814 1.00 90.50 857 GLU A CA 1
ATOM 6599 C C . GLU A 1 857 ? -9.065 20.770 7.701 1.00 90.50 857 GLU A C 1
ATOM 6601 O O . GLU A 1 857 ? -9.802 20.808 8.686 1.00 90.50 857 GLU A O 1
ATOM 6606 N N . ALA A 1 858 ? -8.365 19.680 7.370 1.00 93.69 858 ALA A N 1
ATOM 6607 C CA . ALA A 1 858 ? -8.277 18.457 8.165 1.00 93.69 858 ALA A CA 1
ATOM 6608 C C . ALA A 1 858 ? -6.933 18.318 8.906 1.00 93.69 858 ALA A C 1
ATOM 6610 O O . ALA A 1 858 ? -6.696 17.296 9.557 1.00 93.69 858 ALA A O 1
ATOM 6611 N N . LEU A 1 859 ? -6.053 19.323 8.808 1.00 94.62 859 LEU A N 1
ATOM 6612 C CA . LEU A 1 859 ? -4.774 19.399 9.515 1.00 94.62 859 LEU A CA 1
ATOM 6613 C C . LEU A 1 859 ? -4.886 20.269 10.778 1.00 94.62 859 LEU A C 1
ATOM 6615 O O . LEU A 1 859 ? -5.740 21.155 10.841 1.00 94.62 859 LEU A O 1
ATOM 6619 N N . PRO A 1 860 ? -4.017 20.055 11.786 1.00 93.12 860 PRO A N 1
ATOM 6620 C CA . PRO A 1 860 ? -4.019 20.864 12.994 1.00 93.12 860 PRO A CA 1
ATOM 6621 C C . PRO A 1 860 ? -3.840 22.352 12.684 1.00 93.12 860 PRO A C 1
ATOM 6623 O O . PRO A 1 860 ? -2.972 22.709 11.881 1.00 93.12 860 PRO A O 1
ATOM 6626 N N . PRO A 1 861 ? -4.590 23.237 13.365 1.00 90.31 861 PRO A N 1
ATOM 6627 C CA . PRO A 1 861 ? -4.348 24.669 13.281 1.00 90.31 861 PRO A CA 1
ATOM 6628 C C . PRO A 1 861 ? -2.920 24.992 13.748 1.00 90.31 861 PRO A C 1
ATOM 6630 O O . PRO A 1 86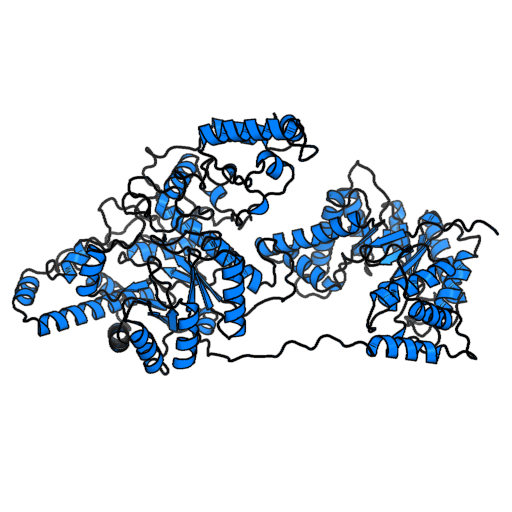1 ? -2.423 24.420 14.731 1.00 90.31 861 PRO A O 1
ATOM 6633 N N . ARG A 1 862 ? -2.256 25.897 13.021 1.00 85.31 862 ARG A N 1
ATOM 6634 C CA . ARG A 1 862 ? -0.879 26.332 13.303 1.00 85.31 862 ARG A CA 1
ATOM 6635 C C . ARG A 1 862 ? -0.790 27.205 14.547 1.00 85.31 862 ARG A C 1
ATOM 6637 O O . ARG A 1 862 ? -1.730 27.986 14.814 1.00 85.31 862 ARG A O 1
#